Protein AF-0000000077099771 (afdb_homodimer)

Foldseek 3Di:
DLLVVLVVVLVVQLVDQDLLAPPDWDKDKDFDDPVNCVVQHVLRVLVSLVVCVVVVAWDFDAPPPPRGTTMIMGISVCNVVSCVVNVHDRLNVVLVVLLVVLVVLLVQADDQLSNVLSVVQNVCSNRSHHDPLCVVVPLQSLLVSLLRPDPAADEQQVSCCVRPVGSCCCVVPPLVVVLVSCCVRPPPDDPPDDSQQSCLQSSYHNDWQKKKKAEQWWKAFPRDIDGQNVVQQIDIQTLVSLVRIATAADDQAQEEEEEQDPLQQSQAGHDHRYMYIYCVAPHGPSRQVRLQRVVVRDDPNHAYEYEWKLFLSRVVSQLNCCVRHNVRYAYWCRADVNCVLLVVQWAADDPVRLVCLVVDDCVSPVNCVRSSVVCNVVRTIGGPCSQQCNVPDGHSHGDTDGD/DLLVVLVVVLVVQLVDQDLLAPPDWDKDKDFDDPVNCVVQHVLRVLVSLVVCVVVVAWDFDAPDPPRGTTMIMGISVCNVVSCVVNVHDRLNVVLVVLLVVLVVLLVQADDQLSNVLSVVQNVCSNRSHHDPLCVVVPLQSLLVSLLRPDPAADEQQVSCCVRPVGSCCCVVRPLVVVLVSCCVRPPPDDPPDDSQQSCLQSSYHNDWQKKKKAEQWWKAFPRDIDGQNVVQQIDIQTLVSLVRIATAADDQAAEEEEEQDPLQQSQAGHDHRYMYIHCVAPHGPSRQVRLQRVVVRDDPNHAYEYEFKLFLSRVVSQLNCCVRHNVRYAYWCNADVNCVLLVVQWAADDPVRLVCLVVDDCVSPVNCVRSSVVCNVVRTIGGRCSQQCNVPDGHSHGDTDGD

Structure (mmCIF, N/CA/C/O backbone):
data_AF-0000000077099771-model_v1
#
loop_
_entity.id
_entity.type
_entity.pdbx_description
1 polymer 'Wadjet protein JetD C-terminal domain-containing protein'
#
loop_
_atom_site.group_PDB
_atom_site.id
_atom_site.type_symbol
_atom_site.label_atom_id
_atom_site.label_alt_id
_atom_site.label_comp_id
_atom_site.label_asym_id
_atom_site.label_entity_id
_atom_site.label_seq_id
_atom_site.pdbx_PDB_ins_code
_atom_site.Cartn_x
_atom_site.Cartn_y
_atom_site.Cartn_z
_atom_site.occupancy
_atom_site.B_iso_or_equiv
_atom_site.auth_seq_id
_atom_site.auth_comp_id
_atom_site.auth_asym_id
_atom_site.auth_atom_id
_atom_site.pdbx_PDB_model_num
ATOM 1 N N . MET A 1 1 ? -46.281 -11.328 -22.109 1 74.81 1 MET A N 1
ATOM 2 C CA . MET A 1 1 ? -46.969 -12 -21 1 74.81 1 MET A CA 1
ATOM 3 C C . MET A 1 1 ? -46.719 -13.5 -21.047 1 74.81 1 MET A C 1
ATOM 5 O O . MET A 1 1 ? -46.344 -14.094 -20.031 1 74.81 1 MET A O 1
ATOM 9 N N . LYS A 1 2 ? -46.781 -14.102 -22.234 1 85.19 2 LYS A N 1
ATOM 10 C CA . LYS A 1 2 ? -46.438 -15.516 -22.391 1 85.19 2 LYS A CA 1
ATOM 11 C C . LYS A 1 2 ? -45 -15.805 -21.984 1 85.19 2 LYS A C 1
ATOM 13 O O . LYS A 1 2 ? -44.75 -16.812 -21.328 1 85.19 2 LYS A O 1
ATOM 18 N N . LYS A 1 3 ? -44.25 -14.812 -22.25 1 87.31 3 LYS A N 1
ATOM 19 C CA . LYS A 1 3 ? -42.812 -14.969 -21.984 1 87.31 3 LYS A CA 1
ATOM 20 C C . LYS A 1 3 ? -42.562 -15.047 -20.484 1 87.31 3 LYS A C 1
ATOM 22 O O . LYS A 1 3 ? -41.688 -15.797 -20.047 1 87.31 3 LYS A O 1
ATOM 27 N N . GLU A 1 4 ? -43.375 -14.414 -19.75 1 89 4 GLU A N 1
ATOM 28 C CA . GLU A 1 4 ? -43.188 -14.414 -18.297 1 89 4 GLU A CA 1
ATOM 29 C C . GLU A 1 4 ? -43.531 -15.766 -17.703 1 89 4 GLU A C 1
ATOM 31 O O . GLU A 1 4 ? -42.875 -16.234 -16.781 1 89 4 GLU A O 1
ATOM 36 N N . LEU A 1 5 ? -44.656 -16.297 -18.203 1 89.56 5 LEU A N 1
ATOM 37 C CA . LEU A 1 5 ? -45.031 -17.609 -17.719 1 89.56 5 LEU A CA 1
ATOM 38 C C . LEU A 1 5 ? -43.969 -18.656 -18.094 1 89.56 5 LEU A C 1
ATOM 40 O O . LEU A 1 5 ? -43.656 -19.531 -17.297 1 89.56 5 LEU A O 1
ATOM 44 N N . LEU A 1 6 ? -43.5 -18.547 -19.328 1 91.44 6 LEU A N 1
ATOM 45 C CA . LEU A 1 6 ? -42.438 -19.453 -19.766 1 91.44 6 LEU A CA 1
ATOM 46 C C . LEU A 1 6 ? -41.219 -19.328 -18.859 1 91.44 6 LEU A C 1
ATOM 48 O O . LEU A 1 6 ? -40.594 -20.344 -18.5 1 91.44 6 LEU A O 1
ATOM 52 N N . LYS A 1 7 ? -40.875 -18.094 -18.516 1 90.94 7 LYS A N 1
ATOM 53 C CA . LYS A 1 7 ? -39.75 -17.844 -17.625 1 90.94 7 LYS A CA 1
ATOM 54 C C . LYS A 1 7 ? -39.969 -18.516 -16.266 1 90.94 7 LYS A C 1
ATOM 56 O O . LYS A 1 7 ? -39 -19.047 -15.68 1 90.94 7 LYS A O 1
ATOM 61 N N . MET A 1 8 ? -41.156 -18.547 -15.828 1 89.06 8 MET A N 1
ATOM 62 C CA . MET A 1 8 ? -41.469 -19.188 -14.547 1 89.06 8 MET A CA 1
ATOM 63 C C . MET A 1 8 ? -41.281 -20.688 -14.625 1 89.06 8 MET A C 1
ATOM 65 O O . MET A 1 8 ? -40.75 -21.297 -13.688 1 89.06 8 MET A O 1
ATOM 69 N N . ILE A 1 9 ? -41.688 -21.219 -15.688 1 90.31 9 ILE A N 1
ATOM 70 C CA . ILE A 1 9 ? -41.5 -22.656 -15.891 1 90.31 9 ILE A CA 1
ATOM 71 C C . ILE A 1 9 ? -40.031 -23.016 -15.938 1 90.31 9 ILE A C 1
ATOM 73 O O . ILE A 1 9 ? -39.594 -23.969 -15.297 1 90.31 9 ILE A O 1
ATOM 77 N N . ILE A 1 10 ? -39.344 -22.188 -16.688 1 91.88 10 ILE A N 1
ATOM 78 C CA . ILE A 1 10 ? -37.906 -22.406 -16.812 1 91.88 10 ILE A CA 1
ATOM 79 C C . ILE A 1 10 ? -37.25 -22.312 -15.438 1 91.88 10 ILE A C 1
ATOM 81 O O . ILE A 1 10 ? -36.406 -23.156 -15.07 1 91.88 10 ILE A O 1
ATOM 85 N N . GLU A 1 11 ? -37.562 -21.344 -14.648 1 90.62 11 GLU A N 1
ATOM 86 C CA . GLU A 1 11 ? -37 -21.141 -13.32 1 90.62 11 GLU A CA 1
ATOM 87 C C . GLU A 1 11 ? -37.25 -22.344 -12.414 1 90.62 11 GLU A C 1
ATOM 89 O O . GLU A 1 11 ? -36.375 -22.781 -11.68 1 90.62 11 GLU A O 1
ATOM 94 N N . LYS A 1 12 ? -38.438 -22.812 -12.5 1 88.69 12 LYS A N 1
ATOM 95 C CA . LYS A 1 12 ? -38.812 -23.969 -11.688 1 88.69 12 LYS A CA 1
ATOM 96 C C . LYS A 1 12 ? -38.031 -25.203 -12.125 1 88.69 12 LYS A C 1
ATOM 98 O O . LYS A 1 12 ? -37.562 -26 -11.281 1 88.69 12 LYS A O 1
ATOM 103 N N . THR A 1 13 ? -37.938 -25.375 -13.391 1 90.19 13 THR A N 1
ATOM 104 C CA . THR A 1 13 ? -37.219 -26.531 -13.938 1 90.19 13 THR A CA 1
ATOM 105 C C . THR A 1 13 ? -35.75 -26.469 -13.586 1 90.19 13 THR A C 1
ATOM 107 O O . THR A 1 13 ? -35.125 -27.5 -13.242 1 90.19 13 THR A O 1
ATOM 110 N N . GLU A 1 14 ? -35.188 -25.281 -13.609 1 90.75 14 GLU A N 1
ATOM 111 C CA . GLU A 1 14 ? -33.75 -25.109 -13.414 1 90.75 14 GLU A CA 1
ATOM 112 C C . GLU A 1 14 ? -33.375 -25.234 -11.938 1 90.75 14 GLU A C 1
ATOM 114 O O . GLU A 1 14 ? -32.219 -25.422 -11.609 1 90.75 14 GLU A O 1
ATOM 119 N N . LYS A 1 15 ? -34.312 -25.172 -11.094 1 87.06 15 LYS A N 1
ATOM 120 C CA . LYS A 1 15 ? -34.062 -25.359 -9.664 1 87.06 15 LYS A CA 1
ATOM 121 C C . LYS A 1 15 ? -33.938 -26.844 -9.32 1 87.06 15 LYS A C 1
ATOM 123 O O . LYS A 1 15 ? -33.375 -27.188 -8.273 1 87.06 15 LYS A O 1
ATOM 128 N N . SER A 1 16 ? -34.406 -27.609 -10.258 1 84.81 16 SER A N 1
ATOM 129 C CA . SER A 1 16 ? -34.281 -29.062 -10.062 1 84.81 16 SER A CA 1
ATOM 130 C C . SER A 1 16 ? -32.844 -29.531 -10.242 1 84.81 16 SER A C 1
ATOM 132 O O . SER A 1 16 ? -32.031 -28.859 -10.906 1 84.81 16 SER A O 1
ATOM 134 N N . ALA A 1 17 ? -32.562 -30.703 -9.648 1 81.88 17 ALA A N 1
ATOM 135 C CA . ALA A 1 17 ? -31.203 -31.266 -9.719 1 81.88 17 ALA A CA 1
ATOM 136 C C . ALA A 1 17 ? -30.938 -31.859 -11.102 1 81.88 17 ALA A C 1
ATOM 138 O O . ALA A 1 17 ? -29.797 -31.859 -11.57 1 81.88 17 ALA A O 1
ATOM 139 N N . SER A 1 18 ? -32 -32.281 -11.781 1 84.88 18 SER A N 1
ATOM 140 C CA . SER A 1 18 ? -31.719 -33.062 -12.984 1 84.88 18 SER A CA 1
ATOM 141 C C . SER A 1 18 ? -32.625 -32.625 -14.133 1 84.88 18 SER A C 1
ATOM 143 O O . SER A 1 18 ? -32.344 -32.938 -15.297 1 84.88 18 SER A O 1
ATOM 145 N N . ASP A 1 19 ? -33.625 -31.766 -13.914 1 88.69 19 ASP A N 1
ATOM 146 C CA . ASP A 1 19 ? -34.656 -31.516 -14.93 1 88.69 19 ASP A CA 1
ATOM 147 C C . ASP A 1 19 ? -34.094 -30.656 -16.062 1 88.69 19 ASP A C 1
ATOM 149 O O . ASP A 1 19 ? -34.625 -30.656 -17.172 1 88.69 19 ASP A O 1
ATOM 153 N N . TRP A 1 20 ? -33.094 -29.953 -15.688 1 88 20 TRP A N 1
ATOM 154 C CA . TRP A 1 20 ? -32.531 -29.047 -16.688 1 88 20 TRP A CA 1
ATOM 155 C C . TRP A 1 20 ? -31.578 -29.766 -17.609 1 88 20 TRP A C 1
ATOM 157 O O . TRP A 1 20 ? -31.141 -29.203 -18.625 1 88 20 TRP A O 1
ATOM 167 N N . LYS A 1 21 ? -31.281 -30.984 -17.344 1 86.88 21 LYS A N 1
ATOM 168 C CA . LYS A 1 21 ? -30.281 -31.734 -18.109 1 86.88 21 LYS A CA 1
ATOM 169 C C . LYS A 1 21 ? -30.812 -32.125 -19.469 1 86.88 21 LYS A C 1
ATOM 171 O O . LYS A 1 21 ? -32.031 -32.312 -19.641 1 86.88 21 LYS A O 1
ATOM 176 N N . LYS A 1 22 ? -29.875 -32.25 -20.359 1 82.38 22 LYS A N 1
ATOM 177 C CA . LYS A 1 22 ? -30.25 -32.656 -21.703 1 82.38 22 LYS A CA 1
ATOM 178 C C . LYS A 1 22 ? -30.875 -34.062 -21.703 1 82.38 22 LYS A C 1
ATOM 180 O O . LYS A 1 22 ? -30.344 -34.969 -21.078 1 82.38 22 LYS A O 1
ATOM 185 N N . GLY A 1 23 ? -31.969 -34.125 -22.328 1 79.38 23 GLY A N 1
ATOM 186 C CA . GLY A 1 23 ? -32.625 -35.406 -22.484 1 79.38 23 GLY A CA 1
ATOM 187 C C . GLY A 1 23 ? -33.531 -35.781 -21.328 1 79.38 23 GLY A C 1
ATOM 188 O O . GLY A 1 23 ? -34.031 -36.906 -21.25 1 79.38 23 GLY A O 1
ATOM 189 N N . ALA A 1 24 ? -33.656 -34.906 -20.422 1 83.94 24 ALA A N 1
ATOM 190 C CA . ALA A 1 24 ? -34.562 -35.156 -19.312 1 83.94 24 ALA A CA 1
ATOM 191 C C . ALA A 1 24 ? -36 -35.438 -19.812 1 83.94 24 ALA A C 1
ATOM 193 O O . ALA A 1 24 ? -36.438 -34.812 -20.797 1 83.94 24 ALA A O 1
ATOM 194 N N . GLU A 1 25 ? -36.531 -36.438 -19.188 1 86.88 25 GLU A N 1
ATOM 195 C CA . GLU A 1 25 ? -37.906 -36.812 -19.562 1 86.88 25 GLU A CA 1
ATOM 196 C C . GLU A 1 25 ? -38.812 -36.844 -18.328 1 86.88 25 GLU A C 1
ATOM 198 O O . GLU A 1 25 ? -38.344 -36.875 -17.203 1 86.88 25 GLU A O 1
ATOM 203 N N . GLY A 1 26 ? -40.094 -36.656 -18.625 1 88.56 26 GLY A N 1
ATOM 204 C CA . GLY A 1 26 ? -41.062 -36.719 -17.562 1 88.56 26 GLY A CA 1
ATOM 205 C C . GLY A 1 26 ? -41.938 -35.5 -17.5 1 88.56 26 GLY A C 1
ATOM 206 O O . GLY A 1 26 ? -41.688 -34.5 -18.188 1 88.56 26 GLY A O 1
ATOM 207 N N . ASN A 1 27 ? -43.062 -35.688 -16.797 1 91.56 27 ASN A N 1
ATOM 208 C CA . ASN A 1 27 ? -44 -34.594 -16.594 1 91.56 27 ASN A CA 1
ATOM 209 C C . ASN A 1 27 ? -43.812 -33.938 -15.227 1 91.56 27 ASN A C 1
ATOM 211 O O . ASN A 1 27 ? -43.5 -34.594 -14.25 1 91.56 27 ASN A O 1
ATOM 215 N N . ARG A 1 28 ? -43.812 -32.656 -15.281 1 93.06 28 ARG A N 1
ATOM 216 C CA . ARG A 1 28 ? -43.75 -31.875 -14.047 1 93.06 28 ARG A CA 1
ATOM 217 C C . ARG A 1 28 ? -44.938 -30.969 -13.906 1 93.06 28 ARG A C 1
ATOM 219 O O . ARG A 1 28 ? -45.656 -30.719 -14.883 1 93.06 28 ARG A O 1
ATOM 226 N N . SER A 1 29 ? -45.25 -30.562 -12.648 1 93.44 29 SER A N 1
ATOM 227 C CA . SER A 1 29 ? -46.375 -29.656 -12.414 1 93.44 29 SER A CA 1
ATOM 228 C C . SER A 1 29 ? -46.094 -28.75 -11.211 1 93.44 29 SER A C 1
ATOM 230 O O . SER A 1 29 ? -45.188 -29.016 -10.422 1 93.44 29 SER A O 1
ATOM 232 N N . PHE A 1 30 ? -46.688 -27.625 -11.227 1 91.75 30 PHE A N 1
ATOM 233 C CA . PHE A 1 30 ? -46.625 -26.766 -10.047 1 91.75 30 PHE A CA 1
ATOM 234 C C . PHE A 1 30 ? -47.969 -26.109 -9.781 1 91.75 30 PHE A C 1
ATOM 236 O O . PHE A 1 30 ? -48.75 -25.891 -10.703 1 91.75 30 PHE A O 1
ATOM 243 N N . LEU A 1 31 ? -48.219 -25.844 -8.547 1 92.38 31 LEU A N 1
ATOM 244 C CA . LEU A 1 31 ? -49.469 -25.219 -8.117 1 92.38 31 LEU A CA 1
ATOM 245 C C . LEU A 1 31 ? -49.406 -23.703 -8.375 1 92.38 31 LEU A C 1
ATOM 247 O O . LEU A 1 31 ? -48.375 -23.078 -8.25 1 92.38 31 LEU A O 1
ATOM 251 N N . VAL A 1 32 ? -50.562 -23.25 -8.781 1 91.56 32 VAL A N 1
ATOM 252 C CA . VAL A 1 32 ? -50.656 -21.812 -9.023 1 91.56 32 VAL A CA 1
ATOM 253 C C . VAL A 1 32 ? -51.219 -21.109 -7.785 1 91.56 32 VAL A C 1
ATOM 255 O O . VAL A 1 32 ? -52.406 -21.219 -7.496 1 91.56 32 VAL A O 1
ATOM 258 N N . HIS A 1 33 ? -50.281 -20.484 -7.109 1 88.38 33 HIS A N 1
ATOM 259 C CA . HIS A 1 33 ? -50.656 -19.719 -5.934 1 88.38 33 HIS A CA 1
ATOM 260 C C . HIS A 1 33 ? -50.906 -18.25 -6.289 1 88.38 33 HIS A C 1
ATOM 262 O O . HIS A 1 33 ? -50.562 -17.797 -7.379 1 88.38 33 HIS A O 1
ATOM 268 N N . GLN A 1 34 ? -51.5 -17.641 -5.305 1 86.5 34 GLN A N 1
ATOM 269 C CA . GLN A 1 34 ? -51.875 -16.234 -5.5 1 86.5 34 GLN A CA 1
ATOM 270 C C . GLN A 1 34 ? -50.656 -15.383 -5.844 1 86.5 34 GLN A C 1
ATOM 272 O O . GLN A 1 34 ? -50.781 -14.422 -6.605 1 86.5 34 GLN A O 1
ATOM 277 N N . GLU A 1 35 ? -49.594 -15.789 -5.402 1 87.44 35 GLU A N 1
ATOM 278 C CA . GLU A 1 35 ? -48.344 -15.039 -5.621 1 87.44 35 GLU A CA 1
ATOM 279 C C . GLU A 1 35 ? -48 -15 -7.102 1 87.44 35 GLU A C 1
ATOM 281 O O . GLU A 1 35 ? -47.469 -13.992 -7.598 1 87.44 35 GLU A O 1
ATOM 286 N N . LEU A 1 36 ? -48.312 -16.016 -7.801 1 87.31 36 LEU A N 1
ATOM 287 C CA . LEU A 1 36 ? -48 -16.094 -9.227 1 87.31 36 LEU A CA 1
ATOM 288 C C . LEU A 1 36 ? -48.938 -15.195 -10.031 1 87.31 36 LEU A C 1
ATOM 290 O O . LEU A 1 36 ? -48.5 -14.539 -10.977 1 87.31 36 LEU A O 1
ATOM 294 N N . TYR A 1 37 ? -50.188 -15.125 -9.562 1 88.19 37 TYR A N 1
ATOM 295 C CA . TYR A 1 37 ? -51.125 -14.227 -10.188 1 88.19 37 TYR A CA 1
ATOM 296 C C . TYR A 1 37 ? -50.719 -12.773 -9.992 1 88.19 37 TYR A C 1
ATOM 298 O O . TYR A 1 37 ? -50.844 -11.961 -10.914 1 88.19 37 TYR A O 1
ATOM 306 N N . ASP A 1 38 ? -50.188 -12.602 -8.859 1 87.69 38 ASP A N 1
ATOM 307 C CA . ASP A 1 38 ? -49.844 -11.227 -8.516 1 87.69 38 ASP A CA 1
ATOM 308 C C . ASP A 1 38 ? -48.656 -10.75 -9.344 1 87.69 38 ASP A C 1
ATOM 310 O O . ASP A 1 38 ? -48.5 -9.555 -9.609 1 87.69 38 ASP A O 1
ATOM 314 N N . GLN A 1 39 ? -47.812 -11.617 -9.758 1 84.31 39 GLN A N 1
ATOM 315 C CA . GLN A 1 39 ? -46.594 -11.273 -10.5 1 84.31 39 GLN A CA 1
ATOM 316 C C . GLN A 1 39 ? -46.938 -10.828 -11.922 1 84.31 39 GLN A C 1
ATOM 318 O O . GLN A 1 39 ? -46.344 -9.898 -12.445 1 84.31 39 GLN A O 1
ATOM 323 N N . ILE A 1 40 ? -47.875 -11.359 -12.609 1 83.12 40 ILE A N 1
ATOM 324 C CA . ILE A 1 40 ? -48.156 -11.117 -14.023 1 83.12 40 ILE A CA 1
ATOM 325 C C . ILE A 1 40 ? -49.562 -10.523 -14.188 1 83.12 40 ILE A C 1
ATOM 327 O O . ILE A 1 40 ? -49.844 -9.852 -15.18 1 83.12 40 ILE A O 1
ATOM 331 N N . GLY A 1 41 ? -50.438 -10.602 -13.141 1 87.25 41 GLY A N 1
ATOM 332 C CA . GLY A 1 41 ? -51.875 -10.344 -13.281 1 87.25 41 GLY A CA 1
ATOM 333 C C . GLY A 1 41 ? -52.656 -11.602 -13.578 1 87.25 41 GLY A C 1
ATOM 334 O O . GLY A 1 41 ? -52.281 -12.414 -14.414 1 87.25 41 GLY A O 1
ATOM 335 N N . LYS A 1 42 ? -53.719 -11.711 -12.898 1 90.19 42 LYS A N 1
ATOM 336 C CA . LYS A 1 42 ? -54.5 -12.945 -12.977 1 90.19 42 LYS A CA 1
ATOM 337 C C . LYS A 1 42 ? -55.031 -13.18 -14.391 1 90.19 42 LYS A C 1
ATOM 339 O O . LYS A 1 42 ? -54.844 -14.258 -14.953 1 90.19 42 LYS A O 1
ATOM 344 N N . THR A 1 43 ? -55.594 -12.156 -14.992 1 90.75 43 THR A N 1
ATOM 345 C CA . THR A 1 43 ? -56.156 -12.297 -16.328 1 90.75 43 THR A CA 1
ATOM 346 C C . THR A 1 43 ? -55.062 -12.602 -17.344 1 90.75 43 THR A C 1
ATOM 348 O O . THR A 1 43 ? -55.219 -13.477 -18.203 1 90.75 43 THR A O 1
ATOM 351 N N . GLU A 1 44 ? -54 -11.914 -17.141 1 91.38 44 GLU A N 1
ATOM 352 C CA . GLU A 1 44 ? -52.875 -12.102 -18.062 1 91.38 44 GLU A CA 1
ATOM 353 C C . GLU A 1 44 ? -52.25 -13.492 -17.906 1 91.38 44 GLU A C 1
ATOM 355 O O . GLU A 1 44 ? -51.875 -14.117 -18.906 1 91.38 44 GLU A O 1
ATOM 360 N N . PHE A 1 45 ? -52.188 -13.945 -16.703 1 93.12 45 PHE A N 1
ATOM 361 C CA . PHE A 1 45 ? -51.656 -15.273 -16.406 1 93.12 45 PHE A CA 1
ATOM 362 C C . PHE A 1 45 ? -52.5 -16.359 -17.062 1 93.12 45 PHE A C 1
ATOM 364 O O . PHE A 1 45 ? -52 -17.25 -17.734 1 93.12 45 PHE A O 1
ATOM 371 N N . ILE A 1 46 ? -53.812 -16.188 -16.891 1 92.88 46 ILE A N 1
ATOM 372 C CA . ILE A 1 46 ? -54.75 -17.188 -17.406 1 92.88 46 ILE A CA 1
ATOM 373 C C . ILE A 1 46 ? -54.719 -17.172 -18.922 1 92.88 46 ILE A C 1
ATOM 375 O O . ILE A 1 46 ? -54.688 -18.234 -19.562 1 92.88 46 ILE A O 1
ATOM 379 N N . ASN A 1 47 ? -54.625 -16.016 -19.453 1 92.38 47 ASN A N 1
ATOM 380 C CA . ASN A 1 47 ? -54.594 -15.922 -20.906 1 92.38 47 ASN A CA 1
ATOM 381 C C . ASN A 1 47 ? -53.312 -16.547 -21.469 1 92.38 47 ASN A C 1
ATOM 383 O O . ASN A 1 47 ? -53.344 -17.266 -22.469 1 92.38 47 ASN A O 1
ATOM 387 N N . ALA A 1 48 ? -52.25 -16.266 -20.875 1 92.69 48 ALA A N 1
ATOM 388 C CA . ALA A 1 48 ? -50.969 -16.828 -21.281 1 92.69 48 ALA A CA 1
ATOM 389 C C . ALA A 1 48 ? -50.969 -18.344 -21.188 1 92.69 48 ALA A C 1
ATOM 391 O O . ALA A 1 48 ? -50.5 -19.047 -22.094 1 92.69 48 ALA A O 1
ATOM 392 N N . ALA A 1 49 ? -51.5 -18.828 -20.078 1 94 49 ALA A N 1
ATOM 393 C CA . ALA A 1 49 ? -51.562 -20.281 -19.875 1 94 49 ALA A CA 1
ATOM 394 C C . ALA A 1 49 ? -52.438 -20.938 -20.938 1 94 49 ALA A C 1
ATOM 396 O O . ALA A 1 49 ? -52.062 -22 -21.469 1 94 49 ALA A O 1
ATOM 397 N N . ARG A 1 50 ? -53.531 -20.297 -21.25 1 93.38 50 ARG A N 1
ATOM 398 C CA . ARG A 1 50 ? -54.406 -20.828 -22.266 1 93.38 50 ARG A CA 1
ATOM 399 C C . ARG A 1 50 ? -53.75 -20.859 -23.641 1 93.38 50 ARG A C 1
ATOM 401 O O . ARG A 1 50 ? -53.875 -21.844 -24.375 1 93.38 50 ARG A O 1
ATOM 408 N N . GLU A 1 51 ? -53.094 -19.828 -23.859 1 93.38 51 GLU A N 1
ATOM 409 C CA . GLU A 1 51 ? -52.375 -19.766 -25.141 1 93.38 51 GLU A CA 1
ATOM 410 C C . GLU A 1 51 ? -51.312 -20.875 -25.234 1 93.38 51 GLU A C 1
ATOM 412 O O . GLU A 1 51 ? -51.188 -21.516 -26.281 1 93.38 51 GLU A O 1
ATOM 417 N N . LEU A 1 52 ? -50.562 -21.062 -24.234 1 94.25 52 LEU A N 1
ATOM 418 C CA . LEU A 1 52 ? -49.5 -22.062 -24.219 1 94.25 52 LEU A CA 1
ATOM 419 C C . LEU A 1 52 ? -50.125 -23.469 -24.266 1 94.25 52 LEU A C 1
ATOM 421 O O . LEU A 1 52 ? -49.531 -24.391 -24.828 1 94.25 52 LEU A O 1
ATOM 425 N N . GLU A 1 53 ? -51.219 -23.641 -23.641 1 94 53 GLU A N 1
ATOM 426 C CA . GLU A 1 53 ? -51.906 -24.938 -23.719 1 94 53 GLU A CA 1
ATOM 427 C C . GLU A 1 53 ? -52.375 -25.219 -25.156 1 94 53 GLU A C 1
ATOM 429 O O . GLU A 1 53 ? -52.281 -26.359 -25.625 1 94 53 GLU A O 1
ATOM 434 N N . CYS A 1 54 ? -52.875 -24.156 -25.766 1 92.88 54 CYS A N 1
ATOM 435 C CA . CYS A 1 54 ? -53.312 -24.312 -27.156 1 92.88 54 CYS A CA 1
ATOM 436 C C . CYS A 1 54 ? -52.125 -24.719 -28.031 1 92.88 54 CYS A C 1
ATOM 438 O O . CYS A 1 54 ? -52.312 -25.438 -29.016 1 92.88 54 CYS A O 1
ATOM 440 N N . GLN A 1 55 ? -51 -24.312 -27.672 1 92.5 55 GLN A N 1
ATOM 441 C CA . GLN A 1 55 ? -49.812 -24.641 -28.438 1 92.5 55 GLN A CA 1
ATOM 442 C C . GLN A 1 55 ? -49.25 -26 -28.031 1 92.5 55 GLN A C 1
ATOM 444 O O . GLN A 1 55 ? -48.25 -26.469 -28.594 1 92.5 55 GLN A O 1
ATOM 449 N N . GLY A 1 56 ? -49.844 -26.609 -27.031 1 90.62 56 GLY A N 1
ATOM 450 C CA . GLY A 1 56 ? -49.5 -27.953 -26.625 1 90.62 56 GLY A CA 1
ATOM 451 C C . GLY A 1 56 ? -48.312 -28 -25.688 1 90.62 56 GLY A C 1
ATOM 452 O O . GLY A 1 56 ? -47.719 -29.047 -25.484 1 90.62 56 GLY A O 1
ATOM 453 N N . LEU A 1 57 ? -48 -26.906 -25.047 1 92.38 57 LEU A N 1
ATOM 454 C CA . LEU A 1 57 ? -46.75 -26.828 -24.25 1 92.38 57 LEU A CA 1
ATOM 455 C C . LEU A 1 57 ? -47.062 -27.078 -22.781 1 92.38 57 LEU A C 1
ATOM 457 O O . LEU A 1 57 ? -46.125 -27.375 -22 1 92.38 57 LEU A O 1
ATOM 461 N N . LEU A 1 58 ? -48.25 -26.859 -22.375 1 93.69 58 LEU A N 1
ATOM 462 C CA . LEU A 1 58 ? -48.656 -27.156 -20.984 1 93.69 58 LEU A CA 1
ATOM 463 C C . LEU A 1 58 ? -50.125 -27.578 -20.906 1 93.69 58 LEU A C 1
ATOM 465 O O . LEU A 1 58 ? -50.844 -27.469 -21.906 1 93.69 58 LEU A O 1
ATOM 469 N N . LYS A 1 59 ? -50.531 -28.141 -19.781 1 94.44 59 LYS A N 1
ATOM 470 C CA . LYS A 1 59 ? -51.938 -28.5 -19.484 1 94.44 59 LYS A CA 1
ATOM 471 C C . LYS A 1 59 ? -52.406 -27.828 -18.203 1 94.44 59 LYS A C 1
ATOM 473 O O . LYS A 1 59 ? -51.656 -27.75 -17.219 1 94.44 59 LYS A O 1
ATOM 478 N N . ILE A 1 60 ? -53.594 -27.297 -18.328 1 95.31 60 ILE A N 1
ATOM 479 C CA . ILE A 1 60 ? -54.125 -26.547 -17.203 1 95.31 60 ILE A CA 1
ATOM 480 C C . ILE A 1 60 ? -55.094 -27.422 -16.406 1 95.31 60 ILE A C 1
ATOM 482 O O . ILE A 1 60 ? -55.969 -28.078 -16.984 1 95.31 60 ILE A O 1
ATOM 486 N N . GLU A 1 61 ? -54.844 -27.453 -15.117 1 94.25 61 GLU A N 1
ATOM 487 C CA . GLU A 1 61 ? -55.844 -27.984 -14.18 1 94.25 61 GLU A CA 1
ATOM 488 C C . GLU A 1 61 ? -56.562 -26.859 -13.469 1 94.25 61 GLU A C 1
ATOM 490 O O . GLU A 1 61 ? -56 -26.156 -12.633 1 94.25 61 GLU A O 1
ATOM 495 N N . TRP A 1 62 ? -57.906 -26.781 -13.727 1 94.06 62 TRP A N 1
ATOM 496 C CA . TRP A 1 62 ? -58.688 -25.641 -13.242 1 94.06 62 TRP A CA 1
ATOM 497 C C . TRP A 1 62 ? -59.25 -25.906 -11.859 1 94.06 62 TRP A C 1
ATOM 499 O O . TRP A 1 62 ? -59.688 -27.031 -11.562 1 94.06 62 TRP A O 1
ATOM 509 N N . GLU A 1 63 ? -59.094 -25.047 -11 1 91.69 63 GLU A N 1
ATOM 510 C CA . GLU A 1 63 ? -59.938 -25.031 -9.789 1 91.69 63 GLU A CA 1
ATOM 511 C C . GLU A 1 63 ? -61.344 -24.594 -10.094 1 91.69 63 GLU A C 1
ATOM 513 O O . GLU A 1 63 ? -62.312 -25.25 -9.68 1 91.69 63 GLU A O 1
ATOM 518 N N . ALA A 1 64 ? -61.438 -23.5 -10.797 1 90.25 64 ALA A N 1
ATOM 519 C CA . ALA A 1 64 ? -62.656 -22.984 -11.414 1 90.25 64 ALA A CA 1
ATOM 520 C C . ALA A 1 64 ? -62.438 -22.625 -12.883 1 90.25 64 ALA A C 1
ATOM 522 O O . ALA A 1 64 ? -61.656 -21.719 -13.18 1 90.25 64 ALA A O 1
ATOM 523 N N . VAL A 1 65 ? -63.094 -23.312 -13.734 1 87.69 65 VAL A N 1
ATOM 524 C CA . VAL A 1 65 ? -62.844 -23.234 -15.164 1 87.69 65 VAL A CA 1
ATOM 525 C C . VAL A 1 65 ? -62.906 -21.766 -15.625 1 87.69 65 VAL A C 1
ATOM 527 O O . VAL A 1 65 ? -63.906 -21.094 -15.414 1 87.69 65 VAL A O 1
ATOM 530 N N . GLY A 1 66 ? -61.812 -21.328 -16.188 1 86 66 GLY A N 1
ATOM 531 C CA . GLY A 1 66 ? -61.75 -20 -16.766 1 86 66 GLY A CA 1
ATOM 532 C C . GLY A 1 66 ? -61.5 -18.906 -15.734 1 86 66 GLY A C 1
ATOM 533 O O . GLY A 1 66 ? -61.281 -17.75 -16.078 1 86 66 GLY A O 1
ATOM 534 N N . VAL A 1 67 ? -61.5 -19.281 -14.516 1 88.31 67 VAL A N 1
ATOM 535 C CA . VAL A 1 67 ? -61.406 -18.281 -13.461 1 88.31 67 VAL A CA 1
ATOM 536 C C . VAL A 1 67 ? -60.156 -18.5 -12.641 1 88.31 67 VAL A C 1
ATOM 538 O O . VAL A 1 67 ? -59.406 -17.547 -12.375 1 88.31 67 VAL A O 1
ATOM 541 N N . ASP A 1 68 ? -60 -19.719 -12.18 1 92.44 68 ASP A N 1
ATOM 542 C CA . ASP A 1 68 ? -58.844 -20.016 -11.305 1 92.44 68 ASP A CA 1
ATOM 543 C C . ASP A 1 68 ? -58.156 -21.297 -11.734 1 92.44 68 ASP A C 1
ATOM 545 O O . ASP A 1 68 ? -58.812 -22.328 -11.961 1 92.44 68 ASP A O 1
ATOM 549 N N . ILE A 1 69 ? -56.875 -21.172 -11.898 1 93.5 69 ILE A N 1
ATOM 550 C CA . ILE A 1 69 ? -56.062 -22.344 -12.234 1 93.5 69 ILE A CA 1
ATOM 551 C C . ILE A 1 69 ? -55.5 -22.984 -10.953 1 93.5 69 ILE A C 1
ATOM 553 O O . ILE A 1 69 ? -54.938 -22.297 -10.102 1 93.5 69 ILE A O 1
ATOM 557 N N . ARG A 1 70 ? -55.625 -24.297 -10.82 1 93.56 70 ARG A N 1
ATOM 558 C CA . ARG A 1 70 ? -55.094 -25.031 -9.688 1 93.56 70 ARG A CA 1
ATOM 559 C C . ARG A 1 70 ? -53.625 -25.422 -9.93 1 93.56 70 ARG A C 1
ATOM 561 O O . ARG A 1 70 ? -52.75 -25.141 -9.102 1 93.56 70 ARG A O 1
ATOM 568 N N . ARG A 1 71 ? -53.406 -26.062 -11.062 1 94.94 71 ARG A N 1
ATOM 569 C CA . ARG A 1 71 ? -52.125 -26.656 -11.359 1 94.94 71 ARG A CA 1
ATOM 570 C C . ARG A 1 71 ? -51.781 -26.531 -12.844 1 94.94 71 ARG A C 1
ATOM 572 O O . ARG A 1 71 ? -52.688 -26.641 -13.695 1 94.94 71 ARG A O 1
ATOM 579 N N . ILE A 1 72 ? -50.562 -26.219 -13.094 1 94.44 72 ILE A N 1
ATOM 580 C CA . ILE A 1 72 ? -50.031 -26.25 -14.461 1 94.44 72 ILE A CA 1
ATOM 581 C C . ILE A 1 72 ? -49.094 -27.438 -14.625 1 94.44 72 ILE A C 1
ATOM 583 O O . ILE A 1 72 ? -48.188 -27.656 -13.797 1 94.44 72 ILE A O 1
ATOM 587 N N . ARG A 1 73 ? -49.375 -28.234 -15.633 1 94.94 73 ARG A N 1
ATOM 588 C CA . ARG A 1 73 ? -48.531 -29.391 -15.953 1 94.94 73 ARG A CA 1
ATOM 589 C C . ARG A 1 73 ? -47.781 -29.172 -17.266 1 94.94 73 ARG A C 1
ATOM 591 O O . ARG A 1 73 ? -48.312 -28.594 -18.219 1 94.94 73 ARG A O 1
ATOM 598 N N . TYR A 1 74 ? -46.562 -29.531 -17.219 1 94.25 74 TYR A N 1
ATOM 599 C CA . TYR A 1 74 ? -45.75 -29.422 -18.438 1 94.25 74 TYR A CA 1
ATOM 600 C C . TYR A 1 74 ? -44.812 -30.609 -18.578 1 94.25 74 TYR A C 1
ATOM 602 O O . TYR A 1 74 ? -44.562 -31.328 -17.609 1 94.25 74 TYR A O 1
ATOM 610 N N . SER A 1 75 ? -44.375 -30.859 -19.812 1 92.5 75 SER A N 1
ATOM 611 C CA . SER A 1 75 ? -43.469 -31.969 -20.094 1 92.5 75 SER A CA 1
ATOM 612 C C . SER A 1 75 ? -42.031 -31.5 -20.312 1 92.5 75 SER A C 1
ATOM 614 O O . SER A 1 75 ? -41.812 -30.5 -21 1 92.5 75 SER A O 1
ATOM 616 N N . LEU A 1 76 ? -41.156 -32.281 -19.781 1 92.31 76 LEU A N 1
ATOM 617 C CA . LEU A 1 76 ? -39.719 -31.938 -19.938 1 92.31 76 LEU A CA 1
ATOM 618 C C . LEU A 1 76 ? -39.281 -32.125 -21.391 1 92.31 76 LEU A C 1
ATOM 620 O O . LEU A 1 76 ? -38.312 -31.516 -21.828 1 92.31 76 LEU A O 1
ATOM 624 N N . LYS A 1 77 ? -39.969 -32.875 -22.109 1 88.88 77 LYS A N 1
ATOM 625 C CA . LYS A 1 77 ? -39.656 -33.094 -23.516 1 88.88 77 LYS A CA 1
ATOM 626 C C . LYS A 1 77 ? -39.812 -31.797 -24.328 1 88.88 77 LYS A C 1
ATOM 628 O O . LYS A 1 77 ? -39.156 -31.625 -25.359 1 88.88 77 LYS A O 1
ATOM 633 N N . ASP A 1 78 ? -40.625 -30.938 -23.797 1 89.94 78 ASP A N 1
ATOM 634 C CA . ASP A 1 78 ? -40.938 -29.719 -24.531 1 89.94 78 ASP A CA 1
ATOM 635 C C . ASP A 1 78 ? -40.062 -28.562 -24.047 1 89.94 78 ASP A C 1
ATOM 637 O O . ASP A 1 78 ? -40.25 -27.406 -24.422 1 89.94 78 ASP A O 1
ATOM 641 N N . LEU A 1 79 ? -39.188 -28.891 -23.266 1 90.38 79 LEU A N 1
ATOM 642 C CA . LEU A 1 79 ? -38.344 -27.844 -22.656 1 90.38 79 LEU A CA 1
ATOM 643 C C . LEU A 1 79 ? -37.562 -27.094 -23.719 1 90.38 79 LEU A C 1
ATOM 645 O O . LEU A 1 79 ? -37.375 -25.875 -23.609 1 90.38 79 LEU A O 1
ATOM 649 N N . ALA A 1 80 ? -37.094 -27.75 -24.703 1 88.81 80 ALA A N 1
ATOM 650 C CA . ALA A 1 80 ? -36.344 -27.109 -25.781 1 88.81 80 ALA A CA 1
ATOM 651 C C . ALA A 1 80 ? -37.156 -26 -26.438 1 88.81 80 ALA A C 1
ATOM 653 O O . ALA A 1 80 ? -36.656 -24.906 -26.672 1 88.81 80 ALA A O 1
ATOM 654 N N . LEU A 1 81 ? -38.344 -26.344 -26.609 1 89.44 81 LEU A N 1
ATOM 655 C CA . LEU A 1 81 ? -39.219 -25.391 -27.234 1 89.44 81 LEU A CA 1
ATOM 656 C C . LEU A 1 81 ? -39.531 -24.234 -26.297 1 89.44 81 LEU A C 1
ATOM 658 O O . LEU A 1 81 ? -39.625 -23.078 -26.719 1 89.44 81 LEU A O 1
ATOM 662 N N . ILE A 1 82 ? -39.656 -24.547 -25.078 1 91.75 82 ILE A N 1
ATOM 663 C CA . ILE A 1 82 ? -39.938 -23.531 -24.062 1 91.75 82 ILE A CA 1
ATOM 664 C C . ILE A 1 82 ? -38.781 -22.531 -23.984 1 91.75 82 ILE A C 1
ATOM 666 O O . ILE A 1 82 ? -39 -21.328 -23.969 1 91.75 82 ILE A O 1
ATOM 670 N N . TYR A 1 83 ? -37.594 -22.984 -24.016 1 92.31 83 TYR A N 1
ATOM 671 C CA . TYR A 1 83 ? -36.406 -22.125 -24.016 1 92.31 83 TYR A CA 1
ATOM 672 C C . TYR A 1 83 ? -36.406 -21.234 -25.25 1 92.31 83 TYR A C 1
ATOM 674 O O . TYR A 1 83 ? -36.156 -20.031 -25.156 1 92.31 83 TYR A O 1
ATOM 682 N N . GLU A 1 84 ? -36.656 -21.781 -26.375 1 90.81 84 GLU A N 1
ATOM 683 C CA . GLU A 1 84 ? -36.656 -21.062 -27.656 1 90.81 84 GLU A CA 1
ATOM 684 C C . GLU A 1 84 ? -37.688 -19.922 -27.641 1 90.81 84 GLU A C 1
ATOM 686 O O . GLU A 1 84 ? -37.344 -18.797 -28.047 1 90.81 84 GLU A O 1
ATOM 691 N N . MET A 1 85 ? -38.812 -20.219 -27.141 1 90.5 85 MET A N 1
ATOM 692 C CA . MET A 1 85 ? -39.906 -19.234 -27.141 1 90.5 85 MET A CA 1
ATOM 693 C C . MET A 1 85 ? -39.625 -18.125 -26.125 1 90.5 85 MET A C 1
ATOM 695 O O . MET A 1 85 ? -40.031 -16.984 -26.312 1 90.5 85 MET A O 1
ATOM 699 N N . SER A 1 86 ? -39.031 -18.469 -25.094 1 91.12 86 SER A N 1
ATOM 700 C CA . SER A 1 86 ? -38.75 -17.484 -24.047 1 91.12 86 SER A CA 1
ATOM 701 C C . SER A 1 86 ? -37.562 -16.594 -24.406 1 91.12 86 SER A C 1
ATOM 703 O O . SER A 1 86 ? -37.438 -15.469 -23.938 1 91.12 86 SER A O 1
ATOM 705 N N . GLY A 1 87 ? -36.625 -17.188 -25.188 1 89 87 GLY A N 1
ATOM 706 C CA . GLY A 1 87 ? -35.406 -16.484 -25.531 1 89 87 GLY A CA 1
ATOM 707 C C . GLY A 1 87 ? -34.281 -16.641 -24.5 1 89 87 GLY A C 1
ATOM 708 O O . GLY A 1 87 ? -33.25 -16 -24.594 1 89 87 GLY A O 1
ATOM 709 N N . ILE A 1 88 ? -34.625 -17.484 -23.5 1 91 88 ILE A N 1
ATOM 710 C CA . ILE A 1 88 ? -33.625 -17.719 -22.453 1 91 88 ILE A CA 1
ATOM 711 C C . ILE A 1 88 ? -32.719 -18.859 -22.891 1 91 88 ILE A C 1
ATOM 713 O O . ILE A 1 88 ? -33.156 -19.859 -23.438 1 91 88 ILE A O 1
ATOM 717 N N . ARG A 1 89 ? -31.453 -18.688 -22.641 1 87.12 89 ARG A N 1
ATOM 718 C CA . ARG A 1 89 ? -30.5 -19.75 -22.953 1 87.12 89 ARG A CA 1
ATOM 719 C C . ARG A 1 89 ? -30.625 -20.922 -22 1 87.12 89 ARG A C 1
ATOM 721 O O . ARG A 1 89 ? -30.609 -20.734 -20.781 1 87.12 89 ARG A O 1
ATOM 728 N N . PRO A 1 90 ? -30.703 -22.109 -22.594 1 88.75 90 PRO A N 1
ATOM 729 C CA . PRO A 1 90 ? -30.875 -23.281 -21.734 1 88.75 90 PRO A CA 1
ATOM 730 C C . PRO A 1 90 ? -29.719 -23.469 -20.75 1 88.75 90 PRO A C 1
ATOM 732 O O . PRO A 1 90 ? -28.562 -23.297 -21.109 1 88.75 90 PRO A O 1
ATOM 735 N N . LYS A 1 91 ? -30.062 -23.828 -19.562 1 90 91 LYS A N 1
ATOM 736 C CA . LYS A 1 91 ? -29.078 -24.016 -18.5 1 90 91 LYS A CA 1
ATOM 737 C C . LYS A 1 91 ? -28.062 -25.078 -18.875 1 90 91 LYS A C 1
ATOM 739 O O . LYS A 1 91 ? -26.859 -24.953 -18.594 1 90 91 LYS A O 1
ATOM 744 N N . PHE A 1 92 ? -28.547 -26.172 -19.516 1 88.38 92 PHE A N 1
ATOM 745 C CA . PHE A 1 92 ? -27.641 -27.266 -19.859 1 88.38 92 PHE A CA 1
ATOM 746 C C . PHE A 1 92 ? -26.547 -26.781 -20.812 1 88.38 92 PHE A C 1
ATOM 748 O O . PHE A 1 92 ? -25.406 -27.219 -20.734 1 88.38 92 PHE A O 1
ATOM 755 N N . GLN A 1 93 ? -26.859 -25.859 -21.703 1 89.62 93 GLN A N 1
ATOM 756 C CA . GLN A 1 93 ? -25.859 -25.312 -22.625 1 89.62 93 GLN A CA 1
ATOM 757 C C . GLN A 1 93 ? -24.828 -24.469 -21.891 1 89.62 93 GLN A C 1
ATOM 759 O O . GLN A 1 93 ? -23.641 -24.547 -22.156 1 89.62 93 GLN A O 1
ATOM 764 N N . VAL A 1 94 ? -25.406 -23.672 -20.984 1 90.88 94 VAL A N 1
ATOM 765 C CA . VAL A 1 94 ? -24.531 -22.828 -20.172 1 90.88 94 VAL A CA 1
ATOM 766 C C . VAL A 1 94 ? -23.578 -23.703 -19.359 1 90.88 94 VAL A C 1
ATOM 768 O O . VAL A 1 94 ? -22.375 -23.438 -19.297 1 90.88 94 VAL A O 1
ATOM 771 N N . MET A 1 95 ? -24.094 -24.734 -18.797 1 92 95 MET A N 1
ATOM 772 C CA . MET A 1 95 ? -23.297 -25.672 -18 1 92 95 MET A CA 1
ATOM 773 C C . MET A 1 95 ? -22.25 -26.375 -18.859 1 92 95 MET A C 1
ATOM 775 O O . MET A 1 95 ? -21.078 -26.469 -18.469 1 92 95 MET A O 1
ATOM 779 N N . GLU A 1 96 ? -22.656 -26.812 -20.016 1 92.25 96 GLU A N 1
ATOM 780 C CA . GLU A 1 96 ? -21.734 -27.5 -20.922 1 92.25 96 GLU A CA 1
ATOM 781 C C . GLU A 1 96 ? -20.609 -26.578 -21.359 1 92.25 96 GLU A C 1
ATOM 783 O O . GLU A 1 96 ? -19.453 -27 -21.453 1 92.25 96 GLU A O 1
ATOM 788 N N . GLU A 1 97 ? -20.969 -25.391 -21.609 1 94.5 97 GLU A N 1
ATOM 789 C CA . GLU A 1 97 ? -19.969 -24.406 -22.016 1 94.5 97 GLU A CA 1
ATOM 790 C C . GLU A 1 97 ? -18.953 -24.188 -20.891 1 94.5 97 GLU A C 1
ATOM 792 O O . GLU A 1 97 ? -17.75 -24.141 -21.156 1 94.5 97 GLU A O 1
ATOM 797 N N . ASN A 1 98 ? -19.438 -24.016 -19.734 1 96 98 ASN A N 1
ATOM 798 C CA . ASN A 1 98 ? -18.547 -23.812 -18.594 1 96 98 ASN A CA 1
ATOM 799 C C . ASN A 1 98 ? -17.688 -25.047 -18.344 1 96 98 ASN A C 1
ATOM 801 O O . ASN A 1 98 ? -16.5 -24.938 -18.062 1 96 98 ASN A O 1
ATOM 805 N N . MET A 1 99 ? -18.312 -26.203 -18.438 1 95.88 99 MET A N 1
ATOM 806 C CA . MET A 1 99 ? -17.578 -27.453 -18.234 1 95.88 99 MET A CA 1
ATOM 807 C C . MET A 1 99 ? -16.469 -27.609 -19.266 1 95.88 99 MET A C 1
ATOM 809 O O . MET A 1 99 ? -15.359 -28.031 -18.938 1 95.88 99 MET A O 1
ATOM 813 N N . ALA A 1 100 ? -16.797 -27.25 -20.453 1 96.38 100 ALA A N 1
ATOM 814 C CA . ALA A 1 100 ? -15.805 -27.312 -21.516 1 96.38 100 ALA A CA 1
ATOM 815 C C . ALA A 1 100 ? -14.648 -26.359 -21.25 1 96.38 100 ALA A C 1
ATOM 817 O O . ALA A 1 100 ? -13.484 -26.719 -21.453 1 96.38 100 ALA A O 1
ATOM 818 N N . ALA A 1 101 ? -14.977 -25.203 -20.844 1 96.62 101 ALA A N 1
ATOM 819 C CA . ALA A 1 101 ? -13.945 -24.219 -20.531 1 96.62 101 ALA A CA 1
ATOM 820 C C . ALA A 1 101 ? -13.047 -24.703 -19.406 1 96.62 101 ALA A C 1
ATOM 822 O O . ALA A 1 101 ? -11.82 -24.562 -19.469 1 96.62 101 ALA A O 1
ATOM 823 N N . VAL A 1 102 ? -13.625 -25.234 -18.406 1 97.5 102 VAL A N 1
ATOM 824 C CA . VAL A 1 102 ? -12.883 -25.75 -17.25 1 97.5 102 VAL A CA 1
ATOM 825 C C . VAL A 1 102 ? -11.969 -26.891 -17.703 1 97.5 102 VAL A C 1
ATOM 827 O O . VAL A 1 102 ? -10.797 -26.938 -17.328 1 97.5 102 VAL A O 1
ATOM 830 N N . GLU A 1 103 ? -12.547 -27.797 -18.484 1 96.69 103 GLU A N 1
ATOM 831 C CA . GLU A 1 103 ? -11.781 -28.922 -18.984 1 96.69 103 GLU A CA 1
ATOM 832 C C . GLU A 1 103 ? -10.594 -28.469 -19.812 1 96.69 103 GLU A C 1
ATOM 834 O O . GLU A 1 103 ? -9.484 -28.984 -19.688 1 96.69 103 GLU A O 1
ATOM 839 N N . ASN A 1 104 ? -10.852 -27.531 -20.625 1 96.75 104 ASN A N 1
ATOM 840 C CA . ASN A 1 104 ? -9.789 -27 -21.469 1 96.75 104 ASN A CA 1
ATOM 841 C C . ASN A 1 104 ? -8.656 -26.406 -20.641 1 96.75 104 ASN A C 1
ATOM 843 O O . ASN A 1 104 ? -7.484 -26.656 -20.906 1 96.75 104 ASN A O 1
ATOM 847 N N . LEU A 1 105 ? -8.984 -25.625 -19.672 1 96.56 105 LEU A N 1
ATOM 848 C CA . LEU A 1 105 ? -7.957 -25.016 -18.828 1 96.56 105 LEU A CA 1
ATOM 849 C C . LEU A 1 105 ? -7.227 -26.078 -18.016 1 96.56 105 LEU A C 1
ATOM 851 O O . LEU A 1 105 ? -6.008 -26 -17.844 1 96.56 105 LEU A O 1
ATOM 855 N N . LEU A 1 106 ? -7.977 -27.047 -17.562 1 96.19 106 LEU A N 1
ATOM 856 C CA . LEU A 1 106 ? -7.398 -28.141 -16.797 1 96.19 106 LEU A CA 1
ATOM 857 C C . LEU A 1 106 ? -6.273 -28.828 -17.578 1 96.19 106 LEU A C 1
ATOM 859 O O . LEU A 1 106 ? -5.254 -29.203 -17 1 96.19 106 LEU A O 1
ATOM 863 N N . HIS A 1 107 ? -6.414 -28.891 -18.875 1 95.19 107 HIS A N 1
ATOM 864 C CA . HIS A 1 107 ? -5.438 -29.547 -19.734 1 95.19 107 HIS A CA 1
ATOM 865 C C . HIS A 1 107 ? -4.27 -28.625 -20.047 1 95.19 107 HIS A C 1
ATOM 867 O O . HIS A 1 107 ? -3.186 -29.078 -20.406 1 95.19 107 HIS A O 1
ATOM 873 N N . SER A 1 108 ? -4.492 -27.375 -19.797 1 95.25 108 SER A N 1
ATOM 874 C CA . SER A 1 108 ? -3.494 -26.406 -20.25 1 95.25 108 SER A CA 1
ATOM 875 C C . SER A 1 108 ? -2.602 -25.953 -19.094 1 95.25 108 SER A C 1
ATOM 877 O O . SER A 1 108 ? -1.59 -25.281 -19.312 1 95.25 108 SER A O 1
ATOM 879 N N . VAL A 1 109 ? -2.98 -26.266 -17.906 1 95.19 109 VAL A N 1
ATOM 880 C CA . VAL A 1 109 ? -2.211 -25.781 -16.766 1 95.19 109 VAL A CA 1
ATOM 881 C C . VAL A 1 109 ? -1.49 -26.953 -16.094 1 95.19 109 VAL A C 1
ATOM 883 O O . VAL A 1 109 ? -1.897 -28.109 -16.25 1 95.19 109 VAL A O 1
ATOM 886 N N . LYS A 1 110 ? -0.449 -26.656 -15.367 1 93.19 110 LYS A N 1
ATOM 887 C CA . LYS A 1 110 ? 0.352 -27.688 -14.703 1 93.19 110 LYS A CA 1
ATOM 888 C C . LYS A 1 110 ? 0.279 -27.547 -13.188 1 93.19 110 LYS A C 1
ATOM 890 O O . LYS A 1 110 ? 0.414 -28.531 -12.461 1 93.19 110 LYS A O 1
ATOM 895 N N . GLY A 1 111 ? 0.045 -26.422 -12.727 1 92 111 GLY A N 1
ATOM 896 C CA . GLY A 1 111 ? 0.048 -26.188 -11.289 1 92 111 GLY A CA 1
ATOM 897 C C . GLY A 1 111 ? -1.034 -26.938 -10.555 1 92 111 GLY A C 1
ATOM 898 O O . GLY A 1 111 ? -2.199 -26.922 -10.953 1 92 111 GLY A O 1
ATOM 899 N N . LEU A 1 112 ? -0.727 -27.547 -9.469 1 92.44 112 LEU A N 1
ATOM 900 C CA . LEU A 1 112 ? -1.636 -28.438 -8.758 1 92.44 112 LEU A CA 1
ATOM 901 C C . LEU A 1 112 ? -2.77 -27.641 -8.109 1 92.44 112 LEU A C 1
ATOM 903 O O . LEU A 1 112 ? -3.924 -28.078 -8.133 1 92.44 112 LEU A O 1
ATOM 907 N N . TRP A 1 113 ? -2.363 -26.547 -7.555 1 93 113 TRP A N 1
ATOM 908 C CA . TRP A 1 113 ? -3.398 -25.797 -6.852 1 93 113 TRP A CA 1
ATOM 909 C C . TRP A 1 113 ? -4.453 -25.266 -7.824 1 93 113 TRP A C 1
ATOM 911 O O . TRP A 1 113 ? -5.641 -25.219 -7.492 1 93 113 TRP A O 1
ATOM 921 N N . ILE A 1 114 ? -4.059 -24.938 -9.055 1 96.38 114 ILE A N 1
ATOM 922 C CA . ILE A 1 114 ? -5.008 -24.484 -10.062 1 96.38 114 ILE A CA 1
ATOM 923 C C . ILE A 1 114 ? -5.863 -25.656 -10.531 1 96.38 114 ILE A C 1
ATOM 925 O O . ILE A 1 114 ? -7.078 -25.531 -10.688 1 96.38 114 ILE A O 1
ATOM 929 N N . LYS A 1 115 ? -5.234 -26.828 -10.672 1 96.44 115 LYS A N 1
ATOM 930 C CA . LYS A 1 115 ? -5.969 -28.016 -11.062 1 96.44 115 LYS A CA 1
ATOM 931 C C . LYS A 1 115 ? -7.008 -28.391 -10.016 1 96.44 115 LYS A C 1
ATOM 933 O O . LYS A 1 115 ? -8.141 -28.75 -10.359 1 96.44 115 LYS A O 1
ATOM 938 N N . ASP A 1 116 ? -6.598 -28.281 -8.805 1 96.25 116 ASP A N 1
ATOM 939 C CA . ASP A 1 116 ? -7.52 -28.609 -7.719 1 96.25 116 ASP A CA 1
ATOM 940 C C . ASP A 1 116 ? -8.719 -27.656 -7.719 1 96.25 116 ASP A C 1
ATOM 942 O O . ASP A 1 116 ? -9.859 -28.094 -7.527 1 96.25 116 ASP A O 1
ATOM 946 N N . TYR A 1 117 ? -8.453 -26.453 -7.941 1 97.06 117 TYR A N 1
ATOM 947 C CA . TYR A 1 117 ? -9.531 -25.469 -8.047 1 97.06 117 TYR A CA 1
ATOM 948 C C . TYR A 1 117 ? -10.469 -25.812 -9.195 1 97.06 117 TYR A C 1
ATOM 950 O O . TYR A 1 117 ? -11.695 -25.828 -9.023 1 97.06 117 TYR A O 1
ATOM 958 N N . LEU A 1 118 ? -9.93 -26.141 -10.312 1 97.25 118 LEU A N 1
ATOM 959 C CA . LEU A 1 118 ? -10.727 -26.438 -11.5 1 97.25 118 LEU A CA 1
ATOM 960 C C . LEU A 1 118 ? -11.516 -27.719 -11.32 1 97.25 118 LEU A C 1
ATOM 962 O O . LEU A 1 118 ? -12.656 -27.828 -11.781 1 97.25 118 LEU A O 1
ATOM 966 N N . ARG A 1 119 ? -10.922 -28.672 -10.656 1 96.88 119 ARG A N 1
ATOM 967 C CA . ARG A 1 119 ? -11.648 -29.906 -10.367 1 96.88 119 ARG A CA 1
ATOM 968 C C . ARG A 1 119 ? -12.844 -29.641 -9.461 1 96.88 119 ARG A C 1
ATOM 970 O O . ARG A 1 119 ? -13.914 -30.219 -9.664 1 96.88 119 ARG A O 1
ATOM 977 N N . ASP A 1 120 ? -12.602 -28.781 -8.531 1 96.88 120 ASP A N 1
ATOM 978 C CA . ASP A 1 120 ? -13.711 -28.391 -7.66 1 96.88 120 ASP A CA 1
ATOM 979 C C . ASP A 1 120 ? -14.805 -27.672 -8.445 1 96.88 120 ASP A C 1
ATOM 981 O O . ASP A 1 120 ? -15.992 -27.875 -8.195 1 96.88 120 ASP A O 1
ATOM 985 N N . CYS A 1 121 ? -14.43 -26.797 -9.328 1 96.94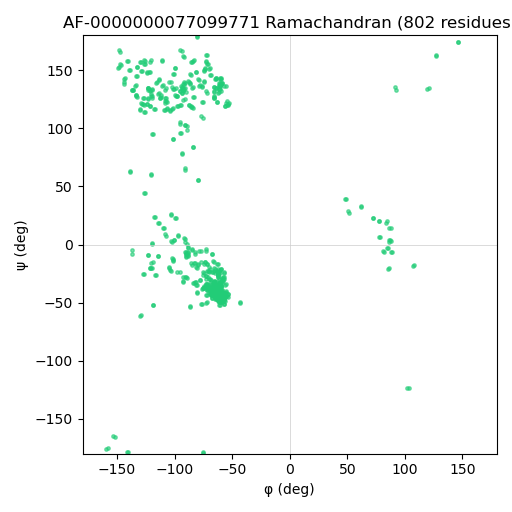 121 CYS A N 1
ATOM 986 C CA . CYS A 1 121 ? -15.391 -26.125 -10.188 1 96.94 121 CYS A CA 1
ATOM 987 C C . CYS A 1 121 ? -16.188 -27.125 -11.023 1 96.94 121 CYS A C 1
ATOM 989 O O . CYS A 1 121 ? -17.406 -26.984 -11.172 1 96.94 121 CYS A O 1
ATOM 991 N N . MET A 1 122 ? -15.453 -28.156 -11.531 1 96 122 MET A N 1
ATOM 992 C CA . MET A 1 122 ? -16.094 -29.188 -12.344 1 96 122 MET A CA 1
ATOM 993 C C . MET A 1 122 ? -17.156 -29.922 -11.547 1 96 122 MET A C 1
ATOM 995 O O . MET A 1 122 ? -18.266 -30.156 -12.031 1 96 122 MET A O 1
ATOM 999 N N . LYS A 1 123 ? -16.797 -30.219 -10.336 1 95.06 123 LYS A N 1
ATOM 1000 C CA . LYS A 1 123 ? -17.734 -30.922 -9.469 1 95.06 123 LYS A CA 1
ATOM 1001 C C . LYS A 1 123 ? -18.984 -30.078 -9.211 1 95.06 123 LYS A C 1
ATOM 1003 O O . LYS A 1 123 ? -20.094 -30.578 -9.234 1 95.06 123 LYS A O 1
ATOM 1008 N N . ARG A 1 124 ? -18.781 -28.828 -9.016 1 93.62 124 ARG A N 1
ATOM 1009 C CA . ARG A 1 124 ? -19.906 -27.922 -8.781 1 93.62 124 ARG A CA 1
ATOM 1010 C C . ARG A 1 124 ? -20.781 -27.797 -10.023 1 93.62 124 ARG A C 1
ATOM 1012 O O . ARG A 1 124 ? -22 -27.797 -9.93 1 93.62 124 ARG A O 1
ATOM 1019 N N . LEU A 1 125 ? -20.141 -27.719 -11.117 1 92.38 125 LEU A N 1
ATOM 1020 C CA . LEU A 1 125 ? -20.875 -27.609 -12.375 1 92.38 125 LEU A CA 1
ATOM 1021 C C . LEU A 1 125 ? -21.672 -28.875 -12.656 1 92.38 125 LEU A C 1
ATOM 1023 O O . LEU A 1 125 ? -22.812 -28.812 -13.125 1 92.38 125 LEU A O 1
ATOM 1027 N N . GLU A 1 126 ? -21.031 -30 -12.305 1 88.62 126 GLU A N 1
ATOM 1028 C CA . GLU A 1 126 ? -21.719 -31.266 -12.469 1 88.62 126 GLU A CA 1
ATOM 1029 C C . GLU A 1 126 ? -22.969 -31.328 -11.594 1 88.62 126 GLU A C 1
ATOM 1031 O O . GLU A 1 126 ? -23.953 -31.984 -11.953 1 88.62 126 GLU A O 1
ATOM 1036 N N . GLN A 1 127 ? -22.922 -30.547 -10.5 1 88.25 127 GLN A N 1
ATOM 1037 C CA . GLN A 1 127 ? -24.062 -30.5 -9.594 1 88.25 127 GLN A CA 1
ATOM 1038 C C . GLN A 1 127 ? -25.031 -29.375 -9.984 1 88.25 127 GLN A C 1
ATOM 1040 O O . GLN A 1 127 ? -26.031 -29.156 -9.312 1 88.25 127 GLN A O 1
ATOM 1045 N N . GLY A 1 128 ? -24.672 -28.75 -11.039 1 87.62 128 GLY A N 1
ATOM 1046 C CA . GLY A 1 128 ? -25.562 -27.719 -11.555 1 87.62 128 GLY A CA 1
ATOM 1047 C C . GLY A 1 128 ? -25.344 -26.359 -10.914 1 87.62 128 GLY A C 1
ATOM 1048 O O . GLY A 1 128 ? -26.188 -25.469 -11.031 1 87.62 128 GLY A O 1
ATOM 1049 N N . LYS A 1 129 ? -24.266 -26.234 -10.258 1 91.19 129 LYS A N 1
ATOM 1050 C CA . LYS A 1 129 ? -23.953 -24.969 -9.594 1 91.19 129 LYS A CA 1
ATOM 1051 C C . LYS A 1 129 ? -22.828 -24.219 -10.305 1 91.19 129 LYS A C 1
ATOM 1053 O O . LYS A 1 129 ? -21.734 -24.766 -10.469 1 91.19 129 LYS A O 1
ATOM 1058 N N . ILE A 1 130 ? -23.125 -23 -10.727 1 91.69 130 ILE A N 1
ATOM 1059 C CA . ILE A 1 130 ? -22.109 -22.188 -11.398 1 91.69 130 ILE A CA 1
ATOM 1060 C C . ILE A 1 130 ? -21.375 -21.344 -10.367 1 91.69 130 ILE A C 1
ATOM 1062 O O . ILE A 1 130 ? -21.984 -20.578 -9.617 1 91.69 130 ILE A O 1
ATOM 1066 N N . PRO A 1 131 ? -20.078 -21.453 -10.344 1 93.5 131 PRO A N 1
ATOM 1067 C CA . PRO A 1 131 ? -19.344 -20.594 -9.422 1 93.5 131 PRO A CA 1
ATOM 1068 C C . PRO A 1 131 ? -19.578 -19.109 -9.68 1 93.5 131 PRO A C 1
ATOM 1070 O O . PRO A 1 131 ? -19.688 -18.688 -10.828 1 93.5 131 PRO A O 1
ATOM 1073 N N . SER A 1 132 ? -19.719 -18.359 -8.664 1 93.25 132 SER A N 1
ATOM 1074 C CA . SER A 1 132 ? -20.031 -16.938 -8.773 1 93.25 132 SER A CA 1
ATOM 1075 C C . SER A 1 132 ? -18.938 -16.188 -9.531 1 93.25 132 SER A C 1
ATOM 1077 O O . SER A 1 132 ? -19.203 -15.227 -10.25 1 93.25 132 SER A O 1
ATOM 1079 N N . GLU A 1 133 ? -17.719 -16.688 -9.359 1 92.69 133 GLU A N 1
ATOM 1080 C CA . GLU A 1 133 ? -16.594 -16 -9.984 1 92.69 133 GLU A CA 1
ATOM 1081 C C . GLU A 1 133 ? -16.578 -16.219 -11.492 1 92.69 133 GLU A C 1
ATOM 1083 O O . GLU A 1 133 ? -15.828 -15.555 -12.219 1 92.69 133 GLU A O 1
ATOM 1088 N N . PHE A 1 134 ? -17.484 -17.031 -12.008 1 94.94 134 PHE A N 1
ATOM 1089 C CA . PHE A 1 134 ? -17.531 -17.297 -13.438 1 94.94 134 PHE A CA 1
ATOM 1090 C C . PHE A 1 134 ? -18.203 -16.141 -14.172 1 94.94 134 PHE A C 1
ATOM 1092 O O . PHE A 1 134 ? -18.219 -16.094 -15.406 1 94.94 134 PHE A O 1
ATOM 1099 N N . SER A 1 135 ? -18.734 -15.148 -13.422 1 92.81 135 SER A N 1
ATOM 1100 C CA . SER A 1 135 ? -19.172 -13.914 -14.055 1 92.81 135 SER A CA 1
ATOM 1101 C C . SER A 1 135 ? -18.031 -13.258 -14.836 1 92.81 135 SER A C 1
ATOM 1103 O O . SER A 1 135 ? -18.281 -12.523 -15.805 1 92.81 135 SER A O 1
ATOM 1105 N N . LYS A 1 136 ? -16.781 -13.523 -14.484 1 94.5 136 LYS A N 1
ATOM 1106 C CA . LYS A 1 136 ? -15.578 -13.07 -15.18 1 94.5 136 LYS A CA 1
ATOM 1107 C C . LYS A 1 136 ? -14.672 -14.242 -15.531 1 94.5 136 LYS A C 1
ATOM 1109 O O . LYS A 1 136 ? -13.453 -14.164 -15.367 1 94.5 136 LYS A O 1
ATOM 1114 N N . ARG A 1 137 ? -15.305 -15.258 -16.016 1 94.88 137 ARG A N 1
ATOM 1115 C CA . ARG A 1 137 ? -14.617 -16.531 -16.203 1 94.88 137 ARG A CA 1
ATOM 1116 C C . ARG A 1 137 ? -13.461 -16.391 -17.188 1 94.88 137 ARG A C 1
ATOM 1118 O O . ARG A 1 137 ? -12.352 -16.844 -16.922 1 94.88 137 ARG A O 1
ATOM 1125 N N . GLU A 1 138 ? -13.742 -15.703 -18.281 1 94.5 138 GLU A N 1
ATOM 1126 C CA . GLU A 1 138 ? -12.727 -15.602 -19.328 1 94.5 138 GLU A CA 1
ATOM 1127 C C . GLU A 1 138 ? -11.477 -14.891 -18.812 1 94.5 138 GLU A C 1
ATOM 1129 O O . GLU A 1 138 ? -10.359 -15.383 -18.984 1 94.5 138 GLU A O 1
ATOM 1134 N N . GLU A 1 139 ? -11.672 -13.789 -18.188 1 94.88 139 GLU A N 1
ATOM 1135 C CA . GLU A 1 139 ? -10.547 -13.039 -17.641 1 94.88 139 GLU A CA 1
ATOM 1136 C C . GLU A 1 139 ? -9.859 -13.812 -16.516 1 94.88 139 GLU A C 1
ATOM 1138 O O . GLU A 1 139 ? -8.633 -13.82 -16.422 1 94.88 139 GLU A O 1
ATOM 1143 N N . LEU A 1 140 ? -10.688 -14.469 -15.734 1 96.75 140 LEU A N 1
ATOM 1144 C CA . LEU A 1 140 ? -10.141 -15.25 -14.633 1 96.75 140 LEU A CA 1
ATOM 1145 C C . LEU A 1 140 ? -9.266 -16.375 -15.148 1 96.75 140 LEU A C 1
ATOM 1147 O O . LEU A 1 140 ? -8.148 -16.578 -14.664 1 96.75 140 LEU A O 1
ATOM 1151 N N . PHE A 1 141 ? -9.734 -17.062 -16.172 1 97.06 141 PHE A N 1
ATOM 1152 C CA . PHE A 1 141 ? -9 -18.203 -16.719 1 97.06 141 PHE A CA 1
ATOM 1153 C C . PHE A 1 141 ? -7.703 -17.734 -17.375 1 97.06 141 PHE A C 1
ATOM 1155 O O . PHE A 1 141 ? -6.676 -18.406 -17.281 1 97.06 141 PHE A O 1
ATOM 1162 N N . ARG A 1 142 ? -7.746 -16.594 -17.953 1 94.69 142 ARG A N 1
ATOM 1163 C CA . ARG A 1 142 ? -6.527 -16.031 -18.516 1 94.69 142 ARG A CA 1
ATOM 1164 C C . ARG A 1 142 ? -5.504 -15.719 -17.438 1 94.69 142 ARG A C 1
ATOM 1166 O O . ARG A 1 142 ? -4.316 -16 -17.594 1 94.69 142 ARG A O 1
ATOM 1173 N N . CYS A 1 143 ? -5.934 -15.203 -16.391 1 94.94 143 CYS A N 1
ATOM 1174 C CA . CYS A 1 143 ? -5.055 -14.867 -15.273 1 94.94 143 CYS A CA 1
ATOM 1175 C C . CYS A 1 143 ? -4.434 -16.125 -14.672 1 94.94 143 CYS A C 1
ATOM 1177 O O . CYS A 1 143 ? -3.227 -16.172 -14.438 1 94.94 143 CYS A O 1
ATOM 1179 N N . LEU A 1 144 ? -5.316 -17.094 -14.453 1 96.19 144 LEU A N 1
ATOM 1180 C CA . LEU A 1 144 ? -4.824 -18.344 -13.859 1 96.19 144 LEU A CA 1
ATOM 1181 C C . LEU A 1 144 ? -3.803 -19.016 -14.766 1 96.19 144 LEU A C 1
ATOM 1183 O O . LEU A 1 144 ? -2.783 -19.516 -14.297 1 96.19 144 LEU A O 1
ATOM 1187 N N . LYS A 1 145 ? -4.109 -18.984 -16.047 1 95.31 145 LYS A N 1
ATOM 1188 C CA . LYS A 1 145 ? -3.156 -19.531 -17 1 95.31 145 LYS A CA 1
ATOM 1189 C C . LYS A 1 145 ? -1.849 -18.75 -17 1 95.31 145 LYS A C 1
ATOM 1191 O O . LYS A 1 145 ? -0.765 -19.328 -17.047 1 95.31 145 LYS A O 1
ATOM 1196 N N . GLY A 1 146 ? -1.962 -17.469 -16.922 1 91.5 146 GLY A N 1
ATOM 1197 C CA . GLY A 1 146 ? -0.786 -16.625 -16.828 1 91.5 146 GLY A CA 1
ATOM 1198 C C . GLY A 1 146 ? 0.067 -16.922 -15.609 1 91.5 146 GLY A C 1
ATOM 1199 O O . GLY A 1 146 ? 1.29 -17.031 -15.711 1 91.5 146 GLY A O 1
ATOM 1200 N N . ILE A 1 147 ? -0.542 -17.062 -14.492 1 92.5 147 ILE A N 1
ATOM 1201 C CA . ILE A 1 147 ? 0.146 -17.344 -13.234 1 92.5 147 ILE A CA 1
ATOM 1202 C C . ILE A 1 147 ? 0.866 -18.688 -13.336 1 92.5 147 ILE A C 1
ATOM 1204 O O . ILE A 1 147 ? 2.016 -18.812 -12.906 1 92.5 147 ILE A O 1
ATOM 1208 N N . ASP A 1 148 ? 0.155 -19.625 -13.914 1 93.56 148 ASP A N 1
ATOM 1209 C CA . ASP A 1 148 ? 0.697 -20.984 -14.062 1 93.56 148 ASP A CA 1
ATOM 1210 C C . ASP A 1 148 ? 1.991 -20.969 -14.875 1 93.56 148 ASP A C 1
ATOM 1212 O O . ASP A 1 148 ? 2.881 -21.781 -14.648 1 93.56 148 ASP A O 1
ATOM 1216 N N . GLY A 1 149 ? 2.088 -20.031 -15.734 1 88.81 149 GLY A N 1
ATOM 1217 C CA . GLY A 1 149 ? 3.234 -19.984 -16.625 1 88.81 149 GLY A CA 1
ATOM 1218 C C . GLY A 1 149 ? 4.387 -19.172 -16.078 1 88.81 149 GLY A C 1
ATOM 1219 O O . GLY A 1 149 ? 5.477 -19.156 -16.656 1 88.81 149 GLY A O 1
ATOM 1220 N N . LEU A 1 150 ? 4.191 -18.531 -14.992 1 83.38 150 LEU A N 1
ATOM 1221 C CA . LEU A 1 150 ? 5.215 -17.656 -14.461 1 83.38 150 LEU A CA 1
ATOM 1222 C C . LEU A 1 150 ? 6.348 -18.453 -13.82 1 83.38 150 LEU A C 1
ATOM 1224 O O . LEU A 1 150 ? 6.105 -19.297 -12.953 1 83.38 150 LEU A O 1
ATOM 1228 N N . LYS A 1 151 ? 7.504 -18.219 -14.328 1 73.75 151 LYS A N 1
ATOM 1229 C CA . LYS A 1 151 ? 8.695 -18.844 -13.758 1 73.75 151 LYS A CA 1
ATOM 1230 C C . LYS A 1 151 ? 9.484 -17.844 -12.906 1 73.75 151 LYS A C 1
ATOM 1232 O O . LYS A 1 151 ? 10.266 -18.25 -12.047 1 73.75 151 LYS A O 1
ATOM 1237 N N . GLU A 1 152 ? 9.25 -16.562 -13.211 1 71.56 152 GLU A N 1
ATOM 1238 C CA . GLU A 1 152 ? 9.875 -15.469 -12.469 1 71.56 152 GLU A CA 1
ATOM 1239 C C . GLU A 1 152 ? 8.852 -14.414 -12.078 1 71.56 152 GLU A C 1
ATOM 1241 O O . GLU A 1 152 ? 7.801 -14.289 -12.711 1 71.56 152 GLU A O 1
ATOM 1246 N N . PRO A 1 153 ? 9.18 -13.781 -11.039 1 73.81 153 PRO A N 1
ATOM 1247 C CA . PRO A 1 153 ? 8.219 -12.773 -10.594 1 73.81 153 PRO A CA 1
ATOM 1248 C C . PRO A 1 153 ? 8 -11.672 -11.625 1 73.81 153 PRO A C 1
ATOM 1250 O O . PRO A 1 153 ? 8.945 -11.258 -12.305 1 73.81 153 PRO A O 1
ATOM 1253 N N . LEU A 1 154 ? 6.781 -11.367 -11.836 1 76.31 154 LEU A N 1
ATOM 1254 C CA . LEU A 1 154 ? 6.375 -10.273 -12.703 1 76.31 154 LEU A CA 1
ATOM 1255 C C . LEU A 1 154 ? 5.648 -9.195 -11.906 1 76.31 154 LEU A C 1
ATOM 1257 O O . LEU A 1 154 ? 4.859 -9.5 -11.008 1 76.31 154 LEU A O 1
ATOM 1261 N N . TYR A 1 155 ? 5.984 -7.984 -12.273 1 75.31 155 TYR A N 1
ATOM 1262 C CA . TYR A 1 155 ? 5.27 -6.895 -11.617 1 75.31 155 TYR A CA 1
ATOM 1263 C C . TYR A 1 155 ? 3.785 -6.926 -11.969 1 75.31 155 TYR A C 1
ATOM 1265 O O . TYR A 1 155 ? 3.418 -7.211 -13.109 1 75.31 155 TYR A O 1
ATOM 1273 N N . LYS A 1 156 ? 2.934 -6.605 -10.992 1 83.75 156 LYS A N 1
ATOM 1274 C CA . LYS A 1 156 ? 1.483 -6.762 -11.055 1 83.75 156 LYS A CA 1
ATOM 1275 C C . LYS A 1 156 ? 0.908 -6.078 -12.289 1 83.75 156 LYS A C 1
ATOM 1277 O O . LYS A 1 156 ? 0.095 -6.66 -13.008 1 83.75 156 LYS A O 1
ATOM 1282 N N . ARG A 1 157 ? 1.421 -4.863 -12.578 1 73.62 157 ARG A N 1
ATOM 1283 C CA . ARG A 1 157 ? 0.874 -4.117 -13.703 1 73.62 157 ARG A CA 1
ATOM 1284 C C . ARG A 1 157 ? 1.313 -4.734 -15.031 1 73.62 157 ARG A C 1
ATOM 1286 O O . ARG A 1 157 ? 0.561 -4.723 -16 1 73.62 157 ARG A O 1
ATOM 1293 N N . VAL A 1 158 ? 2.527 -5.23 -15.094 1 73.94 158 VAL A N 1
ATOM 1294 C CA . VAL A 1 158 ? 3.023 -5.906 -16.281 1 73.94 158 VAL A CA 1
ATOM 1295 C C . VAL A 1 158 ? 2.256 -7.211 -16.5 1 73.94 158 VAL A C 1
ATOM 1297 O O . VAL A 1 158 ? 1.851 -7.523 -17.625 1 73.94 158 VAL A O 1
ATOM 1300 N N . PHE A 1 159 ? 1.984 -7.898 -15.414 1 84.06 159 PHE A N 1
ATOM 1301 C CA . PHE A 1 159 ? 1.209 -9.133 -15.461 1 84.06 159 PHE A CA 1
ATOM 1302 C C . PHE A 1 159 ? -0.189 -8.875 -16.016 1 84.06 159 PHE A C 1
ATOM 1304 O O . PHE A 1 159 ? -0.662 -9.602 -16.891 1 84.06 159 PHE A O 1
ATOM 1311 N N . SER A 1 160 ? -0.771 -7.812 -15.453 1 85.19 160 SER A N 1
ATOM 1312 C CA . SER A 1 160 ? -2.127 -7.469 -15.875 1 85.19 160 SER A CA 1
ATOM 1313 C C . SER A 1 160 ? -2.182 -7.141 -17.359 1 85.19 160 SER A C 1
ATOM 1315 O O . SER A 1 160 ? -3.076 -7.602 -18.078 1 85.19 160 SER A O 1
ATOM 1317 N N . LYS A 1 161 ? -1.23 -6.328 -17.734 1 76.94 161 LYS A N 1
ATOM 1318 C CA . LYS A 1 161 ? -1.172 -5.969 -19.141 1 76.94 161 LYS A CA 1
ATOM 1319 C C . LYS A 1 161 ? -0.904 -7.195 -20.016 1 76.94 161 LYS A C 1
ATOM 1321 O O . LYS A 1 161 ? -1.484 -7.336 -21.094 1 76.94 161 LYS A O 1
ATOM 1326 N N . TYR A 1 162 ? -0.079 -8.039 -19.547 1 77.69 162 TYR A N 1
ATOM 1327 C CA . TYR A 1 162 ? 0.307 -9.242 -20.281 1 77.69 162 TYR A CA 1
ATOM 1328 C C . TYR A 1 162 ? -0.873 -10.203 -20.406 1 77.69 162 TYR A C 1
ATOM 1330 O O . TYR A 1 162 ? -1.157 -10.695 -21.5 1 77.69 162 TYR A O 1
ATOM 1338 N N . CYS A 1 163 ? -1.623 -10.383 -19.375 1 85.44 163 CYS A N 1
ATOM 1339 C CA . CYS A 1 163 ? -2.652 -11.414 -19.328 1 85.44 163 CYS A CA 1
ATOM 1340 C C . CYS A 1 163 ? -3.998 -10.859 -19.781 1 85.44 163 CYS A C 1
ATOM 1342 O O . CYS A 1 163 ? -4.809 -11.578 -20.375 1 85.44 163 CYS A O 1
ATOM 1344 N N . LEU A 1 164 ? -4.207 -9.516 -19.484 1 87.19 164 LEU A N 1
ATOM 1345 C CA . LEU A 1 164 ? -5.562 -9.016 -19.656 1 87.19 164 LEU A CA 1
ATOM 1346 C C . LEU A 1 164 ? -5.586 -7.836 -20.625 1 87.19 164 LEU A C 1
ATOM 1348 O O . LEU A 1 164 ? -6.66 -7.332 -20.984 1 87.19 164 LEU A O 1
ATOM 1352 N N . GLY A 1 165 ? -4.438 -7.375 -20.969 1 76.06 165 GLY A N 1
ATOM 1353 C CA . GLY A 1 165 ? -4.371 -6.285 -21.938 1 76.06 165 GLY A CA 1
ATOM 1354 C C . GLY A 1 165 ? -4.531 -4.918 -21.297 1 76.06 165 GLY A C 1
ATOM 1355 O O . GLY A 1 165 ? -4.465 -3.896 -21.984 1 76.06 165 GLY A O 1
ATOM 1356 N N . ASP A 1 166 ? -4.75 -4.965 -20.031 1 75.38 166 ASP A N 1
ATOM 1357 C CA . ASP A 1 166 ? -4.93 -3.73 -19.266 1 75.38 166 ASP A CA 1
ATOM 1358 C C . ASP A 1 166 ? -4.18 -3.787 -17.938 1 75.38 166 ASP A C 1
ATOM 1360 O O . ASP A 1 166 ? -4.242 -4.793 -17.234 1 75.38 166 ASP A O 1
ATOM 1364 N N . SER A 1 167 ? -3.434 -2.664 -17.641 1 76.06 167 SER A N 1
ATOM 1365 C CA . SER A 1 167 ? -2.514 -2.684 -16.5 1 76.06 167 SER A CA 1
ATOM 1366 C C . SER A 1 167 ? -3.268 -2.668 -15.18 1 76.06 167 SER A C 1
ATOM 1368 O O . SER A 1 167 ? -2.717 -3.039 -14.141 1 76.06 167 SER A O 1
ATOM 1370 N N . LYS A 1 168 ? -4.512 -2.307 -15.195 1 78.19 168 LYS A N 1
ATOM 1371 C CA . LYS A 1 168 ? -5.203 -2.121 -13.922 1 78.19 168 LYS A CA 1
ATOM 1372 C C . LYS A 1 168 ? -6.316 -3.154 -13.75 1 78.19 168 LYS A C 1
ATOM 1374 O O . LYS A 1 168 ? -6.91 -3.256 -12.68 1 78.19 168 LYS A O 1
ATOM 1379 N N . LEU A 1 169 ? -6.629 -3.889 -14.766 1 85.81 169 LEU A N 1
ATOM 1380 C CA . LEU A 1 169 ? -7.781 -4.785 -14.758 1 85.81 169 LEU A CA 1
ATOM 1381 C C . LEU A 1 169 ? -7.617 -5.875 -13.703 1 85.81 169 LEU A C 1
ATOM 1383 O O . LEU A 1 169 ? -8.594 -6.254 -13.047 1 85.81 169 LEU A O 1
ATOM 1387 N N . PHE A 1 170 ? -6.465 -6.379 -13.523 1 91.94 170 PHE A N 1
ATOM 1388 C CA . PHE A 1 170 ? -6.227 -7.43 -12.539 1 91.94 170 PHE A CA 1
ATOM 1389 C C . PHE A 1 170 ? -6.555 -6.934 -11.133 1 91.94 170 PHE A C 1
ATOM 1391 O O . PHE A 1 170 ? -7.332 -7.566 -10.414 1 91.94 170 PHE A O 1
ATOM 1398 N N . GLU A 1 171 ? -5.98 -5.828 -10.812 1 89.19 171 GLU A N 1
ATOM 1399 C CA . GLU A 1 171 ? -6.16 -5.262 -9.477 1 89.19 171 GLU A CA 1
ATOM 1400 C C . GLU A 1 171 ? -7.613 -4.863 -9.234 1 89.19 171 GLU A C 1
ATOM 1402 O O . GLU A 1 171 ? -8.148 -5.082 -8.148 1 89.19 171 GLU A O 1
ATOM 1407 N N . LYS A 1 172 ? -8.25 -4.418 -10.25 1 86.38 172 LYS A N 1
ATOM 1408 C CA . LYS A 1 172 ? -9.594 -3.871 -10.102 1 86.38 172 LYS A CA 1
ATOM 1409 C C . LYS A 1 172 ? -10.641 -4.98 -10.07 1 86.38 172 LYS A C 1
ATOM 1411 O O . LYS A 1 172 ? -11.617 -4.898 -9.328 1 86.38 172 LYS A O 1
ATOM 1416 N N . LYS A 1 173 ? -10.375 -6.051 -10.781 1 90.38 173 LYS A N 1
ATOM 1417 C CA . LYS A 1 173 ? -11.5 -6.941 -11.016 1 90.38 173 LYS A CA 1
ATOM 1418 C C . LYS A 1 173 ? -11.172 -8.375 -10.602 1 90.38 173 LYS A C 1
ATOM 1420 O O . LYS A 1 173 ? -12.062 -9.164 -10.289 1 90.38 173 LYS A O 1
ATOM 1425 N N . LEU A 1 174 ? -9.953 -8.727 -10.609 1 94.75 174 LEU A N 1
ATOM 1426 C CA . LEU A 1 174 ? -9.672 -10.164 -10.547 1 94.75 174 LEU A CA 1
ATOM 1427 C C . LEU A 1 174 ? -8.812 -10.492 -9.328 1 94.75 174 LEU A C 1
ATOM 1429 O O . LEU A 1 174 ? -8.773 -11.648 -8.891 1 94.75 174 LEU A O 1
ATOM 1433 N N . GLU A 1 175 ? -8.125 -9.484 -8.789 1 94.19 175 GLU A N 1
ATOM 1434 C CA . GLU A 1 175 ? -7.145 -9.727 -7.738 1 94.19 175 GLU A CA 1
ATOM 1435 C C . GLU A 1 175 ? -7.785 -10.406 -6.527 1 94.19 175 GLU A C 1
ATOM 1437 O O . GLU A 1 175 ? -7.262 -11.398 -6.02 1 94.19 175 GLU A O 1
ATOM 1442 N N . SER A 1 176 ? -8.883 -9.898 -6.129 1 93.19 176 SER A N 1
ATOM 1443 C CA . SER A 1 176 ? -9.562 -10.453 -4.961 1 93.19 176 SER A CA 1
ATOM 1444 C C . SER A 1 176 ? -9.953 -11.914 -5.188 1 93.19 176 SER A C 1
ATOM 1446 O O . SER A 1 176 ? -9.805 -12.742 -4.293 1 93.19 176 SER A O 1
ATOM 1448 N N . THR A 1 177 ? -10.453 -12.211 -6.352 1 95.25 177 THR A N 1
ATOM 1449 C CA . THR A 1 177 ? -10.867 -13.562 -6.691 1 95.25 177 THR A CA 1
ATOM 1450 C C . THR A 1 177 ? -9.664 -14.508 -6.723 1 95.25 177 THR A C 1
ATOM 1452 O O . THR A 1 177 ? -9.711 -15.602 -6.152 1 95.25 177 THR A O 1
ATOM 1455 N N . VAL A 1 178 ? -8.617 -14.062 -7.309 1 95.44 178 VAL A N 1
ATOM 1456 C CA . VAL A 1 178 ? -7.41 -14.883 -7.414 1 95.44 178 VAL A CA 1
ATOM 1457 C C . VAL A 1 178 ? -6.84 -15.141 -6.023 1 95.44 178 VAL A C 1
ATOM 1459 O O . VAL A 1 178 ? -6.41 -16.25 -5.715 1 95.44 178 VAL A O 1
ATOM 1462 N N . LEU A 1 179 ? -6.879 -14.102 -5.234 1 94.12 179 LEU A N 1
ATOM 1463 C CA . LEU A 1 179 ? -6.387 -14.242 -3.869 1 94.12 179 LEU A CA 1
ATOM 1464 C C . LEU A 1 179 ? -7.199 -15.273 -3.1 1 94.12 179 LEU A C 1
ATOM 1466 O O . LEU A 1 179 ? -6.633 -16.125 -2.4 1 94.12 179 LEU A O 1
ATOM 1470 N N . SER A 1 180 ? -8.453 -15.219 -3.244 1 94.5 180 SER A N 1
ATOM 1471 C CA . SER A 1 180 ? -9.336 -16.156 -2.562 1 94.5 180 SER A CA 1
ATOM 1472 C C . SER A 1 180 ? -9.078 -17.594 -3.023 1 94.5 180 SER A C 1
ATOM 1474 O O . SER A 1 180 ? -9.008 -18.516 -2.203 1 94.5 180 SER A O 1
ATOM 1476 N N . ILE A 1 181 ? -8.93 -17.781 -4.289 1 95.5 181 ILE A N 1
ATOM 1477 C CA . ILE A 1 181 ? -8.664 -19.109 -4.848 1 95.5 181 ILE A CA 1
ATOM 1478 C C . ILE A 1 181 ? -7.32 -19.625 -4.344 1 95.5 181 ILE A C 1
ATOM 1480 O O . ILE A 1 181 ? -7.215 -20.766 -3.891 1 95.5 181 ILE A O 1
ATOM 1484 N N . ALA A 1 182 ? -6.32 -18.766 -4.352 1 93.94 182 ALA A N 1
ATOM 1485 C CA . ALA A 1 182 ? -4.977 -19.172 -3.934 1 93.94 182 ALA A CA 1
ATOM 1486 C C . ALA A 1 182 ? -4.949 -19.547 -2.457 1 93.94 182 ALA A C 1
ATOM 1488 O O . ALA A 1 182 ? -4.305 -20.531 -2.074 1 93.94 182 ALA A O 1
ATOM 1489 N N . ARG A 1 183 ? -5.605 -18.812 -1.648 1 90.75 183 ARG A N 1
ATOM 1490 C CA . ARG A 1 183 ? -5.645 -19.078 -0.215 1 90.75 183 ARG A CA 1
ATOM 1491 C C . ARG A 1 183 ? -6.258 -20.453 0.064 1 90.75 183 ARG A C 1
ATOM 1493 O O . ARG A 1 183 ? -5.859 -21.125 1.01 1 90.75 183 ARG A O 1
ATOM 1500 N N . LYS A 1 184 ? -7.16 -20.812 -0.727 1 93.12 184 LYS A N 1
ATOM 1501 C CA . LYS A 1 184 ? -7.891 -22.047 -0.5 1 93.12 184 LYS A CA 1
ATOM 1502 C C . LYS A 1 184 ? -7.129 -23.25 -1.061 1 93.12 184 LYS A C 1
ATOM 1504 O O . LYS A 1 184 ? -7.145 -24.328 -0.469 1 93.12 184 LYS A O 1
ATOM 1509 N N . TYR A 1 185 ? -6.41 -23.047 -2.146 1 93.69 185 TYR A N 1
ATOM 1510 C CA . TYR A 1 185 ? -5.961 -24.25 -2.861 1 93.69 185 TYR A CA 1
ATOM 1511 C C . TYR A 1 185 ? -4.438 -24.297 -2.922 1 93.69 185 TYR A C 1
ATOM 1513 O O . TYR A 1 185 ? -3.859 -25.359 -3.178 1 93.69 185 TYR A O 1
ATOM 1521 N N . HIS A 1 186 ? -3.73 -23.141 -2.74 1 89.19 186 HIS A N 1
ATOM 1522 C CA . HIS A 1 186 ? -2.277 -23.125 -2.865 1 89.19 186 HIS A CA 1
ATOM 1523 C C . HIS A 1 186 ? -1.606 -23.562 -1.567 1 89.19 186 HIS A C 1
ATOM 1525 O O . HIS A 1 186 ? -1.784 -22.922 -0.528 1 89.19 186 HIS A O 1
ATOM 1531 N N . THR A 1 187 ? -0.792 -24.469 -1.631 1 82.19 187 THR A N 1
ATOM 1532 C CA . THR A 1 187 ? -0.219 -25.125 -0.458 1 82.19 187 THR A CA 1
ATOM 1533 C C . THR A 1 187 ? 0.779 -24.203 0.239 1 82.19 187 THR A C 1
ATOM 1535 O O . THR A 1 187 ? 0.992 -24.312 1.448 1 82.19 187 THR A O 1
ATOM 1538 N N . ASP A 1 188 ? 1.402 -23.281 -0.472 1 74 188 ASP A N 1
ATOM 1539 C CA . ASP A 1 188 ? 2.447 -22.438 0.102 1 74 188 ASP A CA 1
ATOM 1540 C C . ASP A 1 188 ? 1.856 -21.172 0.73 1 74 188 ASP A C 1
ATOM 1542 O O . ASP A 1 188 ? 2.58 -20.375 1.323 1 74 188 ASP A O 1
ATOM 1546 N N . ILE A 1 189 ? 0.599 -20.984 0.481 1 79.62 189 ILE A N 1
ATOM 1547 C CA . ILE A 1 189 ? -0.045 -19.812 1.063 1 79.62 189 ILE A CA 1
ATOM 1548 C C . ILE A 1 189 ? -0.528 -20.125 2.475 1 79.62 189 ILE A C 1
ATOM 1550 O O . ILE A 1 189 ? -1.251 -21.109 2.682 1 79.62 189 ILE A O 1
ATOM 1554 N N . GLU A 1 190 ? -0.009 -19.422 3.414 1 70.38 190 GLU A N 1
ATOM 1555 C CA . GLU A 1 190 ? -0.295 -19.641 4.828 1 70.38 190 GLU A CA 1
ATOM 1556 C C . GLU A 1 190 ? -1.334 -18.656 5.344 1 70.38 190 GLU A C 1
ATOM 1558 O O . GLU A 1 190 ? -1.465 -17.547 4.809 1 70.38 190 GLU A O 1
ATOM 1563 N N . GLU A 1 191 ? -1.979 -19.234 6.34 1 74.12 191 GLU A N 1
ATOM 1564 C CA . GLU A 1 191 ? -2.889 -18.328 7.043 1 74.12 191 GLU A CA 1
ATOM 1565 C C . GLU A 1 191 ? -2.137 -17.141 7.645 1 74.12 191 GLU A C 1
ATOM 1567 O O . GLU A 1 191 ? -1.034 -17.297 8.172 1 74.12 191 GLU A O 1
ATOM 1572 N N . GLY A 1 192 ? -2.582 -15.969 7.473 1 66.31 192 GLY A N 1
ATOM 1573 C CA . GLY A 1 192 ? -1.938 -14.789 8.031 1 66.31 192 GLY A CA 1
ATOM 1574 C C . GLY A 1 192 ? -1.238 -13.938 6.992 1 66.31 192 GLY A C 1
ATOM 1575 O O . GLY A 1 192 ? -0.942 -12.766 7.234 1 66.31 192 GLY A O 1
ATOM 1576 N N . MET A 1 193 ? -0.951 -14.523 5.77 1 72.25 193 MET A N 1
ATOM 1577 C CA . MET A 1 193 ? -0.356 -13.75 4.688 1 72.25 193 MET A CA 1
ATOM 1578 C C . MET A 1 193 ? -1.321 -12.68 4.191 1 72.25 193 MET A C 1
ATOM 1580 O O . MET A 1 193 ? -2.521 -12.93 4.062 1 72.25 193 MET A O 1
ATOM 1584 N N . ASP A 1 194 ? -0.779 -11.578 4.098 1 76.38 194 ASP A N 1
ATOM 1585 C CA . ASP A 1 194 ? -1.627 -10.523 3.551 1 76.38 194 ASP A CA 1
ATOM 1586 C C . ASP A 1 194 ? -1.684 -10.602 2.027 1 76.38 194 ASP A C 1
ATOM 1588 O O . ASP A 1 194 ? -1.107 -11.508 1.425 1 76.38 194 ASP A O 1
ATOM 1592 N N . HIS A 1 195 ? -2.41 -9.742 1.389 1 83.62 195 HIS A N 1
ATOM 1593 C CA . HIS A 1 195 ? -2.65 -9.773 -0.05 1 83.62 195 HIS A CA 1
ATOM 1594 C C . HIS A 1 195 ? -1.342 -9.711 -0.829 1 83.62 195 HIS A C 1
ATOM 1596 O O . HIS A 1 195 ? -1.128 -10.5 -1.756 1 83.62 195 HIS A O 1
ATOM 1602 N N . THR A 1 196 ? -0.431 -8.828 -0.398 1 77.56 196 THR A N 1
ATOM 1603 C CA . THR A 1 196 ? 0.839 -8.641 -1.09 1 77.56 196 THR A CA 1
ATOM 1604 C C . THR A 1 196 ? 1.706 -9.891 -0.979 1 77.56 196 THR A C 1
ATOM 1606 O O . THR A 1 196 ? 2.342 -10.297 -1.952 1 77.56 196 THR A O 1
ATOM 1609 N N . GLN A 1 197 ? 1.675 -10.453 0.123 1 74.69 197 GLN A N 1
ATOM 1610 C CA . GLN A 1 197 ? 2.469 -11.656 0.365 1 74.69 197 GLN A CA 1
ATOM 1611 C C . GLN A 1 197 ? 1.945 -12.836 -0.449 1 74.69 197 GLN A C 1
ATOM 1613 O O . GLN A 1 197 ? 2.729 -13.617 -0.985 1 74.69 197 GLN A O 1
ATOM 1618 N N . VAL A 1 198 ? 0.615 -12.992 -0.495 1 84.81 198 VAL A N 1
ATOM 1619 C CA . VAL A 1 198 ? 0.015 -14.062 -1.29 1 84.81 198 VAL A CA 1
ATOM 1620 C C . VAL A 1 198 ? 0.377 -13.875 -2.762 1 84.81 198 VAL A C 1
ATOM 1622 O O . VAL A 1 198 ? 0.792 -14.828 -3.43 1 84.81 198 VAL A O 1
ATOM 1625 N N . LEU A 1 199 ? 0.232 -12.656 -3.244 1 87.56 199 LEU A N 1
ATOM 1626 C CA . LEU A 1 199 ? 0.58 -12.375 -4.633 1 87.56 199 LEU A CA 1
ATOM 1627 C C . LEU A 1 199 ? 2.041 -12.711 -4.906 1 87.56 199 LEU A C 1
ATOM 1629 O O . LEU A 1 199 ? 2.371 -13.25 -5.965 1 87.56 199 LEU A O 1
ATOM 1633 N N . SER A 1 200 ? 2.838 -12.398 -3.934 1 81 200 SER A N 1
ATOM 1634 C CA . SER A 1 200 ? 4.258 -12.703 -4.082 1 81 200 SER A CA 1
ATOM 1635 C C . SER A 1 200 ? 4.492 -14.203 -4.227 1 81 200 SER A C 1
ATOM 1637 O O . SER A 1 200 ? 5.352 -14.625 -5.004 1 81 200 SER A O 1
ATOM 1639 N N . GLN A 1 201 ? 3.785 -14.961 -3.494 1 79 201 GLN A N 1
ATOM 1640 C CA . GLN A 1 201 ? 3.885 -16.422 -3.617 1 79 201 GLN A CA 1
ATOM 1641 C C . GLN A 1 201 ? 3.471 -16.875 -5.012 1 79 201 GLN A C 1
ATOM 1643 O O . GLN A 1 201 ? 3.877 -17.953 -5.457 1 79 201 GLN A O 1
ATOM 1648 N N . LEU A 1 202 ? 2.617 -16.062 -5.668 1 88.19 202 LEU A N 1
ATOM 1649 C CA . LEU A 1 202 ? 2.154 -16.375 -7.016 1 88.19 202 LEU A CA 1
ATOM 1650 C C . LEU A 1 202 ? 3.062 -15.75 -8.07 1 88.19 202 LEU A C 1
ATOM 1652 O O . LEU A 1 202 ? 2.713 -15.703 -9.25 1 88.19 202 LEU A O 1
ATOM 1656 N N . PHE A 1 203 ? 4.141 -15.133 -7.637 1 78.69 203 PHE A N 1
ATOM 1657 C CA . PHE A 1 203 ? 5.137 -14.508 -8.5 1 78.69 203 PHE A CA 1
ATOM 1658 C C . PHE A 1 203 ? 4.594 -13.227 -9.117 1 78.69 203 PHE A C 1
ATOM 1660 O O . PHE A 1 203 ? 4.953 -12.867 -10.242 1 78.69 203 PHE A O 1
ATOM 1667 N N . ILE A 1 204 ? 3.623 -12.656 -8.484 1 83.5 204 ILE A N 1
ATOM 1668 C CA . ILE A 1 204 ? 3.135 -11.336 -8.859 1 83.5 204 ILE A CA 1
ATOM 1669 C C . ILE A 1 204 ? 3.594 -10.305 -7.824 1 83.5 204 ILE A C 1
ATOM 1671 O O . ILE A 1 204 ? 3.201 -10.367 -6.66 1 83.5 204 ILE A O 1
ATOM 1675 N N . GLU A 1 205 ? 4.344 -9.43 -8.258 1 76.62 205 GLU A N 1
ATOM 1676 C CA . GLU A 1 205 ? 4.973 -8.5 -7.324 1 76.62 205 GLU A CA 1
ATOM 1677 C C . GLU A 1 205 ? 4.34 -7.113 -7.41 1 76.62 205 GLU A C 1
ATOM 1679 O O . GLU A 1 205 ? 4.199 -6.559 -8.5 1 76.62 205 GLU A O 1
ATOM 1684 N N . GLU A 1 206 ? 3.885 -6.715 -6.305 1 67.69 206 GLU A N 1
ATOM 1685 C CA . GLU A 1 206 ? 3.422 -5.332 -6.242 1 67.69 206 GLU A CA 1
ATOM 1686 C C . GLU A 1 206 ? 4.59 -4.367 -6.055 1 67.69 206 GLU A C 1
ATOM 1688 O O . GLU A 1 206 ? 4.59 -3.266 -6.609 1 67.69 206 GLU A O 1
ATOM 1693 N N . TYR A 1 207 ? 5.512 -4.742 -5.227 1 59.66 207 TYR A N 1
ATOM 1694 C CA . TYR A 1 207 ? 6.754 -4.012 -5.012 1 59.66 207 TYR A CA 1
ATOM 1695 C C . TYR A 1 207 ? 7.957 -4.938 -5.137 1 59.66 207 TYR A C 1
ATOM 1697 O O . TYR A 1 207 ? 7.816 -6.16 -5.102 1 59.66 207 TYR A O 1
ATOM 1705 N N . SER A 1 208 ? 9.047 -4.477 -5.559 1 60.28 208 SER A N 1
ATOM 1706 C CA . SER A 1 208 ? 10.258 -5.258 -5.805 1 60.28 208 SER A CA 1
ATOM 1707 C C . SER A 1 208 ? 10.656 -6.059 -4.57 1 60.28 208 SER A C 1
ATOM 1709 O O . SER A 1 208 ? 10.594 -5.555 -3.447 1 60.28 208 SER A O 1
ATOM 1711 N N . GLN A 1 209 ? 10.688 -7.434 -4.793 1 67.94 209 GLN A N 1
ATOM 1712 C CA . GLN A 1 209 ? 11.258 -8.289 -3.756 1 67.94 209 GLN A CA 1
ATOM 1713 C C . GLN A 1 209 ? 12.688 -7.875 -3.426 1 67.94 209 GLN A C 1
ATOM 1715 O O . GLN A 1 209 ? 13.516 -7.707 -4.324 1 67.94 209 GLN A O 1
ATOM 1720 N N . GLU A 1 210 ? 12.938 -7.5 -2.238 1 86.25 210 GLU A N 1
ATOM 1721 C CA . GLU A 1 210 ? 14.266 -7.105 -1.796 1 86.25 210 GLU A CA 1
ATOM 1722 C C . GLU A 1 210 ? 14.617 -7.742 -0.453 1 86.25 210 GLU A C 1
ATOM 1724 O O . GLU A 1 210 ? 13.727 -8.008 0.362 1 86.25 210 GLU A O 1
ATOM 1729 N N . LEU A 1 211 ? 15.805 -8.219 -0.342 1 93.25 211 LEU A N 1
ATOM 1730 C CA . LEU A 1 211 ? 16.312 -8.75 0.92 1 93.25 211 LEU A CA 1
ATOM 1731 C C . LEU A 1 211 ? 17.359 -7.824 1.521 1 93.25 211 LEU A C 1
ATOM 1733 O O . LEU A 1 211 ? 18.406 -7.59 0.915 1 93.25 211 LEU A O 1
ATOM 1737 N N . ALA A 1 212 ? 17.047 -7.293 2.637 1 94.81 212 ALA A N 1
ATOM 1738 C CA . ALA A 1 212 ? 18 -6.441 3.348 1 94.81 212 ALA A CA 1
ATOM 1739 C C . ALA A 1 212 ? 18.766 -7.234 4.398 1 94.81 212 ALA A C 1
ATOM 1741 O O . ALA A 1 212 ? 18.188 -8.047 5.125 1 94.81 212 ALA A O 1
ATOM 1742 N N . LEU A 1 213 ? 20.062 -7.102 4.434 1 96.62 213 LEU A N 1
ATOM 1743 C CA . LEU A 1 213 ? 20.859 -7.781 5.441 1 96.62 213 LEU A CA 1
ATOM 1744 C C . LEU A 1 213 ? 22.078 -6.941 5.828 1 96.62 213 LEU A C 1
ATOM 1746 O O . LEU A 1 213 ? 22.469 -6.043 5.082 1 96.62 213 LEU A O 1
ATOM 1750 N N . LYS A 1 214 ? 22.547 -7.191 7.043 1 95.12 214 LYS A N 1
ATOM 1751 C CA . LYS A 1 214 ? 23.719 -6.535 7.633 1 95.12 214 LYS A CA 1
ATOM 1752 C C . LYS A 1 214 ? 24.656 -7.551 8.273 1 95.12 214 LYS A C 1
ATOM 1754 O O . LYS A 1 214 ? 24.234 -8.383 9.078 1 95.12 214 LYS A O 1
ATOM 1759 N N . GLY A 1 215 ? 25.922 -7.508 7.895 1 95.19 215 GLY A N 1
ATOM 1760 C CA . GLY A 1 215 ? 26.906 -8.414 8.461 1 95.19 215 GLY A CA 1
ATOM 1761 C C . GLY A 1 215 ? 27.984 -8.82 7.48 1 95.19 215 GLY A C 1
ATOM 1762 O O . GLY A 1 215 ? 27.969 -8.391 6.32 1 95.19 215 GLY A O 1
ATOM 1763 N N . PRO A 1 216 ? 28.953 -9.523 7.945 1 95.12 216 PRO A N 1
ATOM 1764 C CA . PRO A 1 216 ? 30.141 -9.859 7.145 1 95.12 216 PRO A CA 1
ATOM 1765 C C . PRO A 1 216 ? 29.891 -11.016 6.18 1 95.12 216 PRO A C 1
ATOM 1767 O O . PRO A 1 216 ? 30.688 -11.953 6.109 1 95.12 216 PRO A O 1
ATOM 1770 N N . LEU A 1 217 ? 28.891 -10.906 5.34 1 96.31 217 LEU A N 1
ATOM 1771 C CA . LEU A 1 217 ? 28.547 -11.938 4.371 1 96.31 217 LEU A CA 1
ATOM 1772 C C . LEU A 1 217 ? 29.219 -11.672 3.031 1 96.31 217 LEU A C 1
ATOM 1774 O O . LEU A 1 217 ? 29.219 -10.539 2.545 1 96.31 217 LEU A O 1
ATOM 1778 N N . ARG A 1 218 ? 29.844 -12.656 2.508 1 96 218 ARG A N 1
ATOM 1779 C CA . ARG A 1 218 ? 30.406 -12.602 1.165 1 96 218 ARG A CA 1
ATOM 1780 C C . ARG A 1 218 ? 29.609 -13.461 0.197 1 96 218 ARG A C 1
ATOM 1782 O O . ARG A 1 218 ? 29.219 -14.586 0.529 1 96 218 ARG A O 1
ATOM 1789 N N . ILE A 1 219 ? 29.312 -12.867 -0.961 1 96.56 219 ILE A N 1
ATOM 1790 C CA . ILE A 1 219 ? 28.531 -13.586 -1.963 1 96.56 219 ILE A CA 1
ATOM 1791 C C . ILE A 1 219 ? 29.281 -13.594 -3.291 1 96.56 219 ILE A C 1
ATOM 1793 O O . ILE A 1 219 ? 30.234 -12.828 -3.482 1 96.56 219 ILE A O 1
ATOM 1797 N N . SER A 1 220 ? 28.938 -14.531 -4.109 1 95.12 220 SER A N 1
ATOM 1798 C CA . SER A 1 220 ? 29.453 -14.594 -5.477 1 95.12 220 SER A CA 1
ATOM 1799 C C . SER A 1 220 ? 28.344 -14.344 -6.492 1 95.12 220 SER A C 1
ATOM 1801 O O . SER A 1 220 ? 27.281 -14.945 -6.406 1 95.12 220 SER A O 1
ATOM 1803 N N . VAL A 1 221 ? 28.578 -13.398 -7.348 1 93.81 221 VAL A N 1
ATOM 1804 C CA . VAL A 1 221 ? 27.641 -13.102 -8.43 1 93.81 221 VAL A CA 1
ATOM 1805 C C . VAL A 1 221 ? 28.344 -13.258 -9.773 1 93.81 221 VAL A C 1
ATOM 1807 O O . VAL A 1 221 ? 29.266 -12.508 -10.094 1 93.81 221 VAL A O 1
ATOM 1810 N N . ASP A 1 222 ? 27.859 -14.148 -10.578 1 90.38 222 ASP A N 1
ATOM 1811 C CA . ASP A 1 222 ? 28.469 -14.414 -11.875 1 90.38 222 ASP A CA 1
ATOM 1812 C C . ASP A 1 222 ? 29.969 -14.602 -11.75 1 90.38 222 ASP A C 1
ATOM 1814 O O . ASP A 1 222 ? 30.734 -14 -12.508 1 90.38 222 ASP A O 1
ATOM 1818 N N . GLY A 1 223 ? 30.375 -15.266 -10.711 1 88.94 223 GLY A N 1
ATOM 1819 C CA . GLY A 1 223 ? 31.781 -15.609 -10.523 1 88.94 223 GLY A CA 1
ATOM 1820 C C . GLY A 1 223 ? 32.562 -14.539 -9.797 1 88.94 223 GLY A C 1
ATOM 1821 O O . GLY A 1 223 ? 33.75 -14.727 -9.477 1 88.94 223 GLY A O 1
ATOM 1822 N N . GLN A 1 224 ? 31.984 -13.414 -9.539 1 91.88 224 GLN A N 1
ATOM 1823 C CA . GLN A 1 224 ? 32.656 -12.328 -8.844 1 91.88 224 GLN A CA 1
ATOM 1824 C C . GLN A 1 224 ? 32.25 -12.258 -7.379 1 91.88 224 GLN A C 1
ATOM 1826 O O . GLN A 1 224 ? 31.047 -12.312 -7.07 1 91.88 224 GLN A O 1
ATOM 1831 N N . GLU A 1 225 ? 33.281 -12.117 -6.57 1 94.31 225 GLU A N 1
ATOM 1832 C CA . GLU A 1 225 ? 33 -12.055 -5.141 1 94.31 225 GLU A CA 1
ATOM 1833 C C . GLU A 1 225 ? 32.625 -10.633 -4.715 1 94.31 225 GLU A C 1
ATOM 1835 O O . GLU A 1 225 ? 33.219 -9.664 -5.168 1 94.31 225 GLU A O 1
ATOM 1840 N N . ILE A 1 226 ? 31.641 -10.531 -3.939 1 95.12 226 ILE A N 1
ATOM 1841 C CA . ILE A 1 226 ? 31.188 -9.266 -3.363 1 95.12 226 ILE A CA 1
ATOM 1842 C C . ILE A 1 226 ? 31.172 -9.367 -1.841 1 95.12 226 ILE A C 1
ATOM 1844 O O . ILE A 1 226 ? 30.609 -10.312 -1.278 1 95.12 226 ILE A O 1
ATOM 1848 N N . ASN A 1 227 ? 31.844 -8.438 -1.16 1 94.62 227 ASN A N 1
ATOM 1849 C CA . ASN A 1 227 ? 31.844 -8.359 0.297 1 94.62 227 ASN A CA 1
ATOM 1850 C C . ASN A 1 227 ? 30.734 -7.457 0.815 1 94.62 227 ASN A C 1
ATOM 1852 O O . ASN A 1 227 ? 30.906 -6.238 0.89 1 94.62 227 ASN A O 1
ATOM 1856 N N . LEU A 1 228 ? 29.688 -8.062 1.293 1 95.56 228 LEU A N 1
ATOM 1857 C CA . LEU A 1 228 ? 28.562 -7.281 1.776 1 95.56 228 LEU A CA 1
ATOM 1858 C C . LEU A 1 228 ? 28.875 -6.625 3.113 1 95.56 228 LEU A C 1
ATOM 1860 O O . LEU A 1 228 ? 28.172 -5.711 3.547 1 95.56 228 LEU A O 1
ATOM 1864 N N . GLY A 1 229 ? 29.922 -7.09 3.744 1 93.62 229 GLY A N 1
ATOM 1865 C CA . GLY A 1 229 ? 30.344 -6.508 5.008 1 93.62 229 GLY A CA 1
ATOM 1866 C C . GLY A 1 229 ? 30.75 -5.051 4.887 1 93.62 229 GLY A C 1
ATOM 1867 O O . GLY A 1 229 ? 30.797 -4.332 5.891 1 93.62 229 GLY A O 1
ATOM 1868 N N . GLN A 1 230 ? 31.016 -4.598 3.639 1 93 230 GLN A N 1
ATOM 1869 C CA . GLN A 1 230 ? 31.375 -3.203 3.408 1 93 230 GLN A CA 1
ATOM 1870 C C . GLN A 1 230 ? 30.172 -2.287 3.605 1 93 230 GLN A C 1
ATOM 1872 O O . GLN A 1 230 ? 30.328 -1.094 3.869 1 93 230 GLN A O 1
ATOM 1877 N N . PHE A 1 231 ? 29.016 -2.869 3.467 1 94.69 231 PHE A N 1
ATOM 1878 C CA . PHE A 1 231 ? 27.797 -2.127 3.73 1 94.69 231 PHE A CA 1
ATOM 1879 C C . PHE A 1 231 ? 27.453 -2.143 5.219 1 94.69 231 PHE A C 1
ATOM 1881 O O . PHE A 1 231 ? 26.531 -2.828 5.645 1 94.69 231 PHE A O 1
ATOM 1888 N N . ARG A 1 232 ? 28 -1.295 5.949 1 92.81 232 ARG A N 1
ATOM 1889 C CA . ARG A 1 232 ? 27.953 -1.301 7.41 1 92.81 232 ARG A CA 1
ATOM 1890 C C . ARG A 1 232 ? 26.547 -0.962 7.906 1 92.81 232 ARG A C 1
ATOM 1892 O O . ARG A 1 232 ? 26.172 -1.354 9.008 1 92.81 232 ARG A O 1
ATOM 1899 N N . TYR A 1 233 ? 25.828 -0.309 7.078 1 92.25 233 TYR A N 1
ATOM 1900 C CA . TYR A 1 233 ? 24.484 0.093 7.492 1 92.25 233 TYR A CA 1
ATOM 1901 C C . TYR A 1 233 ? 23.438 -0.803 6.855 1 92.25 233 TYR A C 1
ATOM 1903 O O . TYR A 1 233 ? 22.234 -0.553 6.996 1 92.25 233 TYR A O 1
ATOM 1911 N N . GLY A 1 234 ? 23.859 -1.775 6.129 1 94.25 234 GLY A N 1
ATOM 1912 C CA . GLY A 1 234 ? 22.953 -2.742 5.543 1 94.25 234 GLY A CA 1
ATOM 1913 C C . GLY A 1 234 ? 23 -2.779 4.027 1 94.25 234 GLY A C 1
ATOM 1914 O O . GLY A 1 234 ? 23.078 -1.734 3.377 1 94.25 234 GLY A O 1
ATOM 1915 N N . ALA A 1 235 ? 23.062 -3.943 3.496 1 94.75 235 ALA A N 1
ATOM 1916 C CA . ALA A 1 235 ? 22.984 -4.18 2.057 1 94.75 235 ALA A CA 1
ATOM 1917 C C . ALA A 1 235 ? 21.578 -4.648 1.659 1 94.75 235 ALA A C 1
ATOM 1919 O O . ALA A 1 235 ? 20.891 -5.285 2.453 1 94.75 235 ALA A O 1
ATOM 1920 N N . VAL A 1 236 ? 21.188 -4.27 0.507 1 94.38 236 VAL A N 1
ATOM 1921 C CA . VAL A 1 236 ? 19.891 -4.703 -0.009 1 94.38 236 VAL A CA 1
ATOM 1922 C C . VAL A 1 236 ? 20.078 -5.402 -1.354 1 94.38 236 VAL A C 1
ATOM 1924 O O . VAL A 1 236 ? 20.672 -4.836 -2.279 1 94.38 236 VAL A O 1
ATOM 1927 N N . LEU A 1 237 ? 19.656 -6.617 -1.369 1 93.81 237 LEU A N 1
ATOM 1928 C CA . LEU A 1 237 ? 19.688 -7.379 -2.615 1 93.81 237 LEU A CA 1
ATOM 1929 C C . LEU A 1 237 ? 18.328 -7.344 -3.307 1 93.81 237 LEU A C 1
ATOM 1931 O O . LEU A 1 237 ? 17.312 -7.758 -2.729 1 93.81 237 LEU A O 1
ATOM 1935 N N . ASN A 1 238 ? 18.328 -6.816 -4.496 1 89.62 238 ASN A N 1
ATOM 1936 C CA . ASN A 1 238 ? 17.078 -6.832 -5.246 1 89.62 238 ASN A CA 1
ATOM 1937 C C . ASN A 1 238 ? 16.781 -8.219 -5.809 1 89.62 238 ASN A C 1
ATOM 1939 O O . ASN A 1 238 ? 17.531 -9.164 -5.574 1 89.62 238 ASN A O 1
ATOM 1943 N N . SER A 1 239 ? 15.727 -8.383 -6.508 1 82.06 239 SER A N 1
ATOM 1944 C CA . SER A 1 239 ? 15.234 -9.688 -6.949 1 82.06 239 SER A CA 1
ATOM 1945 C C . SER A 1 239 ? 16.234 -10.383 -7.859 1 82.06 239 SER A C 1
ATOM 1947 O O . SER A 1 239 ? 16.453 -11.586 -7.746 1 82.06 239 SER A O 1
ATOM 1949 N N . GLN A 1 240 ? 16.859 -9.602 -8.758 1 85.88 240 GLN A N 1
ATOM 1950 C CA . GLN A 1 240 ? 17.828 -10.195 -9.68 1 85.88 240 GLN A CA 1
ATOM 1951 C C . GLN A 1 240 ? 19.125 -10.578 -8.969 1 85.88 240 GLN A C 1
ATOM 1953 O O . GLN A 1 240 ? 19.734 -11.594 -9.289 1 85.88 240 GLN A O 1
ATOM 1958 N N . MET A 1 241 ? 19.5 -9.773 -8.016 1 90.62 241 MET A N 1
ATOM 1959 C CA . MET A 1 241 ? 20.656 -10.133 -7.211 1 90.62 241 MET A CA 1
ATOM 1960 C C . MET A 1 241 ? 20.406 -11.43 -6.445 1 90.62 241 MET A C 1
ATOM 1962 O O . MET A 1 241 ? 21.297 -12.273 -6.336 1 90.62 241 MET A O 1
ATOM 1966 N N . LEU A 1 242 ? 19.203 -11.594 -5.961 1 88.62 242 LEU A N 1
ATOM 1967 C CA . LEU A 1 242 ? 18.859 -12.773 -5.184 1 88.62 242 LEU A CA 1
ATOM 1968 C C . LEU A 1 242 ? 18.938 -14.031 -6.039 1 88.62 242 LEU A C 1
ATOM 1970 O O . LEU A 1 242 ? 19.328 -15.094 -5.547 1 88.62 242 LEU A O 1
ATOM 1974 N N . VAL A 1 243 ? 18.656 -13.898 -7.258 1 85.12 243 VAL A N 1
ATOM 1975 C CA . VAL A 1 243 ? 18.625 -15.031 -8.172 1 85.12 243 VAL A CA 1
ATOM 1976 C C . VAL A 1 243 ? 20.062 -15.438 -8.531 1 85.12 243 VAL A C 1
ATOM 1978 O O . VAL A 1 243 ? 20.375 -16.625 -8.617 1 85.12 243 VAL A O 1
ATOM 1981 N N . HIS A 1 244 ? 20.938 -14.492 -8.695 1 91.12 244 HIS A N 1
ATOM 1982 C CA . HIS A 1 244 ? 22.25 -14.766 -9.281 1 91.12 244 HIS A CA 1
ATOM 1983 C C . HIS A 1 244 ? 23.312 -14.859 -8.203 1 91.12 244 HIS A C 1
ATOM 1985 O O . HIS A 1 244 ? 24.422 -15.344 -8.461 1 91.12 244 HIS A O 1
ATOM 1991 N N . ALA A 1 245 ? 22.984 -14.422 -7.016 1 93.25 245 ALA A N 1
ATOM 1992 C CA . ALA A 1 245 ? 23.969 -14.398 -5.941 1 93.25 245 ALA A CA 1
ATOM 1993 C C . ALA A 1 245 ? 24 -15.719 -5.188 1 93.25 245 ALA A C 1
ATOM 1995 O O . ALA A 1 245 ? 22.953 -16.328 -4.953 1 93.25 245 ALA A O 1
ATOM 1996 N N . LYS A 1 246 ? 25.172 -16.141 -4.852 1 93.56 246 LYS A N 1
ATOM 1997 C CA . LYS A 1 246 ? 25.375 -17.328 -4.012 1 93.56 246 LYS A CA 1
ATOM 1998 C C . LYS A 1 246 ? 26.266 -17 -2.818 1 93.56 246 LYS A C 1
ATOM 2000 O O . LYS A 1 246 ? 27.359 -16.469 -2.986 1 93.56 246 LYS A O 1
ATOM 2005 N N . PRO A 1 247 ? 25.734 -17.328 -1.642 1 94.94 247 PRO A N 1
ATOM 2006 C CA . PRO A 1 247 ? 26.625 -17.156 -0.487 1 94.94 247 PRO A CA 1
ATOM 2007 C C . PRO A 1 247 ? 27.875 -18.016 -0.577 1 94.94 247 PRO A C 1
ATOM 2009 O O . PRO A 1 247 ? 27.812 -19.188 -0.987 1 94.94 247 PRO A O 1
ATOM 2012 N N . GLN A 1 248 ? 28.953 -17.391 -0.245 1 92.38 248 GLN A N 1
ATOM 2013 C CA . GLN A 1 248 ? 30.219 -18.141 -0.28 1 92.38 248 GLN A CA 1
ATOM 2014 C C . GLN A 1 248 ? 30.312 -19.109 0.897 1 92.38 248 GLN A C 1
ATOM 2016 O O . GLN A 1 248 ? 29.812 -18.812 1.988 1 92.38 248 GLN A O 1
ATOM 2021 N N . SER A 1 249 ? 31.016 -20.234 0.676 1 87.88 249 SER A N 1
ATOM 2022 C CA . SER A 1 249 ? 31.172 -21.234 1.72 1 87.88 249 SER A CA 1
ATOM 2023 C C . SER A 1 249 ? 32.344 -20.891 2.645 1 87.88 249 SER A C 1
ATOM 2025 O O . SER A 1 249 ? 33.281 -20.188 2.248 1 87.88 249 SER A O 1
ATOM 2027 N N . GLY A 1 250 ? 32.25 -21.438 3.791 1 81.25 250 GLY A N 1
ATOM 2028 C CA . GLY A 1 250 ? 33.375 -21.406 4.719 1 81.25 250 GLY A CA 1
ATOM 2029 C C . GLY A 1 250 ? 33.531 -20.062 5.414 1 81.25 250 GLY A C 1
ATOM 2030 O O . GLY A 1 250 ? 34.625 -19.719 5.848 1 81.25 250 GLY A O 1
ATOM 2031 N N . GLN A 1 251 ? 32.469 -19.312 5.41 1 85.62 251 GLN A N 1
ATOM 2032 C CA . GLN A 1 251 ? 32.562 -18.031 6.086 1 85.62 251 GLN A CA 1
ATOM 2033 C C . GLN A 1 251 ? 32.375 -18.188 7.594 1 85.62 251 GLN A C 1
ATOM 2035 O O . GLN A 1 251 ? 31.688 -19.094 8.047 1 85.62 251 GLN A O 1
ATOM 2040 N N . ASN A 1 252 ? 33.031 -17.344 8.352 1 87.56 252 ASN A N 1
ATOM 2041 C CA . ASN A 1 252 ? 33 -17.422 9.812 1 87.56 252 ASN A CA 1
ATOM 2042 C C . ASN A 1 252 ? 31.859 -16.562 10.375 1 87.56 252 ASN A C 1
ATOM 2044 O O . ASN A 1 252 ? 32.094 -15.562 11.039 1 87.56 252 ASN A O 1
ATOM 2048 N N . ILE A 1 253 ? 30.688 -16.875 10.102 1 94.62 253 ILE A N 1
ATOM 2049 C CA . ILE A 1 253 ? 29.484 -16.25 10.648 1 94.62 253 ILE A CA 1
ATOM 2050 C C . ILE A 1 253 ? 29 -17.047 11.859 1 94.62 253 ILE A C 1
ATOM 2052 O O . ILE A 1 253 ? 28.656 -18.234 11.734 1 94.62 253 ILE A O 1
ATOM 2056 N N . LYS A 1 254 ? 28.922 -16.438 13.023 1 94.75 254 LYS A N 1
ATOM 2057 C CA . LYS A 1 254 ? 28.578 -17.141 14.258 1 94.75 254 LYS A CA 1
ATOM 2058 C C . LYS A 1 254 ? 27.078 -17.141 14.484 1 94.75 254 LYS A C 1
ATOM 2060 O O . LYS A 1 254 ? 26.547 -18.062 15.109 1 94.75 254 LYS A O 1
ATOM 2065 N N . ARG A 1 255 ? 26.453 -16.141 13.977 1 96.5 255 ARG A N 1
ATOM 2066 C CA . ARG A 1 255 ? 25.031 -16.016 14.266 1 96.5 255 ARG A CA 1
ATOM 2067 C C . ARG A 1 255 ? 24.266 -15.453 13.062 1 96.5 255 ARG A C 1
ATOM 2069 O O . ARG A 1 255 ? 24.781 -14.578 12.359 1 96.5 255 ARG A O 1
ATOM 2076 N N . ILE A 1 256 ? 23.094 -15.938 12.836 1 97.06 256 ILE A N 1
ATOM 2077 C CA . ILE A 1 256 ? 22.094 -15.367 11.938 1 97.06 256 ILE A CA 1
ATOM 2078 C C . ILE A 1 256 ? 20.922 -14.836 12.758 1 97.06 256 ILE A C 1
ATOM 2080 O O . ILE A 1 256 ? 20.406 -15.539 13.633 1 97.06 256 ILE A O 1
ATOM 2084 N N . LEU A 1 257 ? 20.531 -13.594 12.539 1 97.19 257 LEU A N 1
ATOM 2085 C CA . LEU A 1 257 ? 19.391 -13.008 13.219 1 97.19 257 LEU A CA 1
ATOM 2086 C C . LEU A 1 257 ? 18.406 -12.422 12.219 1 97.19 257 LEU A C 1
ATOM 2088 O O . LEU A 1 257 ? 18.734 -11.492 11.477 1 97.19 257 LEU A O 1
ATOM 2092 N N . THR A 1 258 ? 17.203 -12.969 12.117 1 97.06 258 THR A N 1
ATOM 2093 C CA . THR A 1 258 ? 16.141 -12.367 11.328 1 97.06 258 THR A CA 1
ATOM 2094 C C . THR A 1 258 ? 15.266 -11.469 12.195 1 97.06 258 THR A C 1
ATOM 2096 O O . THR A 1 258 ? 14.922 -11.828 13.32 1 97.06 258 THR A O 1
ATOM 2099 N N . ILE A 1 259 ? 14.969 -10.305 11.688 1 95 259 ILE A N 1
ATOM 2100 C CA . ILE A 1 259 ? 14.172 -9.312 12.406 1 95 259 ILE A CA 1
ATOM 2101 C C . ILE A 1 259 ? 12.922 -8.969 11.594 1 95 259 ILE A C 1
ATOM 2103 O O . ILE A 1 259 ? 13.008 -8.648 10.406 1 95 259 ILE A O 1
ATOM 2107 N N . GLU A 1 260 ? 11.82 -8.945 12.188 1 90.31 260 GLU A N 1
ATOM 2108 C CA . GLU A 1 260 ? 10.539 -8.828 11.492 1 90.31 260 GLU A CA 1
ATOM 2109 C C . GLU A 1 260 ? 10.289 -7.395 11.047 1 90.31 260 GLU A C 1
ATOM 2111 O O . GLU A 1 260 ? 9.969 -7.148 9.875 1 90.31 260 GLU A O 1
ATOM 2116 N N . ASN A 1 261 ? 10.422 -6.508 11.977 1 85.94 261 ASN A N 1
ATOM 2117 C CA . ASN A 1 261 ? 10.047 -5.129 11.695 1 85.94 261 ASN A CA 1
ATOM 2118 C C . ASN A 1 261 ? 11.227 -4.32 11.164 1 85.94 261 ASN A C 1
ATOM 2120 O O . ASN A 1 261 ? 12.344 -4.434 11.68 1 85.94 261 ASN A O 1
ATOM 2124 N N . LYS A 1 262 ? 11 -3.471 10.156 1 86.88 262 LYS A N 1
ATOM 2125 C CA . LYS A 1 262 ? 12.055 -2.729 9.469 1 86.88 262 LYS A CA 1
ATOM 2126 C C . LYS A 1 262 ? 12.766 -1.77 10.414 1 86.88 262 LYS A C 1
ATOM 2128 O O . LYS A 1 262 ? 13.992 -1.664 10.391 1 86.88 262 LYS A O 1
ATOM 2133 N N . ALA A 1 263 ? 11.992 -1.018 11.211 1 81.25 263 ALA A N 1
ATOM 2134 C CA . ALA A 1 263 ? 12.594 -0.071 12.148 1 81.25 263 ALA A CA 1
ATOM 2135 C C . ALA A 1 263 ? 13.57 -0.773 13.086 1 81.25 263 ALA A C 1
ATOM 2137 O O . ALA A 1 263 ? 14.648 -0.25 13.383 1 81.25 263 ALA A O 1
ATOM 2138 N N . ASN A 1 264 ? 13.203 -1.929 13.562 1 87.69 264 ASN A N 1
ATOM 2139 C CA . ASN A 1 264 ? 14.055 -2.709 14.453 1 87.69 264 ASN A CA 1
ATOM 2140 C C . ASN A 1 264 ? 15.305 -3.209 13.734 1 87.69 264 ASN A C 1
ATOM 2142 O O . ASN A 1 264 ? 16.391 -3.207 14.297 1 87.69 264 ASN A O 1
ATOM 2146 N N . TYR A 1 265 ? 15.141 -3.652 12.492 1 91.12 265 TYR A N 1
ATOM 2147 C CA . TYR A 1 265 ? 16.281 -4.074 11.68 1 91.12 265 TYR A CA 1
ATOM 2148 C C . TYR A 1 265 ? 17.266 -2.93 11.492 1 91.12 265 TYR A C 1
ATOM 2150 O O . TYR A 1 265 ? 18.469 -3.111 11.664 1 91.12 265 TYR A O 1
ATOM 2158 N N . MET A 1 266 ? 16.719 -1.785 11.148 1 86.88 266 MET A N 1
ATOM 2159 C CA . MET A 1 266 ? 17.578 -0.628 10.883 1 86.88 266 MET A CA 1
ATOM 2160 C C . MET A 1 266 ? 18.312 -0.193 12.141 1 86.88 266 MET A C 1
ATOM 2162 O O . MET A 1 266 ? 19.453 0.276 12.07 1 86.88 266 MET A O 1
ATOM 2166 N N . ALA A 1 267 ? 17.688 -0.395 13.281 1 84 267 ALA A N 1
ATOM 2167 C CA . ALA A 1 267 ? 18.25 0.034 14.562 1 84 267 ALA A CA 1
ATOM 2168 C C . ALA A 1 267 ? 19.281 -0.971 15.07 1 84 267 ALA A C 1
ATOM 2170 O O . ALA A 1 267 ? 20.078 -0.658 15.961 1 84 267 ALA A O 1
ATOM 2171 N N . ALA A 1 268 ? 19.234 -2.178 14.555 1 89.94 268 ALA A N 1
ATOM 2172 C CA . ALA A 1 268 ? 20.203 -3.189 14.992 1 89.94 268 ALA A CA 1
ATOM 2173 C C . ALA A 1 268 ? 21.625 -2.809 14.586 1 89.94 268 ALA A C 1
ATOM 2175 O O . ALA A 1 268 ? 21.875 -2.504 13.414 1 89.94 268 ALA A O 1
ATOM 2176 N N . PRO A 1 269 ? 22.516 -2.775 15.523 1 89.38 269 PRO A N 1
ATOM 2177 C CA . PRO A 1 269 ? 23.891 -2.408 15.188 1 89.38 269 PRO A CA 1
ATOM 2178 C C . PRO A 1 269 ? 24.609 -3.471 14.352 1 89.38 269 PRO A C 1
ATOM 2180 O O . PRO A 1 269 ? 24.312 -4.66 14.484 1 89.38 269 PRO A O 1
ATOM 2183 N N . TYR A 1 270 ? 25.531 -3.016 13.57 1 92.25 270 TYR A N 1
ATOM 2184 C CA . TYR A 1 270 ? 26.375 -3.93 12.812 1 92.25 270 TYR A CA 1
ATOM 2185 C C . TYR A 1 270 ? 27.172 -4.828 13.742 1 92.25 270 TYR A C 1
ATOM 2187 O O . TYR A 1 270 ? 27.672 -4.375 14.773 1 92.25 270 TYR A O 1
ATOM 2195 N N . ASP A 1 271 ? 27.281 -6.074 13.477 1 91.94 271 ASP A N 1
ATOM 2196 C CA . ASP A 1 271 ? 28 -7.098 14.227 1 91.94 271 ASP A CA 1
ATOM 2197 C C . ASP A 1 271 ? 28.922 -7.895 13.32 1 91.94 271 ASP A C 1
ATOM 2199 O O . ASP A 1 271 ? 28.484 -8.508 12.352 1 91.94 271 ASP A O 1
ATOM 2203 N N . GLU A 1 272 ? 30.234 -7.887 13.641 1 93 272 GLU A N 1
ATOM 2204 C CA . GLU A 1 272 ? 31.25 -8.531 12.812 1 93 272 GLU A CA 1
ATOM 2205 C C . GLU A 1 272 ? 31.094 -10.047 12.828 1 93 272 GLU A C 1
ATOM 2207 O O . GLU A 1 272 ? 31.672 -10.75 12 1 93 272 GLU A O 1
ATOM 2212 N N . GLU A 1 273 ? 30.234 -10.523 13.672 1 93.69 273 GLU A N 1
ATOM 2213 C CA . GLU A 1 273 ? 30.125 -11.969 13.805 1 93.69 273 GLU A CA 1
ATOM 2214 C C . GLU A 1 273 ? 28.719 -12.445 13.445 1 93.69 273 GLU A C 1
ATOM 2216 O O . GLU A 1 273 ? 28.422 -13.641 13.539 1 93.69 273 GLU A O 1
ATOM 2221 N N . ALA A 1 274 ? 27.859 -11.516 13.07 1 95.25 274 ALA A N 1
ATOM 2222 C CA . ALA A 1 274 ? 26.453 -11.891 12.836 1 95.25 274 ALA A CA 1
ATOM 2223 C C . ALA A 1 274 ? 25.953 -11.305 11.523 1 95.25 274 ALA A C 1
ATOM 2225 O O . ALA A 1 274 ? 26.422 -10.258 11.07 1 95.25 274 ALA A O 1
ATOM 2226 N N . VAL A 1 275 ? 25.125 -12.039 10.883 1 96.81 275 VAL A N 1
ATOM 2227 C CA . VAL A 1 275 ? 24.344 -11.523 9.758 1 96.81 275 VAL A CA 1
ATOM 2228 C C . VAL A 1 275 ? 22.906 -11.266 10.195 1 96.81 275 VAL A C 1
ATOM 2230 O O . VAL A 1 275 ? 22.203 -12.188 10.617 1 96.81 275 VAL A O 1
ATOM 2233 N N . ILE A 1 276 ? 22.531 -10.039 10.164 1 97.38 276 ILE A N 1
ATOM 2234 C CA . ILE A 1 276 ? 21.188 -9.609 10.539 1 97.38 276 ILE A CA 1
ATOM 2235 C C . ILE A 1 276 ? 20.344 -9.422 9.289 1 97.38 276 ILE A C 1
ATOM 2237 O O . ILE A 1 276 ? 20.734 -8.727 8.352 1 97.38 276 ILE A O 1
ATOM 2241 N N . ILE A 1 277 ? 19.172 -10.039 9.234 1 97.56 277 ILE A N 1
ATOM 2242 C CA . ILE A 1 277 ? 18.344 -10.078 8.039 1 97.56 277 ILE A CA 1
ATOM 2243 C C . ILE A 1 277 ? 16.953 -9.5 8.344 1 97.56 277 ILE A C 1
ATOM 2245 O O . ILE A 1 277 ? 16.344 -9.844 9.359 1 97.56 277 ILE A O 1
ATOM 2249 N N . TYR A 1 278 ? 16.484 -8.664 7.465 1 95 278 TYR A N 1
ATOM 2250 C CA . TYR A 1 278 ? 15.117 -8.148 7.562 1 95 278 TYR A CA 1
ATOM 2251 C C . TYR A 1 278 ? 14.125 -9.117 6.926 1 95 278 TYR A C 1
ATOM 2253 O O . TYR A 1 278 ? 14.133 -9.312 5.707 1 95 278 TYR A O 1
ATOM 2261 N N . SER A 1 279 ? 13.242 -9.602 7.695 1 89.69 279 SER A N 1
ATOM 2262 C CA . SER A 1 279 ? 12.352 -10.641 7.191 1 89.69 279 SER A CA 1
ATOM 2263 C C . SER A 1 279 ? 11.07 -10.039 6.625 1 89.69 279 SER A C 1
ATOM 2265 O O . SER A 1 279 ? 10.469 -10.602 5.707 1 89.69 279 SER A O 1
ATOM 2267 N N . HIS A 1 280 ? 10.656 -8.883 7.125 1 80.75 280 HIS A N 1
ATOM 2268 C CA . HIS A 1 280 ? 9.43 -8.203 6.73 1 80.75 280 HIS A CA 1
ATOM 2269 C C . HIS A 1 280 ? 8.234 -9.148 6.801 1 80.75 280 HIS A C 1
ATOM 2271 O O . HIS A 1 280 ? 7.41 -9.188 5.883 1 80.75 280 HIS A O 1
ATOM 2277 N N . GLY A 1 281 ? 8.234 -10.133 7.609 1 80.62 281 GLY A N 1
ATOM 2278 C CA . GLY A 1 281 ? 7.188 -11.133 7.707 1 80.62 281 GLY A CA 1
ATOM 2279 C C . GLY A 1 281 ? 7.555 -12.453 7.055 1 80.62 281 GLY A C 1
ATOM 2280 O O . GLY A 1 281 ? 8.594 -13.039 7.359 1 80.62 281 GLY A O 1
ATOM 2281 N N . PHE A 1 282 ? 6.676 -12.945 6.047 1 78.06 282 PHE A N 1
ATOM 2282 C CA . PHE A 1 282 ? 6.938 -14.203 5.359 1 78.06 282 PHE A CA 1
ATOM 2283 C C . PHE A 1 282 ? 7.836 -13.984 4.148 1 78.06 282 PHE A C 1
ATOM 2285 O O . PHE A 1 282 ? 7.492 -13.219 3.244 1 78.06 282 PHE A O 1
ATOM 2292 N N . PHE A 1 283 ? 8.938 -14.625 4.188 1 84.38 283 PHE A N 1
ATOM 2293 C CA . PHE A 1 283 ? 9.883 -14.484 3.09 1 84.38 283 PHE A CA 1
ATOM 2294 C C . PHE A 1 283 ? 9.266 -14.945 1.776 1 84.38 283 PHE A C 1
ATOM 2296 O O . PHE A 1 283 ? 8.523 -15.93 1.745 1 84.38 283 PHE A O 1
ATOM 2303 N N . THR A 1 284 ? 9.602 -14.234 0.753 1 75.56 284 THR A N 1
ATOM 2304 C CA . THR A 1 284 ? 9.188 -14.617 -0.591 1 75.56 284 THR A CA 1
ATOM 2305 C C . THR A 1 284 ? 9.953 -15.852 -1.066 1 75.56 284 THR A C 1
ATOM 2307 O O . THR A 1 284 ? 10.961 -16.234 -0.465 1 75.56 284 THR A O 1
ATOM 2310 N N . PRO A 1 285 ? 9.461 -16.5 -2.078 1 73.31 285 PRO A N 1
ATOM 2311 C CA . PRO A 1 285 ? 10.141 -17.703 -2.572 1 73.31 285 PRO A CA 1
ATOM 2312 C C . PRO A 1 285 ? 11.602 -17.453 -2.92 1 73.31 285 PRO A C 1
ATOM 2314 O O . PRO A 1 285 ? 12.469 -18.25 -2.557 1 73.31 285 PRO A O 1
ATOM 2317 N N . LYS A 1 286 ? 11.914 -16.328 -3.607 1 77.94 286 LYS A N 1
ATOM 2318 C CA . LYS A 1 286 ? 13.289 -16.047 -3.982 1 77.94 286 LYS A CA 1
ATOM 2319 C C . LYS A 1 286 ? 14.148 -15.766 -2.75 1 77.94 286 LYS A C 1
ATOM 2321 O O . LYS A 1 286 ? 15.312 -16.188 -2.691 1 77.94 286 LYS A O 1
ATOM 2326 N N . GLU A 1 287 ? 13.586 -15.078 -1.833 1 87.5 287 GLU A N 1
ATOM 2327 C CA . GLU A 1 287 ? 14.289 -14.852 -0.573 1 87.5 287 GLU A CA 1
ATOM 2328 C C . GLU A 1 287 ? 14.57 -16.172 0.146 1 87.5 287 GLU A C 1
ATOM 2330 O O . GLU A 1 287 ? 15.672 -16.375 0.655 1 87.5 287 GLU A O 1
ATOM 2335 N N . ARG A 1 288 ? 13.547 -17.016 0.191 1 86.62 288 ARG A N 1
ATOM 2336 C CA . ARG A 1 288 ? 13.672 -18.312 0.851 1 86.62 288 ARG A CA 1
ATOM 2337 C C . ARG A 1 288 ? 14.789 -19.125 0.22 1 86.62 288 ARG A C 1
ATOM 2339 O O . ARG A 1 288 ? 15.609 -19.719 0.929 1 86.62 288 ARG A O 1
ATOM 2346 N N . GLU A 1 289 ? 14.773 -19.156 -1.108 1 87.12 289 GLU A N 1
ATOM 2347 C CA . GLU A 1 289 ? 15.805 -19.906 -1.814 1 87.12 289 GLU A CA 1
ATOM 2348 C C . GLU A 1 289 ? 17.203 -19.391 -1.474 1 87.12 289 GLU A C 1
ATOM 2350 O O . GLU A 1 289 ? 18.125 -20.172 -1.217 1 87.12 289 GLU A O 1
ATOM 2355 N N . PHE A 1 290 ? 17.406 -18.109 -1.473 1 93.06 290 PHE A N 1
ATOM 2356 C CA . PHE A 1 290 ? 18.688 -17.5 -1.122 1 93.06 290 PHE A CA 1
ATOM 2357 C C . PHE A 1 290 ? 19.094 -17.859 0.303 1 93.06 290 PHE A C 1
ATOM 2359 O O . PHE A 1 290 ? 20.25 -18.203 0.561 1 93.06 290 PHE A O 1
ATOM 2366 N N . LEU A 1 291 ? 18.125 -17.812 1.214 1 95.56 291 LEU A N 1
ATOM 2367 C CA . LEU A 1 291 ? 18.406 -18.047 2.627 1 95.56 291 LEU A CA 1
ATOM 2368 C C . LEU A 1 291 ? 18.719 -19.516 2.889 1 95.56 291 LEU A C 1
ATOM 2370 O O . LEU A 1 291 ? 19.516 -19.844 3.76 1 95.56 291 LEU A O 1
ATOM 2374 N N . ILE A 1 292 ? 18.031 -20.422 2.168 1 93.94 292 ILE A N 1
ATOM 2375 C CA . ILE A 1 292 ? 18.344 -21.844 2.271 1 93.94 292 ILE A CA 1
ATOM 2376 C C . ILE A 1 292 ? 19.781 -22.078 1.808 1 93.94 292 ILE A C 1
ATOM 2378 O O . ILE A 1 292 ? 20.531 -22.812 2.453 1 93.94 292 ILE A O 1
ATOM 2382 N N . ASN A 1 293 ? 20.172 -21.422 0.67 1 94.44 293 ASN A N 1
ATOM 2383 C CA . ASN A 1 293 ? 21.562 -21.516 0.202 1 94.44 293 ASN A CA 1
ATOM 2384 C C . ASN A 1 293 ? 22.531 -20.969 1.232 1 94.44 293 ASN A C 1
ATOM 2386 O O . ASN A 1 293 ? 23.625 -21.516 1.417 1 94.44 293 ASN A O 1
ATOM 2390 N N . LEU A 1 294 ? 22.156 -19.891 1.865 1 95.81 294 LEU A N 1
ATOM 2391 C CA . LEU A 1 294 ? 22.984 -19.328 2.926 1 95.81 294 LEU A CA 1
ATOM 2392 C C . LEU A 1 294 ? 23.172 -20.328 4.059 1 95.81 294 LEU A C 1
ATOM 2394 O O . LEU A 1 294 ? 24.297 -20.562 4.504 1 95.81 294 LEU A O 1
ATOM 2398 N N . ARG A 1 295 ? 22.109 -20.891 4.5 1 94.88 295 ARG A N 1
ATOM 2399 C CA . ARG A 1 295 ? 22.172 -21.891 5.566 1 94.88 295 ARG A CA 1
ATOM 2400 C C . ARG A 1 295 ? 23.141 -23.016 5.223 1 94.88 295 ARG A C 1
ATOM 2402 O O . ARG A 1 295 ? 23.922 -23.453 6.07 1 94.88 295 ARG A O 1
ATOM 2409 N N . GLU A 1 296 ? 23.016 -23.453 3.994 1 93.19 296 GLU A N 1
ATOM 2410 C CA . GLU A 1 296 ? 23.844 -24.562 3.551 1 93.19 296 GLU A CA 1
ATOM 2411 C C . GLU A 1 296 ? 25.328 -24.188 3.504 1 93.19 296 GLU A C 1
ATOM 2413 O O . GLU A 1 296 ? 26.203 -25.047 3.549 1 93.19 296 GLU A O 1
ATOM 2418 N N . SER A 1 297 ? 25.562 -22.906 3.389 1 92.56 297 SER A N 1
ATOM 2419 C CA . SER A 1 297 ? 26.938 -22.422 3.271 1 92.56 297 SER A CA 1
ATOM 2420 C C . SER A 1 297 ? 27.531 -22.125 4.641 1 92.56 297 SER A C 1
ATOM 2422 O O . SER A 1 297 ? 28.734 -21.891 4.762 1 92.56 297 SER A O 1
ATOM 2424 N N . LEU A 1 298 ? 26.781 -22.156 5.66 1 92 298 LEU A N 1
ATOM 2425 C CA . LEU A 1 298 ? 27.219 -21.781 7 1 92 298 LEU A CA 1
ATOM 2426 C C . LEU A 1 298 ? 27.906 -22.953 7.695 1 92 298 LEU A C 1
ATOM 2428 O O . LEU A 1 298 ? 27.719 -24.109 7.316 1 92 298 LEU A O 1
ATOM 2432 N N . CYS A 1 299 ? 28.688 -22.594 8.656 1 89.5 299 CYS A N 1
ATOM 2433 C CA . CYS A 1 299 ? 29.281 -23.609 9.516 1 89.5 299 CYS A CA 1
ATOM 2434 C C . CYS A 1 299 ? 28.234 -24.234 10.43 1 89.5 299 CYS A C 1
ATOM 2436 O O . CYS A 1 299 ? 27.219 -23.625 10.734 1 89.5 299 CYS A O 1
ATOM 2438 N N . ALA A 1 300 ? 28.484 -25.453 10.883 1 87.19 300 ALA A N 1
ATOM 2439 C CA . ALA A 1 300 ? 27.547 -26.219 11.711 1 87.19 300 ALA A CA 1
ATOM 2440 C C . ALA A 1 300 ? 27.312 -25.516 13.047 1 87.19 300 ALA A C 1
ATOM 2442 O O . ALA A 1 300 ? 26.25 -25.656 13.656 1 87.19 300 ALA A O 1
ATOM 2443 N N . GLU A 1 301 ? 28.234 -24.703 13.422 1 91.12 301 GLU A N 1
ATOM 2444 C CA . GLU A 1 301 ? 28.172 -24.078 14.742 1 91.12 301 GLU A CA 1
ATOM 2445 C C . GLU A 1 301 ? 27.375 -22.781 14.711 1 91.12 301 GLU A C 1
ATOM 2447 O O . GLU A 1 301 ? 27.078 -22.203 15.758 1 91.12 301 GLU A O 1
ATOM 2452 N N . THR A 1 302 ? 27 -22.344 13.523 1 94.62 302 THR A N 1
ATOM 2453 C CA . THR A 1 302 ? 26.281 -21.078 13.406 1 94.62 302 THR A CA 1
ATOM 2454 C C . THR A 1 302 ? 24.906 -21.156 14.062 1 94.62 302 THR A C 1
ATOM 2456 O O . THR A 1 302 ? 24.156 -22.094 13.805 1 94.62 302 THR A O 1
ATOM 2459 N N . GLU A 1 303 ? 24.594 -20.219 14.969 1 95.94 303 GLU A N 1
ATOM 2460 C CA . GLU A 1 303 ? 23.297 -20.172 15.625 1 95.94 303 GLU A CA 1
ATOM 2461 C C . GLU A 1 303 ? 22.328 -19.281 14.852 1 95.94 303 GLU A C 1
ATOM 2463 O O . GLU A 1 303 ? 22.719 -18.219 14.336 1 95.94 303 GLU A O 1
ATOM 2468 N N . CYS A 1 304 ? 21.062 -19.703 14.711 1 97 304 CYS A N 1
ATOM 2469 C CA . CYS A 1 304 ? 20.031 -18.938 14 1 97 304 CYS A CA 1
ATOM 2470 C C . CYS A 1 304 ? 18.953 -18.469 14.953 1 97 304 CYS A C 1
ATOM 2472 O O . CYS A 1 304 ? 18.422 -19.25 15.742 1 97 304 CYS A O 1
ATOM 2474 N N . PHE A 1 305 ? 18.641 -17.156 14.859 1 97.62 305 PHE A N 1
ATOM 2475 C CA . PHE A 1 305 ? 17.656 -16.547 15.75 1 97.62 305 PHE A CA 1
ATOM 2476 C C . PHE A 1 305 ? 16.625 -15.758 14.961 1 97.62 305 PHE A C 1
ATOM 2478 O O . PHE A 1 305 ? 16.891 -15.352 13.828 1 97.62 305 PHE A O 1
ATOM 2485 N N . HIS A 1 306 ? 15.469 -15.555 15.547 1 97.56 306 HIS A N 1
ATOM 2486 C CA . HIS A 1 306 ? 14.445 -14.68 15 1 97.56 306 HIS A CA 1
ATOM 2487 C C . HIS A 1 306 ? 13.828 -13.797 16.078 1 97.56 306 HIS A C 1
ATOM 2489 O O . HIS A 1 306 ? 13.562 -14.266 17.188 1 97.56 306 HIS A O 1
ATOM 2495 N N . SER A 1 307 ? 13.711 -12.562 15.797 1 96.31 307 SER A N 1
ATOM 2496 C CA . SER A 1 307 ? 13.008 -11.594 16.641 1 96.31 307 SER A CA 1
ATOM 2497 C C . SER A 1 307 ? 11.852 -10.945 15.898 1 96.31 307 SER A C 1
ATOM 2499 O O . SER A 1 307 ? 12.023 -10.445 14.781 1 96.31 307 SER A O 1
ATOM 2501 N N . GLY A 1 308 ? 10.703 -10.961 16.438 1 94.44 308 GLY A N 1
ATOM 2502 C CA . GLY A 1 308 ? 9.531 -10.391 15.789 1 94.44 308 GLY A CA 1
ATOM 2503 C C . GLY A 1 308 ? 8.477 -9.93 16.766 1 94.44 308 GLY A C 1
ATOM 2504 O O . GLY A 1 308 ? 8.766 -9.719 17.953 1 94.44 308 GLY A O 1
ATOM 2505 N N . ASP A 1 309 ? 7.301 -9.688 16.297 1 91.19 309 ASP A N 1
ATOM 2506 C CA . ASP A 1 309 ? 6.168 -9.289 17.125 1 91.19 309 ASP A CA 1
ATOM 2507 C C . ASP A 1 309 ? 5.793 -10.406 18.109 1 91.19 309 ASP A C 1
ATOM 2509 O O . ASP A 1 309 ? 5.953 -11.586 17.797 1 91.19 309 ASP A O 1
ATOM 2513 N N . LEU A 1 310 ? 5.414 -9.984 19.25 1 95.56 310 LEU A N 1
ATOM 2514 C CA . LEU A 1 310 ? 4.855 -10.945 20.188 1 95.56 310 LEU A CA 1
ATOM 2515 C C . LEU A 1 310 ? 3.336 -11 20.078 1 95.56 310 LEU A C 1
ATOM 2517 O O . LEU A 1 310 ? 2.623 -10.461 20.922 1 95.56 310 LEU A O 1
ATOM 2521 N N . ASP A 1 311 ? 2.852 -11.688 19.078 1 92.94 311 ASP A N 1
ATOM 2522 C CA . ASP A 1 311 ? 1.432 -11.891 18.797 1 92.94 311 ASP A CA 1
ATOM 2523 C C . ASP A 1 311 ? 1.21 -13.109 17.906 1 92.94 311 ASP A C 1
ATOM 2525 O O . ASP A 1 311 ? 2.131 -13.898 17.688 1 92.94 311 ASP A O 1
ATOM 2529 N N . TYR A 1 312 ? -0.049 -13.328 17.516 1 91.25 312 TYR A N 1
ATOM 2530 C CA . TYR A 1 312 ? -0.401 -14.484 16.703 1 91.25 312 TYR A CA 1
ATOM 2531 C C . TYR A 1 312 ? 0.401 -14.508 15.398 1 91.25 312 TYR A C 1
ATOM 2533 O O . TYR A 1 312 ? 0.984 -15.531 15.039 1 91.25 312 TYR A O 1
ATOM 2541 N N . GLY A 1 313 ? 0.496 -13.344 14.664 1 88.81 313 GLY A N 1
ATOM 2542 C CA . GLY A 1 313 ? 1.249 -13.242 13.422 1 88.81 313 GLY A CA 1
ATOM 2543 C C . GLY A 1 313 ? 2.73 -13.523 13.602 1 88.81 313 GLY A C 1
ATOM 2544 O O . GLY A 1 313 ? 3.338 -14.219 12.789 1 88.81 313 GLY A O 1
ATOM 2545 N N . GLY A 1 314 ? 3.301 -12.969 14.68 1 93.06 314 GLY A N 1
ATOM 2546 C CA . GLY A 1 314 ? 4.711 -13.195 14.961 1 93.06 314 GLY A CA 1
ATOM 2547 C C . GLY A 1 314 ? 5.047 -14.664 15.164 1 93.06 314 GLY A C 1
ATOM 2548 O O . GLY A 1 314 ? 6.098 -15.133 14.719 1 93.06 314 GLY A O 1
ATOM 2549 N N . ILE A 1 315 ? 4.184 -15.367 15.836 1 94.25 315 ILE A N 1
ATOM 2550 C CA . ILE A 1 315 ? 4.383 -16.797 16.062 1 94.25 315 ILE A CA 1
ATOM 2551 C C . ILE A 1 315 ? 4.336 -17.547 14.734 1 94.25 315 ILE A C 1
ATOM 2553 O O . ILE A 1 315 ? 5.148 -18.438 14.492 1 94.25 315 ILE A O 1
ATOM 2557 N N . LEU A 1 316 ? 3.422 -17.203 13.867 1 89.62 316 LEU A N 1
ATOM 2558 C CA . LEU A 1 316 ? 3.283 -17.859 12.57 1 89.62 316 LEU A CA 1
ATOM 2559 C C . LEU A 1 316 ? 4.52 -17.625 11.703 1 89.62 316 LEU A C 1
ATOM 2561 O O . LEU A 1 316 ? 4.973 -18.531 11.008 1 89.62 316 LEU A O 1
ATOM 2565 N N . ILE A 1 317 ? 5.039 -16.438 11.734 1 90.12 317 ILE A N 1
ATOM 2566 C CA . ILE A 1 317 ? 6.234 -16.109 10.969 1 90.12 317 ILE A CA 1
ATOM 2567 C C . ILE A 1 317 ? 7.418 -16.938 11.469 1 90.12 317 ILE A C 1
ATOM 2569 O O . ILE A 1 317 ? 8.172 -17.484 10.672 1 90.12 317 ILE A O 1
ATOM 2573 N N . TYR A 1 318 ? 7.523 -17.016 12.805 1 95.19 318 TYR A N 1
ATOM 2574 C CA . TYR A 1 318 ? 8.57 -17.828 13.406 1 95.19 318 TYR A CA 1
ATOM 2575 C C . TYR A 1 318 ? 8.469 -19.281 12.93 1 95.19 318 TYR A C 1
ATOM 2577 O O . TYR A 1 318 ? 9.461 -19.859 12.508 1 95.19 318 TYR A O 1
ATOM 2585 N N . ARG A 1 319 ? 7.285 -19.812 13.047 1 92.5 319 ARG A N 1
ATOM 2586 C CA . ARG A 1 319 ? 7.055 -21.188 12.633 1 92.5 319 ARG A CA 1
ATOM 2587 C C . ARG A 1 319 ? 7.445 -21.391 11.172 1 92.5 319 ARG A C 1
ATOM 2589 O O . ARG A 1 319 ? 8.094 -22.375 10.828 1 92.5 319 ARG A O 1
ATOM 2596 N N . TYR A 1 320 ? 7.039 -20.469 10.344 1 87.94 320 TYR A N 1
ATOM 2597 C CA . TYR A 1 320 ? 7.336 -20.531 8.922 1 87.94 320 TYR A CA 1
ATOM 2598 C C . TYR A 1 320 ? 8.844 -20.547 8.68 1 87.94 320 TYR A C 1
ATOM 2600 O O . TYR A 1 320 ? 9.344 -21.375 7.902 1 87.94 320 TYR A O 1
ATOM 2608 N N . ILE A 1 321 ? 9.586 -19.641 9.289 1 94.12 321 ILE A N 1
ATOM 2609 C CA . ILE A 1 321 ? 11.031 -19.531 9.102 1 94.12 321 ILE A CA 1
ATOM 2610 C C . ILE A 1 321 ? 11.719 -20.812 9.586 1 94.12 321 ILE A C 1
ATOM 2612 O O . ILE A 1 321 ? 12.617 -21.328 8.914 1 94.12 321 ILE A O 1
ATOM 2616 N N . LYS A 1 322 ? 11.281 -21.312 10.742 1 95.5 322 LYS A N 1
ATOM 2617 C CA . LYS A 1 322 ? 11.867 -22.531 11.289 1 95.5 322 LYS A CA 1
ATOM 2618 C C . LYS A 1 322 ? 11.633 -23.734 10.367 1 95.5 322 LYS A C 1
ATOM 2620 O O . LYS A 1 322 ? 12.555 -24.484 10.078 1 95.5 322 LYS A O 1
ATOM 2625 N N . GLN A 1 323 ? 10.445 -23.859 9.859 1 92.44 323 GLN A N 1
ATOM 2626 C CA . GLN A 1 323 ? 10.055 -25.031 9.078 1 92.44 323 GLN A CA 1
ATOM 2627 C C . GLN A 1 323 ? 10.656 -24.984 7.68 1 92.44 323 GLN A C 1
ATOM 2629 O O . GLN A 1 323 ? 11.062 -26.016 7.141 1 92.44 323 GLN A O 1
ATOM 2634 N N . LYS A 1 324 ? 10.727 -23.797 7.109 1 88.94 324 LYS A N 1
ATOM 2635 C CA . LYS A 1 324 ? 11.016 -23.719 5.68 1 88.94 324 LYS A CA 1
ATOM 2636 C C . LYS A 1 324 ? 12.453 -23.281 5.43 1 88.94 324 LYS A C 1
ATOM 2638 O O . LYS A 1 324 ? 13 -23.516 4.348 1 88.94 324 LYS A O 1
ATOM 2643 N N . ILE A 1 325 ? 13.109 -22.672 6.402 1 94.56 325 ILE A N 1
ATOM 2644 C CA . ILE A 1 325 ? 14.367 -22 6.074 1 94.56 325 ILE A CA 1
ATOM 2645 C C . ILE A 1 325 ? 15.453 -22.453 7.059 1 94.56 325 ILE A C 1
ATOM 2647 O O . ILE A 1 325 ? 16.453 -23.031 6.656 1 94.56 325 ILE A O 1
ATOM 2651 N N . PHE A 1 326 ? 15.258 -22.188 8.375 1 96.38 326 PHE A N 1
ATOM 2652 C CA . PHE A 1 326 ? 16.234 -22.5 9.406 1 96.38 326 PHE A CA 1
ATOM 2653 C C . PHE A 1 326 ? 15.656 -23.484 10.414 1 96.38 326 PHE A C 1
ATOM 2655 O O . PHE A 1 326 ? 15.109 -23.078 11.445 1 96.38 326 PHE A O 1
ATOM 2662 N N . PRO A 1 327 ? 15.867 -24.75 10.289 1 95.62 327 PRO A N 1
ATOM 2663 C CA . PRO A 1 327 ? 15.266 -25.766 11.164 1 95.62 327 PRO A CA 1
ATOM 2664 C C . PRO A 1 327 ? 15.703 -25.609 12.617 1 95.62 327 PRO A C 1
ATOM 2666 O O . PRO A 1 327 ? 14.961 -26 13.523 1 95.62 327 PRO A O 1
ATOM 2669 N N . ASP A 1 328 ? 16.844 -25.078 12.883 1 95 328 ASP A N 1
ATOM 2670 C CA . ASP A 1 328 ? 17.359 -24.953 14.25 1 95 328 ASP A CA 1
ATOM 2671 C C . ASP A 1 328 ? 17.125 -23.547 14.797 1 95 328 ASP A C 1
ATOM 2673 O O . ASP A 1 328 ? 17.859 -23.078 15.672 1 95 328 ASP A O 1
ATOM 2677 N N . LEU A 1 329 ? 16.188 -22.859 14.258 1 96.81 329 LEU A N 1
ATOM 2678 C CA . LEU A 1 329 ? 15.867 -21.484 14.625 1 96.81 329 LEU A CA 1
ATOM 2679 C C . LEU A 1 329 ? 15.492 -21.391 16.094 1 96.81 329 LEU A C 1
ATOM 2681 O O . LEU A 1 329 ? 14.781 -22.25 16.625 1 96.81 329 LEU A O 1
ATOM 2685 N N . MET A 1 330 ? 15.977 -20.359 16.75 1 97 330 MET A N 1
ATOM 2686 C CA . MET A 1 330 ? 15.617 -20.062 18.141 1 97 330 MET A CA 1
ATOM 2687 C C . MET A 1 330 ? 15.062 -18.641 18.266 1 97 330 MET A C 1
ATOM 2689 O O . MET A 1 330 ? 15.445 -17.766 17.5 1 97 330 MET A O 1
ATOM 2693 N N . PRO A 1 331 ? 14.133 -18.438 19.188 1 96.94 331 PRO A N 1
ATOM 2694 C CA . PRO A 1 331 ? 13.586 -17.078 19.359 1 96.94 331 PRO A CA 1
ATOM 2695 C C . PRO A 1 331 ? 14.555 -16.141 20.062 1 96.94 331 PRO A C 1
ATOM 2697 O O . PRO A 1 331 ? 15.289 -16.547 20.969 1 96.94 331 PRO A O 1
ATOM 2700 N N . CYS A 1 332 ? 14.602 -14.906 19.594 1 96.12 332 CYS A N 1
ATOM 2701 C CA . 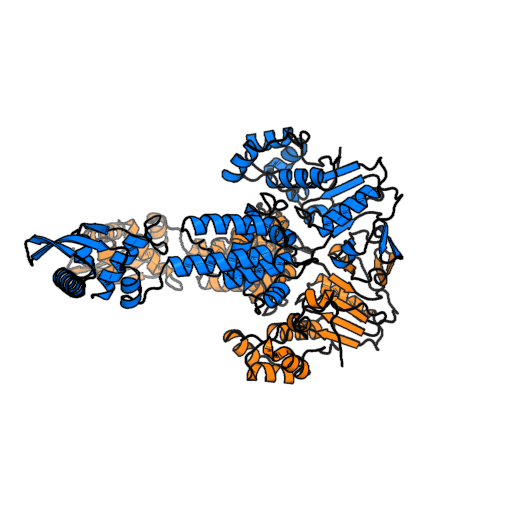CYS A 1 332 ? 15.352 -13.82 20.203 1 96.12 332 CYS A CA 1
ATOM 2702 C C . CYS A 1 332 ? 14.414 -12.703 20.656 1 96.12 332 CYS A C 1
ATOM 2704 O O . CYS A 1 332 ? 13.719 -12.102 19.828 1 96.12 332 CYS A O 1
ATOM 2706 N N . GLN A 1 333 ? 14.336 -12.43 21.938 1 94.12 333 GLN A N 1
ATOM 2707 C CA . GLN A 1 333 ? 13.5 -11.391 22.531 1 94.12 333 GLN A CA 1
ATOM 2708 C C . GLN A 1 333 ? 12.023 -11.648 22.266 1 94.12 333 GLN A C 1
ATOM 2710 O O . GLN A 1 333 ? 11.273 -10.727 21.938 1 94.12 333 GLN A O 1
ATOM 2715 N N . MET A 1 334 ? 11.719 -12.844 22.219 1 95.31 334 MET A N 1
ATOM 2716 C CA . MET A 1 334 ? 10.336 -13.273 22.109 1 95.31 334 MET A CA 1
ATOM 2717 C C . MET A 1 334 ? 9.93 -14.156 23.281 1 95.31 334 MET A C 1
ATOM 2719 O O . MET A 1 334 ? 9.555 -15.312 23.094 1 95.31 334 MET A O 1
ATOM 2723 N N . ASP A 1 335 ? 10.047 -13.523 24.406 1 93.56 335 ASP A N 1
ATOM 2724 C CA . ASP A 1 335 ? 9.773 -14.25 25.641 1 93.56 335 ASP A CA 1
ATOM 2725 C C . ASP A 1 335 ? 9.039 -13.367 26.641 1 93.56 335 ASP A C 1
ATOM 2727 O O . ASP A 1 335 ? 8.734 -12.211 26.359 1 93.56 335 ASP A O 1
ATOM 2731 N N . GLU A 1 336 ? 8.805 -13.969 27.75 1 93.69 336 GLU A N 1
ATOM 2732 C CA . GLU A 1 336 ? 8.016 -13.305 28.781 1 93.69 336 GLU A CA 1
ATOM 2733 C C . GLU A 1 336 ? 8.734 -12.086 29.328 1 93.69 336 GLU A C 1
ATOM 2735 O O . GLU A 1 336 ? 8.109 -11.07 29.656 1 93.69 336 GLU A O 1
ATOM 2740 N N . GLU A 1 337 ? 9.969 -12.156 29.484 1 92.12 337 GLU A N 1
ATOM 2741 C CA . GLU A 1 337 ? 10.75 -11.047 30.031 1 92.12 337 GLU A CA 1
ATOM 2742 C C . GLU A 1 337 ? 10.609 -9.797 29.172 1 92.12 337 GLU A C 1
ATOM 2744 O O . GLU A 1 337 ? 10.375 -8.703 29.703 1 92.12 337 GLU A O 1
ATOM 2749 N N . ILE A 1 338 ? 10.75 -9.969 27.906 1 91.88 338 ILE A N 1
ATOM 2750 C CA . ILE A 1 338 ? 10.641 -8.852 26.984 1 91.88 338 ILE A CA 1
ATOM 2751 C C . ILE A 1 338 ? 9.211 -8.305 27 1 91.88 338 ILE A C 1
ATOM 2753 O O . ILE A 1 338 ? 9.008 -7.09 26.984 1 91.88 338 ILE A O 1
ATOM 2757 N N . TYR A 1 339 ? 8.219 -9.195 27.062 1 93.69 339 TYR A N 1
ATOM 2758 C CA . TYR A 1 339 ? 6.824 -8.773 27.094 1 93.69 339 TYR A CA 1
ATOM 2759 C C . TYR A 1 339 ? 6.559 -7.863 28.281 1 93.69 339 TYR A C 1
ATOM 2761 O O . TYR A 1 339 ? 5.984 -6.781 28.125 1 93.69 339 TYR A O 1
ATOM 2769 N N . HIS A 1 340 ? 7.055 -8.25 29.391 1 93.69 340 HIS A N 1
ATOM 2770 C CA . HIS A 1 340 ? 6.805 -7.488 30.594 1 93.69 340 HIS A CA 1
ATOM 2771 C C . HIS A 1 340 ? 7.559 -6.164 30.578 1 93.69 340 HIS A C 1
ATOM 2773 O O . HIS A 1 340 ? 7.055 -5.152 31.078 1 93.69 340 HIS A O 1
ATOM 2779 N N . LYS A 1 341 ? 8.703 -6.199 30.016 1 89.44 341 LYS A N 1
ATOM 2780 C CA . LYS A 1 341 ? 9.508 -4.984 29.922 1 89.44 341 LYS A CA 1
ATOM 2781 C C . LYS A 1 341 ? 8.773 -3.895 29.156 1 89.44 341 LYS A C 1
ATOM 2783 O O . LYS A 1 341 ? 8.875 -2.711 29.484 1 89.44 341 LYS A O 1
ATOM 2788 N N . TYR A 1 342 ? 8.039 -4.309 28.172 1 87 342 TYR A N 1
ATOM 2789 C CA . TYR A 1 342 ? 7.387 -3.326 27.312 1 87 342 TYR A CA 1
ATOM 2790 C C . TYR A 1 342 ? 5.871 -3.455 27.391 1 87 342 TYR A C 1
ATOM 2792 O O . TYR A 1 342 ? 5.164 -3.074 26.453 1 87 342 TYR A O 1
ATOM 2800 N N . GLU A 1 343 ? 5.34 -3.98 28.406 1 88.88 343 GLU A N 1
ATOM 2801 C CA . GLU A 1 343 ? 3.928 -4.312 28.578 1 88.88 343 GLU A CA 1
ATOM 2802 C C . GLU A 1 343 ? 3.045 -3.08 28.422 1 88.88 343 GLU A C 1
ATOM 2804 O O . GLU A 1 343 ? 1.922 -3.178 27.922 1 88.88 343 GLU A O 1
ATOM 2809 N N . LYS A 1 344 ? 3.541 -1.969 28.781 1 83.06 344 LYS A N 1
ATOM 2810 C CA . LYS A 1 344 ? 2.775 -0.729 28.703 1 83.06 344 LYS A CA 1
ATOM 2811 C C . LYS A 1 344 ? 2.385 -0.408 27.266 1 83.06 344 LYS A C 1
ATOM 2813 O O . LYS A 1 344 ? 1.435 0.339 27.031 1 83.06 344 LYS A O 1
ATOM 2818 N N . TYR A 1 345 ? 3.107 -0.974 26.328 1 79.81 345 TYR A N 1
ATOM 2819 C CA . TYR A 1 345 ? 2.85 -0.693 24.922 1 79.81 345 TYR A CA 1
ATOM 2820 C C . TYR A 1 345 ? 2.047 -1.817 24.281 1 79.81 345 TYR A C 1
ATOM 2822 O O . TYR A 1 345 ? 1.799 -1.802 23.078 1 79.81 345 TYR A O 1
ATOM 2830 N N . ALA A 1 346 ? 1.646 -2.799 25.031 1 86.75 346 ALA A N 1
ATOM 2831 C CA . ALA A 1 346 ? 0.88 -3.924 24.5 1 86.75 346 ALA A CA 1
ATOM 2832 C C . ALA A 1 346 ? -0.518 -3.482 24.078 1 86.75 346 ALA A C 1
ATOM 2834 O O . ALA A 1 346 ? -1.083 -2.551 24.656 1 86.75 346 ALA A O 1
ATOM 2835 N N . VAL A 1 347 ? -0.991 -4.062 23.094 1 83.19 347 VAL A N 1
ATOM 2836 C CA . VAL A 1 347 ? -2.283 -3.68 22.547 1 83.19 347 VAL A CA 1
ATOM 2837 C C . VAL A 1 347 ? -3.225 -4.883 22.547 1 83.19 347 VAL A C 1
ATOM 2839 O O . VAL A 1 347 ? -2.805 -6.008 22.266 1 83.19 347 VAL A O 1
ATOM 2842 N N . GLU A 1 348 ? -4.496 -4.625 22.703 1 89.12 348 GLU A N 1
ATOM 2843 C CA . GLU A 1 348 ? -5.504 -5.68 22.734 1 89.12 348 GLU A CA 1
ATOM 2844 C C . GLU A 1 348 ? -5.605 -6.383 21.391 1 89.12 348 GLU A C 1
ATOM 2846 O O . GLU A 1 348 ? -5.605 -5.734 20.344 1 89.12 348 GLU A O 1
ATOM 2851 N N . MET A 1 349 ? -5.66 -7.691 21.484 1 85.81 349 MET A N 1
ATOM 2852 C CA . MET A 1 349 ? -5.82 -8.484 20.266 1 85.81 349 MET A CA 1
ATOM 2853 C C . MET A 1 349 ? -7.293 -8.625 19.906 1 85.81 349 MET A C 1
ATOM 2855 O O . MET A 1 349 ? -8.148 -8.719 20.781 1 85.81 349 MET A O 1
ATOM 2859 N N . GLU A 1 350 ? -7.5 -8.656 18.641 1 83.06 350 GLU A N 1
ATOM 2860 C CA . GLU A 1 350 ? -8.867 -8.914 18.188 1 83.06 350 GLU A CA 1
ATOM 2861 C C . GLU A 1 350 ? -9.359 -10.273 18.688 1 83.06 350 GLU A C 1
ATOM 2863 O O . GLU A 1 350 ? -8.602 -11.242 18.719 1 83.06 350 GLU A O 1
ATOM 2868 N N . PRO A 1 351 ? -10.656 -10.344 19.031 1 88.5 351 PRO A N 1
ATOM 2869 C CA . PRO A 1 351 ? -11.203 -11.594 19.562 1 88.5 351 PRO A CA 1
ATOM 2870 C C . PRO A 1 351 ? -10.977 -12.781 18.625 1 88.5 351 PRO A C 1
ATOM 2872 O O . PRO A 1 351 ? -10.656 -13.875 19.078 1 88.5 351 PRO A O 1
ATOM 2875 N N . GLU A 1 352 ? -11.133 -12.547 17.391 1 84.94 352 GLU A N 1
ATOM 2876 C CA . GLU A 1 352 ? -10.945 -13.625 16.438 1 84.94 352 GLU A CA 1
ATOM 2877 C C . GLU A 1 352 ? -9.5 -14.117 16.438 1 84.94 352 GLU A C 1
ATOM 2879 O O . GLU A 1 352 ? -9.25 -15.32 16.312 1 84.94 352 GLU A O 1
ATOM 2884 N N . THR A 1 353 ? -8.555 -13.211 16.531 1 85.25 353 THR A N 1
ATOM 2885 C CA . THR A 1 353 ? -7.141 -13.555 16.562 1 85.25 353 THR A CA 1
ATOM 2886 C C . THR A 1 353 ? -6.805 -14.312 17.844 1 85.25 353 THR A C 1
ATOM 2888 O O . THR A 1 353 ? -6.008 -15.258 17.828 1 85.25 353 THR A O 1
ATOM 2891 N N . LEU A 1 354 ? -7.41 -13.898 18.953 1 90.44 354 LEU A N 1
ATOM 2892 C CA . LEU A 1 354 ? -7.195 -14.57 20.219 1 90.44 354 LEU A CA 1
ATOM 2893 C C . LEU A 1 354 ? -7.707 -16.016 20.172 1 90.44 354 LEU A C 1
ATOM 2895 O O . LEU A 1 354 ? -7.074 -16.922 20.719 1 90.44 354 LEU A O 1
ATOM 2899 N N . LYS A 1 355 ? -8.875 -16.188 19.547 1 91.06 355 LYS A N 1
ATOM 2900 C CA . LYS A 1 355 ? -9.422 -17.531 19.375 1 91.06 355 LYS A CA 1
ATOM 2901 C C . LYS A 1 355 ? -8.469 -18.422 18.578 1 91.06 355 LYS A C 1
ATOM 2903 O O . LYS A 1 355 ? -8.25 -19.578 18.938 1 91.06 355 LYS A O 1
ATOM 2908 N N . LYS A 1 356 ? -7.926 -17.875 17.547 1 88.62 356 LYS A N 1
ATOM 2909 C CA . LYS A 1 356 ? -6.969 -18.609 16.719 1 88.62 356 LYS A CA 1
ATOM 2910 C C . LYS A 1 356 ? -5.707 -18.953 17.5 1 88.62 356 LYS A C 1
ATOM 2912 O O . LYS A 1 356 ? -5.156 -20.047 17.359 1 88.62 356 LYS A O 1
ATOM 2917 N N . LEU A 1 357 ? -5.285 -18.016 18.281 1 92.88 357 LEU A N 1
ATOM 2918 C CA . LEU A 1 357 ? -4.09 -18.203 19.094 1 92.88 357 LEU A CA 1
ATOM 2919 C C . LEU A 1 357 ? -4.289 -19.344 20.094 1 92.88 357 LEU A C 1
ATOM 2921 O O . LEU A 1 357 ? -3.391 -20.172 20.281 1 92.88 357 LEU A O 1
ATOM 2925 N N . LYS A 1 358 ? -5.422 -19.406 20.688 1 93.69 358 LYS A N 1
ATOM 2926 C CA . LYS A 1 358 ? -5.734 -20.453 21.656 1 93.69 358 LYS A CA 1
ATOM 2927 C C . LYS A 1 358 ? -5.695 -21.828 21 1 93.69 358 LYS A C 1
ATOM 2929 O O . LYS A 1 358 ? -5.254 -22.797 21.625 1 93.69 358 LYS A O 1
ATOM 2934 N N . LYS A 1 359 ? -6.074 -21.906 19.766 1 92.88 359 LYS A N 1
ATOM 2935 C CA . LYS A 1 359 ? -6.199 -23.188 19.078 1 92.88 359 LYS A CA 1
ATOM 2936 C C . LYS A 1 359 ? -4.895 -23.578 18.391 1 92.88 359 LYS A C 1
ATOM 2938 O O . LYS A 1 359 ? -4.75 -24.703 17.906 1 92.88 359 LYS A O 1
ATOM 2943 N N . LEU A 1 360 ? -3.99 -22.625 18.359 1 90.12 360 LEU A N 1
ATOM 2944 C CA . LEU A 1 360 ? -2.75 -22.844 17.641 1 90.12 360 LEU A CA 1
ATOM 2945 C C . LEU A 1 360 ? -1.944 -23.984 18.266 1 90.12 360 LEU A C 1
ATOM 2947 O O . LEU A 1 360 ? -1.67 -23.953 19.469 1 90.12 360 LEU A O 1
ATOM 2951 N N . ARG A 1 361 ? -1.622 -25.031 17.484 1 88.31 361 ARG A N 1
ATOM 2952 C CA . ARG A 1 361 ? -0.795 -26.141 17.938 1 88.31 361 ARG A CA 1
ATOM 2953 C C . ARG A 1 361 ? 0.677 -25.75 17.984 1 88.31 361 ARG A C 1
ATOM 2955 O O . ARG A 1 361 ? 1.184 -25.109 17.047 1 88.31 361 ARG A O 1
ATOM 2962 N N . MET A 1 362 ? 1.374 -26.109 19.016 1 91.25 362 MET A N 1
ATOM 2963 C CA . MET A 1 362 ? 2.736 -25.641 19.234 1 91.25 362 MET A CA 1
ATOM 2964 C C . MET A 1 362 ? 3.736 -26.781 19.156 1 91.25 362 MET A C 1
ATOM 2966 O O . MET A 1 362 ? 4.891 -26.641 19.562 1 91.25 362 MET A O 1
ATOM 2970 N N . ASP A 1 363 ? 3.348 -27.906 18.547 1 91.5 363 ASP A N 1
ATOM 2971 C CA . ASP A 1 363 ? 4.191 -29.094 18.484 1 91.5 363 ASP A CA 1
ATOM 2972 C C . ASP A 1 363 ? 5.477 -28.812 17.703 1 91.5 363 ASP A C 1
ATOM 2974 O O . ASP A 1 363 ? 6.547 -29.312 18.078 1 91.5 363 ASP A O 1
ATOM 2978 N N . GLU A 1 364 ? 5.398 -28.047 16.75 1 89.81 364 GLU A N 1
ATOM 2979 C CA . GLU A 1 364 ? 6.543 -27.781 15.883 1 89.81 364 GLU A CA 1
ATOM 2980 C C . GLU A 1 364 ? 7.43 -26.688 16.438 1 89.81 364 GLU A C 1
ATOM 2982 O O . GLU A 1 364 ? 8.578 -26.531 16.016 1 89.81 364 GLU A O 1
ATOM 2987 N N . ILE A 1 365 ? 6.926 -25.891 17.375 1 93.94 365 ILE A N 1
ATOM 2988 C CA . ILE A 1 365 ? 7.684 -24.781 17.938 1 93.94 365 ILE A CA 1
ATOM 2989 C C . ILE A 1 365 ? 7.465 -24.719 19.453 1 93.94 365 ILE A C 1
ATOM 2991 O O . ILE A 1 365 ? 7.035 -23.688 19.984 1 93.94 365 ILE A O 1
ATOM 2995 N N . PRO A 1 366 ? 7.863 -25.734 20.125 1 95.38 366 PRO A N 1
ATOM 2996 C CA . PRO A 1 366 ? 7.652 -25.781 21.578 1 95.38 366 PRO A CA 1
ATOM 2997 C C . PRO A 1 366 ? 8.359 -24.641 22.312 1 95.38 366 PRO A C 1
ATOM 2999 O O . PRO A 1 366 ? 7.941 -24.266 23.422 1 95.38 366 PRO A O 1
ATOM 3002 N N . GLU A 1 367 ? 9.391 -24.109 21.734 1 95.44 367 GLU A N 1
ATOM 3003 C CA . GLU A 1 367 ? 10.188 -23.062 22.375 1 95.44 367 GLU A CA 1
ATOM 3004 C C . GLU A 1 367 ? 9.383 -21.781 22.562 1 95.44 367 GLU A C 1
ATOM 3006 O O . GLU A 1 367 ? 9.758 -20.906 23.344 1 95.44 367 GLU A O 1
ATOM 3011 N N . LEU A 1 368 ? 8.195 -21.625 21.875 1 96.06 368 LEU A N 1
ATOM 3012 C CA . LEU A 1 368 ? 7.383 -20.422 21.984 1 96.06 368 LEU A CA 1
ATOM 3013 C C . LEU A 1 368 ? 6.117 -20.688 22.797 1 96.06 368 LEU A C 1
ATOM 3015 O O . LEU A 1 368 ? 5.23 -19.844 22.875 1 96.06 368 LEU A O 1
ATOM 3019 N N . MET A 1 369 ? 6.012 -21.875 23.391 1 96.19 369 MET A N 1
ATOM 3020 C CA . MET A 1 369 ? 4.812 -22.266 24.125 1 96.19 369 MET A CA 1
ATOM 3021 C C . MET A 1 369 ? 4.531 -21.312 25.281 1 96.19 369 MET A C 1
ATOM 3023 O O . MET A 1 369 ? 3.389 -20.891 25.469 1 96.19 369 MET A O 1
ATOM 3027 N N . GLU A 1 370 ? 5.562 -21 26.047 1 95 370 GLU A N 1
ATOM 3028 C CA . GLU A 1 370 ? 5.391 -20.094 27.172 1 95 370 GLU A CA 1
ATOM 3029 C C . GLU A 1 370 ? 4.902 -18.734 26.719 1 95 370 GLU A C 1
ATOM 3031 O O . GLU A 1 370 ? 4.07 -18.109 27.375 1 95 370 GLU A O 1
ATOM 3036 N N . MET A 1 371 ? 5.434 -18.312 25.672 1 94.62 371 MET A N 1
ATOM 3037 C CA . MET A 1 371 ? 5.016 -17.016 25.125 1 94.62 371 MET A CA 1
ATOM 3038 C C . MET A 1 371 ? 3.557 -17.047 24.688 1 94.62 371 MET A C 1
ATOM 3040 O O . MET A 1 371 ? 2.801 -16.109 24.953 1 94.62 371 MET A O 1
ATOM 3044 N N . LYS A 1 372 ? 3.182 -18.109 24.016 1 95.88 372 LYS A N 1
ATOM 3045 C CA . LYS A 1 372 ? 1.791 -18.266 23.594 1 95.88 372 LYS A CA 1
ATOM 3046 C C . LYS A 1 372 ? 0.848 -18.203 24.797 1 95.88 372 LYS A C 1
ATOM 3048 O O . LYS A 1 372 ? -0.171 -17.516 24.75 1 95.88 372 LYS A O 1
ATOM 3053 N N . GLU A 1 373 ? 1.176 -18.922 25.797 1 96.38 373 GLU A N 1
ATOM 3054 C CA . GLU A 1 373 ? 0.331 -18.969 26.984 1 96.38 373 GLU A CA 1
ATOM 3055 C C . GLU A 1 373 ? 0.195 -17.594 27.625 1 96.38 373 GLU A C 1
ATOM 3057 O O . GLU A 1 373 ? -0.888 -17.203 28.078 1 96.38 373 GLU A O 1
ATOM 3062 N N . LEU A 1 374 ? 1.242 -16.891 27.688 1 96.62 374 LEU A N 1
ATOM 3063 C CA . LEU A 1 374 ? 1.222 -15.523 28.203 1 96.62 374 LEU A CA 1
ATOM 3064 C C . LEU A 1 374 ? 0.292 -14.641 27.375 1 96.62 374 LEU A C 1
ATOM 3066 O O . LEU A 1 374 ? -0.508 -13.883 27.938 1 96.62 374 LEU A O 1
ATOM 3070 N N . LEU A 1 375 ? 0.385 -14.711 26.094 1 96.31 375 LEU A N 1
ATOM 3071 C CA . LEU A 1 375 ? -0.421 -13.891 25.188 1 96.31 375 LEU A CA 1
ATOM 3072 C C . LEU A 1 375 ? -1.903 -14.219 25.344 1 96.31 375 LEU A C 1
ATOM 3074 O O . LEU A 1 375 ? -2.746 -13.312 25.312 1 96.31 375 LEU A O 1
ATOM 3078 N N . VAL A 1 376 ? -2.178 -15.5 25.516 1 96.06 376 VAL A N 1
ATOM 3079 C CA . VAL A 1 376 ? -3.561 -15.93 25.688 1 96.06 376 VAL A CA 1
ATOM 3080 C C . VAL A 1 376 ? -4.109 -15.383 27.016 1 96.06 376 VAL A C 1
ATOM 3082 O O . VAL A 1 376 ? -5.254 -14.93 27.062 1 96.06 376 VAL A O 1
ATOM 3085 N N . ARG A 1 377 ? -3.307 -15.414 28.016 1 96.06 377 ARG A N 1
ATOM 3086 C CA . ARG A 1 377 ? -3.713 -14.953 29.328 1 96.06 377 ARG A CA 1
ATOM 3087 C C . ARG A 1 377 ? -3.947 -13.445 29.344 1 96.06 377 ARG A C 1
ATOM 3089 O O . ARG A 1 377 ? -4.957 -12.977 29.875 1 96.06 377 ARG A O 1
ATOM 3096 N N . GLU A 1 378 ? -3.066 -12.711 28.781 1 95.75 378 GLU A N 1
ATOM 3097 C CA . GLU A 1 378 ? -3.127 -11.258 28.828 1 95.75 378 GLU A CA 1
ATOM 3098 C C . GLU A 1 378 ? -4.098 -10.719 27.781 1 95.75 378 GLU A C 1
ATOM 3100 O O . GLU A 1 378 ? -4.668 -9.641 27.953 1 95.75 378 GLU A O 1
ATOM 3105 N N . GLY A 1 379 ? -4.16 -11.406 26.625 1 95.12 379 GLY A N 1
ATOM 3106 C CA . GLY A 1 379 ? -5.039 -10.992 25.547 1 95.12 379 GLY A CA 1
ATOM 3107 C C . GLY A 1 379 ? -4.492 -9.82 24.75 1 95.12 379 GLY A C 1
ATOM 3108 O O . GLY A 1 379 ? -5.223 -9.188 24 1 95.12 379 GLY A O 1
ATOM 3109 N N . LYS A 1 380 ? -3.303 -9.445 25.047 1 94.31 380 LYS A N 1
ATOM 3110 C CA . LYS A 1 380 ? -2.678 -8.297 24.391 1 94.31 380 LYS A CA 1
ATOM 3111 C C . LYS A 1 380 ? -1.406 -8.711 23.656 1 94.31 380 LYS A C 1
ATOM 3113 O O . LYS A 1 380 ? -0.64 -9.539 24.156 1 94.31 380 LYS A O 1
ATOM 3118 N N . GLY A 1 381 ? -1.269 -8.258 22.422 1 93.12 381 GLY A N 1
ATOM 3119 C CA . GLY A 1 381 ? -0.044 -8.438 21.656 1 93.12 381 GLY A CA 1
ATOM 3120 C C . GLY A 1 381 ? 0.931 -7.285 21.812 1 93.12 381 GLY A C 1
ATOM 3121 O O . GLY A 1 381 ? 0.567 -6.219 22.312 1 93.12 381 GLY A O 1
ATOM 3122 N N . LEU A 1 382 ? 2.168 -7.5 21.484 1 91.12 382 LEU A N 1
ATOM 3123 C CA . LEU A 1 382 ? 3.213 -6.488 21.578 1 91.12 382 LEU A CA 1
ATOM 3124 C C . LEU A 1 382 ? 3.955 -6.34 20.25 1 91.12 382 LEU A C 1
ATOM 3126 O O . LEU A 1 382 ? 4.547 -7.305 19.766 1 91.12 382 LEU A O 1
ATOM 3130 N N . GLU A 1 383 ? 3.895 -5.168 19.734 1 87.81 383 GLU A N 1
ATOM 3131 C CA . GLU A 1 383 ? 4.605 -4.887 18.484 1 87.81 383 GLU A CA 1
ATOM 3132 C C . GLU A 1 383 ? 6.098 -4.676 18.75 1 87.81 383 GLU A C 1
ATOM 3134 O O . GLU A 1 383 ? 6.477 -4.02 19.719 1 87.81 383 GLU A O 1
ATOM 3139 N N . GLN A 1 384 ? 6.957 -5.262 17.891 1 88.75 384 GLN A N 1
ATOM 3140 C CA . GLN A 1 384 ? 8.406 -5.258 18.062 1 88.75 384 GLN A CA 1
ATOM 3141 C C . GLN A 1 384 ? 8.953 -3.836 18.141 1 88.75 384 GLN A C 1
ATOM 3143 O O . GLN A 1 384 ? 9.969 -3.588 18.781 1 88.75 384 GLN A O 1
ATOM 3148 N N . GLU A 1 385 ? 8.25 -2.857 17.453 1 83.38 385 GLU A N 1
ATOM 3149 C CA . GLU A 1 385 ? 8.688 -1.466 17.422 1 83.38 385 GLU A CA 1
ATOM 3150 C C . GLU A 1 385 ? 8.758 -0.873 18.828 1 83.38 385 GLU A C 1
ATOM 3152 O O . GLU A 1 385 ? 9.469 0.107 19.062 1 83.38 385 GLU A O 1
ATOM 3157 N N . SER A 1 386 ? 8.023 -1.498 19.75 1 82 386 SER A N 1
ATOM 3158 C CA . SER A 1 386 ? 8.023 -1.037 21.141 1 82 386 SER A CA 1
ATOM 3159 C C . SER A 1 386 ? 9.414 -1.141 21.75 1 82 386 SER A C 1
ATOM 3161 O O . SER A 1 386 ? 9.734 -0.399 22.688 1 82 386 SER A O 1
ATOM 3163 N N . PHE A 1 387 ? 10.266 -2.051 21.172 1 85.38 387 PHE A N 1
ATOM 3164 C CA . PHE A 1 387 ? 11.602 -2.27 21.703 1 85.38 387 PHE A CA 1
ATOM 3165 C C . PHE A 1 387 ? 12.461 -1.022 21.531 1 85.38 387 PHE A C 1
ATOM 3167 O O . PHE A 1 387 ? 13.516 -0.894 22.172 1 85.38 387 PHE A O 1
ATOM 3174 N N . LEU A 1 388 ? 12.016 -0.19 20.609 1 81.06 388 LEU A N 1
ATOM 3175 C CA . LEU A 1 388 ? 12.797 1.001 20.281 1 81.06 388 LEU A CA 1
ATOM 3176 C C . LEU A 1 388 ? 12.414 2.166 21.188 1 81.06 388 LEU A C 1
ATOM 3178 O O . LEU A 1 388 ? 12.969 3.258 21.078 1 81.06 388 LEU A O 1
ATOM 3182 N N . LEU A 1 389 ? 11.422 2.051 22.125 1 71.69 389 LEU A N 1
ATOM 3183 C CA . LEU A 1 389 ? 10.914 3.109 22.984 1 71.69 389 LEU A CA 1
ATOM 3184 C C . LEU A 1 389 ? 11.32 2.865 24.438 1 71.69 389 LEU A C 1
ATOM 3186 O O . LEU A 1 389 ? 10.727 3.438 25.344 1 71.69 389 LEU A O 1
ATOM 3190 N N . ALA A 1 390 ? 12.234 2.02 24.828 1 60.22 390 ALA A N 1
ATOM 3191 C CA . ALA A 1 390 ? 12.57 1.659 26.203 1 60.22 390 ALA A CA 1
ATOM 3192 C C . ALA A 1 390 ? 12.617 2.893 27.094 1 60.22 390 ALA A C 1
ATOM 3194 O O . ALA A 1 390 ? 12.094 2.875 28.219 1 60.22 390 ALA A O 1
ATOM 3195 N N . SER A 1 391 ? 13.25 3.936 26.797 1 55.91 391 SER A N 1
ATOM 3196 C CA . SER A 1 391 ? 13.328 5.059 27.719 1 55.91 391 SER A CA 1
ATOM 3197 C C . SER A 1 391 ? 12.391 6.188 27.297 1 55.91 391 SER A C 1
ATOM 3199 O O . SER A 1 391 ? 12.602 7.344 27.672 1 55.91 391 SER A O 1
ATOM 3201 N N . GLY A 1 392 ? 11.375 5.738 26.594 1 54.94 392 GLY A N 1
ATOM 3202 C CA . GLY A 1 392 ? 10.406 6.762 26.219 1 54.94 392 GLY A CA 1
ATOM 3203 C C . GLY A 1 392 ? 10.773 7.496 24.953 1 54.94 392 GLY A C 1
ATOM 3204 O O . GLY A 1 392 ? 9.953 8.227 24.391 1 54.94 392 GLY A O 1
ATOM 3205 N N . GLU A 1 393 ? 12.07 7.434 24.609 1 55.75 393 GLU A N 1
ATOM 3206 C CA . GLU A 1 393 ? 12.523 8.102 23.391 1 55.75 393 GLU A CA 1
ATOM 3207 C C . GLU A 1 393 ? 12.984 7.094 22.344 1 55.75 393 GLU A C 1
ATOM 3209 O O . GLU A 1 393 ? 13.477 6.016 22.688 1 55.75 393 GLU A O 1
ATOM 3214 N N . PRO A 1 394 ? 12.656 7.426 21.141 1 57.59 394 PRO A N 1
ATOM 3215 C CA . PRO A 1 394 ? 13.156 6.527 20.109 1 57.59 394 PRO A CA 1
ATOM 3216 C C . PRO A 1 394 ? 14.664 6.324 20.172 1 57.59 394 PRO A C 1
ATOM 3218 O O . PRO A 1 394 ? 15.414 7.277 20.391 1 57.59 394 PRO A O 1
ATOM 3221 N N . GLN A 1 395 ? 15.023 4.996 20.297 1 57.62 395 GLN A N 1
ATOM 3222 C CA . GLN A 1 395 ? 16.453 4.664 20.344 1 57.62 395 GLN A CA 1
ATOM 3223 C C . GLN A 1 395 ? 17 4.332 18.969 1 57.62 395 GLN A C 1
ATOM 3225 O O . GLN A 1 395 ? 16.312 3.699 18.156 1 57.62 395 GLN A O 1
ATOM 3230 N N . GLU A 1 396 ? 18.172 4.906 18.734 1 56.75 396 GLU A N 1
ATOM 3231 C CA . GLU A 1 396 ? 18.828 4.656 17.453 1 56.75 396 GLU A CA 1
ATOM 3232 C C . GLU A 1 396 ? 19.359 3.229 17.375 1 56.75 396 GLU A C 1
ATOM 3234 O O . GLU A 1 396 ? 19.312 2.605 16.297 1 56.75 396 GLU A O 1
ATOM 3239 N N . ASN A 1 397 ? 19.844 2.773 18.578 1 58.28 397 ASN A N 1
ATOM 3240 C CA . ASN A 1 397 ? 20.406 1.428 18.594 1 58.28 397 ASN A CA 1
ATOM 3241 C C . ASN A 1 397 ? 19.672 0.515 19.562 1 58.28 397 ASN A C 1
ATOM 3243 O O . ASN A 1 397 ? 19.297 0.934 20.656 1 58.28 397 ASN A O 1
ATOM 3247 N N . ALA A 1 398 ? 19.344 -0.553 19 1 62 398 ALA A N 1
ATOM 3248 C CA . ALA A 1 398 ? 18.625 -1.515 19.844 1 62 398 ALA A CA 1
ATOM 3249 C C . ALA A 1 398 ? 19.594 -2.527 20.453 1 62 398 ALA A C 1
ATOM 3251 O O . ALA A 1 398 ? 20.594 -2.893 19.828 1 62 398 ALA A O 1
ATOM 3252 N N . GLU A 1 399 ? 19.375 -2.775 21.703 1 63.72 399 GLU A N 1
ATOM 3253 C CA . GLU A 1 399 ? 20.125 -3.869 22.312 1 63.72 399 GLU A CA 1
ATOM 3254 C C . GLU A 1 399 ? 19.547 -5.227 21.906 1 63.72 399 GLU A C 1
ATOM 3256 O O . GLU A 1 399 ? 18.344 -5.438 21.969 1 63.72 399 GLU A O 1
ATOM 3261 N N . LEU A 1 400 ? 20.328 -5.98 21.078 1 70.62 400 LEU A N 1
ATOM 3262 C CA . LEU A 1 400 ? 19.891 -7.312 20.688 1 70.62 400 LEU A CA 1
ATOM 3263 C C . LEU A 1 400 ? 20.5 -8.383 21.578 1 70.62 400 LEU A C 1
ATOM 3265 O O . LEU A 1 400 ? 21.719 -8.562 21.609 1 70.62 400 LEU A O 1
ATOM 3269 N N . ARG A 1 401 ? 19.859 -8.883 22.641 1 66.56 401 ARG A N 1
ATOM 3270 C CA . ARG A 1 401 ? 20.328 -9.961 23.5 1 66.56 401 ARG A CA 1
ATOM 3271 C C . ARG A 1 401 ? 19.641 -11.281 23.156 1 66.56 401 ARG A C 1
ATOM 3273 O O . ARG A 1 401 ? 18.469 -11.477 23.469 1 66.56 401 ARG A O 1
ATOM 3280 N N . CYS A 1 402 ? 20.297 -12.086 22.203 1 69.12 402 CYS A N 1
ATOM 3281 C CA . CYS A 1 402 ? 19.75 -13.391 21.859 1 69.12 402 CYS A CA 1
ATOM 3282 C C . CYS A 1 402 ? 20.312 -14.469 22.781 1 69.12 402 CYS A C 1
ATOM 3284 O O . CYS A 1 402 ? 21.531 -14.562 22.969 1 69.12 402 CYS A O 1
ATOM 3286 N N . ARG A 1 403 ? 19.641 -14.969 23.797 1 57.97 403 ARG A N 1
ATOM 3287 C CA . ARG A 1 403 ? 20.125 -16.031 24.672 1 57.97 403 ARG A CA 1
ATOM 3288 C C . ARG A 1 403 ? 19.75 -17.406 24.125 1 57.97 403 ARG A C 1
ATOM 3290 O O . ARG A 1 403 ? 18.719 -17.562 23.469 1 57.97 403 ARG A O 1
ATOM 3297 N N . MET B 1 1 ? -37.312 22.344 29.062 1 74.25 1 MET B N 1
ATOM 3298 C CA . MET B 1 1 ? -37.969 23.203 28.094 1 74.25 1 MET B CA 1
ATOM 3299 C C . MET B 1 1 ? -37.344 24.594 28.078 1 74.25 1 MET B C 1
ATOM 3301 O O . MET B 1 1 ? -37 25.109 27.016 1 74.25 1 MET B O 1
ATOM 3305 N N . LYS B 1 2 ? -37.031 25.156 29.266 1 84.81 2 LYS B N 1
ATOM 3306 C CA . LYS B 1 2 ? -36.344 26.438 29.359 1 84.81 2 LYS B CA 1
ATOM 3307 C C . LYS B 1 2 ? -34.969 26.375 28.703 1 84.81 2 LYS B C 1
ATOM 3309 O O . LYS B 1 2 ? -34.562 27.297 28 1 84.81 2 LYS B O 1
ATOM 3314 N N . LYS B 1 3 ? -34.469 25.203 28.844 1 87.12 3 LYS B N 1
ATOM 3315 C CA . LYS B 1 3 ? -33.094 25 28.344 1 87.12 3 LYS B CA 1
ATOM 3316 C C . LYS B 1 3 ? -33.062 25.062 26.812 1 87.12 3 LYS B C 1
ATOM 3318 O O . LYS B 1 3 ? -32.125 25.578 26.219 1 87.12 3 LYS B O 1
ATOM 3323 N N . GLU B 1 4 ? -34.125 24.688 26.25 1 88.56 4 GLU B N 1
ATOM 3324 C CA . GLU B 1 4 ? -34.188 24.688 24.781 1 88.56 4 GLU B CA 1
ATOM 3325 C C . GLU B 1 4 ? -34.281 26.109 24.234 1 88.56 4 GLU B C 1
ATOM 3327 O O . GLU B 1 4 ? -33.688 26.422 23.203 1 88.56 4 GLU B O 1
ATOM 3332 N N . LEU B 1 5 ? -35.125 26.875 24.906 1 89.19 5 LEU B N 1
ATOM 3333 C CA . LEU B 1 5 ? -35.219 28.266 24.469 1 89.19 5 LEU B CA 1
ATOM 3334 C C . LEU B 1 5 ? -33.875 29 24.672 1 89.19 5 LEU B C 1
ATOM 3336 O O . LEU B 1 5 ? -33.469 29.797 23.828 1 89.19 5 LEU B O 1
ATOM 3340 N N . LEU B 1 6 ? -33.25 28.734 25.797 1 91.25 6 LEU B N 1
ATOM 3341 C CA . LEU B 1 6 ? -31.953 29.312 26.047 1 91.25 6 LEU B CA 1
ATOM 3342 C C . LEU B 1 6 ? -30.953 28.922 24.969 1 91.25 6 LEU B C 1
ATOM 3344 O O . LEU B 1 6 ? -30.172 29.75 24.5 1 91.25 6 LEU B O 1
ATOM 3348 N N . LYS B 1 7 ? -31 27.656 24.562 1 90.69 7 LYS B N 1
ATOM 3349 C CA . LYS B 1 7 ? -30.141 27.156 23.5 1 90.69 7 LYS B CA 1
ATOM 3350 C C . LYS B 1 7 ? -30.375 27.906 22.203 1 90.69 7 LYS B C 1
ATOM 3352 O O . LYS B 1 7 ? -29.438 28.172 21.453 1 90.69 7 LYS B O 1
ATOM 3357 N N . MET B 1 8 ? -31.578 28.25 21.953 1 88.88 8 MET B N 1
ATOM 3358 C CA . MET B 1 8 ? -31.922 28.984 20.75 1 88.88 8 MET B CA 1
ATOM 3359 C C . MET B 1 8 ? -31.328 30.391 20.781 1 88.88 8 MET B C 1
ATOM 3361 O O . MET B 1 8 ? -30.844 30.891 19.75 1 88.88 8 MET B O 1
ATOM 3365 N N . ILE B 1 9 ? -31.406 30.969 21.891 1 90.06 9 ILE B N 1
ATOM 3366 C CA . ILE B 1 9 ? -30.844 32.312 22.047 1 90.06 9 ILE B CA 1
ATOM 3367 C C . ILE B 1 9 ? -29.328 32.281 21.844 1 90.06 9 ILE B C 1
ATOM 3369 O O . ILE B 1 9 ? -28.766 33.125 21.141 1 90.06 9 ILE B O 1
ATOM 3373 N N . ILE B 1 10 ? -28.766 31.281 22.469 1 91.75 10 ILE B N 1
ATOM 3374 C CA . ILE B 1 10 ? -27.328 31.109 22.359 1 91.75 10 ILE B CA 1
ATOM 3375 C C . ILE B 1 10 ? -26.938 30.891 20.906 1 91.75 10 ILE B C 1
ATOM 3377 O O . ILE B 1 10 ? -26 31.516 20.406 1 91.75 10 ILE B O 1
ATOM 3381 N N . GLU B 1 11 ? -27.625 30.062 20.188 1 90.44 11 GLU B N 1
ATOM 3382 C CA . GLU B 1 11 ? -27.344 29.766 18.797 1 90.44 11 GLU B CA 1
ATOM 3383 C C . GLU B 1 11 ? -27.438 31.031 17.938 1 90.44 11 GLU B C 1
ATOM 3385 O O . GLU B 1 11 ? -26.594 31.25 17.047 1 90.44 11 GLU B O 1
ATOM 3390 N N . LYS B 1 12 ? -28.438 31.781 18.203 1 88.56 12 LYS B N 1
ATOM 3391 C CA . LYS B 1 12 ? -28.609 33 17.453 1 88.56 12 LYS B CA 1
ATOM 3392 C C . LYS B 1 12 ? -27.469 34 17.734 1 88.56 12 LYS B C 1
ATOM 3394 O O . LYS B 1 12 ? -27 34.688 16.828 1 88.56 12 LYS B O 1
ATOM 3399 N N . THR B 1 13 ? -27.125 34.094 18.969 1 89.94 13 THR B N 1
ATOM 3400 C CA . THR B 1 13 ? -26.078 35.031 19.375 1 89.94 13 THR B CA 1
ATOM 3401 C C . THR B 1 13 ? -24.734 34.594 18.797 1 89.94 13 THR B C 1
ATOM 3403 O O . THR B 1 13 ? -23.938 35.438 18.359 1 89.94 13 THR B O 1
ATOM 3406 N N . GLU B 1 14 ? -24.5 33.312 18.75 1 90.5 14 GLU B N 1
ATOM 3407 C CA . GLU B 1 14 ? -23.219 32.75 18.312 1 90.5 14 GLU B CA 1
ATOM 3408 C C . GLU B 1 14 ? -23.062 32.844 16.797 1 90.5 14 GLU B C 1
ATOM 3410 O O . GLU B 1 14 ? -21.953 32.719 16.281 1 90.5 14 GLU B O 1
ATOM 3415 N N . LYS B 1 15 ? -24.109 33.062 16.125 1 86.75 15 LYS B N 1
ATOM 3416 C CA . LYS B 1 15 ? -24.062 33.219 14.672 1 86.75 15 LYS B CA 1
ATOM 3417 C C . LYS B 1 15 ? -23.594 34.625 14.289 1 86.75 15 LYS B C 1
ATOM 3419 O O . LYS B 1 15 ? -23.141 34.844 13.164 1 86.75 15 LYS B O 1
ATOM 3424 N N . SER B 1 16 ? -23.688 35.469 15.273 1 84.5 16 SER B N 1
ATOM 3425 C CA . SER B 1 16 ? -23.234 36.812 15.047 1 84.5 16 SER B CA 1
ATOM 3426 C C . SER B 1 16 ? -21.719 36.906 14.984 1 84.5 16 SER B C 1
ATOM 3428 O O . SER B 1 16 ? -21.016 36.031 15.516 1 84.5 16 SER B O 1
ATOM 3430 N N . ALA B 1 17 ? -21.234 37.969 14.32 1 81.62 17 ALA B N 1
ATOM 3431 C CA . ALA B 1 17 ? -19.797 38.188 14.164 1 81.62 17 ALA B CA 1
ATOM 3432 C C . ALA B 1 17 ? -19.172 38.625 15.477 1 81.62 17 ALA B C 1
ATOM 3434 O O . ALA B 1 17 ? -18 38.344 15.75 1 81.62 17 ALA B O 1
ATOM 3435 N N . SER B 1 18 ? -19.953 39.312 16.328 1 84.44 18 SER B N 1
ATOM 3436 C CA . SER B 1 18 ? -19.297 39.938 17.453 1 84.44 18 SER B CA 1
ATOM 3437 C C . SER B 1 18 ? -20.094 39.75 18.75 1 84.44 18 SER B C 1
ATOM 3439 O O . SER B 1 18 ? -19.562 39.906 19.844 1 84.44 18 SER B O 1
ATOM 3441 N N . ASP B 1 19 ? -21.297 39.156 18.703 1 88.44 19 ASP B N 1
ATOM 3442 C CA . ASP B 1 19 ? -22.172 39.156 19.875 1 88.44 19 ASP B CA 1
ATOM 3443 C C . ASP B 1 19 ? -21.688 38.156 20.906 1 88.44 19 ASP B C 1
ATOM 3445 O O . ASP B 1 19 ? -22.031 38.25 22.094 1 88.44 19 ASP B O 1
ATOM 3449 N N . TRP B 1 20 ? -20.969 37.219 20.406 1 87.94 20 TRP B N 1
ATOM 3450 C CA . TRP B 1 20 ? -20.531 36.156 21.297 1 87.94 20 TRP B CA 1
ATOM 3451 C C . TRP B 1 20 ? -19.281 36.594 22.062 1 87.94 20 TRP B C 1
ATOM 3453 O O . TRP B 1 20 ? -18.859 35.906 23 1 87.94 20 TRP B O 1
ATOM 3463 N N . LYS B 1 21 ? -18.703 37.688 21.734 1 86.75 21 LYS B N 1
ATOM 3464 C CA . LYS B 1 21 ? -17.438 38.125 22.312 1 86.75 21 LYS B CA 1
ATOM 3465 C C . LYS B 1 21 ? -17.625 38.625 23.75 1 86.75 21 LYS B C 1
ATOM 3467 O O . LYS B 1 21 ? -18.703 39.094 24.109 1 86.75 21 LYS B O 1
ATOM 3472 N N . LYS B 1 22 ? -16.562 38.438 24.453 1 82.12 22 LYS B N 1
ATOM 3473 C CA . LYS B 1 22 ? -16.594 38.875 25.844 1 82.12 22 LYS B CA 1
ATOM 3474 C C . LYS B 1 22 ? -16.828 40.406 25.922 1 82.12 22 LYS B C 1
ATOM 3476 O O . LYS B 1 22 ? -16.172 41.156 25.234 1 82.12 22 LYS B O 1
ATOM 3481 N N . GLY B 1 23 ? -17.75 40.75 26.734 1 79.31 23 GLY B N 1
ATOM 3482 C CA . GLY B 1 23 ? -18.016 42.156 26.969 1 79.31 23 GLY B CA 1
ATOM 3483 C C . GLY B 1 23 ? -18.969 42.75 25.969 1 79.31 23 GLY B C 1
ATOM 3484 O O . GLY B 1 23 ? -19.172 43.969 25.953 1 79.31 23 GLY B O 1
ATOM 3485 N N . ALA B 1 24 ? -19.453 42 25.094 1 83.69 24 ALA B N 1
ATOM 3486 C CA . ALA B 1 24 ? -20.438 42.5 24.141 1 83.69 24 ALA B CA 1
ATOM 3487 C C . ALA B 1 24 ? -21.625 43.125 24.875 1 83.69 24 ALA B C 1
ATOM 3489 O O . ALA B 1 24 ? -22.047 42.625 25.922 1 83.69 24 ALA B O 1
ATOM 3490 N N . GLU B 1 25 ? -22 44.25 24.344 1 86.69 25 GLU B N 1
ATOM 3491 C CA . GLU B 1 25 ? -23.141 44.938 24.922 1 86.69 25 GLU B CA 1
ATOM 3492 C C . GLU B 1 25 ? -24.203 45.25 23.859 1 86.69 25 GLU B C 1
ATOM 3494 O O . GLU B 1 25 ? -23.922 45.188 22.672 1 86.69 25 GLU B O 1
ATOM 3499 N N . GLY B 1 26 ? -25.406 45.375 24.359 1 88.19 26 GLY B N 1
ATOM 3500 C CA . GLY B 1 26 ? -26.5 45.719 23.453 1 88.19 26 GLY B CA 1
ATOM 3501 C C . GLY B 1 26 ? -27.672 44.75 23.562 1 88.19 26 GLY B C 1
ATOM 3502 O O . GLY B 1 26 ? -27.578 43.719 24.219 1 88.19 26 GLY B O 1
ATOM 3503 N N . ASN B 1 27 ? -28.797 45.25 23.031 1 91.5 27 ASN B N 1
ATOM 3504 C CA . ASN B 1 27 ? -30.016 44.438 23.016 1 91.5 27 ASN B CA 1
ATOM 3505 C C . ASN B 1 27 ? -30.234 43.812 21.641 1 91.5 27 ASN B C 1
ATOM 3507 O O . ASN B 1 27 ? -29.906 44.406 20.609 1 91.5 27 ASN B O 1
ATOM 3511 N N . ARG B 1 28 ? -30.547 42.562 21.719 1 92.94 28 ARG B N 1
ATOM 3512 C CA . ARG B 1 28 ? -30.891 41.844 20.484 1 92.94 28 ARG B CA 1
ATOM 3513 C C . ARG B 1 28 ? -32.312 41.281 20.562 1 92.94 28 ARG B C 1
ATOM 3515 O O . ARG B 1 28 ? -32.875 41.156 21.641 1 92.94 28 ARG B O 1
ATOM 3522 N N . SER B 1 29 ? -32.906 41 19.359 1 93.31 29 SER B N 1
ATOM 3523 C CA . SER B 1 29 ? -34.219 40.438 19.328 1 93.31 29 SER B CA 1
ATOM 3524 C C . SER B 1 29 ? -34.406 39.531 18.109 1 93.31 29 SER B C 1
ATOM 3526 O O . SER B 1 29 ? -33.594 39.594 17.172 1 93.31 29 SER B O 1
ATOM 3528 N N . PHE B 1 30 ? -35.25 38.594 18.25 1 91.62 30 PHE B N 1
ATOM 3529 C CA . PHE B 1 30 ? -35.594 37.781 17.094 1 91.62 30 PHE B CA 1
ATOM 3530 C C . PHE B 1 30 ? -37.094 37.5 17.047 1 91.62 30 PHE B C 1
ATOM 3532 O O . PHE B 1 30 ? -37.75 37.438 18.094 1 91.62 30 PHE B O 1
ATOM 3539 N N . LEU B 1 31 ? -37.594 37.344 15.844 1 92.25 31 LEU B N 1
ATOM 3540 C CA . LEU B 1 31 ? -39 37.062 15.633 1 92.25 31 LEU B CA 1
ATOM 3541 C C . LEU B 1 31 ? -39.312 35.594 15.898 1 92.25 31 LEU B C 1
ATOM 3543 O O . LEU B 1 31 ? -38.5 34.719 15.602 1 92.25 31 LEU B O 1
ATOM 3547 N N . VAL B 1 32 ? -40.469 35.406 16.5 1 91.38 32 VAL B N 1
ATOM 3548 C CA . VAL B 1 32 ? -40.875 34.031 16.766 1 91.38 32 VAL B CA 1
ATOM 3549 C C . VAL B 1 32 ? -41.781 33.562 15.648 1 91.38 32 VAL B C 1
ATOM 3551 O O . VAL B 1 32 ? -42.938 33.969 15.562 1 91.38 32 VAL B O 1
ATOM 3554 N N . HIS B 1 33 ? -41.156 32.719 14.836 1 88 33 HIS B N 1
ATOM 3555 C CA . HIS B 1 33 ? -41.938 32.125 13.742 1 88 33 HIS B CA 1
ATOM 3556 C C . HIS B 1 33 ? -42.469 30.75 14.148 1 88 33 HIS B C 1
ATOM 3558 O O . HIS B 1 33 ? -42.094 30.203 15.172 1 88 33 HIS B O 1
ATOM 3564 N N . GLN B 1 34 ? -43.375 30.359 13.281 1 86.12 34 GLN B N 1
ATOM 3565 C CA . GLN B 1 34 ? -44.062 29.094 13.555 1 86.12 34 GLN B CA 1
ATOM 3566 C C . GLN B 1 34 ? -43.062 27.938 13.703 1 86.12 34 GLN B C 1
ATOM 3568 O O . GLN B 1 34 ? -43.312 27.016 14.477 1 86.12 34 GLN B O 1
ATOM 3573 N N . GLU B 1 35 ? -42 28.078 13.078 1 87.06 35 GLU B N 1
ATOM 3574 C CA . GLU B 1 35 ? -41 27.016 13.102 1 87.06 35 GLU B CA 1
ATOM 3575 C C . GLU B 1 35 ? -40.438 26.844 14.5 1 87.06 35 GLU B C 1
ATOM 3577 O O . GLU B 1 35 ? -40.125 25.719 14.906 1 87.06 35 GLU B O 1
ATOM 3582 N N . LEU B 1 36 ? -40.375 27.891 15.234 1 86.81 36 LEU B N 1
ATOM 3583 C CA . LEU B 1 36 ? -39.812 27.844 16.594 1 86.81 36 LEU B CA 1
ATOM 3584 C C . LEU B 1 36 ? -40.812 27.172 17.547 1 86.81 36 LEU B C 1
ATOM 3586 O O . LEU B 1 36 ? -40.406 26.406 18.422 1 86.81 36 LEU B O 1
ATOM 3590 N N . TYR B 1 37 ? -42.094 27.453 17.297 1 87.81 37 TYR B N 1
ATOM 3591 C CA . TYR B 1 37 ? -43.125 26.812 18.078 1 87.81 37 TYR B CA 1
ATOM 3592 C C . TYR B 1 37 ? -43.156 25.297 17.828 1 87.81 37 TYR B C 1
ATOM 3594 O O . TYR B 1 37 ? -43.344 24.516 18.766 1 87.81 37 TYR B O 1
ATOM 3602 N N . ASP B 1 38 ? -42.875 25.047 16.625 1 87.38 38 ASP B N 1
ATOM 3603 C CA . ASP B 1 38 ? -42.938 23.641 16.234 1 87.38 38 ASP B CA 1
ATOM 3604 C C . ASP B 1 38 ? -41.812 22.844 16.859 1 87.38 38 ASP B C 1
ATOM 3606 O O . ASP B 1 38 ? -41.938 21.641 17.109 1 87.38 38 ASP B O 1
ATOM 3610 N N . GLN B 1 39 ? -40.719 23.453 17.109 1 84 39 GLN B N 1
ATOM 3611 C CA . GLN B 1 39 ? -39.562 22.766 17.641 1 84 39 GLN B CA 1
ATOM 3612 C C . GLN B 1 39 ? -39.75 22.391 19.109 1 84 39 GLN B C 1
ATOM 3614 O O . GLN B 1 39 ? -39.312 21.312 19.547 1 84 39 GLN B O 1
ATOM 3619 N N . ILE B 1 40 ? -40.406 23.109 19.938 1 82.94 40 ILE B N 1
ATOM 3620 C CA . ILE B 1 40 ? -40.469 22.906 21.375 1 82.94 40 ILE B CA 1
ATOM 3621 C C . ILE B 1 40 ? -41.938 22.672 21.781 1 82.94 40 ILE B C 1
ATOM 3623 O O . ILE B 1 40 ? -42.219 22.062 22.812 1 82.94 40 ILE B O 1
ATOM 3627 N N . GLY B 1 41 ? -42.938 23.016 20.891 1 87 41 GLY B N 1
ATOM 3628 C CA . GLY B 1 41 ? -44.312 23.125 21.281 1 87 41 GLY B CA 1
ATOM 3629 C C . GLY B 1 41 ? -44.719 24.531 21.688 1 87 41 GLY B C 1
ATOM 3630 O O . GLY B 1 41 ? -44 25.188 22.453 1 87 41 GLY B O 1
ATOM 3631 N N . LYS B 1 42 ? -45.781 24.953 21.203 1 90 42 LYS B N 1
ATOM 3632 C CA . LYS B 1 42 ? -46.219 26.328 21.391 1 90 42 LYS B CA 1
ATOM 3633 C C . LYS B 1 42 ? -46.406 26.641 22.875 1 90 42 LYS B C 1
ATOM 3635 O O . LYS B 1 42 ? -45.875 27.641 23.375 1 90 42 LYS B O 1
ATOM 3640 N N . THR B 1 43 ? -47.094 25.781 23.562 1 90.5 43 THR B N 1
ATOM 3641 C CA . THR B 1 43 ? -47.406 26.016 24.969 1 90.5 43 THR B CA 1
ATOM 3642 C C . THR B 1 43 ? -46.125 26 25.797 1 90.5 43 THR B C 1
ATOM 3644 O O . THR B 1 43 ? -45.906 26.859 26.656 1 90.5 43 THR B O 1
ATOM 3647 N N . GLU B 1 44 ? -45.312 25.078 25.406 1 91.44 44 GLU B N 1
ATOM 3648 C CA . GLU B 1 44 ? -44.062 24.938 26.141 1 91.44 44 GLU B CA 1
ATOM 3649 C C . GLU B 1 44 ? -43.156 26.125 25.875 1 91.44 44 GLU B C 1
ATOM 3651 O O . GLU B 1 44 ? -42.469 26.594 26.797 1 91.44 44 GLU B O 1
ATOM 3656 N N . PHE B 1 45 ? -43.156 26.594 24.672 1 93.06 45 PHE B N 1
ATOM 3657 C CA . PHE B 1 45 ? -42.344 27.75 24.281 1 93.06 45 PHE B CA 1
ATOM 3658 C C . PHE B 1 45 ? -42.781 28.984 25.047 1 93.06 45 PHE B C 1
ATOM 3660 O O . PHE B 1 45 ? -41.938 29.703 25.609 1 93.06 45 PHE B O 1
ATOM 3667 N N . ILE B 1 46 ? -44.062 29.156 25.109 1 92.75 46 ILE B N 1
ATOM 3668 C CA . ILE B 1 46 ? -44.625 30.344 25.75 1 92.75 46 ILE B CA 1
ATOM 3669 C C . ILE B 1 46 ? -44.344 30.281 27.25 1 92.75 46 ILE B C 1
ATOM 3671 O O . ILE B 1 46 ? -43.969 31.281 27.859 1 92.75 46 ILE B O 1
ATOM 3675 N N . ASN B 1 47 ? -44.5 29.125 27.781 1 92.38 47 ASN B N 1
ATOM 3676 C CA . ASN B 1 47 ? -44.25 28.969 29.203 1 92.38 47 ASN B CA 1
ATOM 3677 C C . ASN B 1 47 ? -42.781 29.234 29.531 1 92.38 47 ASN B C 1
ATOM 3679 O O . ASN B 1 47 ? -42.469 29.891 30.531 1 92.38 47 ASN B O 1
ATOM 3683 N N . ALA B 1 48 ? -41.938 28.703 28.781 1 92.44 48 ALA B N 1
ATOM 3684 C CA . ALA B 1 48 ? -40.5 28.906 28.969 1 92.44 48 ALA B CA 1
ATOM 3685 C C . ALA B 1 48 ? -40.125 30.375 28.859 1 92.44 48 ALA B C 1
ATOM 3687 O O . ALA B 1 48 ? -39.344 30.891 29.656 1 92.44 48 ALA B O 1
ATOM 3688 N N . ALA B 1 49 ? -40.688 31.031 27.844 1 93.94 49 ALA B N 1
ATOM 3689 C CA . ALA B 1 49 ? -40.406 32.438 27.625 1 93.94 49 ALA B CA 1
ATOM 3690 C C . ALA B 1 49 ? -40.875 33.281 28.828 1 93.94 49 ALA B C 1
ATOM 3692 O O . ALA B 1 49 ? -40.188 34.219 29.25 1 93.94 49 ALA B O 1
ATOM 3693 N N . ARG B 1 50 ? -42.031 32.938 29.312 1 93.19 50 ARG B N 1
ATOM 3694 C CA . ARG B 1 50 ? -42.594 33.656 30.469 1 93.19 50 ARG B CA 1
ATOM 3695 C C . ARG B 1 50 ? -41.719 33.469 31.703 1 93.19 50 ARG B C 1
ATOM 3697 O O . ARG B 1 50 ? -41.469 34.406 32.438 1 93.19 50 ARG B O 1
ATOM 3704 N N . GLU B 1 51 ? -41.344 32.312 31.812 1 93.19 51 GLU B N 1
ATOM 3705 C CA . GLU B 1 51 ? -40.469 32 32.969 1 93.19 51 GLU B CA 1
ATOM 3706 C C . GLU B 1 51 ? -39.156 32.812 32.875 1 93.19 51 GLU B C 1
ATOM 3708 O O . GLU B 1 51 ? -38.688 33.344 33.875 1 93.19 51 GLU B O 1
ATOM 3713 N N . LEU B 1 52 ? -38.531 32.812 31.766 1 94.06 52 LEU B N 1
ATOM 3714 C CA . LEU B 1 52 ? -37.281 33.5 31.578 1 94.06 52 LEU B CA 1
ATOM 3715 C C . LEU B 1 52 ? -37.469 35.031 31.688 1 94.06 52 LEU B C 1
ATOM 3717 O O . LEU B 1 52 ? -36.594 35.719 32.156 1 94.06 52 LEU B O 1
ATOM 3721 N N . GLU B 1 53 ? -38.625 35.5 31.25 1 93.88 53 GLU B N 1
ATOM 3722 C CA . GLU B 1 53 ? -38.938 36.906 31.438 1 93.88 53 GLU B CA 1
ATOM 3723 C C . GLU B 1 53 ? -39.062 37.281 32.906 1 93.88 53 GLU B C 1
ATOM 3725 O O . GLU B 1 53 ? -38.594 38.312 33.344 1 93.88 53 GLU B O 1
ATOM 3730 N N . CYS B 1 54 ? -39.719 36.375 33.625 1 92.75 54 CYS B N 1
ATOM 3731 C CA . CYS B 1 54 ? -39.844 36.562 35.062 1 92.75 54 CYS B CA 1
ATOM 3732 C C . CYS B 1 54 ? -38.5 36.656 35.75 1 92.75 54 CYS B C 1
ATOM 3734 O O . CYS B 1 54 ? -38.312 37.375 36.719 1 92.75 54 CYS B O 1
ATOM 3736 N N . GLN B 1 55 ? -37.594 35.969 35.188 1 92.38 55 GLN B N 1
ATOM 3737 C CA . GLN B 1 55 ? -36.219 35.938 35.75 1 92.38 55 GLN B CA 1
ATOM 3738 C C . GLN B 1 55 ? -35.406 37.125 35.25 1 92.38 55 GLN B C 1
ATOM 3740 O O . GLN B 1 55 ? -34.281 37.344 35.656 1 92.38 55 GLN B O 1
ATOM 3745 N N . GLY B 1 56 ? -36 37.906 34.344 1 90.5 56 GLY B N 1
ATOM 3746 C CA . GLY B 1 56 ? -35.375 39.125 33.875 1 90.5 56 GLY B CA 1
ATOM 3747 C C . GLY B 1 56 ? -34.375 38.875 32.75 1 90.5 56 GLY B C 1
ATOM 3748 O O . GLY B 1 56 ? -33.562 39.75 32.438 1 90.5 56 GLY B O 1
ATOM 3749 N N . LEU B 1 57 ? -34.438 37.75 32.094 1 92.25 57 LEU B N 1
ATOM 3750 C CA . LEU B 1 57 ? -33.438 37.375 31.109 1 92.25 57 LEU B CA 1
ATOM 3751 C C . LEU B 1 57 ? -33.875 37.75 29.688 1 92.25 57 LEU B C 1
ATOM 3753 O O . LEU B 1 57 ? -33.062 37.844 28.781 1 92.25 57 LEU B O 1
ATOM 3757 N N . LEU B 1 58 ? -35.156 37.875 29.484 1 93.56 58 LEU B N 1
ATOM 3758 C CA . LEU B 1 58 ? -35.656 38.312 28.188 1 93.56 58 LEU B CA 1
ATOM 3759 C C . LEU B 1 58 ? -36.938 39.094 28.344 1 93.56 58 LEU B C 1
ATOM 3761 O O . LEU B 1 58 ? -37.531 39.156 29.438 1 93.56 58 LEU B O 1
ATOM 3765 N N . LYS B 1 59 ? -37.406 39.781 27.297 1 94.38 59 LYS B N 1
ATOM 3766 C CA . LYS B 1 59 ? -38.656 40.5 27.219 1 94.38 59 LYS B CA 1
ATOM 3767 C C . LYS B 1 59 ? -39.5 40 26.047 1 94.38 59 LYS B C 1
ATOM 3769 O O . LYS B 1 59 ? -38.969 39.781 24.953 1 94.38 59 LYS B O 1
ATOM 3774 N N . ILE B 1 60 ? -40.75 39.781 26.375 1 95.19 60 ILE B N 1
ATOM 3775 C CA . ILE B 1 60 ? -41.656 39.25 25.359 1 95.19 60 ILE B CA 1
ATOM 3776 C C . ILE B 1 60 ? -42.469 40.344 24.719 1 95.19 60 ILE B C 1
ATOM 3778 O O . ILE B 1 60 ? -43.031 41.188 25.422 1 95.19 60 ILE B O 1
ATOM 3782 N N . GLU B 1 61 ? -42.438 40.375 23.406 1 94.19 61 GLU B N 1
ATOM 3783 C CA . GLU B 1 61 ? -43.406 41.156 22.641 1 94.19 61 GLU B CA 1
ATOM 3784 C C . GLU B 1 61 ? -44.5 40.281 22.078 1 94.19 61 GLU B C 1
ATOM 3786 O O . GLU B 1 61 ? -44.281 39.5 21.156 1 94.19 61 GLU B O 1
ATOM 3791 N N . TRP B 1 62 ? -45.75 40.562 22.531 1 94 62 TRP B N 1
ATOM 3792 C CA . TRP B 1 62 ? -46.844 39.656 22.203 1 94 62 TRP B CA 1
ATOM 3793 C C . TRP B 1 62 ? -47.562 40.125 20.922 1 94 62 TRP B C 1
ATOM 3795 O O . TRP B 1 62 ? -47.719 41.312 20.703 1 94 62 TRP B O 1
ATOM 3805 N N . GLU B 1 63 ? -47.781 39.281 20.078 1 91.44 63 GLU B N 1
ATOM 3806 C CA . GLU B 1 63 ? -48.75 39.5 19.016 1 91.44 63 GLU B CA 1
ATOM 3807 C C . GLU B 1 63 ? -50.156 39.438 19.547 1 91.44 63 GLU B C 1
ATOM 3809 O O . GLU B 1 63 ? -51 40.312 19.25 1 91.44 63 GLU B O 1
ATOM 3814 N N . ALA B 1 64 ? -50.438 38.375 20.281 1 90.44 64 ALA B N 1
ATOM 3815 C CA . ALA B 1 64 ? -51.625 38.156 21.094 1 90.44 64 ALA B CA 1
ATOM 3816 C C . ALA B 1 64 ? -51.25 37.719 22.5 1 90.44 64 ALA B C 1
ATOM 3818 O O . ALA B 1 64 ? -50.688 36.625 22.688 1 90.44 64 ALA B O 1
ATOM 3819 N N . VAL B 1 65 ? -51.594 38.531 23.438 1 87.12 65 VAL B N 1
ATOM 3820 C CA . VAL B 1 65 ? -51.156 38.344 24.812 1 87.12 65 VAL B CA 1
ATOM 3821 C C . VAL B 1 65 ? -51.5 36.938 25.297 1 87.12 65 VAL B C 1
ATOM 3823 O O . VAL B 1 65 ? -52.688 36.531 25.266 1 87.12 65 VAL B O 1
ATOM 3826 N N . GLY B 1 66 ? -50.469 36.188 25.688 1 85.94 66 GLY B N 1
ATOM 3827 C CA . GLY B 1 66 ? -50.656 34.875 26.266 1 85.94 66 GLY B CA 1
ATOM 3828 C C . GLY B 1 66 ? -50.875 33.781 25.219 1 85.94 66 GLY B C 1
ATOM 3829 O O . GLY B 1 66 ? -50.906 32.594 25.547 1 85.94 66 GLY B O 1
ATOM 3830 N N . VAL B 1 67 ? -50.969 34.188 24 1 87.94 67 VAL B N 1
ATOM 3831 C CA . VAL B 1 67 ? -51.312 33.219 22.953 1 87.94 67 VAL B CA 1
ATOM 3832 C C . VAL B 1 67 ? -50.188 33.125 21.938 1 87.94 67 VAL B C 1
ATOM 3834 O O . VAL B 1 67 ? -49.781 32.031 21.562 1 87.94 67 VAL B O 1
ATOM 3837 N N . ASP B 1 68 ? -49.812 34.281 21.453 1 92.38 68 ASP B N 1
ATOM 3838 C CA . ASP B 1 68 ? -48.781 34.312 20.391 1 92.38 68 ASP B CA 1
ATOM 3839 C C . ASP B 1 68 ? -47.719 35.375 20.688 1 92.38 68 ASP B C 1
ATOM 3841 O O . ASP B 1 68 ? -48.031 36.531 21 1 92.38 68 ASP B O 1
ATOM 3845 N N . ILE B 1 69 ? -46.5 34.938 20.625 1 93.31 69 ILE B N 1
ATOM 3846 C CA . ILE B 1 69 ? -45.375 35.844 20.812 1 93.31 69 ILE B CA 1
ATOM 3847 C C . ILE B 1 69 ? -44.906 36.344 19.453 1 93.31 69 ILE B C 1
ATOM 3849 O O . ILE B 1 69 ? -44.688 35.562 18.516 1 93.31 69 ILE B O 1
ATOM 3853 N N . ARG B 1 70 ? -44.688 37.656 19.328 1 93.31 70 ARG B N 1
ATOM 3854 C CA . ARG B 1 70 ? -44.156 38.281 18.125 1 93.31 70 ARG B CA 1
ATOM 3855 C C . ARG B 1 70 ? -42.656 38.281 18.109 1 93.31 70 ARG B C 1
ATOM 3857 O O . ARG B 1 70 ? -42.031 37.812 17.156 1 93.31 70 ARG B O 1
ATOM 3864 N N . ARG B 1 71 ? -42.094 38.812 19.203 1 94.88 71 ARG B N 1
ATOM 3865 C CA . ARG B 1 71 ? -40.656 39.031 19.266 1 94.88 71 ARG B CA 1
ATOM 3866 C C . ARG B 1 71 ? -40.125 38.781 20.672 1 94.88 71 ARG B C 1
ATOM 3868 O O . ARG B 1 71 ? -40.812 39.062 21.656 1 94.88 71 ARG B O 1
ATOM 3875 N N . ILE B 1 72 ? -38.969 38.156 20.719 1 94.25 72 ILE B N 1
ATOM 3876 C CA . ILE B 1 72 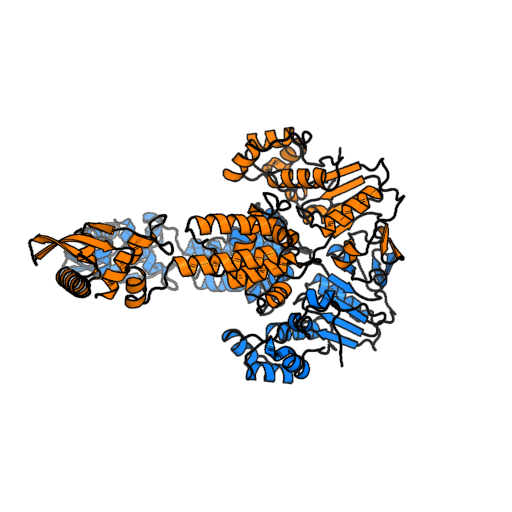? -38.25 38 21.984 1 94.25 72 ILE B CA 1
ATOM 3877 C C . ILE B 1 72 ? -37.031 38.906 21.984 1 94.25 72 ILE B C 1
ATOM 3879 O O . ILE B 1 72 ? -36.25 38.906 21.016 1 94.25 72 ILE B O 1
ATOM 3883 N N . ARG B 1 73 ? -36.938 39.719 23.016 1 94.81 73 ARG B N 1
ATOM 3884 C CA . ARG B 1 73 ? -35.781 40.594 23.172 1 94.81 73 ARG B CA 1
ATOM 3885 C C . ARG B 1 73 ? -34.906 40.156 24.344 1 94.81 73 ARG B C 1
ATOM 3887 O O . ARG B 1 73 ? -35.438 39.719 25.375 1 94.81 73 ARG B O 1
ATOM 3894 N N . TYR B 1 74 ? -33.656 40.188 24.109 1 94.12 74 TYR B N 1
ATOM 3895 C CA . TYR B 1 74 ? -32.719 39.844 25.172 1 94.12 74 TYR B CA 1
ATOM 3896 C C . TYR B 1 74 ? -31.5 40.75 25.141 1 94.12 74 TYR B C 1
ATOM 3898 O O . TYR B 1 74 ? -31.234 41.406 24.141 1 94.12 74 TYR B O 1
ATOM 3906 N N . SER B 1 75 ? -30.812 40.844 26.281 1 92.31 75 SER B N 1
ATOM 3907 C CA . SER B 1 75 ? -29.641 41.688 26.406 1 92.31 75 SER B CA 1
ATOM 3908 C C . SER B 1 75 ? -28.359 40.844 26.406 1 92.31 75 SER B C 1
ATOM 3910 O O . SER B 1 75 ? -28.281 39.812 27.047 1 92.31 75 SER B O 1
ATOM 3912 N N . LEU B 1 76 ? -27.391 41.375 25.734 1 92.31 76 LEU B N 1
ATOM 3913 C CA . LEU B 1 76 ? -26.094 40.688 25.656 1 92.31 76 LEU B CA 1
ATOM 3914 C C . LEU B 1 76 ? -25.391 40.719 27 1 92.31 76 LEU B C 1
ATOM 3916 O O . LEU B 1 76 ? -24.547 39.844 27.281 1 92.31 76 LEU B O 1
ATOM 3920 N N . LYS B 1 77 ? -25.75 41.562 27.812 1 88.62 77 LYS B N 1
ATOM 3921 C CA . LYS B 1 77 ? -25.156 41.656 29.156 1 88.62 77 LYS B CA 1
ATOM 3922 C C . LYS B 1 77 ? -25.516 40.438 29.984 1 88.62 77 LYS B C 1
ATOM 3924 O O . LYS B 1 77 ? -24.781 40.062 30.906 1 88.62 77 LYS B O 1
ATOM 3929 N N . ASP B 1 78 ? -26.594 39.812 29.625 1 89.75 78 ASP B N 1
ATOM 3930 C CA . ASP B 1 78 ? -27.078 38.688 30.406 1 89.75 78 ASP B CA 1
ATOM 3931 C C . ASP B 1 78 ? -26.625 37.375 29.797 1 89.75 78 ASP B C 1
ATOM 3933 O O . ASP B 1 78 ? -27.047 36.312 30.219 1 89.75 78 ASP B O 1
ATOM 3937 N N . LEU B 1 79 ? -25.828 37.5 28.875 1 90.12 79 LEU B N 1
ATOM 3938 C CA . LEU B 1 79 ? -25.422 36.312 28.156 1 90.12 79 LEU B CA 1
ATOM 3939 C C . LEU B 1 79 ? -24.703 35.344 29.078 1 90.12 79 LEU B C 1
ATOM 3941 O O . LEU B 1 79 ? -24.844 34.125 28.938 1 90.12 79 LEU B O 1
ATOM 3945 N N . ALA B 1 80 ? -23.922 35.812 29.969 1 88.44 80 ALA B N 1
ATOM 3946 C CA . ALA B 1 80 ? -23.188 34.969 30.906 1 88.44 80 ALA B CA 1
ATOM 3947 C C . ALA B 1 80 ? -24.141 34.094 31.703 1 88.44 80 ALA B C 1
ATOM 3949 O O . ALA B 1 80 ? -23.891 32.906 31.875 1 88.44 80 ALA B O 1
ATOM 3950 N N . LEU B 1 81 ? -25.141 34.719 32.062 1 89.31 81 LEU B N 1
ATOM 3951 C CA . LEU B 1 81 ? -26.156 34 32.844 1 89.31 81 LEU B CA 1
ATOM 3952 C C . LEU B 1 81 ? -26.891 33 31.969 1 89.31 81 LEU B C 1
ATOM 3954 O O . LEU B 1 81 ? -27.219 31.891 32.406 1 89.31 81 LEU B O 1
ATOM 3958 N N . ILE B 1 82 ? -27.125 33.375 30.797 1 91.62 82 ILE B N 1
ATOM 3959 C CA . ILE B 1 82 ? -27.812 32.5 29.859 1 91.62 82 ILE B CA 1
ATOM 3960 C C . ILE B 1 82 ? -26.984 31.234 29.609 1 91.62 82 ILE B C 1
ATOM 3962 O O . ILE B 1 82 ? -27.516 30.125 29.625 1 91.62 82 ILE B O 1
ATOM 3966 N N . TYR B 1 83 ? -25.734 31.359 29.406 1 92.19 83 TYR B N 1
ATOM 3967 C CA . TYR B 1 83 ? -24.844 30.219 29.234 1 92.19 83 TYR B CA 1
ATOM 3968 C C . TYR B 1 83 ? -24.844 29.328 30.453 1 92.19 83 TYR B C 1
ATOM 3970 O O . TYR B 1 83 ? -24.953 28.094 30.344 1 92.19 83 TYR B O 1
ATOM 3978 N N . GLU B 1 84 ? -24.766 29.891 31.609 1 90.69 84 GLU B N 1
ATOM 3979 C CA . GLU B 1 84 ? -24.75 29.141 32.875 1 90.69 84 GLU B CA 1
ATOM 3980 C C . GLU B 1 84 ? -26.016 28.312 33.031 1 90.69 84 GLU B C 1
ATOM 3982 O O . GLU B 1 84 ? -25.938 27.125 33.406 1 90.69 84 GLU B O 1
ATOM 3987 N N . MET B 1 85 ? -27.109 28.891 32.719 1 90.31 85 MET B N 1
ATOM 3988 C CA . MET B 1 85 ? -28.391 28.234 32.906 1 90.31 85 MET B CA 1
ATOM 3989 C C . MET B 1 85 ? -28.578 27.125 31.875 1 90.31 85 MET B C 1
ATOM 3991 O O . MET B 1 85 ? -29.234 26.125 32.156 1 90.31 85 MET B O 1
ATOM 3995 N N . SER B 1 86 ? -28.078 27.328 30.75 1 90.94 86 SER B N 1
ATOM 3996 C CA . SER B 1 86 ? -28.234 26.344 29.688 1 90.94 86 SER B CA 1
ATOM 3997 C C . SER B 1 86 ? -27.281 25.172 29.875 1 90.94 86 SER B C 1
ATOM 3999 O O . SER B 1 86 ? -27.547 24.062 29.406 1 90.94 86 SER B O 1
ATOM 4001 N N . GLY B 1 87 ? -26.109 25.484 30.484 1 88.81 87 GLY B N 1
ATOM 4002 C CA . GLY B 1 87 ? -25.078 24.469 30.641 1 88.81 87 GLY B CA 1
ATOM 4003 C C . GLY B 1 87 ? -24.141 24.375 29.438 1 88.81 87 GLY B C 1
ATOM 4004 O O . GLY B 1 87 ? -23.281 23.5 29.375 1 88.81 87 GLY B O 1
ATOM 4005 N N . ILE B 1 88 ? -24.422 25.312 28.5 1 90.94 88 ILE B N 1
ATOM 4006 C CA . ILE B 1 88 ? -23.578 25.328 27.312 1 90.94 88 ILE B CA 1
ATOM 4007 C C . ILE B 1 88 ? -22.344 26.172 27.562 1 90.94 88 ILE B C 1
ATOM 4009 O O . ILE B 1 88 ? -22.422 27.234 28.188 1 90.94 88 ILE B O 1
ATOM 4013 N N . ARG B 1 89 ? -21.234 25.688 27.109 1 87.25 89 ARG B N 1
ATOM 4014 C CA . ARG B 1 89 ? -20 26.453 27.266 1 87.25 89 ARG B CA 1
ATOM 4015 C C . ARG B 1 89 ? -19.969 27.656 26.328 1 87.25 89 ARG B C 1
ATOM 4017 O O . ARG B 1 89 ? -20.203 27.516 25.125 1 87.25 89 ARG B O 1
ATOM 4024 N N . PRO B 1 90 ? -19.625 28.797 26.906 1 88.62 90 PRO B N 1
ATOM 4025 C CA . PRO B 1 90 ? -19.625 30 26.078 1 88.62 90 PRO B CA 1
ATOM 4026 C C . PRO B 1 90 ? -18.641 29.922 24.922 1 88.62 90 PRO B C 1
ATOM 4028 O O . PRO B 1 90 ? -17.516 29.453 25.094 1 88.62 90 PRO B O 1
ATOM 4031 N N . LYS B 1 91 ? -19.047 30.391 23.797 1 89.88 91 LYS B N 1
ATOM 4032 C CA . LYS B 1 91 ? -18.234 30.375 22.594 1 89.88 91 LYS B CA 1
ATOM 4033 C C . LYS B 1 91 ? -16.922 31.125 22.797 1 89.88 91 LYS B C 1
ATOM 4035 O O . LYS B 1 91 ? -15.867 30.703 22.312 1 89.88 91 LYS B O 1
ATOM 4040 N N . PHE B 1 92 ? -17 32.281 23.484 1 88.19 92 PHE B N 1
ATOM 4041 C CA . PHE B 1 92 ? -15.797 33.094 23.672 1 88.19 92 PHE B CA 1
ATOM 4042 C C . PHE B 1 92 ? -14.734 32.312 24.438 1 88.19 92 PHE B C 1
ATOM 4044 O O . PHE B 1 92 ? -13.539 32.469 24.172 1 88.19 92 PHE B O 1
ATOM 4051 N N . GLN B 1 93 ? -15.117 31.484 25.375 1 89.5 93 GLN B N 1
ATOM 4052 C CA . GLN B 1 93 ? -14.172 30.672 26.125 1 89.5 93 GLN B CA 1
ATOM 4053 C C . GLN B 1 93 ? -13.523 29.609 25.25 1 89.5 93 GLN B C 1
ATOM 4055 O O . GLN B 1 93 ? -12.32 29.375 25.328 1 89.5 93 GLN B O 1
ATOM 4060 N N . VAL B 1 94 ? -14.406 29.016 24.453 1 90.88 94 VAL B N 1
ATOM 4061 C CA . VAL B 1 94 ? -13.914 28.016 23.516 1 90.88 94 VAL B CA 1
ATOM 4062 C C . VAL B 1 94 ? -12.914 28.641 22.562 1 90.88 94 VAL B C 1
ATOM 4064 O O . VAL B 1 94 ? -11.852 28.078 22.297 1 90.88 94 VAL B O 1
ATOM 4067 N N . MET B 1 95 ? -13.227 29.797 22.078 1 91.75 95 MET B N 1
ATOM 4068 C CA . MET B 1 95 ? -12.352 30.516 21.141 1 91.75 95 MET B CA 1
ATOM 4069 C C . MET B 1 95 ? -11.039 30.891 21.828 1 91.75 95 MET B C 1
ATOM 4071 O O . MET B 1 95 ? -9.969 30.703 21.25 1 91.75 95 MET B O 1
ATOM 4075 N N . GLU B 1 96 ? -11.133 31.375 23.016 1 92.12 96 GLU B N 1
ATOM 4076 C CA . GLU B 1 96 ? -9.938 31.766 23.75 1 92.12 96 GLU B CA 1
ATOM 4077 C C . GLU B 1 96 ? -9.031 30.578 24.016 1 92.12 96 GLU B C 1
ATOM 4079 O O . GLU B 1 96 ? -7.805 30.688 23.922 1 92.12 96 GLU B O 1
ATOM 4084 N N . GLU B 1 97 ? -9.641 29.516 24.328 1 94.5 97 GLU B N 1
ATOM 4085 C CA . GLU B 1 97 ? -8.875 28.297 24.578 1 94.5 97 GLU B CA 1
ATOM 4086 C C . GLU B 1 97 ? -8.141 27.844 23.312 1 94.5 97 GLU B C 1
ATOM 4088 O O . GLU B 1 97 ? -6.969 27.469 23.375 1 94.5 97 GLU B O 1
ATOM 4093 N N . ASN B 1 98 ? -8.836 27.844 22.25 1 96 98 ASN B N 1
ATOM 4094 C CA . ASN B 1 98 ? -8.227 27.469 20.969 1 96 98 ASN B CA 1
ATOM 4095 C C . ASN B 1 98 ? -7.125 28.438 20.562 1 96 98 ASN B C 1
ATOM 4097 O O . ASN B 1 98 ? -6.066 28.016 20.094 1 96 98 ASN B O 1
ATOM 4101 N N . MET B 1 99 ? -7.398 29.719 20.766 1 95.88 99 MET B N 1
ATOM 4102 C CA . MET B 1 99 ? -6.402 30.734 20.422 1 95.88 99 MET B CA 1
ATOM 4103 C C . MET B 1 99 ? -5.148 30.578 21.266 1 95.88 99 MET B C 1
ATOM 4105 O O . MET B 1 99 ? -4.031 30.703 20.766 1 95.88 99 MET B O 1
ATOM 4109 N N . ALA B 1 100 ? -5.363 30.266 22.484 1 96.31 100 ALA B N 1
ATOM 4110 C CA . ALA B 1 100 ? -4.227 30.047 23.391 1 96.31 100 ALA B CA 1
ATOM 4111 C C . ALA B 1 100 ? -3.414 28.828 22.938 1 96.31 100 ALA B C 1
ATOM 4113 O O . ALA B 1 100 ? -2.182 28.859 22.953 1 96.31 100 ALA B O 1
ATOM 4114 N N . ALA B 1 101 ? -4.094 27.812 22.609 1 96.62 101 ALA B N 1
ATOM 4115 C CA . ALA B 1 101 ? -3.424 26.594 22.156 1 96.62 101 ALA B CA 1
ATOM 4116 C C . ALA B 1 101 ? -2.617 26.875 20.891 1 96.62 101 ALA B C 1
ATOM 4118 O O . ALA B 1 101 ? -1.479 26.406 20.766 1 96.62 101 ALA B O 1
ATOM 4119 N N . VAL B 1 102 ? -3.195 27.562 19.984 1 97.5 102 VAL B N 1
ATOM 4120 C CA . VAL B 1 102 ? -2.537 27.906 18.734 1 97.5 102 VAL B CA 1
ATOM 4121 C C . VAL B 1 102 ? -1.302 28.75 19 1 97.5 102 VAL B C 1
ATOM 4123 O O . VAL B 1 102 ? -0.232 28.5 18.438 1 97.5 102 VAL B O 1
ATOM 4126 N N . GLU B 1 103 ? -1.488 29.75 19.859 1 96.69 103 GLU B N 1
ATOM 4127 C CA . GLU B 1 103 ? -0.376 30.625 20.203 1 96.69 103 GLU B CA 1
ATOM 4128 C C . GLU B 1 103 ? 0.765 29.844 20.844 1 96.69 103 GLU B C 1
ATOM 4130 O O . GLU B 1 103 ? 1.935 30.062 20.531 1 96.69 103 GLU B O 1
ATOM 4135 N N . ASN B 1 104 ? 0.408 29 21.688 1 96.75 104 ASN B N 1
ATOM 4136 C CA . ASN B 1 104 ? 1.412 28.172 22.359 1 96.75 104 ASN B CA 1
ATOM 4137 C C . ASN B 1 104 ? 2.201 27.328 21.375 1 96.75 104 ASN B C 1
ATOM 4139 O O . ASN B 1 104 ? 3.43 27.25 21.453 1 96.75 104 ASN B O 1
ATOM 4143 N N . LEU B 1 105 ? 1.527 26.688 20.469 1 96.56 105 LEU B N 1
ATOM 4144 C CA . LEU B 1 105 ? 2.215 25.859 19.484 1 96.56 105 LEU B CA 1
ATOM 4145 C C . LEU B 1 105 ? 3.059 26.719 18.547 1 96.56 105 LEU B C 1
ATOM 4147 O O . LEU B 1 105 ? 4.168 26.328 18.172 1 96.56 105 LEU B O 1
ATOM 4151 N N . LEU B 1 106 ? 2.535 27.859 18.219 1 96.12 106 LEU B N 1
ATOM 4152 C CA . LEU B 1 106 ? 3.252 28.797 17.344 1 96.12 106 LEU B CA 1
ATOM 4153 C C . LEU B 1 106 ? 4.621 29.125 17.922 1 96.12 106 LEU B C 1
ATOM 4155 O O . LE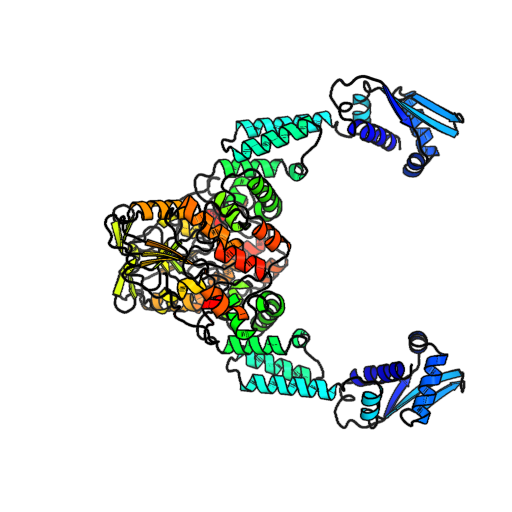U B 1 106 ? 5.602 29.25 17.188 1 96.12 106 LEU B O 1
ATOM 4159 N N . HIS B 1 107 ? 4.719 29.188 19.219 1 95.12 107 HIS B N 1
ATOM 4160 C CA . HIS B 1 107 ? 5.957 29.547 19.906 1 95.12 107 HIS B CA 1
ATOM 4161 C C . HIS B 1 107 ? 6.875 28.344 20.047 1 95.12 107 HIS B C 1
ATOM 4163 O O . HIS B 1 107 ? 8.086 28.484 20.219 1 95.12 107 HIS B O 1
ATOM 4169 N N . SER B 1 108 ? 6.297 27.188 19.844 1 95.19 108 SER B N 1
ATOM 4170 C CA . SER B 1 108 ? 7.062 25.984 20.156 1 95.19 108 SER B CA 1
ATOM 4171 C C . SER B 1 108 ? 7.609 25.344 18.875 1 95.19 108 SER B C 1
ATOM 4173 O O . SER B 1 108 ? 8.438 24.438 18.938 1 95.19 108 SER B O 1
ATOM 4175 N N . VAL B 1 109 ? 7.145 25.781 17.766 1 95.25 109 VAL B N 1
ATOM 4176 C CA . VAL B 1 109 ? 7.566 25.141 16.531 1 95.25 109 VAL B CA 1
ATOM 4177 C C . VAL B 1 109 ? 8.453 26.094 15.734 1 95.25 109 VAL B C 1
ATOM 4179 O O . VAL B 1 109 ? 8.398 27.312 15.93 1 95.25 109 VAL B O 1
ATOM 4182 N N . LYS B 1 110 ? 9.25 25.562 14.836 1 93.31 110 LYS B N 1
ATOM 4183 C CA . LYS B 1 110 ? 10.18 26.359 14.039 1 93.31 110 LYS B CA 1
ATOM 4184 C C . LYS B 1 110 ? 9.828 26.281 12.555 1 93.31 110 LYS B C 1
ATOM 4186 O O . LYS B 1 110 ? 10.109 27.219 11.805 1 93.31 110 LYS B O 1
ATOM 4191 N N . GLY B 1 111 ? 9.234 25.266 12.156 1 91.94 111 GLY B N 1
ATOM 4192 C CA . GLY B 1 111 ? 8.945 25.078 10.742 1 91.94 111 GLY B CA 1
ATOM 4193 C C . GLY B 1 111 ? 8 26.125 10.18 1 91.94 111 GLY B C 1
ATOM 4194 O O . GLY B 1 111 ? 6.953 26.391 10.766 1 91.94 111 GLY B O 1
ATOM 4195 N N . LEU B 1 112 ? 8.281 26.672 9.055 1 92.25 112 LEU B N 1
ATOM 4196 C CA . LEU B 1 112 ? 7.535 27.781 8.484 1 92.25 112 LEU B CA 1
ATOM 4197 C C . LEU B 1 112 ? 6.148 27.344 8.039 1 92.25 112 LEU B C 1
ATOM 4199 O O . LEU B 1 112 ? 5.168 28.062 8.234 1 92.25 112 LEU B O 1
ATOM 4203 N N . TRP B 1 113 ? 6.152 26.172 7.441 1 92.81 113 TRP B N 1
ATOM 4204 C CA . TRP B 1 113 ? 4.859 25.75 6.922 1 92.81 113 TRP B CA 1
ATOM 4205 C C . TRP B 1 113 ? 3.871 25.5 8.055 1 92.81 113 TRP B C 1
ATOM 4207 O O . TRP B 1 113 ? 2.676 25.766 7.922 1 92.81 113 TRP B O 1
ATOM 4217 N N . ILE B 1 114 ? 4.355 25.047 9.219 1 96.44 114 ILE B N 1
ATOM 4218 C CA . ILE B 1 114 ? 3.494 24.828 10.375 1 96.44 114 ILE B CA 1
ATOM 4219 C C . ILE B 1 114 ? 3.064 26.172 10.953 1 96.44 114 ILE B C 1
ATOM 4221 O O . ILE B 1 114 ? 1.896 26.359 11.305 1 96.44 114 ILE B O 1
ATOM 4225 N N . LYS B 1 115 ? 3.99 27.125 10.969 1 96.44 115 LYS B N 1
ATOM 4226 C CA . LYS B 1 115 ? 3.67 28.453 11.461 1 96.44 115 LYS B CA 1
ATOM 4227 C C . LYS B 1 115 ? 2.611 29.125 10.586 1 96.44 115 LYS B C 1
ATOM 4229 O O . LYS B 1 115 ? 1.682 29.75 11.094 1 96.44 115 LYS B O 1
ATOM 4234 N N . ASP B 1 116 ? 2.771 28.938 9.32 1 96.25 116 ASP B N 1
ATOM 4235 C CA . ASP B 1 116 ? 1.808 29.531 8.391 1 96.25 116 ASP B CA 1
ATOM 4236 C C . ASP B 1 116 ? 0.417 28.938 8.602 1 96.25 116 ASP B C 1
ATOM 4238 O O . ASP B 1 116 ? -0.582 29.656 8.578 1 96.25 116 ASP B O 1
ATOM 4242 N N . TYR B 1 117 ? 0.394 27.688 8.797 1 96.88 117 TYR B N 1
ATOM 4243 C CA . TYR B 1 117 ? -0.872 27.031 9.086 1 96.88 117 TYR B CA 1
ATOM 4244 C C . TYR B 1 117 ? -1.492 27.578 10.367 1 96.88 117 TYR B C 1
ATOM 4246 O O . TYR B 1 117 ? -2.68 27.906 10.398 1 96.88 117 TYR B O 1
ATOM 4254 N N . LEU B 1 118 ? -0.712 27.719 11.383 1 97.25 118 LEU B N 1
ATOM 4255 C CA . LEU B 1 118 ? -1.204 28.156 12.68 1 97.25 118 LEU B CA 1
ATOM 4256 C C . LEU B 1 118 ? -1.649 29.625 12.617 1 97.25 118 LEU B C 1
ATOM 4258 O O . LEU B 1 118 ? -2.637 30 13.258 1 97.25 118 LEU B O 1
ATOM 4262 N N . ARG B 1 119 ? -0.94 30.406 11.844 1 96.88 119 ARG B N 1
ATOM 4263 C CA . ARG B 1 119 ? -1.348 31.797 11.656 1 96.88 119 ARG B CA 1
ATOM 4264 C C . ARG B 1 119 ? -2.701 31.875 10.961 1 96.88 119 ARG B C 1
ATOM 4266 O O . ARG B 1 119 ? -3.539 32.719 11.32 1 96.88 119 ARG B O 1
ATOM 4273 N N . ASP B 1 120 ? -2.854 31 10.016 1 96.88 120 ASP B N 1
ATOM 4274 C CA . ASP B 1 120 ? -4.145 30.953 9.336 1 96.88 120 ASP B CA 1
ATOM 4275 C C . ASP B 1 120 ? -5.25 30.516 10.297 1 96.88 120 ASP B C 1
ATOM 4277 O O . ASP B 1 120 ? -6.371 31.031 10.234 1 96.88 120 ASP B O 1
ATOM 4281 N N . CYS B 1 121 ? -4.973 29.562 11.125 1 96.88 121 CYS B N 1
ATOM 4282 C CA . CYS B 1 121 ? -5.93 29.141 12.141 1 96.88 121 CYS B CA 1
ATOM 4283 C C . CYS B 1 121 ? -6.289 30.281 13.078 1 96.88 121 CYS B C 1
ATOM 4285 O O . CYS B 1 121 ? -7.457 30.469 13.43 1 96.88 121 CYS B O 1
ATOM 4287 N N . MET B 1 122 ? -5.25 31.062 13.453 1 95.88 122 MET B N 1
ATOM 4288 C CA . MET B 1 122 ? -5.457 32.188 14.344 1 95.88 122 MET B CA 1
ATOM 4289 C C . MET B 1 122 ? -6.398 33.219 13.719 1 95.88 122 MET B C 1
ATOM 4291 O O . MET B 1 122 ? -7.312 33.719 14.383 1 95.88 122 MET B O 1
ATOM 4295 N N . LYS B 1 123 ? -6.172 33.438 12.461 1 95 123 LYS B N 1
ATOM 4296 C CA . LYS B 1 123 ? -7.023 34.406 11.75 1 95 123 LYS B CA 1
ATOM 4297 C C . LYS B 1 123 ? -8.469 33.906 11.711 1 95 123 LYS B C 1
ATOM 4299 O O . LYS B 1 123 ? -9.398 34.688 11.906 1 95 123 LYS B O 1
ATOM 4304 N N . ARG B 1 124 ? -8.641 32.656 11.5 1 93.56 124 ARG B N 1
ATOM 4305 C CA . ARG B 1 124 ? -9.984 32.094 11.461 1 93.56 124 ARG B CA 1
ATOM 4306 C C . ARG B 1 124 ? -10.648 32.156 12.828 1 93.56 124 ARG B C 1
ATOM 4308 O O . ARG B 1 124 ? -11.836 32.5 12.93 1 93.56 124 ARG B O 1
ATOM 4315 N N . LEU B 1 125 ? -9.891 31.891 13.812 1 92.25 125 LEU B N 1
ATOM 4316 C CA . LEU B 1 125 ? -10.414 31.938 15.18 1 92.25 125 LEU B CA 1
ATOM 4317 C C . LEU B 1 125 ? -10.797 33.375 15.562 1 92.25 125 LEU B C 1
ATOM 4319 O O . LEU B 1 125 ? -11.82 33.562 16.219 1 92.25 125 LEU B O 1
ATOM 4323 N N . GLU B 1 126 ? -9.961 34.281 15.102 1 88.44 126 GLU B N 1
ATOM 4324 C CA . GLU B 1 126 ? -10.258 35.688 15.359 1 88.44 126 GLU B CA 1
ATOM 4325 C C . GLU B 1 126 ? -11.57 36.094 14.695 1 88.44 126 GLU B C 1
ATOM 4327 O O . GLU B 1 126 ? -12.281 36.969 15.203 1 88.44 126 GLU B O 1
ATOM 4332 N N . GLN B 1 127 ? -11.914 35.375 13.617 1 88.06 127 GLN B N 1
ATOM 4333 C CA . GLN B 1 127 ? -13.156 35.625 12.906 1 88.06 127 GLN B CA 1
ATOM 4334 C C . GLN B 1 127 ? -14.305 34.812 13.461 1 88.06 127 GLN B C 1
ATOM 4336 O O . GLN B 1 127 ? -15.43 34.875 12.961 1 88.06 127 GLN B O 1
ATOM 4341 N N . GLY B 1 128 ? -13.961 34.062 14.461 1 87.38 128 GLY B N 1
ATOM 4342 C CA . GLY B 1 128 ? -14.992 33.312 15.133 1 87.38 128 GLY B CA 1
ATOM 4343 C C . GLY B 1 128 ? -15.234 31.953 14.477 1 87.38 128 GLY B C 1
ATOM 4344 O O . GLY B 1 128 ? -16.25 31.297 14.742 1 87.38 128 GLY B O 1
ATOM 4345 N N . LYS B 1 129 ? -14.359 31.562 13.664 1 91.06 129 LYS B N 1
ATOM 4346 C CA . LYS B 1 129 ? -14.508 30.281 12.969 1 91.06 129 LYS B CA 1
ATOM 4347 C C . LYS B 1 129 ? -13.516 29.25 13.508 1 91.06 129 LYS B C 1
ATOM 4349 O O . LYS B 1 129 ? -12.305 29.484 13.492 1 91.06 129 LYS B O 1
ATOM 4354 N N . ILE B 1 130 ? -14.039 28.125 13.969 1 91.62 130 ILE B N 1
ATOM 4355 C CA . ILE B 1 130 ? -13.195 27.062 14.477 1 91.62 130 ILE B CA 1
ATOM 4356 C C . ILE B 1 130 ? -12.875 26.078 13.352 1 91.62 130 ILE B C 1
ATOM 4358 O O . ILE B 1 130 ? -13.781 25.531 12.727 1 91.62 130 ILE B O 1
ATOM 4362 N N . PRO B 1 131 ? -11.617 25.859 13.125 1 93.5 131 PRO B N 1
ATOM 4363 C CA . PRO B 1 131 ? -11.281 24.859 12.109 1 93.5 131 PRO B CA 1
ATOM 4364 C C . PRO B 1 131 ? -11.859 23.484 12.422 1 93.5 131 PRO B C 1
ATOM 4366 O O . PRO B 1 131 ? -11.883 23.062 13.586 1 93.5 131 PRO B O 1
ATOM 4369 N N . SER B 1 132 ? -12.352 22.828 11.453 1 93.25 132 SER B N 1
ATOM 4370 C CA . SER B 1 132 ? -13 21.531 11.633 1 93.25 132 SER B CA 1
ATOM 4371 C C . SER B 1 132 ? -12.031 20.516 12.211 1 93.25 132 SER B C 1
ATOM 4373 O O . SER B 1 132 ? -12.43 19.641 12.984 1 93.25 132 SER B O 1
ATOM 4375 N N . GLU B 1 133 ? -10.781 20.672 11.844 1 92.69 133 GLU B N 1
ATOM 4376 C CA . GLU B 1 133 ? -9.789 19.688 12.281 1 92.69 133 GLU B CA 1
ATOM 4377 C C . GLU B 1 133 ? -9.477 19.844 13.766 1 92.69 133 GLU B C 1
ATOM 4379 O O . GLU B 1 133 ? -8.82 19 14.367 1 92.69 133 GLU B O 1
ATOM 4384 N N . PHE B 1 134 ? -10.031 20.875 14.414 1 94.94 134 PHE B N 1
ATOM 4385 C CA . PHE B 1 134 ? -9.781 21.094 15.836 1 94.94 134 PHE B CA 1
ATOM 4386 C C . PHE B 1 134 ? -10.609 20.125 16.688 1 94.94 134 PHE B C 1
ATOM 4388 O O . PHE B 1 134 ? -10.43 20.062 17.906 1 94.94 134 PHE B O 1
ATOM 4395 N N . SER B 1 135 ? -11.492 19.328 16.031 1 92.75 135 SER B N 1
ATOM 4396 C CA . SER B 1 135 ? -12.133 18.234 16.75 1 92.75 135 SER B CA 1
ATOM 4397 C C . SER B 1 135 ? -11.102 17.281 17.344 1 92.75 135 SER B C 1
ATOM 4399 O O . SER B 1 135 ? -11.375 16.609 18.344 1 92.75 135 SER B O 1
ATOM 4401 N N . LYS B 1 136 ? -9.898 17.219 16.797 1 94.44 136 LYS B N 1
ATOM 4402 C CA . LYS B 1 136 ? -8.758 16.453 17.297 1 94.44 136 LYS B CA 1
ATOM 4403 C C . LYS B 1 136 ? -7.531 17.344 17.469 1 94.44 136 LYS B C 1
ATOM 4405 O O . LYS B 1 136 ? -6.422 16.953 17.109 1 94.44 136 LYS B O 1
ATOM 4410 N N . ARG B 1 137 ? -7.789 18.469 18.031 1 94.94 137 ARG B N 1
ATOM 4411 C CA . ARG B 1 137 ? -6.77 19.5 18.094 1 94.94 137 ARG B CA 1
ATOM 4412 C C . ARG B 1 137 ? -5.555 19.031 18.891 1 94.94 137 ARG B C 1
ATOM 4414 O O . ARG B 1 137 ? -4.418 19.203 18.438 1 94.94 137 ARG B O 1
ATOM 4421 N N . GLU B 1 138 ? -5.82 18.422 20.016 1 94.5 138 GLU B N 1
ATOM 4422 C CA . GLU B 1 138 ? -4.719 18.031 20.891 1 94.5 138 GLU B CA 1
ATOM 4423 C C . GLU B 1 138 ? -3.799 17.016 20.203 1 94.5 138 GLU B C 1
ATOM 4425 O O . GLU B 1 138 ? -2.58 17.203 20.188 1 94.5 138 GLU B O 1
ATOM 4430 N N . GLU B 1 139 ? -4.367 16.031 19.625 1 94.94 139 GLU B N 1
ATOM 4431 C CA . GLU B 1 139 ? -3.592 15.023 18.906 1 94.94 139 GLU B CA 1
ATOM 4432 C C . GLU B 1 139 ? -2.908 15.625 17.688 1 94.94 139 GLU B C 1
ATOM 4434 O O . GLU B 1 139 ? -1.754 15.305 17.391 1 94.94 139 GLU B O 1
ATOM 4439 N N . LEU B 1 140 ? -3.646 16.5 17.047 1 96.75 140 LEU B N 1
ATOM 4440 C CA . LEU B 1 140 ? -3.098 17.141 15.852 1 96.75 140 LEU B CA 1
ATOM 4441 C C . LEU B 1 140 ? -1.878 17.984 16.203 1 96.75 140 LEU B C 1
ATOM 4443 O O . LEU B 1 140 ? -0.844 17.891 15.539 1 96.75 140 LEU B O 1
ATOM 4447 N N . PHE B 1 141 ? -1.98 18.734 17.281 1 97.06 141 PHE B N 1
ATOM 4448 C CA . PHE B 1 141 ? -0.892 19.625 17.672 1 97.06 141 PHE B CA 1
ATOM 4449 C C . PHE B 1 141 ? 0.321 18.828 18.125 1 97.06 141 PHE B C 1
ATOM 4451 O O . PHE B 1 141 ? 1.462 19.203 17.859 1 97.06 141 PHE B O 1
ATOM 4458 N N . ARG B 1 142 ? 0.065 17.719 18.703 1 94.69 142 ARG B N 1
ATOM 4459 C CA . ARG B 1 142 ? 1.164 16.828 19.078 1 94.69 142 ARG B CA 1
ATOM 4460 C C . ARG B 1 142 ? 1.884 16.297 17.859 1 94.69 142 ARG B C 1
ATOM 4462 O O . ARG B 1 142 ? 3.115 16.25 17.812 1 94.69 142 ARG B O 1
ATOM 4469 N N . CYS B 1 143 ? 1.169 15.938 16.906 1 94.94 143 CYS B N 1
ATOM 4470 C CA . CYS B 1 143 ? 1.741 15.414 15.664 1 94.94 143 CYS B CA 1
ATOM 4471 C C . CYS B 1 143 ? 2.564 16.484 14.953 1 94.94 143 CYS B C 1
ATOM 4473 O O . CYS B 1 143 ? 3.688 16.219 14.516 1 94.94 143 CYS B O 1
ATOM 4475 N N . LEU B 1 144 ? 1.964 17.672 14.867 1 96.25 144 LEU B N 1
ATOM 4476 C CA . LEU B 1 144 ? 2.662 18.75 14.18 1 96.25 144 LEU B CA 1
ATOM 4477 C C . LEU B 1 144 ? 3.957 19.109 14.906 1 96.25 144 LEU B C 1
ATOM 4479 O O . LEU B 1 144 ? 4.984 19.344 14.266 1 96.25 144 LEU B O 1
ATOM 4483 N N . LYS B 1 145 ? 3.867 19.109 16.219 1 95.31 145 LYS B N 1
ATOM 4484 C CA . LYS B 1 145 ? 5.07 19.359 17 1 95.31 145 LYS B CA 1
ATOM 4485 C C . LYS B 1 145 ? 6.102 18.266 16.797 1 95.31 145 LYS B C 1
ATOM 4487 O O . LYS B 1 145 ? 7.297 18.547 16.656 1 95.31 145 LYS B O 1
ATOM 4492 N N . GLY B 1 146 ? 5.645 17.062 16.75 1 91.69 146 GLY B N 1
ATOM 4493 C CA . GLY B 1 146 ? 6.52 15.938 16.484 1 91.69 146 GLY B CA 1
ATOM 4494 C C . GLY B 1 146 ? 7.215 16.031 15.133 1 91.69 146 GLY B C 1
ATOM 4495 O O . GLY B 1 146 ? 8.422 15.812 15.039 1 91.69 146 GLY B O 1
ATOM 4496 N N . ILE B 1 147 ? 6.5 16.375 14.133 1 92.5 147 ILE B N 1
ATOM 4497 C CA . ILE B 1 147 ? 7.027 16.5 12.781 1 92.5 147 ILE B CA 1
ATOM 4498 C C . ILE B 1 147 ? 8.086 17.594 12.734 1 92.5 147 ILE B C 1
ATOM 4500 O O . ILE B 1 147 ? 9.141 17.438 12.125 1 92.5 147 ILE B O 1
ATOM 4504 N N . ASP B 1 148 ? 7.75 18.688 13.406 1 93.56 148 ASP B N 1
ATOM 4505 C CA . ASP B 1 148 ? 8.648 19.828 13.445 1 93.56 148 ASP B CA 1
ATOM 4506 C C . ASP B 1 148 ? 10 19.453 14.039 1 93.56 148 ASP B C 1
ATOM 4508 O O . ASP B 1 148 ? 11.031 20.016 13.664 1 93.56 148 ASP B O 1
ATOM 4512 N N . GLY B 1 149 ? 9.984 18.516 14.891 1 88.69 149 GLY B N 1
ATOM 4513 C CA . GLY B 1 149 ? 11.203 18.141 15.594 1 88.69 149 GLY B CA 1
ATOM 4514 C C . GLY B 1 149 ? 11.992 17.062 14.875 1 88.69 149 GLY B C 1
ATOM 4515 O O . GLY B 1 149 ? 13.117 16.75 15.266 1 88.69 149 GLY B O 1
ATOM 4516 N N . LEU B 1 150 ? 11.469 16.531 13.844 1 83.5 150 LEU B N 1
ATOM 4517 C CA . LEU B 1 150 ? 12.125 15.422 13.164 1 83.5 150 LEU B CA 1
ATOM 4518 C C . LEU B 1 150 ? 13.305 15.914 12.336 1 83.5 150 LEU B C 1
ATOM 4520 O O . LEU B 1 150 ? 13.156 16.812 11.508 1 83.5 150 LEU B O 1
ATOM 4524 N N . LYS B 1 151 ? 14.422 15.367 12.641 1 73.69 151 LYS B N 1
ATOM 4525 C CA . LYS B 1 151 ? 15.625 15.68 11.867 1 73.69 151 LYS B CA 1
ATOM 4526 C C . LYS B 1 151 ? 15.977 14.539 10.914 1 73.69 151 LYS B C 1
ATOM 4528 O O . LYS B 1 151 ? 16.688 14.742 9.93 1 73.69 151 LYS B O 1
ATOM 4533 N N . GLU B 1 152 ? 15.461 13.352 11.273 1 71.81 152 GLU B N 1
ATOM 4534 C CA . GLU B 1 152 ? 15.648 12.156 10.461 1 71.81 152 GLU B CA 1
ATOM 4535 C C . GLU B 1 152 ? 14.336 11.414 10.258 1 71.81 152 GLU B C 1
ATOM 4537 O O . GLU B 1 152 ? 13.406 11.547 11.047 1 71.81 152 GLU B O 1
ATOM 4542 N N . PRO B 1 153 ? 14.32 10.75 9.188 1 74.06 153 PRO B N 1
ATOM 4543 C CA . PRO B 1 153 ? 13.062 10.039 8.914 1 74.06 153 PRO B CA 1
ATOM 4544 C C . PRO B 1 153 ? 12.727 9.008 9.992 1 74.06 153 PRO B C 1
ATOM 4546 O O . PRO B 1 153 ? 13.625 8.344 10.516 1 74.06 153 PRO B O 1
ATOM 4549 N N . LEU B 1 154 ? 11.531 9.031 10.398 1 76.62 154 LEU B N 1
ATOM 4550 C CA . LEU B 1 154 ? 10.984 8.055 11.336 1 76.62 154 LEU B CA 1
ATOM 4551 C C . LEU B 1 154 ? 9.883 7.227 10.68 1 76.62 154 LEU B C 1
ATOM 4553 O O . LEU B 1 154 ? 9.07 7.762 9.922 1 76.62 154 LEU B O 1
ATOM 4557 N N . TYR B 1 155 ? 9.938 5.969 11.008 1 76.44 155 TYR B N 1
ATOM 4558 C CA . TYR B 1 155 ? 8.867 5.125 10.5 1 76.44 155 TYR B CA 1
ATOM 4559 C C . TYR B 1 155 ? 7.52 5.539 11.086 1 76.44 155 TYR B C 1
ATOM 4561 O O . TYR B 1 155 ? 7.434 5.879 12.266 1 76.44 155 TYR B O 1
ATOM 4569 N N . LYS B 1 156 ? 6.469 5.48 10.258 1 84.38 156 LYS B N 1
ATOM 4570 C CA . LYS B 1 156 ? 5.141 6.016 10.547 1 84.38 156 LYS B CA 1
ATOM 4571 C C . LYS B 1 156 ? 4.609 5.469 11.875 1 84.38 156 LYS B C 1
ATOM 4573 O O . LYS B 1 156 ? 4.105 6.227 12.703 1 84.38 156 LYS B O 1
ATOM 4578 N N . ARG B 1 157 ? 4.816 4.156 12.102 1 74 157 ARG B N 1
ATOM 4579 C CA . ARG B 1 157 ? 4.277 3.551 13.312 1 74 157 ARG B CA 1
ATOM 4580 C C . ARG B 1 157 ? 5.07 3.986 14.539 1 74 157 ARG B C 1
ATOM 4582 O O . ARG B 1 157 ? 4.508 4.141 15.625 1 74 157 ARG B O 1
ATOM 4589 N N . VAL B 1 158 ? 6.371 4.137 14.398 1 74.5 158 VAL B N 1
ATOM 4590 C CA . VAL B 1 158 ? 7.211 4.621 15.484 1 74.5 158 VAL B CA 1
ATOM 4591 C C . VAL B 1 158 ? 6.859 6.07 15.805 1 74.5 158 VAL B C 1
ATOM 4593 O O . VAL B 1 158 ? 6.738 6.445 16.969 1 74.5 158 VAL B O 1
ATOM 4596 N N . PHE B 1 159 ? 6.605 6.844 14.758 1 84.75 159 PHE B N 1
ATOM 4597 C CA . PHE B 1 159 ? 6.203 8.234 14.922 1 84.75 159 PHE B CA 1
ATOM 4598 C C . PHE B 1 159 ? 4.895 8.336 15.688 1 84.75 159 PHE B C 1
ATOM 4600 O O . PHE B 1 159 ? 4.773 9.141 16.625 1 84.75 159 PHE B O 1
ATOM 4607 N N . SER B 1 160 ? 3.977 7.484 15.266 1 85.62 160 SER B N 1
ATOM 4608 C CA . SER B 1 160 ? 2.662 7.496 15.898 1 85.62 160 SER B CA 1
ATOM 4609 C C . SER B 1 160 ? 2.76 7.148 17.375 1 85.62 160 SER B C 1
ATOM 4611 O O . SER B 1 160 ? 2.139 7.805 18.219 1 85.62 160 SER B O 1
ATOM 4613 N N . LYS B 1 161 ? 3.512 6.109 17.594 1 77.44 161 LYS B N 1
ATOM 4614 C CA . LYS B 1 161 ? 3.697 5.707 18.984 1 77.44 161 LYS B CA 1
ATOM 4615 C C . LYS B 1 161 ? 4.418 6.789 19.781 1 77.44 161 LYS B C 1
ATOM 4617 O O . LYS B 1 161 ? 4.078 7.043 20.938 1 77.44 161 LYS B O 1
ATOM 4622 N N . TYR B 1 162 ? 5.359 7.391 19.188 1 78.31 162 TYR B N 1
ATOM 4623 C CA . TYR B 1 162 ? 6.16 8.438 19.812 1 78.31 162 TYR B CA 1
ATOM 4624 C C . TYR B 1 162 ? 5.312 9.664 20.125 1 78.31 162 TYR B C 1
ATOM 4626 O O . TYR B 1 162 ? 5.348 10.18 21.25 1 78.31 162 TYR B O 1
ATOM 4634 N N . CYS B 1 163 ? 4.484 10.062 19.219 1 85.94 163 CYS B N 1
ATOM 4635 C CA . CYS B 1 163 ? 3.773 11.328 19.328 1 85.94 163 CYS B CA 1
ATOM 4636 C C . CYS B 1 163 ? 2.416 11.133 20 1 85.94 163 CYS B C 1
ATOM 4638 O O . CYS B 1 163 ? 1.933 12.023 20.703 1 85.94 163 CYS B O 1
ATOM 4640 N N . LEU B 1 164 ? 1.816 9.914 19.766 1 87.44 164 LEU B N 1
ATOM 4641 C CA . LEU B 1 164 ? 0.418 9.773 20.172 1 87.44 164 LEU B CA 1
ATOM 4642 C C . LEU B 1 164 ? 0.238 8.617 21.141 1 87.44 164 LEU B C 1
ATOM 4644 O O . LEU B 1 164 ? -0.861 8.406 21.656 1 87.44 164 LEU B O 1
ATOM 4648 N N . GLY B 1 165 ? 1.261 7.863 21.297 1 76.38 165 GLY B N 1
ATOM 4649 C CA . GLY B 1 165 ? 1.187 6.77 22.25 1 76.38 165 GLY B CA 1
ATOM 4650 C C . GLY B 1 165 ? 0.572 5.508 21.656 1 76.38 165 GLY B C 1
ATOM 4651 O O . GLY B 1 165 ? 0.471 4.488 22.344 1 76.38 165 GLY B O 1
ATOM 4652 N N . ASP B 1 166 ? 0.178 5.648 20.453 1 75.75 166 ASP B N 1
ATOM 4653 C CA . ASP B 1 166 ? -0.444 4.531 19.75 1 75.75 166 ASP B CA 1
ATOM 4654 C C . ASP B 1 166 ? 0.075 4.426 18.312 1 75.75 166 ASP B C 1
ATOM 4656 O O . ASP B 1 166 ? 0.174 5.434 17.609 1 75.75 166 ASP B O 1
ATOM 4660 N N . SER B 1 167 ? 0.436 3.162 17.922 1 76.5 167 SER B N 1
ATOM 4661 C CA . SER B 1 167 ? 1.137 2.969 16.656 1 76.5 167 SER B CA 1
ATOM 4662 C C . SER B 1 167 ? 0.204 3.184 15.469 1 76.5 167 SER B C 1
ATOM 4664 O O . SER B 1 167 ? 0.661 3.426 14.352 1 76.5 167 SER B O 1
ATOM 4666 N N . LYS B 1 168 ? -1.073 3.164 15.688 1 78.62 168 LYS B N 1
ATOM 4667 C CA . LYS B 1 168 ? -1.986 3.201 14.555 1 78.62 168 LYS B CA 1
ATOM 4668 C C . LYS B 1 168 ? -2.799 4.492 14.539 1 78.62 168 LYS B C 1
ATOM 4670 O O . LYS B 1 168 ? -3.508 4.777 13.57 1 78.62 168 LYS B O 1
ATOM 4675 N N . LEU B 1 169 ? -2.746 5.262 15.57 1 85.88 169 LEU B N 1
ATOM 4676 C CA . LEU B 1 169 ? -3.605 6.43 15.742 1 85.88 169 LEU B CA 1
ATOM 4677 C C . LEU B 1 169 ? -3.336 7.465 14.656 1 85.88 169 LEU B C 1
ATOM 4679 O O . LEU B 1 169 ? -4.266 8.102 14.156 1 85.88 169 LEU B O 1
ATOM 4683 N N . PHE B 1 170 ? -2.125 7.66 14.289 1 92.12 170 PHE B N 1
ATOM 4684 C CA . PHE B 1 170 ? -1.78 8.641 13.258 1 92.12 170 PHE B CA 1
ATOM 4685 C C . PHE B 1 170 ? -2.445 8.289 11.938 1 92.12 170 PHE B C 1
ATOM 4687 O O . PHE B 1 170 ? -3.117 9.133 11.336 1 92.12 170 PHE B O 1
ATOM 4694 N N . GLU B 1 171 ? -2.248 7.078 11.547 1 89.31 171 GLU B N 1
ATOM 4695 C CA . GLU B 1 171 ? -2.779 6.617 10.266 1 89.31 171 GLU B CA 1
ATOM 4696 C C . GLU B 1 171 ? -4.305 6.625 10.266 1 89.31 171 GLU B C 1
ATOM 4698 O O . GLU B 1 171 ? -4.93 7.012 9.273 1 89.31 171 GLU B O 1
ATOM 4703 N N . LYS B 1 172 ? -4.871 6.328 11.375 1 86.44 172 LYS B N 1
ATOM 4704 C CA . LYS B 1 172 ? -6.32 6.156 11.461 1 86.44 172 LYS B CA 1
ATOM 4705 C C . LYS B 1 172 ? -7.027 7.504 11.578 1 86.44 172 LYS B C 1
ATOM 4707 O O . LYS B 1 172 ? -8.102 7.699 11.008 1 86.44 172 LYS B O 1
ATOM 4712 N N . LYS B 1 173 ? -6.367 8.445 12.219 1 90.25 173 LYS B N 1
ATOM 4713 C CA . LYS B 1 173 ? -7.168 9.602 12.625 1 90.25 173 LYS B CA 1
ATOM 4714 C C . LYS B 1 173 ? -6.535 10.898 12.141 1 90.25 173 LYS B C 1
ATOM 4716 O O . LYS B 1 173 ? -7.23 11.898 11.953 1 90.25 173 LYS B O 1
ATOM 4721 N N . LEU B 1 174 ? -5.285 10.914 11.938 1 94.75 174 LEU B N 1
ATOM 4722 C CA . LEU B 1 174 ? -4.648 12.227 11.805 1 94.75 174 LEU B CA 1
ATOM 4723 C C . LEU B 1 174 ? -3.943 12.359 10.461 1 94.75 174 LEU B C 1
ATOM 4725 O O . LEU B 1 174 ? -3.672 13.469 10.008 1 94.75 174 LEU B O 1
ATOM 4729 N N . GLU B 1 175 ? -3.643 11.219 9.836 1 94.12 175 GLU B N 1
ATOM 4730 C CA . GLU B 1 175 ? -2.812 11.227 8.633 1 94.12 175 GLU B CA 1
ATOM 4731 C C . GLU B 1 175 ? -3.436 12.086 7.539 1 94.12 175 GLU B C 1
ATOM 4733 O O . GLU B 1 175 ? -2.756 12.914 6.934 1 94.12 175 GLU B O 1
ATOM 4738 N N . SER B 1 176 ? -4.676 11.906 7.324 1 93.19 176 SER B N 1
ATOM 4739 C CA . SER B 1 176 ? -5.355 12.648 6.27 1 93.19 176 SER B CA 1
ATOM 4740 C C . SER B 1 176 ? -5.309 14.148 6.539 1 93.19 176 SER B C 1
ATOM 4742 O O . SER B 1 176 ? -5.102 14.945 5.617 1 93.19 176 SER B O 1
ATOM 4744 N N . THR B 1 177 ? -5.52 14.531 7.762 1 95.25 177 THR B N 1
ATOM 4745 C CA . THR B 1 177 ? -5.504 15.938 8.148 1 95.25 177 THR B CA 1
ATOM 4746 C C . THR B 1 177 ? -4.105 16.531 7.969 1 95.25 177 THR B C 1
ATOM 4748 O O . THR B 1 177 ? -3.955 17.609 7.402 1 95.25 177 THR B O 1
ATOM 4751 N N . VAL B 1 178 ? -3.131 15.812 8.391 1 95.5 178 VAL B N 1
ATOM 4752 C CA . VAL B 1 178 ? -1.752 16.281 8.281 1 95.5 178 VAL B CA 1
ATOM 4753 C C . VAL B 1 178 ? -1.36 16.422 6.816 1 95.5 178 VAL B C 1
ATOM 4755 O O . VAL B 1 178 ? -0.709 17.391 6.43 1 95.5 178 VAL B O 1
ATOM 4758 N N . LEU B 1 179 ? -1.787 15.461 6.066 1 94.12 179 LEU B N 1
ATOM 4759 C CA . LEU B 1 179 ? -1.499 15.5 4.637 1 94.12 179 LEU B CA 1
ATOM 4760 C C . LEU B 1 179 ? -2.123 16.734 3.992 1 94.12 179 LEU B C 1
ATOM 4762 O O . LEU B 1 179 ? -1.474 17.422 3.199 1 94.12 179 LEU B O 1
ATOM 4766 N N . SER B 1 180 ? -3.316 17 4.332 1 94.5 180 SER B N 1
ATOM 4767 C CA . SER B 1 180 ? -4.01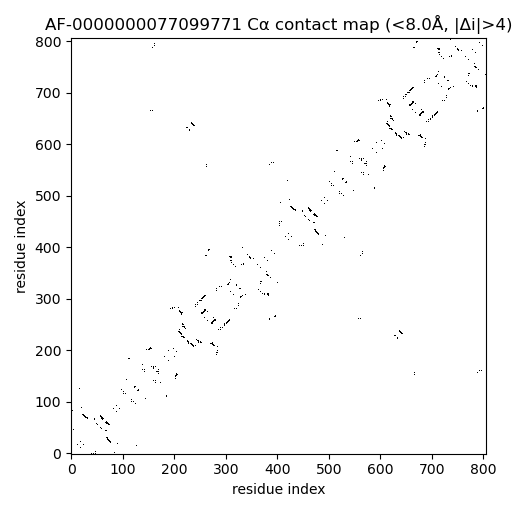6 18.172 3.789 1 94.5 180 SER B CA 1
ATOM 4768 C C . SER B 1 180 ? -3.318 19.469 4.18 1 94.5 180 SER B C 1
ATOM 4770 O O . SER B 1 180 ? -3.145 20.359 3.348 1 94.5 180 SER B O 1
ATOM 4772 N N . ILE B 1 181 ? -2.924 19.578 5.406 1 95.44 181 ILE B N 1
ATOM 4773 C CA . ILE B 1 181 ? -2.234 20.766 5.898 1 95.44 181 ILE B CA 1
ATOM 4774 C C . ILE B 1 181 ? -0.897 20.922 5.18 1 95.44 181 ILE B C 1
ATOM 4776 O O . ILE B 1 181 ? -0.565 22 4.699 1 95.44 181 ILE B O 1
ATOM 4780 N N . ALA B 1 182 ? -0.174 19.844 5.039 1 94 182 ALA B N 1
ATOM 4781 C CA . ALA B 1 182 ? 1.143 19.875 4.41 1 94 182 ALA B CA 1
ATOM 4782 C C . ALA B 1 182 ? 1.036 20.281 2.941 1 94 182 ALA B C 1
ATOM 4784 O O . ALA B 1 182 ? 1.849 21.062 2.445 1 94 182 ALA B O 1
ATOM 4785 N N . ARG B 1 183 ? 0.089 19.766 2.258 1 90.62 183 ARG B N 1
ATOM 4786 C CA . ARG B 1 183 ? -0.099 20.078 0.845 1 90.62 183 ARG B CA 1
ATOM 4787 C C . ARG B 1 183 ? -0.368 21.578 0.647 1 90.62 183 ARG B C 1
ATOM 4789 O O . ARG B 1 183 ? 0.045 22.156 -0.358 1 90.62 183 ARG B O 1
ATOM 4796 N N . LYS B 1 184 ? -1.016 22.125 1.568 1 93.06 184 LYS B N 1
ATOM 4797 C CA . LYS B 1 184 ? -1.42 23.516 1.442 1 93.06 184 LYS B CA 1
ATOM 4798 C C . LYS B 1 184 ? -0.289 24.453 1.853 1 93.06 184 LYS B C 1
ATOM 4800 O O . LYS B 1 184 ? -0.11 25.516 1.255 1 93.06 184 LYS B O 1
ATOM 4805 N N . TYR B 1 185 ? 0.522 24.047 2.803 1 93.62 185 TYR B N 1
ATOM 4806 C CA . TYR B 1 185 ? 1.379 25.062 3.418 1 93.62 185 TYR B CA 1
ATOM 4807 C C . TYR B 1 185 ? 2.852 24.703 3.234 1 93.62 185 TYR B C 1
ATOM 4809 O O . TYR B 1 185 ? 3.723 25.562 3.375 1 93.62 185 TYR B O 1
ATOM 4817 N N . HIS B 1 186 ? 3.186 23.406 2.963 1 89.06 186 HIS B N 1
ATOM 4818 C CA . HIS B 1 186 ? 4.582 23 2.855 1 89.06 186 HIS B CA 1
ATOM 4819 C C . HIS B 1 186 ? 5.129 23.281 1.459 1 89.06 186 HIS B C 1
ATOM 4821 O O . HIS B 1 186 ? 4.625 22.734 0.472 1 89.06 186 HIS B O 1
ATOM 4827 N N . THR B 1 187 ? 6.152 23.938 1.372 1 81.69 187 THR B N 1
ATOM 4828 C CA . THR B 1 187 ? 6.684 24.453 0.114 1 81.69 187 THR B CA 1
ATOM 4829 C C . THR B 1 187 ? 7.277 23.312 -0.72 1 81.69 187 THR B C 1
ATOM 4831 O O . THR B 1 187 ? 7.324 23.406 -1.948 1 81.69 187 THR B O 1
ATOM 4834 N N . ASP B 1 188 ? 7.734 22.25 -0.105 1 73.88 188 ASP B N 1
ATOM 4835 C CA . ASP B 1 188 ? 8.414 21.172 -0.827 1 73.88 188 ASP B CA 1
ATOM 4836 C C . ASP B 1 188 ? 7.422 20.141 -1.338 1 73.88 188 ASP B C 1
ATOM 4838 O O . ASP B 1 188 ? 7.805 19.203 -2.033 1 73.88 188 ASP B O 1
ATOM 4842 N N . ILE B 1 189 ? 6.227 20.281 -0.88 1 79.62 189 ILE B N 1
ATOM 4843 C CA . ILE B 1 189 ? 5.211 19.328 -1.336 1 79.62 189 ILE B CA 1
ATOM 4844 C C . ILE B 1 189 ? 4.613 19.812 -2.656 1 79.62 189 ILE B C 1
ATOM 4846 O O . ILE B 1 189 ? 4.16 20.953 -2.758 1 79.62 189 ILE B O 1
ATOM 4850 N N . GLU B 1 190 ? 4.77 19.016 -3.648 1 70.25 190 GLU B N 1
ATOM 4851 C CA . GLU B 1 190 ? 4.332 19.344 -5 1 70.25 190 GLU B CA 1
ATOM 4852 C C . GLU B 1 190 ? 2.998 18.688 -5.324 1 70.25 190 GLU B C 1
ATOM 4854 O O . GLU B 1 190 ? 2.67 17.625 -4.766 1 70.25 190 GLU B O 1
ATOM 4859 N N . GLU B 1 191 ? 2.377 19.438 -6.211 1 74.31 191 GLU B N 1
ATOM 4860 C CA . GLU B 1 191 ? 1.16 18.828 -6.742 1 74.31 191 GLU B CA 1
ATOM 4861 C C . GLU B 1 191 ? 1.463 17.516 -7.441 1 74.31 191 GLU B C 1
ATOM 4863 O O . GLU B 1 191 ? 2.471 17.391 -8.141 1 74.31 191 GLU B O 1
ATOM 4868 N N . GLY B 1 192 ? 0.746 16.5 -7.203 1 66.25 192 GLY B N 1
ATOM 4869 C CA . GLY B 1 192 ? 0.959 15.211 -7.844 1 66.25 192 GLY B CA 1
ATOM 4870 C C . GLY B 1 192 ? 1.562 14.172 -6.918 1 66.25 192 GLY B C 1
ATOM 4871 O O . GLY B 1 192 ? 1.488 12.977 -7.191 1 66.25 192 GLY B O 1
ATOM 4872 N N . MET B 1 193 ? 2.186 14.625 -5.766 1 72.5 193 MET B N 1
ATOM 4873 C CA . MET B 1 193 ? 2.719 13.688 -4.781 1 72.5 193 MET B CA 1
ATOM 4874 C C . MET B 1 193 ? 1.596 12.891 -4.121 1 72.5 193 MET B C 1
ATOM 4876 O O . MET B 1 193 ? 0.544 13.445 -3.801 1 72.5 193 MET B O 1
ATOM 4880 N N . ASP B 1 194 ? 1.839 11.672 -4.105 1 76.5 194 ASP B N 1
ATOM 4881 C CA . ASP B 1 194 ? 0.842 10.867 -3.41 1 76.5 194 ASP B CA 1
ATOM 4882 C C . ASP B 1 194 ? 1.056 10.914 -1.898 1 76.5 194 ASP B C 1
ATOM 4884 O O . ASP B 1 194 ? 1.94 11.625 -1.414 1 76.5 194 ASP B O 1
ATOM 4888 N N . HIS B 1 195 ? 0.238 10.266 -1.14 1 83.56 195 HIS B N 1
ATOM 4889 C CA . HIS B 1 195 ? 0.25 10.32 0.318 1 83.56 195 HIS B CA 1
ATOM 4890 C C . HIS B 1 195 ? 1.602 9.891 0.874 1 83.56 195 HIS B C 1
ATOM 4892 O O . HIS B 1 195 ? 2.164 10.555 1.742 1 83.56 195 HIS B O 1
ATOM 4898 N N . THR B 1 196 ? 2.156 8.812 0.315 1 77.62 196 THR B N 1
ATOM 4899 C CA . THR B 1 196 ? 3.424 8.266 0.793 1 77.62 196 THR B CA 1
ATOM 4900 C C . THR B 1 196 ? 4.566 9.242 0.528 1 77.62 196 THR B C 1
ATOM 4902 O O . THR B 1 196 ? 5.434 9.438 1.38 1 77.62 196 THR B O 1
ATOM 4905 N N . GLN B 1 197 ? 4.52 9.836 -0.559 1 74.44 197 GLN B N 1
ATOM 4906 C CA . GLN B 1 197 ? 5.559 10.781 -0.943 1 74.44 197 GLN B CA 1
ATOM 4907 C C . GLN B 1 197 ? 5.508 12.039 -0.072 1 74.44 197 GLN B C 1
ATOM 4909 O O . GLN B 1 197 ? 6.547 12.57 0.319 1 74.44 197 GLN B O 1
ATOM 4914 N N . VAL B 1 198 ? 4.293 12.539 0.184 1 84.75 198 VAL B N 1
ATOM 4915 C CA . VAL B 1 198 ? 4.133 13.703 1.048 1 84.75 198 VAL B CA 1
ATOM 4916 C C . VAL B 1 198 ? 4.66 13.391 2.445 1 84.75 198 VAL B C 1
ATOM 4918 O O . VAL B 1 198 ? 5.414 14.18 3.021 1 84.75 198 VAL B O 1
ATOM 4921 N N . LEU B 1 199 ? 4.27 12.234 2.953 1 87.56 199 LEU B N 1
ATOM 4922 C CA . LEU B 1 199 ? 4.75 11.836 4.273 1 87.56 199 LEU B CA 1
ATOM 4923 C C . LEU B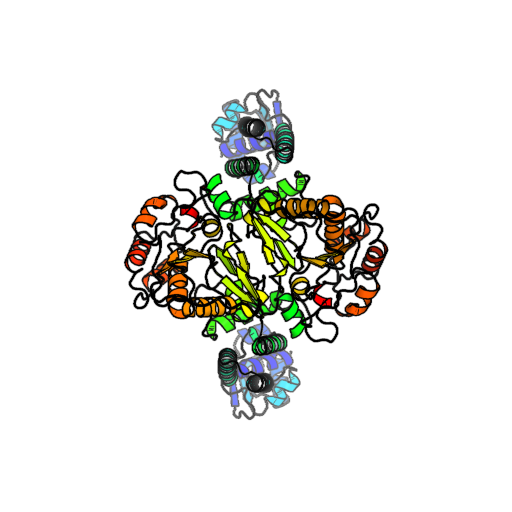 1 199 ? 6.273 11.766 4.301 1 87.56 199 LEU B C 1
ATOM 4925 O O . LEU B 1 199 ? 6.898 12.172 5.285 1 87.56 199 LEU B O 1
ATOM 4929 N N . SER B 1 200 ? 6.785 11.281 3.227 1 80.88 200 SER B N 1
ATOM 4930 C CA . SER B 1 200 ? 8.242 11.188 3.143 1 80.88 200 SER B CA 1
ATOM 4931 C C . SER B 1 200 ? 8.883 12.57 3.227 1 80.88 200 SER B C 1
ATOM 4933 O O . SER B 1 200 ? 9.945 12.727 3.838 1 80.88 200 SER B O 1
ATOM 4935 N N . GLN B 1 201 ? 8.297 13.516 2.611 1 79 201 GLN B N 1
ATOM 4936 C CA . GLN B 1 201 ? 8.797 14.883 2.693 1 79 201 GLN B CA 1
ATOM 4937 C C . GLN B 1 201 ? 8.742 15.406 4.129 1 79 201 GLN B C 1
ATOM 4939 O O . GLN B 1 201 ? 9.484 16.328 4.488 1 79 201 GLN B O 1
ATOM 4944 N N . LEU B 1 202 ? 7.828 14.828 4.926 1 88.12 202 LEU B N 1
ATOM 4945 C CA . LEU B 1 202 ? 7.688 15.219 6.324 1 88.12 202 LEU B CA 1
ATOM 4946 C C . LEU B 1 202 ? 8.547 14.344 7.227 1 88.12 202 LEU B C 1
ATOM 4948 O O . LEU B 1 202 ? 8.391 14.359 8.445 1 88.12 202 LEU B O 1
ATOM 4952 N N . PHE B 1 203 ? 9.344 13.484 6.637 1 78.81 203 PHE B N 1
ATOM 4953 C CA . PHE B 1 203 ? 10.266 12.594 7.344 1 78.81 203 PHE B CA 1
ATOM 4954 C C . PHE B 1 203 ? 9.508 11.484 8.055 1 78.81 203 PHE B C 1
ATOM 4956 O O . PHE B 1 203 ? 9.93 11.016 9.117 1 78.81 203 PHE B O 1
ATOM 4963 N N . ILE B 1 204 ? 8.336 11.203 7.59 1 83.56 204 ILE B N 1
ATOM 4964 C CA . ILE B 1 204 ? 7.578 10.047 8.055 1 83.56 204 ILE B CA 1
ATOM 4965 C C . ILE B 1 204 ? 7.578 8.961 6.98 1 83.56 204 ILE B C 1
ATOM 4967 O O . ILE B 1 204 ? 7.031 9.164 5.895 1 83.56 204 ILE B O 1
ATOM 4971 N N . GLU B 1 205 ? 8.125 7.91 7.297 1 76.75 205 GLU B N 1
ATOM 4972 C CA . GLU B 1 205 ? 8.32 6.875 6.285 1 76.75 205 GLU B CA 1
ATOM 4973 C C . GLU B 1 205 ? 7.371 5.703 6.508 1 76.75 205 GLU B C 1
ATOM 4975 O O . GLU B 1 205 ? 7.262 5.184 7.621 1 76.75 205 GLU B O 1
ATOM 4980 N N . GLU B 1 206 ? 6.652 5.457 5.492 1 68.25 206 GLU B N 1
ATOM 4981 C CA . GLU B 1 206 ? 5.836 4.246 5.531 1 68.25 206 GLU B CA 1
ATOM 4982 C C . GLU B 1 206 ? 6.664 3.012 5.188 1 68.25 206 GLU B C 1
ATOM 4984 O O . GLU B 1 206 ? 6.457 1.94 5.766 1 68.25 206 GLU B O 1
ATOM 4989 N N . TYR B 1 207 ? 7.5 3.135 4.219 1 59.97 207 TYR B N 1
ATOM 4990 C CA . TYR B 1 207 ? 8.453 2.105 3.832 1 59.97 207 TYR B CA 1
ATOM 4991 C C . TYR B 1 207 ? 9.867 2.678 3.738 1 59.97 207 TYR B C 1
ATOM 4993 O O . TYR B 1 207 ? 10.047 3.896 3.686 1 59.97 207 TYR B O 1
ATOM 5001 N N . SER B 1 208 ? 10.852 1.92 3.992 1 60.31 208 SER B N 1
ATOM 5002 C CA . SER B 1 208 ? 12.242 2.354 4.004 1 60.31 208 SER B CA 1
ATOM 5003 C C . SER B 1 208 ? 12.625 3.029 2.691 1 60.31 208 SER B C 1
ATOM 5005 O O . SER B 1 208 ? 12.242 2.562 1.614 1 60.31 208 SER B O 1
ATOM 5007 N N . GLN B 1 209 ? 13.047 4.34 2.844 1 68.31 209 GLN B N 1
ATOM 5008 C CA . GLN B 1 209 ? 13.625 5.023 1.692 1 68.31 209 GLN B CA 1
ATOM 5009 C C . GLN B 1 209 ? 14.812 4.246 1.133 1 68.31 209 GLN B C 1
ATOM 5011 O O . GLN B 1 209 ? 15.711 3.842 1.881 1 68.31 209 GLN B O 1
ATOM 5016 N N . GLU B 1 210 ? 14.734 3.842 -0.056 1 86.31 210 GLU B N 1
ATOM 5017 C CA . GLU B 1 210 ? 15.82 3.111 -0.708 1 86.31 210 GLU B CA 1
ATOM 5018 C C . GLU B 1 210 ? 16.094 3.66 -2.105 1 86.31 210 GLU B C 1
ATOM 5020 O O . GLU B 1 210 ? 15.188 4.172 -2.766 1 86.31 210 GLU B O 1
ATOM 5025 N N . LEU B 1 211 ? 17.328 3.799 -2.436 1 93.25 211 LEU B N 1
ATOM 5026 C CA . LEU B 1 211 ? 17.734 4.203 -3.779 1 93.25 211 LEU B CA 1
ATOM 5027 C C . LEU B 1 211 ? 18.375 3.035 -4.527 1 93.25 211 LEU B C 1
ATOM 5029 O O . LEU B 1 211 ? 19.406 2.514 -4.105 1 93.25 211 LEU B O 1
ATOM 5033 N N . ALA B 1 212 ? 17.75 2.633 -5.555 1 94.88 212 ALA B N 1
ATOM 5034 C CA . ALA B 1 212 ? 18.297 1.567 -6.395 1 94.88 212 ALA B CA 1
ATOM 5035 C C . ALA B 1 212 ? 19.062 2.141 -7.578 1 94.88 212 ALA B C 1
ATOM 5037 O O . ALA B 1 212 ? 18.609 3.094 -8.219 1 94.88 212 ALA B O 1
ATOM 5038 N N . LEU B 1 213 ? 20.234 1.655 -7.828 1 96.69 213 LEU B N 1
ATOM 5039 C CA . LEU B 1 213 ? 21.016 2.113 -8.977 1 96.69 213 LEU B CA 1
ATOM 5040 C C . LEU B 1 213 ? 21.859 0.983 -9.539 1 96.69 213 LEU B C 1
ATOM 5042 O O . LEU B 1 213 ? 22.125 -0.004 -8.852 1 96.69 213 LEU B O 1
ATOM 5046 N N . LYS B 1 214 ? 22.188 1.123 -10.812 1 95.12 214 LYS B N 1
ATOM 5047 C CA . LYS B 1 214 ? 23.016 0.187 -11.578 1 95.12 214 LYS B CA 1
ATOM 5048 C C . LYS B 1 214 ? 24.078 0.922 -12.391 1 95.12 214 LYS B C 1
ATOM 5050 O O . LYS B 1 214 ? 23.766 1.864 -13.117 1 95.12 214 LYS B O 1
ATOM 5055 N N . GLY B 1 215 ? 25.328 0.517 -12.242 1 95.19 215 GLY B N 1
ATOM 5056 C CA . GLY B 1 215 ? 26.406 1.135 -12.992 1 95.19 215 GLY B CA 1
ATOM 5057 C C . GLY B 1 215 ? 27.703 1.197 -12.211 1 95.19 215 GLY B C 1
ATOM 5058 O O . GLY B 1 215 ? 27.766 0.773 -11.055 1 95.19 215 GLY B O 1
ATOM 5059 N N . PRO B 1 216 ? 28.75 1.622 -12.844 1 95.25 216 PRO B N 1
ATOM 5060 C CA . PRO B 1 216 ? 30.094 1.6 -12.258 1 95.25 216 PRO B CA 1
ATOM 5061 C C . PRO B 1 216 ? 30.328 2.76 -11.297 1 95.25 216 PRO B C 1
ATOM 5063 O O . PRO B 1 216 ? 31.359 3.434 -11.383 1 95.25 216 PRO B O 1
ATOM 5066 N N . LEU B 1 217 ? 29.484 2.898 -10.297 1 96.38 217 LEU B N 1
ATOM 5067 C CA . LEU B 1 217 ? 29.609 3.965 -9.305 1 96.38 217 LEU B CA 1
ATOM 5068 C C . LEU B 1 217 ? 30.406 3.492 -8.094 1 96.38 217 LEU B C 1
ATOM 5070 O O . LEU B 1 217 ? 30.172 2.393 -7.586 1 96.38 217 LEU B O 1
ATOM 5074 N N . ARG B 1 218 ? 31.359 4.258 -7.715 1 96.12 218 ARG B N 1
ATOM 5075 C CA . ARG B 1 218 ? 32.094 4.02 -6.48 1 96.12 218 ARG B CA 1
ATOM 5076 C C . ARG B 1 218 ? 31.734 5.047 -5.414 1 96.12 218 ARG B C 1
ATOM 5078 O O . ARG B 1 218 ? 31.625 6.238 -5.703 1 96.12 218 ARG B O 1
ATOM 5085 N N . ILE B 1 219 ? 31.5 4.527 -4.203 1 96.62 219 ILE B N 1
ATOM 5086 C CA . ILE B 1 219 ? 31.125 5.414 -3.104 1 96.62 219 ILE B CA 1
ATOM 5087 C C . ILE B 1 219 ? 32.062 5.184 -1.92 1 96.62 219 ILE B C 1
ATOM 5089 O O . ILE B 1 219 ? 32.781 4.184 -1.87 1 96.62 219 ILE B O 1
ATOM 5093 N N . SER B 1 220 ? 32.125 6.164 -1.087 1 95.25 220 SER B N 1
ATOM 5094 C CA . SER B 1 220 ? 32.875 6.051 0.173 1 95.25 220 SER B CA 1
ATOM 5095 C C . SER B 1 220 ? 31.922 6.094 1.365 1 95.25 220 SER B C 1
ATOM 5097 O O . SER B 1 220 ? 31.047 6.965 1.444 1 95.25 220 SER B O 1
ATOM 5099 N N . VAL B 1 221 ? 32.031 5.094 2.191 1 93.88 221 VAL B N 1
ATOM 5100 C CA . VAL B 1 221 ? 31.234 5.047 3.42 1 93.88 221 VAL B CA 1
ATOM 5101 C C . VAL B 1 221 ? 32.156 4.973 4.625 1 93.88 221 VAL B C 1
ATOM 5103 O O . VAL B 1 221 ? 32.906 3.99 4.797 1 93.88 221 VAL B O 1
ATOM 5106 N N . ASP B 1 222 ? 32.062 5.941 5.469 1 90.56 222 ASP B N 1
ATOM 5107 C CA . ASP B 1 222 ? 32.938 6 6.645 1 90.56 222 ASP B CA 1
ATOM 5108 C C . ASP B 1 222 ? 34.406 5.766 6.266 1 90.56 222 ASP B C 1
ATOM 5110 O O . ASP B 1 222 ? 35.094 4.965 6.898 1 90.56 222 ASP B O 1
ATOM 5114 N N . GLY B 1 223 ? 34.781 6.32 5.164 1 89.06 223 GLY B N 1
ATOM 5115 C CA . GLY B 1 223 ? 36.188 6.277 4.734 1 89.06 223 GLY B CA 1
ATOM 5116 C C . GLY B 1 223 ? 36.5 5.047 3.91 1 89.06 223 GLY B C 1
ATOM 5117 O O . GLY B 1 223 ? 37.625 4.922 3.391 1 89.06 223 GLY B O 1
ATOM 5118 N N . GLN B 1 224 ? 35.594 4.133 3.773 1 91.94 224 GLN B N 1
ATOM 5119 C CA . GLN B 1 224 ? 35.844 2.918 3.002 1 91.94 224 GLN B CA 1
ATOM 5120 C C . GLN B 1 224 ? 35.188 2.996 1.632 1 91.94 224 GLN B C 1
ATOM 5122 O O . GLN B 1 224 ? 34 3.389 1.524 1 91.94 224 GLN B O 1
ATOM 5127 N N . GLU B 1 225 ? 35.969 2.59 0.674 1 94.38 225 GLU B N 1
ATOM 5128 C CA . GLU B 1 225 ? 35.469 2.637 -0.69 1 94.38 225 GLU B CA 1
ATOM 5129 C C . GLU B 1 225 ? 34.656 1.39 -1.012 1 94.38 225 GLU B C 1
ATOM 5131 O O . GLU B 1 225 ? 35.031 0.278 -0.64 1 94.38 225 GLU B O 1
ATOM 5136 N N . ILE B 1 226 ? 33.562 1.579 -1.611 1 95.19 226 ILE B N 1
ATOM 5137 C CA . ILE B 1 226 ? 32.688 0.503 -2.068 1 95.19 226 ILE B CA 1
ATOM 5138 C C . ILE B 1 226 ? 32.438 0.635 -3.572 1 95.19 226 ILE B C 1
ATOM 5140 O O . ILE B 1 226 ? 32.094 1.706 -4.055 1 95.19 226 ILE B O 1
ATOM 5144 N N . ASN B 1 227 ? 32.719 -0.437 -4.324 1 94.69 227 ASN B N 1
ATOM 5145 C CA . ASN B 1 227 ? 32.438 -0.483 -5.762 1 94.69 227 ASN B CA 1
ATOM 5146 C C . ASN B 1 227 ? 31.062 -1.033 -6.062 1 94.69 227 ASN B C 1
ATOM 5148 O O . ASN B 1 227 ? 30.875 -2.248 -6.137 1 94.69 227 ASN B O 1
ATOM 5152 N N . LEU B 1 228 ? 30.156 -0.145 -6.371 1 95.62 228 LEU B N 1
ATOM 5153 C CA . LEU B 1 228 ? 28.781 -0.566 -6.637 1 95.62 228 LEU B CA 1
ATOM 5154 C C . LEU B 1 228 ? 28.688 -1.254 -7.992 1 95.62 228 LEU B C 1
ATOM 5156 O O . LEU B 1 228 ? 27.688 -1.926 -8.281 1 95.62 228 LEU B O 1
ATOM 5160 N N . GLY B 1 229 ? 29.703 -1.083 -8.797 1 93.69 229 GLY B N 1
ATOM 5161 C CA . GLY B 1 229 ? 29.719 -1.728 -10.102 1 93.69 229 GLY B CA 1
ATOM 5162 C C . GLY B 1 229 ? 29.719 -3.242 -10.023 1 93.69 229 GLY B C 1
ATOM 5163 O O . GLY B 1 229 ? 29.406 -3.922 -11 1 93.69 229 GLY B O 1
ATOM 5164 N N . GLN B 1 230 ? 30.062 -3.768 -8.828 1 93 230 GLN B N 1
ATOM 5165 C CA . GLN B 1 230 ? 30.062 -5.215 -8.633 1 93 230 GLN B CA 1
ATOM 5166 C C . GLN B 1 230 ? 28.641 -5.758 -8.594 1 93 230 GLN B C 1
ATOM 5168 O O . GLN B 1 230 ? 28.406 -6.945 -8.852 1 93 230 GLN B O 1
ATOM 5173 N N . PHE B 1 231 ? 27.734 -4.891 -8.273 1 94.75 231 PHE B N 1
ATOM 5174 C CA . PHE B 1 231 ? 26.328 -5.262 -8.312 1 94.75 231 PHE B CA 1
ATOM 5175 C C . PHE B 1 231 ? 25.766 -5.121 -9.719 1 94.75 231 PHE B C 1
ATOM 5177 O O . PHE B 1 231 ? 25 -4.195 -10 1 94.75 231 PHE B O 1
ATOM 5184 N N . ARG B 1 232 ? 25.922 -6.059 -10.516 1 92.75 232 ARG B N 1
ATOM 5185 C CA . ARG B 1 232 ? 25.625 -6 -11.945 1 92.75 232 ARG B CA 1
ATOM 5186 C C . ARG B 1 232 ? 24.125 -5.93 -12.195 1 92.75 232 ARG B C 1
ATOM 5188 O O . ARG B 1 232 ? 23.688 -5.414 -13.227 1 92.75 232 ARG B O 1
ATOM 5195 N N . TYR B 1 233 ? 23.391 -6.391 -11.258 1 92.19 233 TYR B N 1
ATOM 5196 C CA . TYR B 1 233 ? 21.938 -6.395 -11.43 1 92.19 233 TYR B CA 1
ATOM 5197 C C . TYR B 1 233 ? 21.297 -5.258 -10.648 1 92.19 233 TYR B C 1
ATOM 5199 O O . TYR B 1 233 ? 20.062 -5.156 -10.586 1 92.19 233 TYR B O 1
ATOM 5207 N N . GLY B 1 234 ? 22.094 -4.465 -10.008 1 94.19 234 GLY B N 1
ATOM 5208 C CA . GLY B 1 234 ? 21.594 -3.295 -9.297 1 94.19 234 GLY B CA 1
ATOM 5209 C C . GLY B 1 234 ? 21.922 -3.312 -7.816 1 94.19 234 GLY B C 1
ATOM 5210 O O . GLY B 1 234 ? 21.812 -4.352 -7.164 1 94.19 234 GLY B O 1
ATOM 5211 N N . ALA B 1 235 ? 22.375 -2.221 -7.324 1 94.75 235 ALA B N 1
ATOM 5212 C CA . ALA B 1 235 ? 22.609 -2.004 -5.898 1 94.75 235 ALA B CA 1
ATOM 5213 C C . ALA B 1 235 ? 21.469 -1.179 -5.285 1 94.75 235 ALA B C 1
ATOM 5215 O O . ALA B 1 235 ? 20.859 -0.357 -5.969 1 94.75 235 ALA B O 1
ATOM 5216 N N . VAL B 1 236 ? 21.188 -1.463 -4.082 1 94.31 236 VAL B N 1
ATOM 5217 C CA . VAL B 1 236 ? 20.156 -0.703 -3.365 1 94.31 236 VAL B CA 1
ATOM 5218 C C . VAL B 1 236 ? 20.766 -0.114 -2.088 1 94.31 236 VAL B C 1
ATOM 5220 O O . VAL B 1 236 ? 21.312 -0.842 -1.263 1 94.31 236 VAL B O 1
ATOM 5223 N N . LEU B 1 237 ? 20.688 1.174 -2.029 1 93.88 237 LEU B N 1
ATOM 5224 C CA . LEU B 1 237 ? 21.141 1.867 -0.827 1 93.88 237 LEU B CA 1
ATOM 5225 C C . LEU B 1 237 ? 19.969 2.193 0.085 1 93.88 237 LEU B C 1
ATOM 5227 O O . LEU B 1 237 ? 19.031 2.889 -0.323 1 93.88 237 LEU B O 1
ATOM 5231 N N . ASN B 1 238 ? 20.016 1.653 1.26 1 89.69 238 ASN B N 1
ATOM 5232 C CA . ASN B 1 238 ? 18.969 1.999 2.213 1 89.69 238 ASN B CA 1
ATOM 5233 C C . ASN B 1 238 ? 19.172 3.4 2.781 1 89.69 238 ASN B C 1
ATOM 5235 O O . ASN B 1 238 ? 20.109 4.102 2.402 1 89.69 238 ASN B O 1
ATOM 5239 N N . SER B 1 239 ? 18.328 3.832 3.635 1 82.19 239 SER B N 1
ATOM 5240 C CA . SER B 1 239 ? 18.297 5.207 4.117 1 82.19 239 SER B CA 1
ATOM 5241 C C . SER B 1 239 ? 19.594 5.578 4.832 1 82.19 239 SER B C 1
ATOM 5243 O O . SER B 1 239 ? 20.109 6.68 4.656 1 82.19 239 SER B O 1
ATOM 5245 N N . GLN B 1 240 ? 20.109 4.633 5.633 1 85.88 240 GLN B N 1
ATOM 5246 C CA . GLN B 1 240 ? 21.344 4.914 6.375 1 85.88 240 GLN B CA 1
ATOM 5247 C C . GLN B 1 240 ? 22.547 4.941 5.449 1 85.88 240 GLN B C 1
ATOM 5249 O O . GLN B 1 240 ? 23.469 5.738 5.641 1 85.88 240 GLN B O 1
ATOM 5254 N N . MET B 1 241 ? 22.531 4.094 4.469 1 90.62 241 MET B N 1
ATOM 5255 C CA . MET B 1 241 ? 23.609 4.141 3.473 1 90.62 241 MET B CA 1
ATOM 5256 C C . MET B 1 241 ? 23.594 5.473 2.727 1 90.62 241 MET B C 1
ATOM 5258 O O . MET B 1 241 ? 24.641 6.047 2.459 1 90.62 241 MET B O 1
ATOM 5262 N N . LEU B 1 242 ? 22.422 5.965 2.443 1 88.56 242 LEU B N 1
ATOM 5263 C CA . LEU B 1 242 ? 22.281 7.215 1.707 1 88.56 242 LEU B CA 1
ATOM 5264 C C . LEU B 1 242 ? 22.875 8.383 2.502 1 88.56 242 LEU B C 1
ATOM 5266 O O . LEU B 1 242 ? 23.453 9.297 1.927 1 88.56 242 LEU B O 1
ATOM 5270 N N . VAL B 1 243 ? 22.734 8.312 3.756 1 85.19 243 VAL B N 1
ATOM 5271 C CA . VAL B 1 243 ? 23.188 9.391 4.633 1 85.19 243 VAL B CA 1
ATOM 5272 C C . VAL B 1 243 ? 24.703 9.375 4.742 1 85.19 243 VAL B C 1
ATOM 5274 O O . VAL B 1 243 ? 25.344 10.43 4.75 1 85.19 243 VAL B O 1
ATOM 5277 N N . HIS B 1 244 ? 25.312 8.219 4.777 1 91.19 244 HIS B N 1
ATOM 5278 C CA . HIS B 1 244 ? 26.719 8.102 5.129 1 91.19 244 HIS B CA 1
ATOM 5279 C C . HIS B 1 244 ? 27.578 7.926 3.883 1 91.19 244 HIS B C 1
ATOM 5281 O O . HIS B 1 244 ? 28.797 8.086 3.941 1 91.19 244 HIS B O 1
ATOM 5287 N N . ALA B 1 245 ? 26.938 7.629 2.779 1 93.38 245 ALA B N 1
ATOM 5288 C CA . ALA B 1 245 ? 27.688 7.355 1.558 1 93.38 245 ALA B CA 1
ATOM 5289 C C . ALA B 1 245 ? 27.953 8.641 0.78 1 93.38 245 ALA B C 1
ATOM 5291 O O . ALA B 1 245 ? 27.094 9.523 0.713 1 93.38 245 ALA B O 1
ATOM 5292 N N . LYS B 1 246 ? 29.125 8.727 0.238 1 93.62 246 LYS B N 1
ATOM 5293 C CA . LYS B 1 246 ? 29.5 9.828 -0.65 1 93.62 246 LYS B CA 1
ATOM 5294 C C . LYS B 1 246 ? 30.062 9.297 -1.969 1 93.62 246 LYS B C 1
ATOM 5296 O O . LYS B 1 246 ? 30.984 8.477 -1.977 1 93.62 246 LYS B O 1
ATOM 5301 N N . PRO B 1 247 ? 29.453 9.789 -3.047 1 95.06 247 PRO B N 1
ATOM 5302 C CA . PRO B 1 247 ? 30.047 9.406 -4.328 1 95.06 247 PRO B CA 1
ATOM 5303 C C . PRO B 1 247 ? 31.5 9.883 -4.473 1 95.06 247 PRO B C 1
ATOM 5305 O O . PRO B 1 247 ? 31.812 11.016 -4.094 1 95.06 247 PRO B O 1
ATOM 5308 N N . GLN B 1 248 ? 32.281 9 -4.961 1 92.56 248 GLN B N 1
ATOM 5309 C CA . GLN B 1 248 ? 33.688 9.367 -5.156 1 92.56 248 GLN B CA 1
ATOM 5310 C C . GLN B 1 248 ? 33.844 10.297 -6.359 1 92.56 248 GLN B C 1
ATOM 5312 O O . GLN B 1 248 ? 33.125 10.172 -7.344 1 92.56 248 GLN B O 1
ATOM 5317 N N . SER B 1 249 ? 34.875 11.164 -6.289 1 88.31 249 SER B N 1
ATOM 5318 C CA . SER B 1 249 ? 35.125 12.109 -7.371 1 88.31 249 SER B CA 1
ATOM 5319 C C . SER B 1 249 ? 35.969 11.484 -8.461 1 88.31 249 SER B C 1
ATOM 5321 O O . SER B 1 249 ? 36.719 10.539 -8.211 1 88.31 249 SER B O 1
ATOM 5323 N N . GLY B 1 250 ? 35.844 12.055 -9.594 1 81.75 250 GLY B N 1
ATOM 5324 C CA . GLY B 1 250 ? 36.75 11.734 -10.688 1 81.75 250 GLY B CA 1
ATOM 5325 C C . GLY B 1 250 ? 36.438 10.422 -11.375 1 81.75 250 GLY B C 1
ATOM 5326 O O . GLY B 1 250 ? 37.281 9.797 -11.984 1 81.75 250 GLY B O 1
ATOM 5327 N N . GLN B 1 251 ? 35.188 10 -11.164 1 86.31 251 GLN B N 1
ATOM 5328 C CA . GLN B 1 251 ? 34.812 8.75 -11.82 1 86.31 251 GLN B CA 1
ATOM 5329 C C . GLN B 1 251 ? 34.438 8.984 -13.281 1 86.31 251 GLN B C 1
ATOM 5331 O O . GLN B 1 251 ? 33.969 10.07 -13.633 1 86.31 251 GLN B O 1
ATOM 5336 N N . ASN B 1 252 ? 34.688 8.008 -14.125 1 87.88 252 ASN B N 1
ATOM 5337 C CA . ASN B 1 252 ? 34.406 8.133 -15.555 1 87.88 252 ASN B CA 1
ATOM 5338 C C . ASN B 1 252 ? 33.031 7.641 -15.891 1 87.88 252 ASN B C 1
ATOM 5340 O O . ASN B 1 252 ? 32.844 6.617 -16.562 1 87.88 252 ASN B O 1
ATOM 5344 N N . ILE B 1 253 ? 32.031 8.266 -15.438 1 94.69 253 ILE B N 1
ATOM 5345 C CA . ILE B 1 253 ? 30.641 8.016 -15.758 1 94.69 253 ILE B CA 1
ATOM 5346 C C . ILE B 1 253 ? 30.188 8.945 -16.875 1 94.69 253 ILE B C 1
ATOM 5348 O O . ILE B 1 253 ? 30.219 10.172 -16.719 1 94.69 253 ILE B O 1
ATOM 5352 N N . LYS B 1 254 ? 29.75 8.398 -18 1 94.75 254 LYS B N 1
ATOM 5353 C CA . LYS B 1 254 ? 29.406 9.203 -19.172 1 94.75 254 LYS B CA 1
ATOM 5354 C C . LYS B 1 254 ? 27.953 9.625 -19.141 1 94.75 254 LYS B C 1
ATOM 5356 O O . LYS B 1 254 ? 27.594 10.672 -19.688 1 94.75 254 LYS B O 1
ATOM 5361 N N . ARG B 1 255 ? 27.172 8.82 -18.516 1 96.25 255 ARG B N 1
ATOM 5362 C CA . ARG B 1 255 ? 25.734 9.102 -18.547 1 96.25 255 ARG B CA 1
ATOM 5363 C C . ARG B 1 255 ? 25.078 8.75 -17.219 1 96.25 255 ARG B C 1
ATOM 5365 O O . ARG B 1 255 ? 25.422 7.746 -16.594 1 96.25 255 ARG B O 1
ATOM 5372 N N . ILE B 1 256 ? 24.125 9.523 -16.812 1 97.19 256 ILE B N 1
ATOM 5373 C CA . ILE B 1 256 ? 23.172 9.227 -15.758 1 97.19 256 ILE B CA 1
ATOM 5374 C C . ILE B 1 256 ? 21.766 9.062 -16.344 1 97.19 256 ILE B C 1
ATOM 5376 O O . ILE B 1 256 ? 21.328 9.898 -17.141 1 97.19 256 ILE B O 1
ATOM 5380 N N . LEU B 1 257 ? 21.109 7.965 -16.047 1 97.19 257 LEU B N 1
ATOM 5381 C CA . LEU B 1 257 ? 19.75 7.738 -16.516 1 97.19 257 LEU B CA 1
ATOM 5382 C C . LEU B 1 257 ? 18.812 7.418 -15.344 1 97.19 257 LEU B C 1
ATOM 5384 O O . LEU B 1 257 ? 19.016 6.414 -14.648 1 97.19 257 LEU B O 1
ATOM 5388 N N . THR B 1 258 ? 17.859 8.273 -15.062 1 97.06 258 THR B N 1
ATOM 5389 C CA . THR B 1 258 ? 16.828 7.977 -14.086 1 97.06 258 THR B CA 1
ATOM 5390 C C . THR B 1 258 ? 15.602 7.367 -14.773 1 97.06 258 THR B C 1
ATOM 5392 O O . THR B 1 258 ? 15.188 7.832 -15.836 1 97.06 258 THR B O 1
ATOM 5395 N N . ILE B 1 259 ? 15.086 6.312 -14.18 1 95.12 259 ILE B N 1
ATOM 5396 C CA . ILE B 1 259 ? 13.945 5.594 -14.734 1 95.12 259 ILE B CA 1
ATOM 5397 C C . ILE B 1 259 ? 12.797 5.586 -13.719 1 95.12 259 ILE B C 1
ATOM 5399 O O . ILE B 1 259 ? 13 5.234 -12.555 1 95.12 259 ILE B O 1
ATOM 5403 N N . GLU B 1 260 ? 11.656 5.891 -14.125 1 90.31 260 GLU B N 1
ATOM 5404 C CA . GLU B 1 260 ? 10.531 6.109 -13.227 1 90.31 260 GLU B CA 1
ATOM 5405 C C . GLU B 1 260 ? 9.969 4.789 -12.703 1 90.31 260 GLU B C 1
ATOM 5407 O O . GLU B 1 260 ? 9.797 4.617 -11.492 1 90.31 260 GLU B O 1
ATOM 5412 N N . ASN B 1 261 ? 9.711 3.924 -13.625 1 85.81 261 ASN B N 1
ATOM 5413 C CA . ASN B 1 261 ? 9.023 2.697 -13.25 1 85.81 261 ASN B CA 1
ATOM 5414 C C . ASN B 1 261 ? 10 1.579 -12.914 1 85.81 261 ASN B C 1
ATOM 5416 O O . ASN B 1 261 ? 11 1.396 -13.609 1 85.81 261 ASN B O 1
ATOM 5420 N N . LYS B 1 262 ? 9.703 0.791 -11.867 1 86.62 262 LYS B N 1
ATOM 5421 C CA . LYS B 1 262 ? 10.609 -0.23 -11.344 1 86.62 262 LYS B CA 1
ATOM 5422 C C . LYS B 1 262 ? 10.867 -1.323 -12.375 1 86.62 262 LYS B C 1
ATOM 5424 O O . LYS B 1 262 ? 12 -1.757 -12.555 1 86.62 262 LYS B O 1
ATOM 5429 N N . ALA B 1 263 ? 9.805 -1.812 -13.016 1 80.94 263 ALA B N 1
ATOM 5430 C CA . ALA B 1 263 ? 9.953 -2.861 -14.023 1 80.94 263 ALA B CA 1
ATOM 5431 C C . ALA B 1 263 ? 10.914 -2.43 -15.125 1 80.94 263 ALA B C 1
ATOM 5433 O O . ALA B 1 263 ? 11.742 -3.223 -15.578 1 80.94 263 ALA B O 1
ATOM 5434 N N . ASN B 1 264 ? 10.812 -1.22 -15.555 1 87.56 264 ASN B N 1
ATOM 5435 C CA . ASN B 1 264 ? 11.688 -0.682 -16.594 1 87.56 264 ASN B CA 1
ATOM 5436 C C . ASN B 1 264 ? 13.125 -0.559 -16.094 1 87.56 264 ASN B C 1
ATOM 5438 O O . ASN B 1 264 ? 14.07 -0.865 -16.828 1 87.56 264 ASN B O 1
ATOM 5442 N N . TYR B 1 265 ? 13.289 -0.154 -14.859 1 91.06 265 TYR B N 1
ATOM 5443 C CA . TYR B 1 265 ? 14.617 -0.085 -14.258 1 91.06 265 TYR B CA 1
ATOM 5444 C C . TYR B 1 265 ? 15.266 -1.462 -14.211 1 91.06 265 TYR B C 1
ATOM 5446 O O . TYR B 1 265 ? 16.438 -1.62 -14.594 1 91.06 265 TYR B O 1
ATOM 5454 N N . MET B 1 266 ? 14.508 -2.367 -13.734 1 86.12 266 MET B N 1
ATOM 5455 C CA . MET B 1 266 ? 15.039 -3.721 -13.594 1 86.12 266 MET B CA 1
ATOM 5456 C C . MET B 1 266 ? 15.406 -4.309 -14.953 1 86.12 266 MET B C 1
ATOM 5458 O O . MET B 1 266 ? 16.359 -5.074 -15.062 1 86.12 266 MET B O 1
ATOM 5462 N N . ALA B 1 267 ? 14.672 -3.92 -15.977 1 83.88 267 ALA B N 1
ATOM 5463 C CA . ALA B 1 267 ? 14.875 -4.453 -17.328 1 83.88 267 ALA B CA 1
ATOM 5464 C C . ALA B 1 267 ? 16.047 -3.76 -18.016 1 83.88 267 ALA B C 1
ATOM 5466 O O . ALA B 1 267 ? 16.547 -4.254 -19.031 1 83.88 267 ALA B O 1
ATOM 5467 N N . ALA B 1 268 ? 16.422 -2.596 -17.547 1 89.88 268 ALA B N 1
ATOM 5468 C CA . ALA B 1 268 ? 17.547 -1.878 -18.172 1 89.88 268 ALA B CA 1
ATOM 5469 C C . ALA B 1 268 ? 18.844 -2.645 -17.984 1 89.88 268 ALA B C 1
ATOM 5471 O O . ALA B 1 268 ? 19.203 -3.033 -16.875 1 89.88 268 ALA B O 1
ATOM 5472 N N . PRO B 1 269 ? 19.531 -2.908 -19.062 1 89.31 269 PRO B N 1
ATOM 5473 C CA . PRO B 1 269 ? 20.781 -3.648 -18.953 1 89.31 269 PRO B CA 1
ATOM 5474 C C . PRO B 1 269 ? 21.891 -2.838 -18.281 1 89.31 269 PRO B C 1
ATOM 5476 O O . PRO B 1 269 ? 21.922 -1.61 -18.391 1 89.31 269 PRO B O 1
ATOM 5479 N N . TYR B 1 270 ? 22.766 -3.553 -17.641 1 92.25 270 TYR B N 1
ATOM 5480 C CA . TYR B 1 270 ? 23.938 -2.922 -17.062 1 92.25 270 TYR B CA 1
ATOM 5481 C C . TYR B 1 270 ? 24.797 -2.258 -18.141 1 92.25 270 TYR B C 1
ATOM 5483 O O . TYR B 1 270 ? 24.969 -2.809 -19.219 1 92.25 270 TYR B O 1
ATOM 5491 N N . ASP B 1 271 ? 25.266 -1.089 -17.906 1 91.88 271 ASP B N 1
ATOM 5492 C CA . ASP B 1 271 ? 26.109 -0.286 -18.797 1 91.88 271 ASP B CA 1
ATOM 5493 C C . ASP B 1 271 ? 27.359 0.197 -18.094 1 91.88 271 ASP B C 1
ATOM 5495 O O . ASP B 1 271 ? 27.281 0.879 -17.062 1 91.88 271 ASP B O 1
ATOM 5499 N N . GLU B 1 272 ? 28.547 -0.169 -18.625 1 92.94 272 GLU B N 1
ATOM 5500 C CA . GLU B 1 272 ? 29.828 0.152 -18 1 92.94 272 GLU B CA 1
ATOM 5501 C C . GLU B 1 272 ? 30.094 1.654 -18.031 1 92.94 272 GLU B C 1
ATOM 5503 O O . GLU B 1 272 ? 30.984 2.145 -17.328 1 92.94 272 GLU B O 1
ATOM 5508 N N . GLU B 1 273 ? 29.25 2.365 -18.734 1 93.62 273 GLU B N 1
ATOM 5509 C CA . GLU B 1 273 ? 29.516 3.793 -18.875 1 93.62 273 GLU B CA 1
ATOM 5510 C C . GLU B 1 273 ? 28.375 4.629 -18.297 1 93.62 273 GLU B C 1
ATOM 5512 O O . GLU B 1 273 ? 28.406 5.859 -18.359 1 93.62 273 GLU B O 1
ATOM 5517 N N . ALA B 1 274 ? 27.375 3.967 -17.75 1 95.31 274 ALA B N 1
ATOM 5518 C CA . ALA B 1 274 ? 26.203 4.707 -17.297 1 95.31 274 ALA B CA 1
ATOM 5519 C C . ALA B 1 274 ? 25.781 4.254 -15.898 1 95.31 274 ALA B C 1
ATOM 5521 O O . ALA B 1 274 ? 26.016 3.104 -15.523 1 95.31 274 ALA B O 1
ATOM 5522 N N . VAL B 1 275 ? 25.312 5.172 -15.148 1 96.88 275 VAL B N 1
ATOM 5523 C CA . VAL B 1 275 ? 24.625 4.863 -13.898 1 96.88 275 VAL B CA 1
ATOM 5524 C C . VAL B 1 275 ? 23.109 5.02 -14.078 1 96.88 275 VAL B C 1
ATOM 5526 O O . VAL B 1 275 ? 22.641 6.109 -14.406 1 96.88 275 VAL B O 1
ATOM 5529 N N . ILE B 1 276 ? 22.422 3.949 -13.961 1 97.38 276 ILE B N 1
ATOM 5530 C CA . ILE B 1 276 ? 20.969 3.912 -14.094 1 97.38 276 ILE B CA 1
ATOM 5531 C C . ILE B 1 276 ? 20.328 3.939 -12.703 1 97.38 276 ILE B C 1
ATOM 5533 O O . ILE B 1 276 ? 20.672 3.133 -11.836 1 97.38 276 ILE B O 1
ATOM 5537 N N . ILE B 1 277 ? 19.406 4.848 -12.477 1 97.56 277 ILE B N 1
ATOM 5538 C CA . ILE B 1 277 ? 18.828 5.086 -11.156 1 97.56 277 ILE B CA 1
ATOM 5539 C C . ILE B 1 277 ? 17.312 4.918 -11.211 1 97.56 277 ILE B C 1
ATOM 5541 O O . ILE B 1 277 ? 16.656 5.434 -12.125 1 97.56 277 ILE B O 1
ATOM 5545 N N . TYR B 1 278 ? 16.781 4.215 -10.25 1 95.19 278 TYR B N 1
ATOM 5546 C CA . TYR B 1 278 ? 15.328 4.094 -10.102 1 95.19 278 TYR B CA 1
ATOM 5547 C C . TYR B 1 278 ? 14.758 5.277 -9.328 1 95.19 278 TYR B C 1
ATOM 5549 O O . TYR B 1 278 ? 15.031 5.441 -8.141 1 95.19 278 TYR B O 1
ATOM 5557 N N . SER B 1 279 ? 13.938 6.016 -9.969 1 89.69 279 SER B N 1
ATOM 5558 C CA . SER B 1 279 ? 13.461 7.25 -9.344 1 89.69 279 SER B CA 1
ATOM 5559 C C . SER B 1 279 ? 12.18 7.012 -8.555 1 89.69 279 SER B C 1
ATOM 5561 O O . SER B 1 279 ? 11.914 7.703 -7.562 1 89.69 279 SER B O 1
ATOM 5563 N N . HIS B 1 280 ? 11.383 6.023 -8.945 1 80.69 280 HIS B N 1
ATOM 5564 C CA . HIS B 1 280 ? 10.102 5.707 -8.328 1 80.69 280 HIS B CA 1
ATOM 5565 C C . HIS B 1 280 ? 9.227 6.953 -8.211 1 80.69 280 HIS B C 1
ATOM 5567 O O . HIS B 1 280 ? 8.625 7.191 -7.164 1 80.69 280 HIS B O 1
ATOM 5573 N N . GLY B 1 281 ? 9.344 7.895 -9.047 1 80.44 281 GLY B N 1
ATOM 5574 C CA . GLY B 1 281 ? 8.617 9.148 -8.992 1 80.44 281 GLY B CA 1
ATOM 5575 C C . GLY B 1 281 ? 9.438 10.297 -8.445 1 80.44 281 GLY B C 1
ATOM 5576 O O . GLY B 1 281 ? 10.539 10.57 -8.93 1 80.44 281 GLY B O 1
ATOM 5577 N N . PHE B 1 282 ? 8.914 11 -7.309 1 78.06 282 PHE B N 1
ATOM 5578 C CA . PHE B 1 282 ? 9.625 12.117 -6.707 1 78.06 282 PHE B CA 1
ATOM 5579 C C . PHE B 1 282 ? 10.617 11.633 -5.656 1 78.06 282 PHE B C 1
ATOM 5581 O O . PHE B 1 282 ? 10.234 10.984 -4.684 1 78.06 282 PHE B O 1
ATOM 5588 N N . PHE B 1 283 ? 11.828 11.945 -5.902 1 84.25 283 PHE B N 1
ATOM 5589 C CA . PHE B 1 283 ? 12.875 11.531 -4.973 1 84.25 283 PHE B CA 1
ATOM 5590 C C . PHE B 1 283 ? 12.633 12.117 -3.588 1 84.25 283 PHE B C 1
ATOM 5592 O O . PHE B 1 283 ? 12.203 13.266 -3.459 1 84.25 283 PHE B O 1
ATOM 5599 N N . THR B 1 284 ? 12.938 11.32 -2.621 1 75.5 284 THR B N 1
ATOM 5600 C CA . THR B 1 284 ? 12.875 11.773 -1.236 1 75.5 284 THR B CA 1
ATOM 5601 C C . THR B 1 284 ? 14.016 12.734 -0.931 1 75.5 284 THR B C 1
ATOM 5603 O O . THR B 1 284 ? 14.969 12.836 -1.704 1 75.5 284 THR B O 1
ATOM 5606 N N . PRO B 1 285 ? 13.898 13.469 0.139 1 73.19 285 PRO B N 1
ATOM 5607 C CA . PRO B 1 285 ? 14.953 14.422 0.483 1 73.19 285 PRO B CA 1
ATOM 5608 C C . PRO B 1 285 ? 16.328 13.773 0.587 1 73.19 285 PRO B C 1
ATOM 5610 O O . PRO B 1 285 ? 17.312 14.305 0.068 1 73.19 285 PRO B O 1
ATOM 5613 N N . LYS B 1 286 ? 16.422 12.594 1.242 1 77.94 286 LYS B N 1
ATOM 5614 C CA . LYS B 1 286 ? 17.719 11.922 1.388 1 77.94 286 LYS B CA 1
ATOM 5615 C C . LYS B 1 286 ? 18.25 11.453 0.037 1 77.94 286 LYS B C 1
ATOM 5617 O O . LYS B 1 286 ? 19.453 11.531 -0.223 1 77.94 286 LYS B O 1
ATOM 5622 N N . GLU B 1 287 ? 17.359 10.969 -0.755 1 87.62 287 GLU B N 1
ATOM 5623 C CA . GLU B 1 287 ? 17.75 10.586 -2.109 1 87.62 287 GLU B CA 1
ATOM 5624 C C . GLU B 1 287 ? 18.266 11.789 -2.896 1 87.62 287 GLU B C 1
ATOM 5626 O O . GLU B 1 287 ? 19.281 11.703 -3.586 1 87.62 287 GLU B O 1
ATOM 5631 N N . ARG B 1 288 ? 17.531 12.883 -2.795 1 86.69 288 ARG B N 1
ATOM 5632 C CA . ARG B 1 288 ? 17.906 14.109 -3.498 1 86.69 288 ARG B CA 1
ATOM 5633 C C . ARG B 1 288 ? 19.281 14.586 -3.082 1 86.69 288 ARG B C 1
ATOM 5635 O O . ARG B 1 288 ? 20.109 14.945 -3.93 1 86.69 288 ARG B O 1
ATOM 5642 N N . GLU B 1 289 ? 19.516 14.57 -1.771 1 87.19 289 GLU B N 1
ATOM 5643 C CA . GLU B 1 289 ? 20.812 14.992 -1.265 1 87.19 289 GLU B CA 1
ATOM 5644 C C . GLU B 1 289 ? 21.938 14.117 -1.82 1 87.19 289 GLU B C 1
ATOM 5646 O O . GLU B 1 289 ? 22.969 14.633 -2.244 1 87.19 289 GLU B O 1
ATOM 5651 N N . PHE B 1 290 ? 21.766 12.844 -1.832 1 93.19 290 PHE B N 1
ATOM 5652 C CA . PHE B 1 290 ? 22.75 11.914 -2.377 1 93.19 290 PHE B CA 1
ATOM 5653 C C . PHE B 1 290 ? 23 12.188 -3.857 1 93.19 290 PHE B C 1
ATOM 5655 O O . PHE B 1 290 ? 24.141 12.203 -4.312 1 93.19 290 PHE B O 1
ATOM 5662 N N . LEU B 1 291 ? 21.922 12.414 -4.59 1 95.62 291 LEU B N 1
ATOM 5663 C CA . LEU B 1 291 ? 22.016 12.594 -6.031 1 95.62 291 LEU B CA 1
ATOM 5664 C C . LEU B 1 291 ? 22.656 13.93 -6.375 1 95.62 291 LEU B C 1
ATOM 5666 O O . LEU B 1 291 ? 23.375 14.039 -7.379 1 95.62 291 LEU B O 1
ATOM 5670 N N . ILE B 1 292 ? 22.375 14.969 -5.578 1 94 292 ILE B N 1
ATOM 5671 C CA . ILE B 1 292 ? 23.047 16.25 -5.766 1 94 292 ILE B CA 1
ATOM 5672 C C . ILE B 1 292 ? 24.562 16.078 -5.555 1 94 292 ILE B C 1
ATOM 5674 O O . ILE B 1 292 ? 25.359 16.594 -6.34 1 94 292 ILE B O 1
ATOM 5678 N N . ASN B 1 293 ? 24.938 15.312 -4.48 1 94.56 293 ASN B N 1
ATOM 5679 C CA . ASN B 1 293 ? 26.359 15.008 -4.254 1 94.56 293 ASN B CA 1
ATOM 5680 C C . ASN B 1 293 ? 26.953 14.227 -5.418 1 94.56 293 ASN B C 1
ATOM 5682 O O . ASN B 1 293 ? 28.109 14.461 -5.797 1 94.56 293 ASN B O 1
ATOM 5686 N N . LEU B 1 294 ? 26.203 13.336 -5.957 1 95.88 294 LEU B N 1
ATOM 5687 C CA . LEU B 1 294 ? 26.641 12.578 -7.125 1 95.88 294 LEU B CA 1
ATOM 5688 C C . LEU B 1 294 ? 26.906 13.516 -8.297 1 95.88 294 LEU B C 1
ATOM 5690 O O . LEU B 1 294 ? 27.969 13.43 -8.93 1 95.88 294 LEU B O 1
ATOM 5694 N N . ARG B 1 295 ? 25.984 14.359 -8.562 1 94.94 295 ARG B N 1
ATOM 5695 C CA . ARG B 1 295 ? 26.125 15.32 -9.648 1 94.94 295 ARG B CA 1
ATOM 5696 C C . ARG B 1 295 ? 27.406 16.125 -9.508 1 94.94 295 ARG B C 1
ATOM 5698 O O . ARG B 1 295 ? 28.125 16.344 -10.484 1 94.94 295 ARG B O 1
ATOM 5705 N N . GLU B 1 296 ? 27.625 16.547 -8.297 1 93.25 296 GLU B N 1
ATOM 5706 C CA . GLU B 1 296 ? 28.797 17.391 -8.023 1 93.25 296 GLU B CA 1
ATOM 5707 C C . GLU B 1 296 ? 30.094 16.609 -8.219 1 93.25 296 GLU B C 1
ATOM 5709 O O . GLU B 1 296 ? 31.141 17.203 -8.438 1 93.25 296 GLU B O 1
ATOM 5714 N N . SER B 1 297 ? 29.984 15.312 -8.109 1 92.81 297 SER B N 1
ATOM 5715 C CA . SER B 1 297 ? 31.172 14.469 -8.211 1 92.81 297 SER B CA 1
ATOM 5716 C C . SER B 1 297 ? 31.422 14.039 -9.648 1 92.81 297 SER B C 1
ATOM 5718 O O . SER B 1 297 ? 32.5 13.5 -9.969 1 92.81 297 SER B O 1
ATOM 5720 N N . LEU B 1 298 ? 30.547 14.305 -10.531 1 92.12 298 LEU B N 1
ATOM 5721 C CA . LEU B 1 298 ? 30.625 13.859 -11.914 1 92.12 298 LEU B CA 1
ATOM 5722 C C . LEU B 1 298 ? 31.5 14.805 -12.742 1 92.12 298 LEU B C 1
ATOM 5724 O O . LEU B 1 298 ? 31.688 15.961 -12.367 1 92.12 298 LEU B O 1
ATOM 5728 N N . CYS B 1 299 ? 31.969 14.273 -13.812 1 89.75 299 CYS B N 1
ATOM 5729 C CA . CYS B 1 299 ? 32.688 15.102 -14.781 1 89.75 299 CYS B CA 1
ATOM 5730 C C . CYS B 1 299 ? 31.703 16.016 -15.523 1 89.75 299 CYS B C 1
ATOM 5732 O O . CYS B 1 299 ? 30.516 15.703 -15.633 1 89.75 299 CYS B O 1
ATOM 5734 N N . ALA B 1 300 ? 32.188 17.125 -16.031 1 87.31 300 ALA B N 1
ATOM 5735 C CA . ALA B 1 300 ? 31.375 18.125 -16.719 1 87.31 300 ALA B CA 1
ATOM 5736 C C . ALA B 1 300 ? 30.734 17.562 -17.984 1 87.31 300 ALA B C 1
ATOM 5738 O O . ALA B 1 300 ? 29.656 18 -18.391 1 87.31 300 ALA B O 1
ATOM 5739 N N . GLU B 1 301 ? 31.328 16.531 -18.484 1 91.19 301 GLU B N 1
ATOM 5740 C CA . GLU B 1 301 ? 30.875 15.992 -19.766 1 91.19 301 GLU B CA 1
ATOM 5741 C C . GLU B 1 301 ? 29.766 14.961 -19.562 1 91.19 301 GLU B C 1
ATOM 5743 O O . GLU B 1 301 ? 29.141 14.523 -20.531 1 91.19 301 GLU B O 1
ATOM 5748 N N . THR B 1 302 ? 29.484 14.609 -18.312 1 94.69 302 THR B N 1
ATOM 5749 C CA . THR B 1 302 ? 28.469 13.594 -18.047 1 94.69 302 THR B CA 1
ATOM 5750 C C . THR B 1 302 ? 27.094 14.078 -18.469 1 94.69 302 THR B C 1
ATOM 5752 O O . THR B 1 302 ? 26.688 15.18 -18.109 1 94.69 302 THR B O 1
ATOM 5755 N N . GLU B 1 303 ? 26.375 13.273 -19.281 1 95.94 303 GLU B N 1
ATOM 5756 C CA . GLU B 1 303 ? 25.016 13.594 -19.703 1 95.94 303 GLU B CA 1
ATOM 5757 C C . GLU B 1 303 ? 23.984 12.984 -18.766 1 95.94 303 GLU B C 1
ATOM 5759 O O . GLU B 1 303 ? 24.156 11.859 -18.297 1 95.94 303 GLU B O 1
ATOM 5764 N N . CYS B 1 304 ? 22.922 13.742 -18.422 1 96.94 304 CYS B N 1
ATOM 5765 C CA . CYS B 1 304 ? 21.875 13.273 -17.531 1 96.94 304 CYS B CA 1
ATOM 5766 C C . CYS B 1 304 ? 20.547 13.141 -18.266 1 96.94 304 CYS B C 1
ATOM 5768 O O . CYS B 1 304 ? 20.141 14.055 -18.984 1 96.94 304 CYS B O 1
ATOM 5770 N N . PHE B 1 305 ? 19.922 11.969 -18.109 1 97.62 305 PHE B N 1
ATOM 5771 C CA . PHE B 1 305 ? 18.672 11.68 -18.812 1 97.62 305 PHE B CA 1
ATOM 5772 C C . PHE B 1 305 ? 17.609 11.18 -17.828 1 97.62 305 PHE B C 1
ATOM 5774 O O . PHE B 1 305 ? 17.938 10.688 -16.75 1 97.62 305 PHE B O 1
ATOM 5781 N N . HIS B 1 306 ? 16.375 11.32 -18.203 1 97.56 306 HIS B N 1
ATOM 5782 C CA . HIS B 1 306 ? 15.25 10.75 -17.469 1 97.56 306 HIS B CA 1
ATOM 5783 C C . HIS B 1 306 ? 14.242 10.102 -18.406 1 97.56 306 HIS B C 1
ATOM 5785 O O . HIS B 1 306 ? 13.922 10.656 -19.469 1 97.56 306 HIS B O 1
ATOM 5791 N N . SER B 1 307 ? 13.828 8.93 -18.094 1 96.31 307 SER B N 1
ATOM 5792 C CA . SER B 1 307 ? 12.758 8.219 -18.781 1 96.31 307 SER B CA 1
ATOM 5793 C C . SER B 1 307 ? 11.602 7.891 -17.844 1 96.31 307 SER B C 1
ATOM 5795 O O . SER B 1 307 ? 11.82 7.34 -16.75 1 96.31 307 SER B O 1
ATOM 5797 N N . GLY B 1 308 ? 10.445 8.25 -18.172 1 94.38 308 GLY B N 1
ATOM 5798 C CA . GLY B 1 308 ? 9.289 8.008 -17.328 1 94.38 308 GLY B CA 1
ATOM 5799 C C . GLY B 1 308 ? 7.996 7.875 -18.109 1 94.38 308 GLY B C 1
ATOM 5800 O O . GLY B 1 308 ? 8.016 7.621 -19.312 1 94.38 308 GLY B O 1
ATOM 5801 N N . ASP B 1 309 ? 6.895 7.953 -17.438 1 91.19 309 ASP B N 1
ATOM 5802 C CA . ASP B 1 309 ? 5.578 7.902 -18.062 1 91.19 309 ASP B CA 1
ATOM 5803 C C . ASP B 1 309 ? 5.359 9.102 -18.984 1 91.19 309 ASP B C 1
ATOM 5805 O O . ASP B 1 309 ? 5.891 10.188 -18.734 1 91.19 309 ASP B O 1
ATOM 5809 N N . LEU B 1 310 ? 4.699 8.836 -20.031 1 95.5 310 LEU B N 1
ATOM 5810 C CA . LEU B 1 310 ? 4.277 9.938 -20.891 1 95.5 310 LEU B CA 1
ATOM 5811 C C . LEU B 1 310 ? 2.873 10.406 -20.531 1 95.5 310 LEU B C 1
ATOM 5813 O O . LEU B 1 310 ? 1.909 10.109 -21.234 1 95.5 310 LEU B O 1
ATOM 5817 N N . ASP B 1 311 ? 2.77 11.156 -19.469 1 92.94 311 ASP B N 1
ATOM 5818 C CA . ASP B 1 311 ? 1.525 11.734 -18.969 1 92.94 311 ASP B CA 1
ATOM 5819 C C . ASP B 1 311 ? 1.8 12.945 -18.078 1 92.94 311 ASP B C 1
ATOM 5821 O O . ASP B 1 311 ? 2.924 13.453 -18.047 1 92.94 311 ASP B O 1
ATOM 5825 N N . TYR B 1 312 ? 0.736 13.492 -17.484 1 91.25 312 TYR B N 1
ATOM 5826 C CA . TYR B 1 312 ? 0.858 14.688 -16.641 1 91.25 312 TYR B CA 1
ATOM 5827 C C . TYR B 1 312 ? 1.843 14.453 -15.508 1 91.25 312 TYR B C 1
ATOM 5829 O O . TYR B 1 312 ? 2.736 15.273 -15.273 1 91.25 312 TYR B O 1
ATOM 5837 N N . GLY B 1 313 ? 1.741 13.297 -14.766 1 88.75 313 GLY B N 1
ATOM 5838 C CA . GLY B 1 313 ? 2.637 12.961 -13.672 1 88.75 313 GLY B CA 1
ATOM 5839 C C . GLY B 1 313 ? 4.082 12.82 -14.102 1 88.75 313 GLY B C 1
ATOM 5840 O O . GLY B 1 313 ? 4.988 13.305 -13.422 1 88.75 313 GLY B O 1
ATOM 5841 N N . GLY B 1 314 ? 4.285 12.164 -15.25 1 93.06 314 GLY B N 1
ATOM 5842 C CA . GLY B 1 314 ? 5.637 12.008 -15.773 1 93.06 314 GLY B CA 1
ATOM 5843 C C . GLY B 1 314 ? 6.324 13.328 -16.062 1 93.06 314 GLY B C 1
ATOM 5844 O O . GLY B 1 314 ? 7.52 13.477 -15.805 1 93.06 314 GLY B O 1
ATOM 5845 N N . ILE B 1 315 ? 5.59 14.258 -16.578 1 94.25 315 ILE B N 1
ATOM 5846 C CA . ILE B 1 315 ? 6.129 15.586 -16.875 1 94.25 315 ILE B CA 1
ATOM 5847 C C . ILE B 1 315 ? 6.516 16.281 -15.578 1 94.25 315 ILE B C 1
ATOM 5849 O O . ILE B 1 315 ? 7.57 16.906 -15.492 1 94.25 315 ILE B O 1
ATOM 5853 N N . LEU B 1 316 ? 5.707 16.172 -14.562 1 89.69 316 LEU B N 1
ATOM 5854 C CA . LEU B 1 316 ? 5.973 16.812 -13.273 1 89.69 316 LEU B CA 1
ATOM 5855 C C . LEU B 1 316 ? 7.227 16.234 -12.625 1 89.69 316 LEU B C 1
ATOM 5857 O O . LEU B 1 316 ? 8.023 16.969 -12.039 1 89.69 316 LEU B O 1
ATOM 5861 N N . ILE B 1 317 ? 7.379 14.953 -12.719 1 90.06 317 ILE B N 1
ATOM 5862 C CA . ILE B 1 317 ? 8.547 14.289 -12.156 1 90.06 317 ILE B CA 1
ATOM 5863 C C . ILE B 1 317 ? 9.812 14.766 -12.875 1 90.06 317 ILE B C 1
ATOM 5865 O O . ILE B 1 317 ? 10.812 15.078 -12.227 1 90.06 317 ILE B O 1
ATOM 5869 N N . TYR B 1 318 ? 9.703 14.844 -14.203 1 95.19 318 TYR B N 1
ATOM 5870 C CA . TYR B 1 318 ? 10.82 15.359 -14.992 1 95.19 318 TYR B CA 1
ATOM 5871 C C . TYR B 1 318 ? 11.203 16.766 -14.539 1 95.19 318 TYR B C 1
ATOM 5873 O O . TYR B 1 318 ? 12.383 17.047 -14.305 1 95.19 318 TYR B O 1
ATOM 5881 N N . ARG B 1 319 ? 10.219 17.609 -14.469 1 92.5 319 ARG B N 1
ATOM 5882 C CA . ARG B 1 319 ? 10.445 18.984 -14.055 1 92.5 319 ARG B CA 1
ATOM 5883 C C . ARG B 1 319 ? 11.117 19.031 -12.68 1 92.5 319 ARG B C 1
ATOM 5885 O O . ARG B 1 319 ? 12.062 19.797 -12.477 1 92.5 319 ARG B O 1
ATOM 5892 N N . TYR B 1 320 ? 10.625 18.25 -11.781 1 87.62 320 TYR B N 1
ATOM 5893 C CA . TYR B 1 320 ? 11.164 18.188 -10.422 1 87.62 320 TYR B CA 1
ATOM 5894 C C . TYR B 1 320 ? 12.633 17.781 -10.445 1 87.62 320 TYR B C 1
ATOM 5896 O O . TYR B 1 320 ? 13.469 18.422 -9.781 1 87.62 320 TYR B O 1
ATOM 5904 N N . ILE B 1 321 ? 12.984 16.719 -11.148 1 94.06 321 ILE B N 1
ATOM 5905 C CA . ILE B 1 321 ? 14.352 16.219 -11.203 1 94.06 321 ILE B CA 1
ATOM 5906 C C . ILE B 1 321 ? 15.273 17.266 -11.82 1 94.06 321 ILE B C 1
ATOM 5908 O O . ILE B 1 321 ? 16.375 17.484 -11.328 1 94.06 321 ILE B O 1
ATOM 5912 N N . LYS B 1 322 ? 14.805 17.906 -12.891 1 95.5 322 LYS B N 1
ATOM 5913 C CA . LYS B 1 322 ? 15.602 18.922 -13.562 1 95.5 322 LYS B CA 1
ATOM 5914 C C . LYS B 1 322 ? 15.859 20.109 -12.641 1 95.5 322 LYS B C 1
ATOM 5916 O O . LYS B 1 322 ? 16.984 20.594 -12.531 1 95.5 322 LYS B O 1
ATOM 5921 N N . GLN B 1 323 ? 14.859 20.531 -11.953 1 92.31 323 GLN B N 1
ATOM 5922 C CA . GLN B 1 323 ? 14.938 21.75 -11.141 1 92.31 323 GLN B CA 1
ATOM 5923 C C . GLN B 1 323 ? 15.734 21.5 -9.859 1 92.31 323 GLN B C 1
ATOM 5925 O O . GLN B 1 323 ? 16.5 22.375 -9.422 1 92.31 323 GLN B O 1
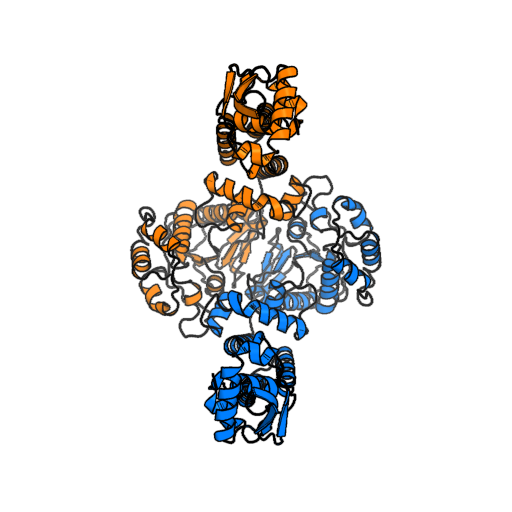ATOM 5930 N N . LYS B 1 324 ? 15.578 20.344 -9.289 1 88.75 324 LYS B N 1
ATOM 5931 C CA . LYS B 1 324 ? 16.062 20.156 -7.926 1 88.75 324 LYS B CA 1
ATOM 5932 C C . LYS B 1 324 ? 17.359 19.328 -7.914 1 88.75 324 LYS B C 1
ATOM 5934 O O . LYS B 1 324 ? 18.109 19.375 -6.945 1 88.75 324 LYS B O 1
ATOM 5939 N N . ILE B 1 325 ? 17.641 18.578 -8.961 1 94.56 325 ILE B N 1
ATOM 5940 C CA . ILE B 1 325 ? 18.703 17.578 -8.836 1 94.56 325 ILE B CA 1
ATOM 5941 C C . ILE B 1 325 ? 19.688 17.734 -10 1 94.56 325 ILE B C 1
ATOM 5943 O O . ILE B 1 325 ? 20.859 18.016 -9.789 1 94.56 325 ILE B O 1
ATOM 5947 N N . PHE B 1 326 ? 19.188 17.578 -11.258 1 96.38 326 PHE B N 1
ATOM 5948 C CA . PHE B 1 326 ? 20.031 17.641 -12.445 1 96.38 326 PHE B CA 1
ATOM 5949 C C . PHE B 1 326 ? 19.594 18.766 -13.367 1 96.38 326 PHE B C 1
ATOM 5951 O O . PHE B 1 326 ? 18.781 18.547 -14.273 1 96.38 326 PHE B O 1
ATOM 5958 N N . PRO B 1 327 ? 20.156 19.906 -13.297 1 95.56 327 PRO B N 1
ATOM 5959 C CA . PRO B 1 327 ? 19.719 21.078 -14.078 1 95.56 327 PRO B CA 1
ATOM 5960 C C . PRO B 1 327 ? 19.844 20.844 -15.586 1 95.56 327 PRO B C 1
ATOM 5962 O O . PRO B 1 327 ? 19.109 21.453 -16.375 1 95.56 327 PRO B O 1
ATOM 5965 N N . ASP B 1 328 ? 20.734 20.016 -16.047 1 94.94 328 ASP B N 1
ATOM 5966 C CA . ASP B 1 328 ? 20.969 19.797 -17.469 1 94.94 328 ASP B CA 1
ATOM 5967 C C . ASP B 1 328 ? 20.266 18.516 -17.938 1 94.94 328 ASP B C 1
ATOM 5969 O O . ASP B 1 328 ? 20.688 17.891 -18.922 1 94.94 328 ASP B O 1
ATOM 5973 N N . LEU B 1 329 ? 19.266 18.109 -17.219 1 96.69 329 LEU B N 1
ATOM 5974 C CA . LEU B 1 329 ? 18.531 16.891 -17.5 1 96.69 329 LEU B CA 1
ATOM 5975 C C . LEU B 1 329 ? 17.891 16.938 -18.891 1 96.69 329 LEU B C 1
ATOM 5977 O O . LEU B 1 329 ? 17.375 17.969 -19.297 1 96.69 329 LEU B O 1
ATOM 5981 N N . MET B 1 330 ? 17.953 15.836 -19.609 1 96.94 330 MET B N 1
ATOM 5982 C CA . MET B 1 330 ? 17.297 15.688 -20.891 1 96.94 330 MET B CA 1
ATOM 5983 C C . MET B 1 330 ? 16.359 14.477 -20.891 1 96.94 330 MET B C 1
ATOM 5985 O O . MET B 1 330 ? 16.609 13.5 -20.188 1 96.94 330 MET B O 1
ATOM 5989 N N . PRO B 1 331 ? 15.273 14.555 -21.641 1 96.94 331 PRO B N 1
ATOM 5990 C CA . PRO B 1 331 ? 14.352 13.414 -21.688 1 96.94 331 PRO B CA 1
ATOM 5991 C C . PRO B 1 331 ? 14.891 12.25 -22.516 1 96.94 331 PRO B C 1
ATOM 5993 O O . PRO B 1 331 ? 15.555 12.469 -23.531 1 96.94 331 PRO B O 1
ATOM 5996 N N . CYS B 1 332 ? 14.672 11.039 -22.031 1 96.06 332 CYS B N 1
ATOM 5997 C CA . CYS B 1 332 ? 14.969 9.805 -22.734 1 96.06 332 CYS B CA 1
ATOM 5998 C C . CYS B 1 332 ? 13.703 9 -23 1 96.06 332 CYS B C 1
ATOM 6000 O O . CYS B 1 332 ? 13.016 8.594 -22.062 1 96.06 332 CYS B O 1
ATOM 6002 N N . GLN B 1 333 ? 13.344 8.797 -24.25 1 94.06 333 GLN B N 1
ATOM 6003 C CA . GLN B 1 333 ? 12.164 8.039 -24.672 1 94.06 333 GLN B CA 1
ATOM 6004 C C . GLN B 1 333 ? 10.883 8.688 -24.172 1 94.06 333 GLN B C 1
ATOM 6006 O O . GLN B 1 333 ? 9.977 8 -23.688 1 94.06 333 GLN B O 1
ATOM 6011 N N . MET B 1 334 ? 10.938 9.93 -24.094 1 95.19 334 MET B N 1
ATOM 6012 C CA . MET B 1 334 ? 9.766 10.727 -23.75 1 95.19 334 MET B CA 1
ATOM 6013 C C . MET B 1 334 ? 9.43 11.711 -24.859 1 95.19 334 MET B C 1
ATOM 6015 O O . MET B 1 334 ? 9.43 12.922 -24.641 1 95.19 334 MET B O 1
ATOM 6019 N N . ASP B 1 335 ? 9.18 11.094 -25.984 1 93.5 335 ASP B N 1
ATOM 6020 C CA . ASP B 1 335 ? 8.906 11.906 -27.172 1 93.5 335 ASP B CA 1
ATOM 6021 C C . ASP B 1 335 ? 7.797 11.281 -28.016 1 93.5 335 ASP B C 1
ATOM 6023 O O . ASP B 1 335 ? 7.238 10.242 -27.656 1 93.5 335 ASP B O 1
ATOM 6027 N N . GLU B 1 336 ? 7.566 11.953 -29.078 1 93.69 336 GLU B N 1
ATOM 6028 C CA . GLU B 1 336 ? 6.457 11.562 -29.953 1 93.69 336 GLU B CA 1
ATOM 6029 C C . GLU B 1 336 ? 6.715 10.203 -30.594 1 93.69 336 GLU B C 1
ATOM 6031 O O . GLU B 1 336 ? 5.789 9.406 -30.766 1 93.69 336 GLU B O 1
ATOM 6036 N N . GLU B 1 337 ? 7.875 9.93 -30.953 1 92.06 337 GLU B N 1
ATOM 6037 C CA . GLU B 1 337 ? 8.227 8.664 -31.594 1 92.06 337 GLU B CA 1
ATOM 6038 C C . GLU B 1 337 ? 7.891 7.48 -30.703 1 92.06 337 GLU B C 1
ATOM 6040 O O . GLU B 1 337 ? 7.285 6.504 -31.156 1 92.06 337 GLU B O 1
ATOM 6045 N N . ILE B 1 338 ? 8.297 7.582 -29.484 1 91.81 338 ILE B N 1
ATOM 6046 C CA . ILE B 1 338 ? 8.047 6.512 -28.531 1 91.81 338 ILE B CA 1
ATOM 6047 C C . ILE B 1 338 ? 6.543 6.375 -28.297 1 91.81 338 ILE B C 1
ATOM 6049 O O . ILE B 1 338 ? 6.02 5.262 -28.219 1 91.81 338 ILE B O 1
ATOM 6053 N N . TYR B 1 339 ? 5.824 7.504 -28.203 1 93.56 339 TYR B N 1
ATOM 6054 C CA . TYR B 1 339 ? 4.383 7.477 -27.984 1 93.56 339 TYR B CA 1
ATOM 6055 C C . TYR B 1 339 ? 3.678 6.703 -29.094 1 93.56 339 TYR B C 1
ATOM 6057 O O . TYR B 1 339 ? 2.871 5.812 -28.828 1 93.56 339 TYR B O 1
ATOM 6065 N N . HIS B 1 340 ? 4.066 6.973 -30.266 1 93.62 340 HIS B N 1
ATOM 6066 C CA . HIS B 1 340 ? 3.41 6.34 -31.406 1 93.62 340 HIS B CA 1
ATOM 6067 C C . HIS B 1 340 ? 3.762 4.859 -31.5 1 93.62 340 HIS B C 1
ATOM 6069 O O . HIS B 1 340 ? 2.926 4.039 -31.891 1 93.62 340 HIS B O 1
ATOM 6075 N N . LYS B 1 341 ? 4.961 4.57 -31.125 1 89.44 341 LYS B N 1
ATOM 6076 C CA . LYS B 1 341 ? 5.402 3.178 -31.141 1 89.44 341 LYS B CA 1
ATOM 6077 C C . LYS B 1 341 ? 4.531 2.314 -30.234 1 89.44 341 LYS B C 1
ATOM 6079 O O . LYS B 1 341 ? 4.254 1.156 -30.562 1 89.44 341 LYS B O 1
ATOM 6084 N N . TYR B 1 342 ? 4.125 2.879 -29.156 1 86.75 342 TYR B N 1
ATOM 6085 C CA . TYR B 1 342 ? 3.385 2.092 -28.172 1 86.75 342 TYR B CA 1
ATOM 6086 C C . TYR B 1 342 ? 1.972 2.633 -28 1 86.75 342 TYR B C 1
ATOM 6088 O O . TYR B 1 342 ? 1.354 2.434 -26.953 1 86.75 342 TYR B O 1
ATOM 6096 N N . GLU B 1 343 ? 1.44 3.303 -28.938 1 88.88 343 GLU B N 1
ATOM 6097 C CA . GLU B 1 343 ? 0.168 4.016 -28.875 1 88.88 343 GLU B CA 1
ATOM 6098 C C . GLU B 1 343 ? -0.978 3.066 -28.531 1 88.88 343 GLU B C 1
ATOM 6100 O O . GLU B 1 343 ? -1.934 3.455 -27.859 1 88.88 343 GLU B O 1
ATOM 6105 N N . LYS B 1 344 ? -0.893 1.876 -28.953 1 82.94 344 LYS B N 1
ATOM 6106 C CA . LYS B 1 344 ? -1.946 0.891 -28.719 1 82.94 344 LYS B CA 1
ATOM 6107 C C . LYS B 1 344 ? -2.16 0.654 -27.234 1 82.94 344 LYS B C 1
ATOM 6109 O O . LYS B 1 344 ? -3.227 0.192 -26.812 1 82.94 344 LYS B O 1
ATOM 6114 N N . TYR B 1 345 ? -1.15 0.977 -26.438 1 79.62 345 TYR B N 1
ATOM 6115 C CA . TYR B 1 345 ? -1.235 0.744 -25 1 79.62 345 TYR B CA 1
ATOM 6116 C C . TYR B 1 345 ? -1.581 2.029 -24.266 1 79.62 345 TYR B C 1
ATOM 6118 O O . TYR B 1 345 ? -1.617 2.051 -23.031 1 79.62 345 TYR B O 1
ATOM 6126 N N . ALA B 1 346 ? -1.821 3.109 -24.953 1 86.62 346 ALA B N 1
ATOM 6127 C CA . ALA B 1 346 ? -2.146 4.387 -24.312 1 86.62 346 ALA B CA 1
ATOM 6128 C C . ALA B 1 346 ? -3.52 4.336 -23.656 1 86.62 346 ALA B C 1
ATOM 6130 O O . ALA B 1 346 ? -4.406 3.609 -24.109 1 86.62 346 ALA B O 1
ATOM 6131 N N . VAL B 1 347 ? -3.637 4.992 -22.625 1 83.06 347 VAL B N 1
ATOM 6132 C CA . VAL B 1 347 ? -4.867 4.965 -21.844 1 83.06 347 VAL B CA 1
ATOM 6133 C C . VAL B 1 347 ? -5.434 6.379 -21.719 1 83.06 347 VAL B C 1
ATOM 6135 O O . VAL B 1 347 ? -4.684 7.34 -21.547 1 83.06 347 VAL B O 1
ATOM 6138 N N . GLU B 1 348 ? -6.738 6.484 -21.641 1 89.06 348 GLU B N 1
ATOM 6139 C CA . GLU B 1 348 ? -7.41 7.773 -21.516 1 89.06 348 GLU B CA 1
ATOM 6140 C C . GLU B 1 348 ? -7.082 8.445 -20.188 1 89.06 348 GLU B C 1
ATOM 6142 O O . GLU B 1 348 ? -7.09 7.797 -19.141 1 89.06 348 GLU B O 1
ATOM 6147 N N . MET B 1 349 ? -6.805 9.719 -20.312 1 85.81 349 MET B N 1
ATOM 6148 C CA . MET B 1 349 ? -6.531 10.492 -19.094 1 85.81 349 MET B CA 1
ATOM 6149 C C . MET B 1 349 ? -7.824 11.023 -18.484 1 85.81 349 MET B C 1
ATOM 6151 O O . MET B 1 349 ? -8.758 11.375 -19.219 1 85.81 349 MET B O 1
ATOM 6155 N N . GLU B 1 350 ? -7.793 11.094 -17.219 1 82.88 350 GLU B N 1
ATOM 6156 C CA . GLU B 1 350 ? -8.938 11.711 -16.547 1 82.88 350 GLU B CA 1
ATOM 6157 C C . GLU B 1 350 ? -9.117 13.164 -16.984 1 82.88 350 GLU B C 1
ATOM 6159 O O . GLU B 1 350 ? -8.133 13.891 -17.172 1 82.88 350 GLU B O 1
ATOM 6164 N N . PRO B 1 351 ? -10.375 13.578 -17.109 1 88.69 351 PRO B N 1
ATOM 6165 C CA . PRO B 1 351 ? -10.641 14.945 -17.562 1 88.69 351 PRO B CA 1
ATOM 6166 C C . PRO B 1 351 ? -9.945 16 -16.703 1 88.69 351 PRO B C 1
ATOM 6168 O O . PRO B 1 351 ? -9.414 16.984 -17.234 1 88.69 351 PRO B O 1
ATOM 6171 N N . GLU B 1 352 ? -9.953 15.789 -15.461 1 84.88 352 GLU B N 1
ATOM 6172 C CA . GLU B 1 352 ? -9.32 16.75 -14.57 1 84.88 352 GLU B CA 1
ATOM 6173 C C . GLU B 1 352 ? -7.816 16.828 -14.828 1 84.88 352 GLU B C 1
ATOM 6175 O O . GLU B 1 352 ? -7.23 17.906 -14.773 1 84.88 352 GLU B O 1
ATOM 6180 N N . THR B 1 353 ? -7.195 15.703 -15.062 1 85.19 353 THR B N 1
ATOM 6181 C CA . THR B 1 353 ? -5.766 15.648 -15.352 1 85.19 353 THR B CA 1
ATOM 6182 C C . THR B 1 353 ? -5.453 16.328 -16.688 1 85.19 353 THR B C 1
ATOM 6184 O O . THR B 1 353 ? -4.434 17 -16.812 1 85.19 353 THR B O 1
ATOM 6187 N N . LEU B 1 354 ? -6.32 16.109 -17.656 1 90.5 354 LEU B N 1
ATOM 6188 C CA . LEU B 1 354 ? -6.152 16.734 -18.969 1 90.5 354 LEU B CA 1
ATOM 6189 C C . LEU B 1 354 ? -6.23 18.25 -18.859 1 90.5 354 LEU B C 1
ATOM 6191 O O . LEU B 1 354 ? -5.473 18.969 -19.531 1 90.5 354 LEU B O 1
ATOM 6195 N N . LYS B 1 355 ? -7.18 18.719 -18.047 1 91.12 355 LYS B N 1
ATOM 6196 C CA . LYS B 1 355 ? -7.297 20.156 -17.828 1 91.12 355 LYS B CA 1
ATOM 6197 C C . LYS B 1 355 ? -6.016 20.734 -17.219 1 91.12 355 LYS B C 1
ATOM 6199 O O . LYS B 1 355 ? -5.551 21.797 -17.609 1 91.12 355 LYS B O 1
ATOM 6204 N N . LYS B 1 356 ? -5.477 20.047 -16.266 1 88.5 356 LYS B N 1
ATOM 6205 C CA . LYS B 1 356 ? -4.234 20.469 -15.625 1 88.5 356 LYS B CA 1
ATOM 6206 C C . LYS B 1 356 ? -3.078 20.469 -16.625 1 88.5 356 LYS B C 1
ATOM 6208 O O . LYS B 1 356 ? -2.23 21.359 -16.594 1 88.5 356 LYS B O 1
ATOM 6213 N N . LEU B 1 357 ? -3.062 19.469 -17.453 1 92.75 357 LEU B N 1
ATOM 6214 C CA . LEU B 1 357 ? -2.02 19.344 -18.453 1 92.75 357 LEU B CA 1
ATOM 6215 C C . LEU B 1 357 ? -2.059 20.516 -19.422 1 92.75 357 LEU B C 1
ATOM 6217 O O . LEU B 1 357 ? -1.014 21.062 -19.797 1 92.75 357 LEU B O 1
ATOM 6221 N N . LYS B 1 358 ? -3.213 20.906 -19.828 1 93.75 358 LYS B N 1
ATOM 6222 C CA . LYS B 1 358 ? -3.385 22.016 -20.75 1 93.75 358 LYS B CA 1
ATOM 6223 C C . LYS B 1 358 ? -2.857 23.328 -20.156 1 93.75 358 LYS B C 1
ATOM 6225 O O . LYS B 1 358 ? -2.277 24.141 -20.859 1 93.75 358 LYS B O 1
ATOM 6230 N N . LYS B 1 359 ? -2.994 23.469 -18.859 1 92.81 359 LYS B N 1
ATOM 6231 C CA . LYS B 1 359 ? -2.645 24.719 -18.188 1 92.81 359 LYS B CA 1
ATOM 6232 C C . LYS B 1 359 ? -1.185 24.719 -17.75 1 92.81 359 LYS B C 1
ATOM 6234 O O . LYS B 1 359 ? -0.658 25.734 -17.312 1 92.81 359 LYS B O 1
ATOM 6239 N N . LEU B 1 360 ? -0.593 23.547 -17.844 1 89.94 360 LEU B N 1
ATOM 6240 C CA . LEU B 1 360 ? 0.769 23.406 -17.344 1 89.94 360 LEU B CA 1
ATOM 6241 C C . LEU B 1 360 ? 1.734 24.281 -18.125 1 89.94 360 LEU B C 1
ATOM 6243 O O . LEU B 1 360 ? 1.78 24.219 -19.359 1 89.94 360 LEU B O 1
ATOM 6247 N N . ARG B 1 361 ? 2.467 25.188 -17.438 1 88 361 ARG B N 1
ATOM 6248 C CA . ARG B 1 361 ? 3.479 26.047 -18.047 1 88 361 ARG B CA 1
ATOM 6249 C C . ARG B 1 361 ? 4.754 25.266 -18.328 1 88 361 ARG B C 1
ATOM 6251 O O . ARG B 1 361 ? 5.215 24.484 -17.5 1 88 361 ARG B O 1
ATOM 6258 N N . MET B 1 362 ? 5.332 25.438 -19.484 1 91.06 362 MET B N 1
ATOM 6259 C CA . MET B 1 362 ? 6.453 24.625 -19.922 1 91.06 362 MET B CA 1
ATOM 6260 C C . MET B 1 362 ? 7.73 25.453 -20.031 1 91.06 362 MET B C 1
ATOM 6262 O O . MET B 1 362 ? 8.711 25 -20.625 1 91.06 362 MET B O 1
ATOM 6266 N N . ASP B 1 363 ? 7.781 26.609 -19.406 1 91.38 363 ASP B N 1
ATOM 6267 C CA . ASP B 1 363 ? 8.922 27.516 -19.516 1 91.38 363 ASP B CA 1
ATOM 6268 C C . ASP B 1 363 ? 10.188 26.875 -18.953 1 91.38 363 ASP B C 1
ATOM 6270 O O . ASP B 1 363 ? 11.281 27.062 -19.5 1 91.38 363 ASP B O 1
ATOM 6274 N N . GLU B 1 364 ? 10.062 26.125 -17.969 1 89.69 364 GLU B N 1
ATOM 6275 C CA . GLU B 1 364 ? 11.219 25.547 -17.297 1 89.69 364 GLU B CA 1
ATOM 6276 C C . GLU B 1 364 ? 11.664 24.25 -17.969 1 89.69 364 GLU B C 1
ATOM 6278 O O . GLU B 1 364 ? 12.781 23.781 -17.75 1 89.69 364 GLU B O 1
ATOM 6283 N N . ILE B 1 365 ? 10.812 23.656 -18.797 1 93.88 365 ILE B N 1
ATOM 6284 C CA . ILE B 1 365 ? 11.133 22.406 -19.453 1 93.88 365 ILE B CA 1
ATOM 6285 C C . ILE B 1 365 ? 10.656 22.438 -20.906 1 93.88 365 ILE B C 1
ATOM 6287 O O . ILE B 1 365 ? 9.875 21.594 -21.328 1 93.88 365 ILE B O 1
ATOM 6291 N N . PRO B 1 366 ? 11.203 23.312 -21.672 1 95.38 366 PRO B N 1
ATOM 6292 C CA . PRO B 1 366 ? 10.766 23.453 -23.062 1 95.38 366 PRO B CA 1
ATOM 6293 C C . PRO B 1 366 ? 11 22.188 -23.891 1 95.38 366 PRO B C 1
ATOM 6295 O O . PRO B 1 366 ? 10.32 21.969 -24.891 1 95.38 366 PRO B O 1
ATOM 6298 N N . GLU B 1 367 ? 11.914 21.375 -23.484 1 95.31 367 GLU B N 1
ATOM 6299 C CA . GLU B 1 367 ? 12.281 20.172 -24.219 1 95.31 367 GLU B CA 1
ATOM 6300 C C . GLU B 1 367 ? 11.133 19.156 -24.234 1 95.31 367 GLU B C 1
ATOM 6302 O O . GLU B 1 367 ? 11.117 18.234 -25.047 1 95.31 367 GLU B O 1
ATOM 6307 N N . LEU B 1 368 ? 10.086 19.328 -23.359 1 95.94 368 LEU B N 1
ATOM 6308 C CA . LEU B 1 368 ? 8.961 18.391 -23.312 1 95.94 368 LEU B CA 1
ATOM 6309 C C . LEU B 1 368 ? 7.703 19.031 -23.891 1 95.94 368 LEU B C 1
ATOM 6311 O O . LEU B 1 368 ? 6.617 18.453 -23.797 1 95.94 368 LEU B O 1
ATOM 6315 N N . MET B 1 369 ? 7.824 20.203 -24.5 1 96.06 369 MET B N 1
ATOM 6316 C CA . MET B 1 369 ? 6.672 20.938 -25.016 1 96.06 369 MET B CA 1
ATOM 6317 C C . MET B 1 369 ? 5.949 20.109 -26.078 1 96.06 369 MET B C 1
ATOM 6319 O O . MET B 1 369 ? 4.719 20.031 -26.078 1 96.06 369 MET B O 1
ATOM 6323 N N . GLU B 1 370 ? 6.707 19.562 -27 1 94.94 370 GLU B N 1
ATOM 6324 C CA . GLU B 1 370 ? 6.105 18.781 -28.062 1 94.94 370 GLU B CA 1
ATOM 6325 C C . GLU B 1 370 ? 5.344 17.578 -27.5 1 94.94 370 GLU B C 1
ATOM 6327 O O . GLU B 1 370 ? 4.273 17.234 -28 1 94.94 370 GLU B O 1
ATOM 6332 N N . MET B 1 371 ? 5.918 17 -26.562 1 94.62 371 MET B N 1
ATOM 6333 C CA . MET B 1 371 ? 5.258 15.852 -25.922 1 94.62 371 MET B CA 1
ATOM 6334 C C . MET B 1 371 ? 3.961 16.281 -25.25 1 94.62 371 MET B C 1
ATOM 6336 O O . MET B 1 371 ? 2.943 15.594 -25.359 1 94.62 371 MET B O 1
ATOM 6340 N N . LYS B 1 372 ? 4.012 17.391 -24.531 1 95.81 372 LYS B N 1
ATOM 6341 C CA . LYS B 1 372 ? 2.807 17.906 -23.891 1 95.81 372 LYS B CA 1
ATOM 6342 C C . LYS B 1 372 ? 1.693 18.125 -24.906 1 95.81 372 LYS B C 1
ATOM 6344 O O . LYS B 1 372 ? 0.546 17.75 -24.672 1 95.81 372 LYS B O 1
ATOM 6349 N N . GLU B 1 373 ? 2.025 18.766 -25.969 1 96.38 373 GLU B N 1
ATOM 6350 C CA . GLU B 1 373 ? 1.037 19.062 -27 1 96.38 373 GLU B CA 1
ATOM 6351 C C . GLU B 1 373 ? 0.421 17.797 -27.578 1 96.38 373 GLU B C 1
ATOM 6353 O O . GLU B 1 373 ? -0.785 17.734 -27.828 1 96.38 373 GLU B O 1
ATOM 6358 N N . LEU B 1 374 ? 1.213 16.828 -27.797 1 96.62 374 LEU B N 1
ATOM 6359 C CA . LEU B 1 374 ? 0.731 15.539 -28.266 1 96.62 374 LEU B CA 1
ATOM 6360 C C . LEU B 1 374 ? -0.252 14.93 -27.281 1 96.62 374 LEU B C 1
ATOM 6362 O O . LEU B 1 374 ? -1.311 14.43 -27.672 1 96.62 374 LEU B O 1
ATOM 6366 N N . LEU B 1 375 ? 0.08 14.938 -26.031 1 96.31 375 LEU B N 1
ATOM 6367 C CA . LEU B 1 375 ? -0.755 14.352 -25 1 96.31 375 LEU B CA 1
ATOM 6368 C C . LEU B 1 375 ? -2.098 15.07 -24.906 1 96.31 375 LEU B C 1
ATOM 6370 O O . LEU B 1 375 ? -3.135 14.438 -24.703 1 96.31 375 LEU B O 1
ATOM 6374 N N . VAL B 1 376 ? -2.043 16.375 -25.047 1 96 376 VAL B N 1
ATOM 6375 C CA . VAL B 1 376 ? -3.262 17.172 -25 1 96 376 VAL B CA 1
ATOM 6376 C C . VAL B 1 376 ? -4.156 16.844 -26.188 1 96 376 VAL B C 1
ATOM 6378 O O . VAL B 1 376 ? -5.375 16.719 -26.047 1 96 376 VAL B O 1
ATOM 6381 N N . ARG B 1 377 ? -3.551 16.672 -27.312 1 96.06 377 ARG B N 1
ATOM 6382 C CA . ARG B 1 377 ? -4.285 16.375 -28.547 1 96.06 377 ARG B CA 1
ATOM 6383 C C . ARG B 1 377 ? -4.922 14.992 -28.484 1 96.06 377 ARG B C 1
ATOM 6385 O O . ARG B 1 377 ? -6.094 14.828 -28.812 1 96.06 377 ARG B O 1
ATOM 6392 N N . GLU B 1 378 ? -4.199 14.031 -28.062 1 95.81 378 GLU B N 1
ATOM 6393 C CA . GLU B 1 378 ? -4.66 12.648 -28.062 1 95.81 378 GLU B CA 1
ATOM 6394 C C . GLU B 1 378 ? -5.551 12.367 -26.859 1 95.81 378 GLU B C 1
ATOM 6396 O O . GLU B 1 378 ? -6.418 11.484 -26.906 1 95.81 378 GLU B O 1
ATOM 6401 N N . GLY B 1 379 ? -5.234 13.016 -25.734 1 95.19 379 GLY B N 1
ATOM 6402 C CA . GLY B 1 379 ? -5.996 12.828 -24.516 1 95.19 379 GLY B CA 1
ATOM 6403 C C . GLY B 1 379 ? -5.668 11.531 -23.797 1 95.19 379 GLY B C 1
ATOM 6404 O O . GLY B 1 379 ? -6.406 11.102 -22.906 1 95.19 379 GLY B O 1
ATOM 6405 N N . LYS B 1 380 ? -4.695 10.859 -24.281 1 94.44 380 LYS B N 1
ATOM 6406 C CA . LYS B 1 380 ? -4.305 9.57 -23.719 1 94.44 380 LYS B CA 1
ATOM 6407 C C . LYS B 1 380 ? -2.865 9.602 -23.203 1 94.44 380 LYS B C 1
ATOM 6409 O O . LYS B 1 380 ? -1.995 10.203 -23.844 1 94.44 380 LYS B O 1
ATOM 6414 N N . GLY B 1 381 ? -2.643 9.078 -22.016 1 93.19 381 GLY B N 1
ATOM 6415 C CA . GLY B 1 381 ? -1.306 8.898 -21.469 1 93.19 381 GLY B CA 1
ATOM 6416 C C . GLY B 1 381 ? -0.723 7.531 -21.766 1 93.19 381 GLY B C 1
ATOM 6417 O O . GLY B 1 381 ? -1.445 6.617 -22.172 1 93.19 381 GLY B O 1
ATOM 6418 N N . LEU B 1 382 ? 0.566 7.395 -21.641 1 91.06 382 LEU B N 1
ATOM 6419 C CA . LEU B 1 382 ? 1.265 6.137 -21.891 1 91.06 382 LEU B CA 1
ATOM 6420 C C . LEU B 1 382 ? 2.145 5.758 -20.703 1 91.06 382 LEU B C 1
ATOM 6422 O O . LEU B 1 382 ? 3.047 6.512 -20.344 1 91.06 382 LEU B O 1
ATOM 6426 N N . GLU B 1 383 ? 1.856 4.625 -20.172 1 87.75 383 GLU B N 1
ATOM 6427 C CA . GLU B 1 383 ? 2.66 4.125 -19.047 1 87.75 383 GLU B CA 1
ATOM 6428 C C . GLU B 1 383 ? 3.971 3.52 -19.547 1 87.75 383 GLU B C 1
ATOM 6430 O O . GLU B 1 383 ? 3.99 2.807 -20.562 1 87.75 383 GLU B O 1
ATOM 6435 N N . GLN B 1 384 ? 5.086 3.828 -18.875 1 88.56 384 GLN B N 1
ATOM 6436 C CA . GLN B 1 384 ? 6.43 3.434 -19.281 1 88.56 384 GLN B CA 1
ATOM 6437 C C . GLN B 1 384 ? 6.543 1.918 -19.422 1 88.56 384 GLN B C 1
ATOM 6439 O O . GLN B 1 384 ? 7.328 1.418 -20.219 1 88.56 384 GLN B O 1
ATOM 6444 N N . GLU B 1 385 ? 5.723 1.149 -18.609 1 83.12 385 GLU B N 1
ATOM 6445 C CA . GLU B 1 385 ? 5.766 -0.31 -18.625 1 83.12 385 GLU B CA 1
ATOM 6446 C C . GLU B 1 385 ? 5.43 -0.867 -20 1 83.12 385 GLU B C 1
ATOM 6448 O O . GLU B 1 385 ? 5.793 -2 -20.328 1 83.12 385 GLU B O 1
ATOM 6453 N N . SER B 1 386 ? 4.75 -0.043 -20.797 1 81.81 386 SER B N 1
ATOM 6454 C CA . SER B 1 386 ? 4.391 -0.451 -22.156 1 81.81 386 SER B CA 1
ATOM 6455 C C . SER B 1 386 ? 5.633 -0.723 -23 1 81.81 386 SER B C 1
ATOM 6457 O O . SER B 1 386 ? 5.582 -1.505 -23.953 1 81.81 386 SER B O 1
ATOM 6459 N N . PHE B 1 387 ? 6.797 -0.093 -22.594 1 85.19 387 PHE B N 1
ATOM 6460 C CA . PHE B 1 387 ? 8.039 -0.24 -23.344 1 85.19 387 PHE B CA 1
ATOM 6461 C C . PHE B 1 387 ? 8.531 -1.68 -23.297 1 85.19 387 PHE B C 1
ATOM 6463 O O . PHE B 1 387 ? 9.383 -2.076 -24.094 1 85.19 387 PHE B O 1
ATOM 6470 N N . LEU B 1 388 ? 8.031 -2.385 -22.281 1 80.5 388 LEU B N 1
ATOM 6471 C CA . LEU B 1 388 ? 8.5 -3.75 -22.062 1 80.5 388 LEU B CA 1
ATOM 6472 C C . LEU B 1 388 ? 7.66 -4.742 -22.875 1 80.5 388 LEU B C 1
ATOM 6474 O O . LEU B 1 388 ? 7.906 -5.949 -22.828 1 80.5 388 LEU B O 1
ATOM 6478 N N . LEU B 1 389 ? 6.613 -4.336 -23.609 1 71.19 389 LEU B N 1
ATOM 6479 C CA . LEU B 1 389 ? 5.699 -5.195 -24.359 1 71.19 389 LEU B CA 1
ATOM 6480 C C . LEU B 1 389 ? 5.902 -5.039 -25.859 1 71.19 389 LEU B C 1
ATOM 6482 O O . LEU B 1 389 ? 5.035 -5.414 -26.656 1 71.19 389 LEU B O 1
ATOM 6486 N N . ALA B 1 390 ? 6.938 -4.457 -26.422 1 60.03 390 ALA B N 1
ATOM 6487 C CA . ALA B 1 390 ? 7.125 -4.168 -27.844 1 60.03 390 ALA B CA 1
ATOM 6488 C C . ALA B 1 390 ? 6.684 -5.348 -28.703 1 60.03 390 ALA B C 1
ATOM 6490 O O . ALA B 1 390 ? 6.008 -5.168 -29.719 1 60.03 390 ALA B O 1
ATOM 6491 N N . SER B 1 391 ? 7.051 -6.527 -28.516 1 55.25 391 SER B N 1
ATOM 6492 C CA . SER B 1 391 ? 6.668 -7.602 -29.422 1 55.25 391 SER B CA 1
ATOM 6493 C C . SER B 1 391 ? 5.547 -8.453 -28.828 1 55.25 391 SER B C 1
ATOM 6495 O O . SER B 1 391 ? 5.363 -9.609 -29.219 1 55.25 391 SER B O 1
ATOM 6497 N N . GLY B 1 392 ? 4.809 -7.785 -27.953 1 54.22 392 GLY B N 1
ATOM 6498 C CA . GLY B 1 392 ? 3.682 -8.523 -27.406 1 54.22 392 GLY B CA 1
ATOM 6499 C C . GLY B 1 392 ? 4.047 -9.367 -26.203 1 54.22 392 GLY B C 1
ATOM 6500 O O . GLY B 1 392 ? 3.166 -9.867 -25.5 1 54.22 392 GLY B O 1
ATOM 6501 N N . GLU B 1 393 ? 5.363 -9.656 -26.062 1 54.62 393 GLU B N 1
ATOM 6502 C CA . GLU B 1 393 ? 5.82 -10.453 -24.938 1 54.62 393 GLU B CA 1
ATOM 6503 C C . GLU B 1 393 ? 6.703 -9.625 -24 1 54.62 393 GLU B C 1
ATOM 6505 O O . GLU B 1 393 ? 7.391 -8.703 -24.438 1 54.62 393 GLU B O 1
ATOM 6510 N N . PRO B 1 394 ? 6.516 -9.898 -22.75 1 56.66 394 PRO B N 1
ATOM 6511 C CA . PRO B 1 394 ? 7.398 -9.188 -21.828 1 56.66 394 PRO B CA 1
ATOM 6512 C C . PRO B 1 394 ? 8.875 -9.391 -22.156 1 56.66 394 PRO B C 1
ATOM 6514 O O . PRO B 1 394 ? 9.297 -10.5 -22.484 1 56.66 394 PRO B O 1
ATOM 6517 N N . GLN B 1 395 ? 9.547 -8.195 -22.406 1 56.75 395 GLN B N 1
ATOM 6518 C CA . GLN B 1 395 ? 10.977 -8.258 -22.719 1 56.75 395 GLN B CA 1
ATOM 6519 C C . GLN B 1 395 ? 11.82 -8.125 -21.453 1 56.75 395 GLN B C 1
ATOM 6521 O O . GLN B 1 395 ? 11.469 -7.359 -20.547 1 56.75 395 GLN B O 1
ATOM 6526 N N . GLU B 1 396 ? 12.812 -9.031 -21.375 1 55.75 396 GLU B N 1
ATOM 6527 C CA . GLU B 1 396 ? 13.719 -9.008 -20.234 1 55.75 396 GLU B CA 1
ATOM 6528 C C . GLU B 1 396 ? 14.602 -7.766 -20.25 1 55.75 396 GLU B C 1
ATOM 6530 O O . GLU B 1 396 ? 14.898 -7.184 -19.203 1 55.75 396 GLU B O 1
ATOM 6535 N N . ASN B 1 397 ? 14.992 -7.418 -21.547 1 57.28 397 ASN B N 1
ATOM 6536 C CA . ASN B 1 397 ? 15.883 -6.266 -21.656 1 57.28 397 ASN B CA 1
ATOM 6537 C C . ASN B 1 397 ? 15.25 -5.148 -22.484 1 57.28 397 ASN B C 1
ATOM 6539 O O . ASN B 1 397 ? 14.586 -5.41 -23.484 1 57.28 397 ASN B O 1
ATOM 6543 N N . ALA B 1 398 ? 15.266 -4.008 -21.875 1 61.12 398 ALA B N 1
ATOM 6544 C CA . ALA B 1 398 ? 14.719 -2.854 -22.594 1 61.12 398 ALA B CA 1
ATOM 6545 C C . ALA B 1 398 ? 15.797 -2.143 -23.391 1 61.12 398 ALA B C 1
ATOM 6547 O O . ALA B 1 398 ? 16.969 -2.1 -22.984 1 61.12 398 ALA B O 1
ATOM 6548 N N . GLU B 1 399 ? 15.484 -1.835 -24.578 1 62.28 399 GLU B N 1
ATOM 6549 C CA . GLU B 1 399 ? 16.375 -0.98 -25.344 1 62.28 399 GLU B CA 1
ATOM 6550 C C . GLU B 1 399 ? 16.281 0.473 -24.891 1 62.28 399 GLU B C 1
ATOM 6552 O O . GLU B 1 399 ? 15.188 1.025 -24.797 1 62.28 399 GLU B O 1
ATOM 6557 N N . LEU B 1 400 ? 17.359 0.96 -24.203 1 70.38 400 LEU B N 1
ATOM 6558 C CA . LEU B 1 400 ? 17.375 2.354 -23.781 1 70.38 400 LEU B CA 1
ATOM 6559 C C . LEU B 1 400 ? 18.094 3.23 -24.797 1 70.38 400 LEU B C 1
ATOM 6561 O O . LEU B 1 400 ? 19.297 3.059 -25.031 1 70.38 400 LEU B O 1
ATOM 6565 N N . ARG B 1 401 ? 17.453 3.916 -25.75 1 66.31 401 ARG B N 1
ATOM 6566 C CA . ARG B 1 401 ? 18.047 4.836 -26.719 1 66.31 401 ARG B CA 1
ATOM 6567 C C . ARG B 1 401 ? 17.828 6.285 -26.312 1 66.31 401 ARG B C 1
ATOM 6569 O O . ARG B 1 401 ? 16.719 6.805 -26.422 1 66.31 401 ARG B O 1
ATOM 6576 N N . CYS B 1 402 ? 18.828 6.832 -25.516 1 68.75 402 CYS B N 1
ATOM 6577 C CA . CYS B 1 402 ? 18.75 8.234 -25.109 1 68.75 402 CYS B CA 1
ATOM 6578 C C . CYS B 1 402 ? 19.422 9.141 -26.125 1 68.75 402 CYS B C 1
ATOM 6580 O O . CYS B 1 402 ? 20.562 8.875 -26.531 1 68.75 402 CYS B O 1
ATOM 6582 N N . ARG B 1 403 ? 18.703 9.812 -27.078 1 58.91 403 ARG B N 1
ATOM 6583 C CA . ARG B 1 403 ? 19.297 10.711 -28.062 1 58.91 403 ARG B CA 1
ATOM 6584 C C . ARG B 1 403 ? 19.469 12.109 -27.5 1 58.91 403 ARG B C 1
ATOM 6586 O O . ARG B 1 403 ? 18.672 12.562 -26.672 1 58.91 403 ARG B O 1
#

Nearest PDB structures (foldseek):
  1ub9-assembly1_A-2  TM=6.130E-01  e=3.989E+00  Pyrococcus horikoshii OT3
  3ab4-assembly2_F  TM=3.422E-01  e=6.999E+00  Corynebacterium glutamicum
  8b7f-assembly1_B  TM=4.366E-01  e=3.613E-11  Corynebacterium glutamicum ATCC 13032
  3ab4-assembly2_F  TM=3.420E-01  e=5.944E+00  Corynebacterium glutamicum

Solvent-accessible surface area (backbone atoms only — not comparable to full-atom values): 43582 Å² total; per-residue (Å²): 104,51,46,56,55,43,48,51,52,50,53,57,37,58,71,42,86,54,59,45,38,85,83,34,75,53,76,46,70,48,73,56,48,71,68,59,29,65,71,67,33,55,70,49,44,52,50,30,51,50,53,38,31,74,70,67,60,36,46,80,39,60,70,38,82,98,76,37,59,40,32,43,33,36,46,43,74,48,41,67,56,47,28,64,71,47,68,51,78,54,62,43,57,56,46,50,52,50,48,48,52,45,52,53,48,52,73,71,48,79,48,62,36,60,42,53,49,41,51,52,49,46,53,34,40,75,63,68,41,77,64,76,72,53,82,46,37,71,64,49,51,36,43,52,51,46,46,57,66,53,87,57,72,34,47,45,44,59,45,15,31,69,51,69,70,31,53,54,50,36,73,73,70,39,40,68,59,51,50,54,50,38,59,72,43,29,85,86,48,53,91,83,60,48,73,68,53,46,34,35,70,59,33,29,26,88,60,84,57,62,45,40,34,29,21,65,49,44,31,30,43,89,86,40,78,44,65,41,41,76,31,63,69,30,34,35,36,36,56,60,36,40,71,53,42,39,56,47,66,79,48,84,48,49,32,38,36,35,22,31,48,66,70,54,41,71,16,44,66,72,38,85,44,27,38,39,31,48,38,70,53,72,65,44,66,62,54,41,53,40,48,36,48,37,56,71,24,46,48,89,80,40,43,40,32,38,30,39,36,51,42,63,64,31,52,52,37,50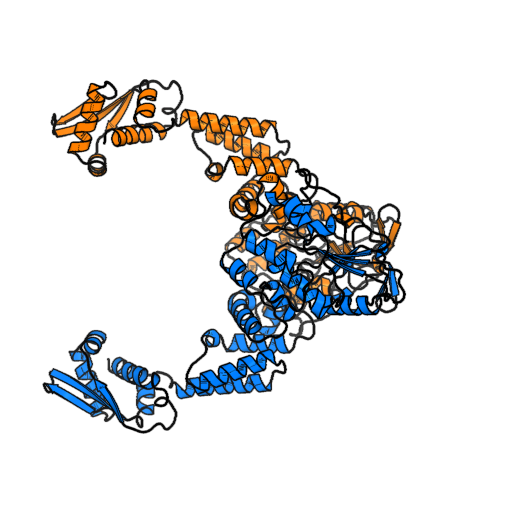,50,48,42,25,75,76,50,39,76,75,49,39,67,21,68,56,40,65,68,53,47,63,74,46,44,90,66,40,40,79,50,53,68,69,54,50,54,50,48,71,66,54,82,44,83,90,46,58,88,45,43,66,38,50,54,50,36,64,72,69,42,36,25,35,58,51,67,54,68,33,35,79,83,74,43,85,48,71,63,45,88,83,72,70,116,104,51,46,56,56,43,48,51,52,49,54,58,37,58,70,42,87,56,59,45,40,85,83,34,73,55,76,47,69,48,74,55,48,70,68,59,29,66,72,67,33,54,68,49,44,52,50,28,51,50,50,38,31,74,72,67,60,35,46,82,37,59,70,37,84,98,75,38,60,40,34,43,33,37,46,42,74,47,42,68,57,48,28,63,71,47,68,50,78,54,62,43,57,55,45,50,51,50,47,50,53,44,53,53,49,52,73,71,48,78,48,61,36,60,42,52,49,43,52,52,49,48,53,34,41,75,65,69,41,75,63,75,70,54,83,47,36,70,64,48,51,36,42,53,51,46,45,57,67,54,86,56,71,33,46,44,45,59,45,14,31,68,52,69,70,31,52,54,51,36,72,74,71,39,41,69,58,52,50,53,51,38,59,74,43,29,85,86,47,55,92,84,58,48,72,66,54,46,35,35,71,58,32,29,26,87,60,83,57,64,46,39,35,29,20,65,49,42,30,30,44,89,86,39,77,43,64,41,42,75,31,64,70,32,35,37,35,35,55,61,36,42,72,52,42,38,56,47,66,80,49,82,50,50,32,37,36,34,23,30,48,65,71,55,42,70,17,43,66,71,37,85,44,27,38,39,32,48,39,69,53,74,65,44,64,62,54,40,53,41,48,37,48,36,56,71,23,45,46,91,78,39,44,40,32,39,30,40,37,50,40,65,65,31,51,51,38,50,50,49,42,25,74,74,49,38,77,75,51,38,67,20,67,56,41,63,67,50,47,62,73,48,44,91,66,41,40,79,51,55,68,69,54,50,54,50,50,72,68,54,81,45,84,92,46,59,90,44,44,67,38,51,53,49,36,64,72,69,43,35,27,34,58,50,67,54,66,34,36,78,82,76,44,84,47,71,62,45,88,83,69,70,117

pLDDT: mean 88.88, std 8.48, range [54.22, 97.62]

Sequence (806 aa):
MKKELLKMIIEKTEKSASDWKKGAEGNRSFLVHQELYDQIGKTEFINAARELECQGLLKIEWEAVGVDIRRIRYSLKDLALIYEMSGIRPKFQVMEENMAAVENLLHSVKGLWIKDYLRDCMKRLEQGKIPSEFSKREELFRCLKGIDGLKEPLYKRVFSKYCLGDSKLFEKKLESTVLSIARKYHTDIEEGMDHTQVLSQLFIEEYSQELALKGPLRISVDGQEINLGQFRYGAVLNSQMLVHAKPQSGQNIKRILTIENKANYMAAPYDEEAVIIYSHGFFTPKEREFLINLRESLCAETECFHSGDLDYGGILIYRYIKQKIFPDLMPCQMDEEIYHKYEKYAVEMEPETLKKLKKLRMDEIPELMEMKELLVREGKGLEQESFLLASGEPQENAELRCRMKKELLKMIIEKTEKSASDWKKGAEGNRSFLVHQELYDQIGKTEFINAARELECQGLLKIEWEAVGVDIRRIRYSLKDLALIYEMSGIRPKFQVMEENMAAVENLLHSVKGLWIKDYLRDCMKRLEQGKIPSEFSKREELFRCLKGIDGLKEPLYKRVFSKYCLGDSKLFEKKLESTVLSIARKYHTDIEEGMDHTQVLSQLFIEEYSQELALKGPLRISVDGQEINLGQFRYGAVLNSQMLVHAKPQSGQNIKRILTIENKANYMAAPYDEEAVIIYSHGFFTPKEREFLINLRESLCAETECFHSGDLDYGGILIYRYIKQKIFPDLMPCQMDEEIYHKYEKYAVEMEPETLKKLKKLRMDEIPELMEMKELLVREGKGLEQESFLLASGEPQENAELRCR

InterPro domains:
  IPR024534 Wadjet protein JetD, C-terminal [PF09983] (241-386)

Radius of gyration: 35.44 Å; Cα contacts (8 Å, |Δi|>4): 1321; chains: 2; bounding box: 100×82×67 Å

Organism: Anaerostipes caccae (strain DSM 14662 / CCUG 47493 / JCM 13470 / NCIMB 13811 / L1-92) (NCBI:txid411490)

Secondary structure (DSSP, 8-state):
-HHHHHHHHHHHHHHSSSTTSTT---EEEEE--HHHHHHH-HHHHHHHHHHHHHTTSEEEEEEETTTEEEEEEEEGGGHHHHHHHHTPPPHHHHHHHHHHHHHHHHHH---HHHHHHHHHHHHHHHTT---GGGGGHHHHHHHHHHHHH-SS-EEHHHHHHHHHS-TTHIIIIIHHHHHHHHHHH-TTPPTT--HHHHHHHTTEESS--EEEEESS-EEEETTEEEEGGG-TT-EEEEHHHHHHEEEPSS----EEEEESSHHHHHHSPP-TTEEEEE--SSPPHHHHHHHHHHHHHS-TT-EEEEE--BSHHHHHHHHHHHHHT-TT-EESS-SHHHHHHTGGG-EEPPHHHHHHHHH---TT-GGGHHHHHHHHHH-EEB-GGGGGGTTSS--SS------/-HHHHHHHHHHHHHTSSSTTSTT---EEEEE--HHHHHHH-HHHHHHHHHHHHHTTSEEEEEEETTTEEEEEEEEGGGHHHHHHHHTPPPHHHHHHHHHHHHHHHHHH---HHHHHHHHHHHHHHHTT---GGGGGHHHHHHHHHHHHH-SS-EEHHHHHHHHHS-TTHIIIIIHHHHHHHHHHH-TTPPTT--HHHHHHHTTEESS--EEEEESS-EEEETTEEEEGGG-TT-EEEEHHHHHHEEEPSS----EEEEESSHHHHHHSPP-TTEEEEE--SSPPHHHHHHHHHHHHHS-TT-EEEEE--BSHHHHHHHHHHHHHT-TT-EESS-SHHHHHHTGGG-EEPPHHHHHHHHH---TT-GGGHHHHHHHHHH-EEB-GGGGGGTTSS--SS------